Protein AF-A0A9D5D0B5-F1 (afdb_monomer_lite)

Sequence (788 aa):
MGEEVPELLLGNFDECSVLEGNWTSNTIGGKIYVIGGAGEQETHLTTVKVFDRSAGEWVTPAVLGRKPVACKLHSTIPVDDARILVIKSDSPSNDSLWFLEVDTPFVRVQRKALGTEVVAWSKVVQGDALKPVVISGPSGVGKGTLISKLVKEFPSTFGFSVSHTTRMPREKEMNGVHYHFTERSKMEKDIREGKFLESALVHGNLYGTSIEAVEAVTDSGKTCILDIDVQGARSVRASSLEAIFIFICPPSFKELEKRLRARGTESEEQVQKRLRNASAELEQGKLPGLFDYVLVNDDLKTCYGDLKKILLLDDVTDSTCNLPAKGIRIPEGHAVSTRDQKVLIQCGGDEGLAPTLYKINVSSLIGGAPGRTRGIMDFGSLSICQVEVEFQGARISLLMGKEVPELFLGNFYEFSVLEGNWTSNTIGGKIYVIGGPGERETHLTSVKVFDRSMGEWLTPTVLGRKPIACKLHSTIPVDDSRILVIKSNSPSNDSLWFLEVDTPFVRVQRKILGTEVVAWSKVVQGDSLKTVVISGPSGVGKGTLISKLMKEFPSTFGFSVSHTTRMPREKEMDGVHYHFTERSKMEKDIREGKFLESALVHGNLYGTSIEAVETVTDSGKTCILDIGVQGARSVRASSLEAIFIFICPPSFEELEKRLRARGTESEEQVQKRLRNASAELEQGKLPGLFDYVLVNDDLETCYGDLKKILLLDDVTDSMRNLPAKGIRIPEGHAVSTRDQKVLIQCGGDEGLAPTLYKIDVSSLIGGAPGRTRGINIDCIDLSTEDSL

InterPro domains:
  IPR003593 AAA+ ATPase domain [SM00382] (129-367)
  IPR003593 AAA+ ATPase domain [SM00382] (528-769)
  IPR008144 Guanylate kinase-like domain [PS50052] (130-312)
  IPR008144 Guanylate kinase-like domain [PS50052] (529-711)
  IPR008145 Guanylate kinase/L-type calcium channel beta subunit [PF00625] (131-311)
  IPR008145 Guanylate kinase/L-type calcium channel beta subunit [PF00625] (530-710)
  IPR008145 Guanylate kinase/L-type calcium channel beta subunit [SM00072] (129-315)
  IPR008145 Guanylate kinase/L-type calcium channel beta subunit [SM00072] (528-714)
  IPR011043 Galactose oxidase/kelch, beta-propeller [SSF50965] (28-106)
  IPR011043 Galactose oxidase/kelch, beta-propeller [SSF50965] (331-508)
  IPR015915 Kelch-type beta-propeller [G3DSA:2.120.10.80] (13-126)
  IPR015915 Kelch-type beta-propeller [G3DSA:2.120.10.80] (391-526)
  IPR017665 Guanylate kinase [MF_00328] (125-315)
  IPR017665 Guanylate kinase [MF_00328] (524-714)
  IPR017665 Guanylate kinase [TIGR03263] (132-311)
  IPR017665 Guanylate kinase [TIGR03263] (531-710)
  IPR020590 Guanylate kinase, conserved site [PS00856] (165-182)
  IPR020590 Guanylate kinase, conserved site [PS00856] (564-581)
  IPR027417 P-loop containing nucleoside triphosphate hydrolase [G3DSA:3.40.50.300] (127-316)
  IPR027417 P-loop containing nucleoside triphosphate hydrolase [G3DSA:3.40.50.300] (527-714)

Organism: NCBI:txid325984

Secondary structure (DSSP, 8-state):
-------SS-----S-----S-EEEEEETTEEEEEE---TT-----EEEEEETTTTEEE--EEESPPPPP-S-EEEEEEETTEEEEEETT--TTTSEEEEESSSHHHHHHHHHHTS-EEEEEEEEESSPPPPEEEE--TTSSHHHHHHHHHHH-TTTEEE---EESSPPPTT--BTTTBEE--HHHHHHHHHTT-EEEEEEETTEEEEEEHHHHHHHHHTT-EEEEE--HHHHHHHHTSS---EEEEEE-S-HHHHHHHHHTT--S-HHHHHHHHHHHHHHHHHHTSTTT-SEEEE-SSHHHHHHHHHHHTT-TT--GGGS-PPP---PPPSSEEEEEETTEEEEEEPPPTTSPPEEEEEE-TT-EE-TTSEEEEEEEEEEE--EEEEEEETTEEEEEEE-S---GGGTTT-S------SEEEEEEETTEEEEEEE-SSSS--B-EEEEEETTTTEEE--EEESPPPBP-S-EEEEEEETTEEEEEEBT--TTTSEEEEESSSHHHHHHHHHHSS-EEEEEEEEES-PPPEEEEE--TTSSHHHHHHHHHHH-TTTEEE---EESSPPPTT--BTTTBEE--HHHHHHHHHTT-EEEEEEETTEEEEEEHHHHHHHHHTT-EEEEE--HHHHHHHHTSS--EEEEEEE-S-HHHHHHHHHHT--S-HHHHHHHHHHHHHHHHHHTSTTT-SEEEE-SSHHHHHHHHHHHTT-SS--GGGS-------PBPSSEEEEEETTEEEEEEP--TT---EEEEEE-TT-EE-TTSEEEEEEEEEEETT-GGG-

Radius of gyration: 38.88 Å; chains: 1; bounding box: 96×48×115 Å

Foldseek 3Di:
DDDDDDLQPDDDPPDDDDQPADWDWDDAPQKIKIWADDHPPDFDFIAIWIQRNVVRDIFRALEAADTAGHARDWDWDDLDNFWIWIAGAQDDLQRGIKIWGQHPPVQVVVCVVVVGRHIYIFGAFEADQAAAAEEEAAPLLCRVVLVVVCCVQQVLAEDEQAKAKCDDDDPPDDDPPNHPHDHPVVVVVCVSRNQFLDWDQDPNMIITGGLVSCVVQSQSFYHYYHYDYLRRLVSNLPALRGHAFEYRYEPDLVVSLVSLVVVVPDDPVVSVVSSVVNVVRVVSVPDPPSHPYYFYPHDVVVSSVVVCVSVVNNPDHSVRGGDRRRGHHAHPAWDWDDDPQKIWIWHDADPPGDIWIWIWRRPQWGGDPPYHIYDTPRGDRQPQPLVQDDDPHDGHGDGDGPDDPCLLVPDPPDDDDFAADWDWDDAPQKIKIWAGHADDDPAFIAIWIQRNVVRDIFRALEAADTAGGHRDWDWADLDNFWIWIAHAQDPLQRGIKIWGQHPPVQVVVCVVVVGRHIYIFGEFEDDAAAAAEEEAAPLLCRVVLVVVCCVVCVLAEDEQAKAKCDDDDPPDDDPPNHPHDHPVVVVVCVSSNQFLDWDQDPNMIITGGLVSCCVGVLSSYHYYHYDYLRRLVSNLPALRGHAFEYRAEPDLVVSLVSLVVVVPDDPVVSVVSSVVNVVRVVSVPDPPSHPYYFYPHDPVVSSVVVCVSSVNPPDDPVVRDDNRRRDHAHPAWDWDDDPQKIWIWHDDDVPRATKIKIWRRPQWGGDPPYHTYPIHIDIDRPPDPVSD

pLDDT: mean 73.99, std 18.56, range [22.03, 95.75]

Structure (mmCIF, N/CA/C/O backbone):
data_AF-A0A9D5D0B5-F1
#
_entry.id   AF-A0A9D5D0B5-F1
#
loop_
_atom_site.group_PDB
_atom_site.id
_atom_site.type_symbol
_atom_site.label_atom_id
_atom_site.label_alt_id
_atom_site.label_comp_id
_atom_site.label_asym_id
_atom_site.label_entity_id
_atom_site.label_seq_id
_atom_site.pdbx_PDB_ins_code
_atom_site.Cartn_x
_atom_site.Cartn_y
_atom_site.Cartn_z
_atom_site.occupancy
_atom_site.B_iso_or_equiv
_atom_site.auth_seq_id
_atom_site.auth_comp_id
_atom_site.auth_asym_id
_atom_site.auth_atom_id
_atom_site.pdbx_PDB_model_num
ATOM 1 N N . MET A 1 1 ? -12.702 19.718 -26.760 1.00 28.34 1 MET A N 1
ATOM 2 C CA . MET A 1 1 ? -13.807 19.457 -27.710 1.00 28.34 1 MET A CA 1
ATOM 3 C C . MET A 1 1 ? -13.940 17.958 -27.876 1.00 28.34 1 MET A C 1
ATOM 5 O O . MET A 1 1 ? -12.925 17.327 -28.145 1.00 28.34 1 MET A O 1
ATOM 9 N N . GLY A 1 2 ? -15.162 17.443 -27.731 1.00 22.03 2 GLY A N 1
ATOM 10 C CA . GLY A 1 2 ? -15.517 16.027 -27.861 1.00 22.03 2 GLY A CA 1
ATOM 11 C C . GLY A 1 2 ? -15.998 15.455 -26.531 1.00 22.03 2 GLY A C 1
ATOM 12 O O . GLY A 1 2 ? -15.176 15.160 -25.675 1.00 22.03 2 GLY A O 1
ATOM 13 N N . GLU A 1 3 ? -17.318 15.400 -26.367 1.00 34.88 3 GLU A N 1
ATOM 14 C CA . GLU A 1 3 ? -18.067 14.857 -25.229 1.00 34.88 3 GLU A CA 1
ATOM 15 C C . GLU A 1 3 ? -17.767 13.363 -25.003 1.00 34.88 3 GLU A C 1
ATOM 17 O O . GLU A 1 3 ? -17.709 12.613 -25.972 1.00 34.88 3 GLU A O 1
ATOM 22 N N . GLU A 1 4 ? -17.571 12.992 -23.729 1.00 29.36 4 GLU A N 1
ATOM 23 C CA . GLU A 1 4 ? -17.689 11.671 -23.063 1.00 29.36 4 GLU A CA 1
ATOM 24 C C . GLU A 1 4 ? -16.629 11.555 -21.946 1.00 29.36 4 GLU A C 1
ATOM 26 O O . GLU A 1 4 ? -15.592 10.903 -22.069 1.00 29.36 4 GLU A O 1
ATOM 31 N N . VAL A 1 5 ? -16.892 12.231 -20.823 1.00 27.95 5 VAL A N 1
ATOM 32 C CA . VAL A 1 5 ? -16.221 11.983 -19.537 1.00 27.95 5 VAL A CA 1
ATOM 33 C C . VAL A 1 5 ? -16.988 10.849 -18.841 1.00 27.95 5 VAL A C 1
ATOM 35 O O . VAL A 1 5 ? -18.199 10.988 -18.679 1.00 27.95 5 VAL A O 1
ATOM 38 N N . PRO A 1 6 ? -16.369 9.728 -18.419 1.00 31.47 6 PRO A N 1
ATOM 39 C CA . PRO A 1 6 ? -17.108 8.693 -17.700 1.00 31.47 6 PRO A CA 1
ATOM 40 C C . PRO A 1 6 ? -17.428 9.134 -16.261 1.00 31.47 6 PRO A C 1
ATOM 42 O O . PRO A 1 6 ? -16.527 9.253 -15.429 1.00 31.47 6 PRO A O 1
ATOM 45 N N . GLU A 1 7 ? -18.722 9.300 -15.981 1.00 32.03 7 GLU A N 1
ATOM 46 C CA . GLU A 1 7 ? -19.424 9.557 -14.704 1.00 32.03 7 GLU A CA 1
ATOM 47 C C . GLU A 1 7 ? -19.163 8.531 -13.564 1.00 32.03 7 GLU A C 1
ATOM 49 O O . GLU A 1 7 ? -20.060 8.184 -12.801 1.00 32.03 7 GLU A O 1
ATOM 54 N N . LEU A 1 8 ? -17.951 7.990 -13.395 1.00 33.81 8 LEU A N 1
ATOM 55 C CA . LEU A 1 8 ? -17.695 6.886 -12.446 1.00 33.81 8 LEU A CA 1
ATOM 56 C C . LEU A 1 8 ? -16.987 7.269 -11.135 1.00 33.81 8 LEU A C 1
ATOM 58 O O . LEU A 1 8 ? -16.683 6.383 -10.334 1.00 33.81 8 LEU A O 1
ATOM 62 N N . LEU A 1 9 ? -16.751 8.559 -10.874 1.00 33.00 9 LEU A N 1
ATOM 63 C CA . LEU A 1 9 ? -16.178 9.032 -9.598 1.00 33.00 9 LEU A CA 1
ATOM 64 C C . LEU A 1 9 ? -16.916 10.204 -8.940 1.00 33.00 9 LEU A C 1
ATOM 66 O O . LEU A 1 9 ? -16.649 10.493 -7.776 1.00 33.00 9 LEU A O 1
ATOM 70 N N . LEU A 1 10 ? -17.869 10.829 -9.627 1.00 35.06 10 LEU A N 1
ATOM 71 C CA . LEU A 1 10 ? -18.663 11.932 -9.098 1.00 35.06 10 LEU A CA 1
ATOM 72 C C . LEU A 1 10 ? -20.118 11.691 -9.500 1.00 35.06 10 LEU A C 1
ATOM 74 O O . LEU A 1 10 ? -20.547 12.076 -10.580 1.00 35.06 10 LEU A O 1
ATOM 78 N N . GLY A 1 11 ? -20.865 10.982 -8.652 1.00 28.33 11 GLY A N 1
ATOM 79 C CA . GLY A 1 11 ? -22.324 11.046 -8.718 1.00 28.33 11 GLY A CA 1
ATOM 80 C C . GLY A 1 11 ? -22.751 12.486 -8.435 1.00 28.33 11 GLY A C 1
ATOM 81 O O . GLY A 1 11 ? -22.185 13.100 -7.530 1.00 28.33 11 GLY A O 1
ATOM 82 N N . ASN A 1 12 ? -23.688 13.004 -9.235 1.00 27.80 12 ASN A N 1
ATOM 83 C CA . ASN A 1 12 ? -24.209 14.374 -9.209 1.00 27.80 12 ASN A CA 1
ATOM 84 C C . ASN A 1 12 ? -24.169 15.019 -7.813 1.00 27.80 12 ASN A C 1
ATOM 86 O O . ASN A 1 12 ? -24.950 14.677 -6.923 1.00 27.80 12 ASN A O 1
ATOM 90 N N . PHE A 1 13 ? -23.243 15.963 -7.642 1.00 32.72 13 PHE A N 1
ATOM 91 C CA . PHE A 1 13 ? -23.222 16.905 -6.531 1.00 32.72 13 PHE A CA 1
ATOM 92 C C . PHE A 1 13 ? -24.265 17.992 -6.810 1.00 32.72 13 PHE A C 1
ATOM 94 O O . PHE A 1 13 ? -23.942 19.043 -7.353 1.00 32.72 13 PHE A O 1
ATOM 101 N N . ASP A 1 14 ? -25.515 17.755 -6.425 1.00 29.45 14 ASP A N 1
ATOM 102 C CA . ASP A 1 14 ? -26.412 18.868 -6.126 1.00 29.45 14 ASP A CA 1
ATOM 103 C C . ASP A 1 14 ? -26.210 19.233 -4.646 1.00 29.45 14 ASP A C 1
ATOM 105 O O . ASP A 1 14 ? -26.448 18.420 -3.755 1.00 29.45 14 ASP A O 1
ATOM 109 N N . GLU A 1 15 ? -25.737 20.462 -4.421 1.00 29.14 15 GLU A N 1
ATOM 110 C CA . GLU A 1 15 ? -25.357 21.118 -3.154 1.00 29.14 15 GLU A CA 1
ATOM 111 C C . GLU A 1 15 ? -23.875 21.007 -2.723 1.00 29.14 15 GLU A C 1
ATOM 113 O O . GLU A 1 15 ? -23.423 20.094 -2.029 1.00 29.14 15 GLU A O 1
ATOM 118 N N . CYS A 1 16 ? -23.124 22.053 -3.094 1.00 29.75 16 CYS A N 1
ATOM 119 C CA . CYS A 1 16 ? -21.823 22.453 -2.561 1.00 29.75 16 CYS A CA 1
ATOM 120 C C . CYS A 1 16 ? -21.663 22.217 -1.046 1.00 29.75 16 CYS A C 1
ATOM 122 O O . CYS A 1 16 ? -22.206 22.950 -0.221 1.00 29.75 16 CYS A O 1
ATOM 124 N N . SER A 1 17 ? -20.775 21.290 -0.686 1.00 28.42 17 SER A N 1
ATOM 125 C CA . SER A 1 17 ? -19.920 21.421 0.498 1.00 28.42 17 SER A CA 1
ATOM 126 C C . SER A 1 17 ? -18.574 20.772 0.184 1.00 28.42 17 SER A C 1
ATOM 128 O O . SER A 1 17 ? -18.455 19.549 0.099 1.00 28.42 17 SER A O 1
ATOM 130 N N . VAL A 1 18 ? -17.559 21.608 -0.039 1.00 31.77 18 VAL A N 1
ATOM 131 C CA . VAL A 1 18 ? -16.155 21.192 -0.091 1.00 31.77 18 VAL A CA 1
ATOM 132 C C . VAL A 1 18 ? -15.869 20.384 1.179 1.00 31.77 18 VAL A C 1
ATOM 134 O O . VAL A 1 18 ? -16.164 20.840 2.284 1.00 31.77 18 VAL A O 1
ATOM 137 N N . LEU A 1 19 ? -15.355 19.159 1.043 1.00 34.03 19 LEU A N 1
ATOM 138 C CA . LEU A 1 19 ? -14.943 18.349 2.191 1.00 34.03 19 LEU A CA 1
ATOM 139 C C . LEU A 1 19 ? -13.651 18.947 2.778 1.00 34.03 19 LEU A C 1
ATOM 141 O O . LEU A 1 19 ? -12.556 18.487 2.477 1.00 34.03 19 LEU A O 1
ATOM 145 N N . GLU A 1 20 ? -13.763 19.990 3.600 1.00 33.16 20 GLU A N 1
ATOM 146 C CA . GLU A 1 20 ? -12.627 20.575 4.323 1.00 33.16 20 GLU A CA 1
ATOM 147 C C . GLU A 1 20 ? -12.105 19.622 5.424 1.00 33.16 20 GLU A C 1
ATOM 149 O O . GLU A 1 20 ? -12.875 18.913 6.083 1.00 33.16 20 GLU A O 1
ATOM 154 N N . GLY A 1 21 ? -10.784 19.593 5.640 1.00 42.25 21 GLY A N 1
ATOM 155 C CA . GLY A 1 21 ? -10.121 18.803 6.692 1.00 42.25 21 GLY A CA 1
ATOM 156 C C . GLY A 1 21 ? -9.474 17.494 6.216 1.00 42.25 21 GLY A C 1
ATOM 157 O O . GLY A 1 21 ? -9.387 17.218 5.024 1.00 42.25 21 GLY A O 1
ATOM 158 N N . ASN A 1 22 ? -8.982 16.679 7.156 1.00 55.41 22 ASN A N 1
ATOM 159 C CA . ASN A 1 22 ? -8.323 15.409 6.839 1.00 55.41 22 ASN A CA 1
ATOM 160 C C . ASN A 1 22 ? -9.346 14.281 6.660 1.00 55.41 22 ASN A C 1
ATOM 162 O O . ASN A 1 22 ? -10.187 14.039 7.533 1.00 55.41 22 ASN A O 1
ATOM 166 N N . TRP A 1 23 ? -9.259 13.579 5.528 1.00 59.19 23 TRP A N 1
ATOM 167 C CA . TRP A 1 23 ? -10.180 12.513 5.139 1.00 59.19 23 TRP A CA 1
ATOM 168 C C . TRP A 1 23 ? -9.430 11.254 4.723 1.00 59.19 23 TRP A C 1
ATOM 170 O O . TRP A 1 23 ? -8.370 11.297 4.108 1.00 59.19 23 TRP A O 1
ATOM 180 N N . THR A 1 24 ? -10.033 10.113 5.030 1.00 58.78 24 THR A N 1
ATOM 181 C CA . THR A 1 24 ? -9.556 8.785 4.634 1.00 58.78 24 THR A CA 1
ATOM 182 C C . THR A 1 24 ? -10.705 8.016 4.000 1.00 58.78 24 THR A C 1
ATOM 184 O O . THR A 1 24 ? -11.865 8.262 4.336 1.00 58.78 24 THR A O 1
ATOM 187 N N . SER A 1 25 ? -10.416 7.087 3.089 1.00 66.19 25 SER A N 1
ATOM 188 C CA . SER A 1 25 ? -11.454 6.266 2.462 1.00 66.19 25 SER A CA 1
ATOM 189 C C . SER A 1 25 ? -11.077 4.790 2.423 1.00 66.19 25 SER A C 1
ATOM 191 O O . SER A 1 25 ? -9.916 4.438 2.232 1.00 66.19 25 SER A O 1
ATOM 193 N N . ASN A 1 26 ? -12.067 3.915 2.611 1.00 69.31 26 ASN A N 1
ATOM 194 C CA . ASN A 1 26 ? -11.901 2.461 2.540 1.00 69.31 26 ASN A CA 1
ATOM 195 C C . ASN A 1 26 ? -13.060 1.839 1.770 1.00 69.31 26 ASN A C 1
ATOM 197 O O . ASN A 1 26 ? -14.185 2.322 1.844 1.00 69.31 26 ASN A O 1
ATOM 201 N N . THR A 1 27 ? -12.806 0.750 1.045 1.00 68.69 27 THR A N 1
ATOM 202 C CA . THR A 1 27 ? -13.859 0.002 0.343 1.00 68.69 27 THR A CA 1
ATOM 203 C C . THR A 1 27 ? -14.138 -1.311 1.071 1.00 68.69 27 THR A C 1
ATOM 205 O O . THR A 1 27 ? -13.216 -2.104 1.234 1.00 68.69 27 THR A O 1
ATOM 208 N N . ILE A 1 28 ? -15.391 -1.560 1.457 1.00 73.44 28 ILE A N 1
ATOM 209 C CA . ILE A 1 28 ? -15.858 -2.839 2.021 1.00 73.44 28 ILE A CA 1
ATOM 210 C C . ILE A 1 28 ? -17.192 -3.196 1.364 1.00 73.44 28 ILE A C 1
ATOM 212 O O . ILE A 1 28 ? -18.058 -2.336 1.219 1.00 73.44 28 ILE A O 1
ATOM 216 N N . GLY A 1 29 ? -17.357 -4.451 0.932 1.00 71.69 29 GLY A N 1
ATOM 217 C CA . GLY A 1 29 ? -18.640 -4.949 0.414 1.00 71.69 29 GLY A CA 1
ATOM 218 C C . GLY A 1 29 ? -19.213 -4.147 -0.764 1.00 71.69 29 GLY A C 1
ATOM 219 O O . GLY A 1 29 ? -20.426 -4.012 -0.879 1.00 71.69 29 GLY A O 1
ATOM 220 N N . GLY A 1 30 ? -18.356 -3.558 -1.606 1.00 70.25 30 GLY A N 1
ATOM 221 C CA . GLY A 1 30 ? -18.777 -2.717 -2.733 1.00 70.25 30 GLY A CA 1
ATOM 222 C C . GLY A 1 30 ? -19.176 -1.280 -2.368 1.00 70.25 30 GLY A C 1
ATOM 223 O O . GLY A 1 30 ? -19.493 -0.511 -3.268 1.00 70.25 30 GLY A O 1
ATOM 224 N N . LYS A 1 31 ? -19.104 -0.879 -1.095 1.00 78.06 31 LYS A N 1
ATOM 225 C CA . LYS A 1 31 ? -19.344 0.499 -0.638 1.00 78.06 31 LYS A CA 1
ATOM 226 C C . LYS A 1 31 ? -18.031 1.195 -0.294 1.00 78.06 31 LYS A C 1
ATOM 228 O O . LYS A 1 31 ? -17.093 0.549 0.175 1.00 78.06 31 LYS A O 1
ATOM 233 N N . ILE A 1 32 ? -17.948 2.502 -0.536 1.00 72.25 32 ILE A N 1
ATOM 234 C CA . ILE A 1 32 ? -16.803 3.333 -0.134 1.00 72.25 32 ILE A CA 1
ATOM 235 C C . ILE A 1 32 ? -17.191 4.111 1.120 1.00 72.25 32 ILE A C 1
ATOM 237 O O . ILE A 1 32 ? -18.140 4.883 1.098 1.00 72.25 32 ILE A O 1
ATOM 241 N N . TYR A 1 33 ? -16.447 3.921 2.200 1.00 77.00 33 TYR A N 1
ATOM 242 C CA . TYR A 1 33 ? -16.625 4.611 3.471 1.00 77.00 33 TYR A CA 1
ATOM 243 C C . TYR A 1 33 ? -15.587 5.718 3.572 1.00 77.00 33 TYR A C 1
ATOM 245 O O . TYR A 1 33 ? -14.390 5.434 3.579 1.00 77.00 33 TYR A O 1
ATOM 253 N N . VAL A 1 34 ? -16.045 6.962 3.649 1.00 73.06 34 VAL A N 1
ATOM 254 C CA . VAL A 1 34 ? -15.213 8.157 3.799 1.00 73.06 34 VAL A CA 1
ATOM 255 C C . VAL A 1 34 ? -15.317 8.638 5.241 1.00 73.06 34 VAL A C 1
ATOM 257 O O . VAL A 1 34 ? -16.417 8.884 5.730 1.00 73.06 34 VAL A O 1
ATOM 260 N N . ILE A 1 35 ? -14.179 8.725 5.930 1.00 72.50 35 ILE A N 1
ATOM 261 C CA . ILE A 1 35 ? -14.071 8.966 7.374 1.00 72.50 35 ILE A CA 1
ATOM 262 C C . ILE A 1 35 ? -13.156 10.170 7.597 1.00 72.50 35 ILE A C 1
ATOM 264 O O . ILE A 1 35 ? -11.988 10.133 7.193 1.00 72.50 35 ILE A O 1
ATOM 268 N N . GLY A 1 36 ? -13.659 11.218 8.247 1.00 69.69 36 GLY A N 1
ATOM 269 C CA . GLY A 1 36 ? -12.892 12.442 8.489 1.00 69.69 36 GLY A CA 1
ATOM 270 C C . GLY A 1 36 ? -13.749 13.656 8.833 1.00 69.69 36 GLY A C 1
ATOM 271 O O . GLY A 1 36 ? -14.898 13.512 9.254 1.00 69.69 36 GLY A O 1
ATOM 272 N N . GLY A 1 37 ? -13.169 14.842 8.666 1.00 59.25 37 GLY A N 1
ATOM 273 C CA . GLY A 1 37 ? -13.849 16.128 8.838 1.00 59.25 37 GLY A CA 1
ATOM 274 C C . GLY A 1 37 ? -13.470 16.873 10.121 1.00 59.25 37 GLY A C 1
ATOM 275 O O . GLY A 1 37 ? -13.672 16.363 11.224 1.00 59.25 37 GLY A O 1
ATOM 276 N N . ALA A 1 38 ? -12.899 18.066 9.913 1.00 47.44 38 ALA A N 1
ATOM 277 C CA . ALA A 1 38 ? -12.905 19.285 10.736 1.00 47.44 38 ALA A CA 1
ATOM 278 C C . ALA A 1 38 ? -11.807 20.225 10.186 1.00 47.44 38 ALA A C 1
ATOM 280 O O . ALA A 1 38 ? -10.619 19.911 10.290 1.00 47.44 38 ALA A O 1
ATOM 281 N N . GLY A 1 39 ? -12.201 21.344 9.567 1.00 45.38 39 GLY A N 1
ATOM 282 C CA . GLY A 1 39 ? -11.309 22.468 9.250 1.00 45.38 39 GLY A CA 1
ATOM 283 C C . GLY A 1 39 ? -10.926 23.259 10.509 1.00 45.38 39 GLY A C 1
ATOM 284 O O . GLY A 1 39 ? -11.441 22.993 11.595 1.00 45.38 39 GLY A O 1
ATOM 285 N N . GLU A 1 40 ? -10.033 24.246 10.376 1.00 39.09 40 GLU A N 1
ATOM 286 C CA . GLU A 1 40 ? -9.392 24.983 11.488 1.00 39.09 40 GLU A CA 1
ATOM 287 C C . GLU A 1 40 ? -10.348 25.674 12.489 1.00 39.09 40 GLU A C 1
ATOM 289 O O . GLU A 1 40 ? -9.890 26.149 13.529 1.00 39.09 40 GLU A O 1
ATOM 294 N N . GLN A 1 41 ? -11.661 25.729 12.224 1.00 38.62 41 GLN A N 1
ATOM 295 C CA . GLN A 1 41 ? -12.627 26.488 13.029 1.00 38.62 41 GLN A CA 1
ATOM 296 C C . GLN A 1 41 ? -13.815 25.703 13.613 1.00 38.62 41 GLN A C 1
ATOM 298 O O . GLN A 1 41 ? -14.553 26.282 14.409 1.00 38.62 41 GLN A O 1
ATOM 303 N N . GLU A 1 42 ? -13.992 24.405 13.340 1.00 38.50 42 GLU A N 1
ATOM 304 C CA . GLU A 1 42 ? -15.075 23.624 13.962 1.00 38.50 42 GLU A CA 1
ATOM 305 C C . GLU A 1 42 ? -14.541 22.504 14.864 1.00 38.50 42 GLU A C 1
ATOM 307 O O . GLU A 1 42 ? -14.028 21.476 14.426 1.00 38.50 42 GLU A O 1
ATOM 312 N N . THR A 1 43 ? -14.749 22.650 16.175 1.00 47.47 43 THR A N 1
ATOM 313 C CA . THR A 1 43 ? -14.973 21.470 17.015 1.00 47.47 43 THR A CA 1
ATOM 314 C C . THR A 1 43 ? -16.212 20.777 16.464 1.00 47.47 43 THR A C 1
ATOM 316 O O . THR A 1 43 ? -17.174 21.499 16.298 1.00 47.47 43 THR A O 1
ATOM 319 N N . HIS A 1 44 ? -16.224 19.465 16.196 1.00 53.28 44 HIS A N 1
ATOM 320 C CA . HIS A 1 44 ? -17.341 18.530 16.468 1.00 53.28 44 HIS A CA 1
ATOM 321 C C . HIS A 1 44 ? -17.181 17.209 15.678 1.00 53.28 44 HIS A C 1
ATOM 323 O O . HIS A 1 44 ? -17.747 17.068 14.609 1.00 53.28 44 HIS A O 1
ATOM 329 N N . LEU A 1 45 ? -16.516 16.215 16.294 1.00 55.06 45 LEU A N 1
ATOM 330 C CA . LEU A 1 45 ? -16.616 14.752 16.058 1.00 55.06 45 LEU A CA 1
ATOM 331 C C . LEU A 1 45 ? -16.353 14.219 14.626 1.00 55.06 45 LEU A C 1
ATOM 333 O O . LEU A 1 45 ? -16.881 14.711 13.642 1.00 55.06 45 LEU A O 1
ATOM 337 N N . THR A 1 46 ? -15.623 13.103 14.507 1.00 63.22 46 THR A N 1
ATOM 338 C CA . THR A 1 46 ? -15.354 12.463 13.202 1.00 63.22 46 THR A CA 1
ATOM 339 C C . THR A 1 46 ? -16.649 12.111 12.456 1.00 63.22 46 THR A C 1
ATOM 341 O O . THR A 1 46 ? -17.531 11.430 12.997 1.00 63.22 46 THR A O 1
ATOM 344 N N . THR A 1 47 ? -16.755 12.554 11.201 1.00 72.81 47 THR A N 1
ATOM 345 C CA . THR A 1 47 ? -17.907 12.303 10.326 1.00 72.81 47 THR A CA 1
ATOM 346 C C . THR A 1 47 ? -17.668 11.107 9.403 1.00 72.81 47 THR A C 1
ATOM 348 O O . THR A 1 47 ? -16.527 10.703 9.161 1.00 72.81 47 THR A O 1
ATOM 351 N N . VAL A 1 48 ? -18.761 10.505 8.921 1.00 80.06 48 VAL A N 1
ATOM 352 C CA . VAL A 1 48 ? -18.732 9.351 8.014 1.00 80.06 48 VAL A CA 1
ATOM 353 C C . VAL A 1 48 ? -19.723 9.572 6.874 1.00 80.06 48 VAL A C 1
ATOM 355 O O . VAL A 1 48 ? -20.897 9.837 7.134 1.00 80.06 48 VAL A O 1
ATOM 358 N N . LYS A 1 49 ? -19.266 9.416 5.630 1.00 77.69 49 LYS A N 1
ATOM 359 C CA . LYS A 1 49 ? -20.104 9.346 4.420 1.00 77.69 49 LYS A CA 1
ATOM 360 C C . LYS A 1 49 ? -19.913 7.993 3.735 1.00 77.69 49 LYS A C 1
ATOM 362 O O . LYS A 1 49 ? -18.831 7.410 3.819 1.00 77.69 49 LYS A O 1
ATOM 367 N N . VAL A 1 50 ? -20.949 7.484 3.069 1.00 78.12 50 VAL A N 1
ATOM 368 C CA . VAL A 1 50 ? -20.902 6.195 2.363 1.00 78.12 50 VAL A CA 1
ATOM 369 C C . VAL A 1 50 ? -21.290 6.402 0.908 1.00 78.12 50 VAL A C 1
ATOM 371 O O . VAL A 1 50 ? -22.314 7.007 0.640 1.00 78.12 50 VAL A O 1
ATOM 374 N N . PHE A 1 51 ? -20.505 5.890 -0.030 1.00 73.50 51 PHE A N 1
ATOM 375 C CA . PHE A 1 51 ? -20.875 5.828 -1.441 1.00 73.50 51 PHE A CA 1
ATOM 376 C C . PHE A 1 51 ? -21.239 4.388 -1.803 1.00 73.50 51 PHE A C 1
ATOM 378 O O . PHE A 1 51 ? -20.401 3.484 -1.686 1.00 73.50 51 PHE A O 1
ATOM 385 N N . ASP A 1 52 ? -22.486 4.166 -2.212 1.00 74.12 52 ASP A N 1
ATOM 386 C CA . ASP A 1 52 ? -22.959 2.864 -2.673 1.00 74.12 52 ASP A CA 1
ATOM 387 C C . ASP A 1 52 ? -22.700 2.729 -4.174 1.00 74.12 52 ASP A C 1
ATOM 389 O O . ASP A 1 52 ? -23.384 3.335 -4.995 1.00 74.12 52 ASP A O 1
ATOM 393 N N . ARG A 1 53 ? -21.715 1.904 -4.552 1.00 66.69 53 ARG A N 1
ATOM 394 C CA . ARG A 1 53 ? -21.343 1.725 -5.964 1.00 66.69 53 ARG A CA 1
ATOM 395 C C . ARG A 1 53 ? -22.413 1.023 -6.790 1.00 66.69 53 ARG A C 1
ATOM 397 O O . ARG A 1 53 ? -22.385 1.141 -8.007 1.00 66.69 53 ARG A O 1
ATOM 404 N N . SER A 1 54 ? -23.296 0.250 -6.156 1.00 69.00 54 SER A N 1
ATOM 405 C CA . SER A 1 54 ? -24.364 -0.455 -6.867 1.00 69.00 54 SER A CA 1
ATOM 406 C C . SER A 1 54 ? -25.501 0.485 -7.254 1.00 69.00 54 SER A C 1
ATOM 408 O O . SER A 1 54 ? -26.098 0.311 -8.313 1.00 69.00 54 SER A O 1
ATOM 410 N N . ALA A 1 55 ? -25.754 1.497 -6.421 1.00 71.62 55 ALA A N 1
ATOM 411 C CA . ALA A 1 55 ? -26.727 2.548 -6.685 1.00 71.62 55 ALA A CA 1
ATOM 412 C C . ALA A 1 55 ? -26.118 3.752 -7.426 1.00 71.62 55 ALA A C 1
ATOM 414 O O . ALA A 1 55 ? -26.846 4.481 -8.086 1.00 71.62 55 ALA A O 1
ATOM 415 N N . GLY A 1 56 ? -24.798 3.954 -7.336 1.00 67.88 56 GLY A N 1
ATOM 416 C CA . GLY A 1 56 ? -24.121 5.141 -7.867 1.00 67.88 56 GLY A CA 1
ATOM 417 C C . GLY A 1 56 ? -24.356 6.402 -7.027 1.00 67.88 56 GLY A C 1
ATOM 418 O O . GLY A 1 56 ? -24.153 7.506 -7.519 1.00 67.88 56 GLY A O 1
ATOM 419 N N . GLU A 1 57 ? -24.778 6.254 -5.768 1.00 75.50 57 GLU A N 1
ATOM 420 C CA . GLU A 1 57 ? -25.267 7.356 -4.934 1.00 75.50 57 GLU A CA 1
ATOM 421 C C . GLU A 1 57 ? -24.504 7.484 -3.610 1.00 75.50 57 GLU A C 1
ATOM 423 O O . GLU A 1 57 ? -24.041 6.505 -3.009 1.00 75.50 57 GLU A O 1
ATOM 428 N N . TRP A 1 58 ? -24.411 8.723 -3.122 1.00 73.38 58 TRP A N 1
ATOM 429 C CA . TRP A 1 58 ? -23.959 9.016 -1.767 1.00 73.38 58 TRP A CA 1
ATOM 430 C C . TRP A 1 58 ? -25.093 8.832 -0.768 1.00 73.38 58 TRP A C 1
ATOM 432 O O . TRP A 1 58 ? -26.184 9.376 -0.908 1.00 73.38 58 TRP A O 1
ATOM 442 N N . VAL A 1 59 ? -24.789 8.122 0.307 1.00 79.75 59 VAL A N 1
ATOM 443 C CA . VAL A 1 59 ? -25.680 7.885 1.429 1.00 79.75 59 VAL A CA 1
ATOM 444 C C . VAL A 1 59 ? -25.051 8.487 2.677 1.00 79.75 59 VAL A C 1
ATOM 446 O O . VAL A 1 59 ? -23.899 8.210 3.023 1.00 79.75 59 VAL A O 1
ATOM 449 N N . THR A 1 60 ? -25.824 9.309 3.384 1.00 82.56 60 THR A N 1
ATOM 450 C CA . THR A 1 60 ? -25.468 9.734 4.740 1.00 82.56 60 THR A CA 1
ATOM 451 C C . THR A 1 60 ? -25.950 8.654 5.705 1.00 82.56 60 THR A C 1
ATOM 453 O O . THR A 1 60 ? -27.162 8.524 5.898 1.00 82.56 60 THR A O 1
ATOM 456 N N . PRO A 1 61 ? -25.050 7.842 6.290 1.00 86.12 61 PRO A N 1
ATOM 457 C CA . PRO A 1 61 ? -25.473 6.764 7.165 1.00 86.12 61 PRO A CA 1
ATOM 458 C C . PRO A 1 61 ? -25.979 7.321 8.499 1.00 86.12 61 PRO A C 1
ATOM 460 O O . PRO A 1 61 ? -25.490 8.334 9.007 1.00 86.12 61 PRO A O 1
ATOM 463 N N . ALA A 1 62 ? -26.897 6.601 9.135 1.00 86.75 62 ALA A N 1
ATOM 464 C CA . ALA A 1 62 ? -27.122 6.759 10.561 1.00 86.75 62 ALA A CA 1
ATOM 465 C C . ALA A 1 62 ? -25.868 6.276 11.310 1.00 86.75 62 ALA A C 1
ATOM 467 O O . ALA A 1 62 ? -25.499 5.103 11.245 1.00 86.75 62 ALA A O 1
ATOM 468 N N . VAL A 1 63 ? -25.197 7.200 12.003 1.00 87.06 63 VAL A N 1
ATOM 469 C CA . VAL A 1 63 ? -23.982 6.921 12.781 1.00 87.06 63 VAL A CA 1
ATOM 470 C C . VAL A 1 63 ? -24.370 6.640 14.228 1.00 87.06 63 VAL A C 1
ATOM 472 O O . VAL A 1 63 ? -24.802 7.549 14.937 1.00 87.06 63 VAL A O 1
ATOM 475 N N . LEU A 1 64 ? -24.199 5.392 14.659 1.00 84.56 64 LEU A N 1
ATOM 476 C CA . LEU A 1 64 ? -24.524 4.930 16.008 1.00 84.56 64 LEU A CA 1
ATOM 477 C C . LEU A 1 64 ? -23.281 4.834 16.901 1.00 84.56 64 LEU A C 1
ATOM 479 O O . LEU A 1 64 ? -22.150 4.716 16.425 1.00 84.56 64 LEU A O 1
ATOM 483 N N . GLY A 1 65 ? -23.512 4.824 18.213 1.00 78.06 65 GLY A N 1
ATOM 484 C CA . GLY A 1 65 ? -22.463 4.683 19.221 1.00 78.06 65 GLY A CA 1
ATOM 485 C C . GLY A 1 65 ? -21.742 5.994 19.534 1.00 78.06 65 GLY A C 1
ATOM 486 O O . GLY A 1 65 ? -22.047 7.065 19.000 1.00 78.06 65 GLY A O 1
ATOM 487 N N . ARG A 1 66 ? -20.775 5.922 20.453 1.00 77.44 66 ARG A N 1
ATOM 488 C CA . ARG A 1 66 ? -19.977 7.088 20.837 1.00 77.44 66 ARG A CA 1
ATOM 489 C C . ARG A 1 66 ? -19.018 7.440 19.705 1.00 77.44 66 ARG A C 1
ATOM 491 O O . ARG A 1 66 ? -18.160 6.641 19.350 1.00 77.44 66 ARG A O 1
ATOM 498 N N . LYS A 1 67 ? -19.142 8.653 19.169 1.00 80.75 67 LYS A N 1
ATOM 499 C CA . LYS A 1 67 ? -18.229 9.142 18.134 1.00 80.75 67 LYS A CA 1
ATOM 500 C C . LYS A 1 67 ? -16.849 9.446 18.737 1.00 80.75 67 LYS A C 1
ATOM 502 O O . LYS A 1 67 ? -16.799 10.037 19.823 1.00 80.75 67 LYS A O 1
ATOM 507 N N . PRO A 1 68 ? -15.752 9.098 18.044 1.00 79.31 68 PRO A N 1
ATOM 508 C CA . PRO A 1 68 ? -14.422 9.517 18.451 1.00 79.31 68 PRO A CA 1
ATOM 509 C C . PRO A 1 68 ? -14.315 11.044 18.446 1.00 79.31 68 PRO A C 1
ATOM 511 O O . PRO A 1 68 ? -14.937 11.737 17.633 1.00 79.31 68 PRO A O 1
ATOM 514 N N . VAL A 1 69 ? -13.501 11.570 19.363 1.00 76.50 69 VAL A N 1
ATOM 515 C CA . VAL A 1 69 ? -13.133 12.991 19.345 1.00 76.50 69 VAL A CA 1
ATOM 516 C C . VAL A 1 69 ? -12.397 13.277 18.036 1.00 76.50 69 VAL A C 1
ATOM 518 O O . VAL A 1 69 ? -11.606 12.445 17.591 1.00 76.50 69 VAL A O 1
ATOM 521 N N . ALA A 1 70 ? -12.654 14.423 17.410 1.00 67.62 70 ALA A N 1
ATOM 522 C CA . ALA A 1 70 ? -11.913 14.814 16.217 1.00 67.62 70 ALA A CA 1
ATOM 523 C C . ALA A 1 70 ? -10.412 14.930 16.542 1.00 67.62 70 ALA A C 1
ATOM 525 O O . ALA A 1 70 ? -10.034 15.402 17.615 1.00 67.62 70 ALA A O 1
ATOM 526 N N . CYS A 1 71 ? -9.564 14.485 15.623 1.00 65.81 71 CYS A N 1
ATOM 527 C CA . CYS A 1 71 ? -8.113 14.614 15.708 1.00 65.81 71 CYS A CA 1
ATOM 528 C C . CYS A 1 71 ? -7.595 15.256 14.426 1.00 65.81 71 CYS A C 1
ATOM 530 O O . CYS A 1 71 ? -8.240 15.158 13.383 1.00 65.81 71 CYS A O 1
ATOM 532 N N . LYS A 1 72 ? -6.420 15.888 14.503 1.00 62.19 72 LYS A N 1
ATOM 533 C CA . LYS A 1 72 ? -5.805 16.516 13.333 1.00 62.19 72 LYS A CA 1
ATOM 534 C C . LYS A 1 72 ? -5.512 15.490 12.251 1.00 62.19 72 LYS A C 1
ATOM 536 O O . LYS A 1 72 ? -5.886 15.709 11.114 1.00 62.19 72 LYS A O 1
ATOM 541 N N . LEU A 1 73 ? -4.884 14.372 12.605 1.00 65.06 73 LEU A N 1
ATOM 542 C CA . LEU A 1 73 ? -4.477 13.339 11.658 1.00 65.06 73 LEU A CA 1
ATOM 543 C C . LEU A 1 73 ? -4.974 11.970 12.117 1.00 65.06 73 LEU A C 1
ATOM 545 O O . LEU A 1 73 ? -4.893 11.630 13.300 1.00 65.06 73 LEU A O 1
ATOM 549 N N . HIS A 1 74 ? -5.460 11.173 11.172 1.00 70.31 74 HIS A N 1
ATOM 550 C CA . HIS A 1 74 ? -5.812 9.776 11.389 1.00 70.31 74 HIS A CA 1
ATOM 551 C C . HIS A 1 74 ? -5.501 8.940 10.154 1.00 70.31 74 HIS A C 1
ATOM 553 O O . HIS A 1 74 ? -5.551 9.421 9.025 1.00 70.31 74 HIS A O 1
ATOM 559 N N . SER A 1 75 ? -5.226 7.665 10.394 1.00 69.38 75 SER A N 1
ATOM 560 C CA . SER A 1 75 ? -5.117 6.634 9.369 1.00 69.38 75 SER A CA 1
ATOM 561 C C . SER A 1 75 ? -6.248 5.633 9.527 1.00 69.38 75 SER A C 1
ATOM 563 O O . SER A 1 75 ? -6.756 5.406 10.628 1.00 69.38 75 SER A O 1
ATOM 565 N N . THR A 1 76 ? -6.628 4.982 8.436 1.00 75.31 76 THR A N 1
ATOM 566 C CA . THR A 1 76 ? -7.667 3.950 8.461 1.00 75.31 76 THR A CA 1
ATOM 567 C C . THR A 1 76 ? -7.258 2.748 7.645 1.00 75.31 76 THR A C 1
ATOM 569 O O . THR A 1 76 ? -6.627 2.916 6.603 1.00 75.31 76 THR A O 1
ATOM 572 N N . ILE A 1 77 ? -7.650 1.556 8.086 1.00 75.88 77 ILE A N 1
ATOM 573 C CA . ILE A 1 77 ? -7.363 0.324 7.360 1.00 75.88 77 ILE A CA 1
ATOM 574 C C . ILE A 1 77 ? -8.495 -0.698 7.537 1.00 75.88 77 ILE A C 1
ATOM 576 O O . ILE A 1 77 ? -8.986 -0.866 8.658 1.00 75.88 77 ILE A O 1
ATOM 580 N N . PRO A 1 78 ? -8.932 -1.404 6.478 1.00 77.06 78 PRO A N 1
ATOM 581 C CA . PRO A 1 78 ? -9.873 -2.508 6.624 1.00 77.06 78 PRO A CA 1
ATOM 582 C C . PRO A 1 78 ? -9.184 -3.659 7.362 1.00 77.06 78 PRO A C 1
ATOM 584 O O . PRO A 1 78 ? -8.042 -4.001 7.043 1.00 77.06 78 PRO A O 1
ATOM 587 N N . VAL A 1 79 ? -9.863 -4.266 8.337 1.00 79.12 79 VAL A N 1
ATOM 588 C CA . VAL A 1 79 ? -9.335 -5.453 9.044 1.00 79.12 79 VAL A CA 1
ATOM 589 C C . VAL A 1 79 ? -10.060 -6.740 8.656 1.00 79.12 79 VAL A C 1
ATOM 591 O O . VAL A 1 79 ? -9.452 -7.808 8.636 1.00 79.12 79 VAL A O 1
ATOM 594 N N . ASP A 1 80 ? -11.343 -6.630 8.320 1.00 82.75 80 ASP A N 1
ATOM 595 C CA . ASP A 1 80 ? -12.216 -7.702 7.853 1.00 82.75 80 ASP A CA 1
ATOM 596 C C . ASP A 1 80 ? -13.333 -7.103 6.968 1.00 82.75 80 ASP A C 1
ATOM 598 O O . ASP A 1 80 ? -13.366 -5.893 6.727 1.00 82.75 80 ASP A O 1
ATOM 602 N N . ASP A 1 81 ? -14.260 -7.936 6.489 1.00 84.88 81 ASP A N 1
ATOM 603 C CA . ASP A 1 81 ? -15.375 -7.511 5.626 1.00 84.88 81 ASP A CA 1
ATOM 604 C C . ASP A 1 81 ? -16.491 -6.741 6.366 1.00 84.88 81 ASP A C 1
ATOM 606 O O . ASP A 1 81 ? -17.531 -6.435 5.784 1.00 84.88 81 ASP A O 1
ATOM 610 N N . ALA A 1 82 ? -16.317 -6.439 7.653 1.00 86.56 82 ALA A N 1
ATOM 611 C CA . ALA A 1 82 ? -17.322 -5.799 8.497 1.00 86.56 82 ALA A CA 1
ATOM 612 C C . ALA A 1 82 ? -16.795 -4.602 9.303 1.00 86.56 82 ALA A C 1
ATOM 614 O O . ALA A 1 82 ? -17.609 -3.869 9.882 1.00 86.56 82 ALA A O 1
ATOM 615 N N . ARG A 1 83 ? -15.474 -4.391 9.370 1.00 90.62 83 ARG A N 1
ATOM 616 C CA . ARG A 1 83 ? -14.828 -3.423 10.262 1.00 90.62 83 ARG A CA 1
ATOM 617 C C . ARG A 1 83 ? -13.660 -2.695 9.599 1.00 90.62 83 ARG A C 1
ATOM 619 O O . ARG A 1 83 ? -12.782 -3.292 8.973 1.00 90.62 83 ARG A O 1
ATOM 626 N N . ILE A 1 84 ? -13.598 -1.391 9.851 1.00 86.06 84 ILE A N 1
ATOM 627 C CA . ILE A 1 84 ? -12.475 -0.517 9.497 1.00 86.06 84 ILE A CA 1
ATOM 628 C C . ILE A 1 84 ? -11.815 -0.059 10.796 1.00 86.06 84 ILE A C 1
ATOM 630 O O . ILE A 1 84 ? -12.484 0.519 11.651 1.00 86.06 84 ILE A O 1
ATOM 634 N N . LEU A 1 85 ? -10.517 -0.307 10.958 1.00 88.00 85 LEU A N 1
ATOM 635 C CA . LEU A 1 85 ? -9.737 0.235 12.069 1.00 88.00 85 LEU A CA 1
ATOM 636 C C . LEU A 1 85 ? -9.377 1.693 11.769 1.00 88.00 85 LEU A C 1
ATOM 638 O O . LEU A 1 85 ? -8.846 1.991 10.703 1.00 88.00 85 LEU A O 1
ATOM 642 N N . VAL A 1 86 ? -9.633 2.579 12.724 1.00 85.81 86 VAL A N 1
ATOM 643 C CA . VAL A 1 86 ? -9.312 4.007 12.703 1.00 85.81 86 VAL A CA 1
ATOM 644 C C . VAL A 1 86 ? -8.267 4.285 13.779 1.00 85.81 86 VAL A C 1
ATOM 646 O O . VAL A 1 86 ? -8.483 4.010 14.962 1.00 85.81 86 VAL A O 1
ATOM 649 N N . ILE A 1 87 ? -7.122 4.811 13.352 1.00 81.50 87 ILE A N 1
ATOM 650 C CA . ILE A 1 87 ? -5.940 5.076 14.171 1.00 81.50 87 ILE A CA 1
ATOM 651 C C . ILE A 1 87 ? -5.741 6.585 14.211 1.00 81.50 87 ILE A C 1
ATOM 653 O O . ILE A 1 87 ? -5.456 7.205 13.191 1.00 81.50 87 ILE A O 1
ATOM 657 N N . LYS A 1 88 ? -5.914 7.179 15.386 1.00 81.88 88 LYS A N 1
ATOM 658 C CA . LYS A 1 88 ? -5.831 8.623 15.592 1.00 81.88 88 LYS A CA 1
ATOM 659 C C . LYS A 1 88 ? -4.444 9.007 16.095 1.00 81.88 88 LYS A C 1
ATOM 661 O O . LYS A 1 88 ? -3.966 8.432 17.075 1.00 81.88 88 LYS A O 1
ATOM 666 N N . SER A 1 89 ? -3.829 9.994 15.450 1.00 72.50 89 SER A N 1
ATOM 667 C CA . SER A 1 89 ? -2.578 10.603 15.909 1.00 72.50 89 SER A CA 1
ATOM 668 C C . SER A 1 89 ? -2.822 11.498 17.120 1.00 72.50 89 SER A C 1
ATOM 670 O O . SER A 1 89 ? -3.889 12.106 17.251 1.00 72.50 89 SER A O 1
ATOM 672 N N . ASP A 1 90 ? -1.826 11.569 18.001 1.00 67.31 90 ASP A N 1
ATOM 673 C CA . ASP A 1 90 ? -1.714 12.497 19.133 1.00 67.31 90 ASP A CA 1
ATOM 674 C C . ASP A 1 90 ? -2.962 12.646 20.008 1.00 67.31 90 ASP A C 1
ATOM 676 O O . ASP A 1 90 ? -3.222 13.667 20.647 1.00 67.31 90 ASP A O 1
ATOM 680 N N . SER A 1 91 ? -3.730 11.565 20.088 1.00 68.12 91 SER A N 1
ATOM 681 C CA . SER A 1 91 ? -4.906 11.472 20.937 1.00 68.12 91 SER A CA 1
ATOM 682 C C . SER A 1 91 ? -4.530 10.968 22.335 1.00 68.12 91 SER A C 1
ATOM 684 O O . SER A 1 91 ? -3.496 10.307 22.509 1.00 68.12 91 SER A O 1
ATOM 686 N N . PRO A 1 92 ? -5.356 11.255 23.363 1.00 68.81 92 PRO A N 1
ATOM 687 C CA . PRO A 1 92 ? -5.224 10.619 24.664 1.00 68.81 92 PRO A CA 1
ATOM 688 C C . PRO A 1 92 ? -5.117 9.109 24.504 1.00 68.81 92 PRO A C 1
ATOM 690 O O . PRO A 1 92 ? -5.726 8.510 23.622 1.00 68.81 92 PRO A O 1
ATOM 693 N N . SER A 1 93 ? -4.340 8.479 25.373 1.00 65.94 93 SER A N 1
ATOM 694 C CA . SER A 1 93 ? -3.926 7.096 25.174 1.00 65.94 93 SER A CA 1
ATOM 695 C C . SER A 1 93 ? -5.113 6.104 25.173 1.00 65.94 93 SER A C 1
ATOM 697 O O . SER A 1 93 ? -5.076 5.036 24.568 1.00 65.94 93 SER A O 1
ATOM 699 N N . ASN A 1 94 ? -6.230 6.484 25.782 1.00 68.25 94 ASN A N 1
ATOM 700 C CA . ASN A 1 94 ? -7.487 5.748 25.750 1.00 68.25 94 ASN A CA 1
ATOM 701 C C . ASN A 1 94 ? -8.403 6.113 24.563 1.00 68.25 94 ASN A C 1
ATOM 703 O O . ASN A 1 94 ? -9.542 5.678 24.572 1.00 68.25 94 ASN A O 1
ATOM 707 N N . ASP A 1 95 ? -7.974 6.904 23.581 1.00 77.56 95 ASP A N 1
ATOM 708 C CA . ASP A 1 95 ? -8.800 7.423 22.474 1.00 77.56 95 ASP A CA 1
ATOM 709 C C . ASP A 1 95 ? -8.119 7.290 21.092 1.00 77.56 95 ASP A C 1
ATOM 711 O O . ASP A 1 95 ? -8.645 7.754 20.083 1.00 77.56 95 ASP A O 1
ATOM 715 N N . SER A 1 96 ? -6.958 6.632 21.020 1.00 80.19 96 SER A N 1
ATOM 716 C CA . SER A 1 96 ? -6.170 6.526 19.781 1.00 80.19 96 SER A CA 1
ATOM 717 C C . SER A 1 96 ? -6.660 5.466 18.792 1.00 80.19 96 SER A C 1
ATOM 719 O O . SER A 1 96 ? -6.279 5.513 17.629 1.00 80.19 96 SER A O 1
ATOM 721 N N . LEU A 1 97 ? -7.466 4.490 19.221 1.00 86.31 97 LEU A N 1
ATOM 722 C CA . LEU A 1 97 ? -7.878 3.354 18.387 1.00 86.31 97 LEU A CA 1
ATOM 723 C C . LEU A 1 97 ? -9.392 3.133 18.454 1.00 86.31 97 LEU A C 1
ATOM 725 O O . LEU A 1 97 ? -9.966 2.966 19.535 1.00 86.31 97 LEU A O 1
ATOM 729 N N . TRP A 1 98 ? -10.022 3.078 17.285 1.00 88.81 98 TRP A N 1
ATOM 730 C CA . TRP A 1 98 ? -11.464 2.908 17.117 1.00 88.81 98 TRP A CA 1
ATOM 731 C C . TRP A 1 98 ? -11.761 1.964 15.960 1.00 88.81 98 TRP A C 1
ATOM 733 O O . TRP A 1 98 ? -11.006 1.913 14.999 1.00 88.81 98 TRP A O 1
ATOM 743 N N . PHE A 1 99 ? -12.879 1.251 16.017 1.00 90.75 99 PHE A N 1
ATOM 744 C CA . PHE A 1 99 ? -13.436 0.585 14.848 1.00 90.75 99 PHE A CA 1
ATOM 745 C C . PHE A 1 99 ? -14.667 1.336 14.360 1.00 90.75 99 PHE A C 1
ATOM 747 O O . PHE A 1 99 ? -15.543 1.697 15.150 1.00 90.75 99 PHE A O 1
ATOM 754 N N . LEU A 1 100 ? -14.737 1.533 13.047 1.00 91.75 100 LEU A N 1
ATOM 755 C CA . LEU A 1 100 ? -15.987 1.803 12.362 1.00 91.75 100 LEU A CA 1
ATOM 756 C C . LEU A 1 100 ? -16.560 0.467 11.891 1.00 91.75 100 LEU A C 1
ATOM 758 O O . LEU A 1 100 ? -16.002 -0.199 11.017 1.00 91.75 100 LEU A O 1
ATOM 762 N N . GLU A 1 101 ? -17.673 0.072 12.492 1.00 92.00 101 GLU A N 1
ATOM 763 C CA . GLU A 1 101 ? -18.415 -1.123 12.122 1.00 92.00 101 GLU A CA 1
ATOM 764 C C . GLU A 1 101 ? -19.389 -0.794 11.010 1.00 92.00 101 GLU A C 1
ATOM 766 O O . GLU A 1 101 ? -20.244 0.085 11.145 1.00 92.00 101 GLU A O 1
ATOM 771 N N . VAL A 1 102 ? -19.245 -1.520 9.910 1.00 91.31 102 VAL A N 1
ATOM 772 C CA . VAL A 1 102 ? -19.983 -1.262 8.678 1.00 91.31 102 VAL A CA 1
ATOM 773 C C . VAL A 1 102 ? -20.860 -2.433 8.263 1.00 91.31 102 VAL A C 1
ATOM 775 O O . VAL A 1 102 ? -21.821 -2.233 7.528 1.00 91.31 102 VAL A O 1
ATOM 778 N N . ASP A 1 103 ? -20.585 -3.651 8.741 1.00 89.94 103 ASP A N 1
ATOM 779 C CA . ASP A 1 103 ? -21.427 -4.813 8.428 1.00 89.94 103 ASP A CA 1
ATOM 780 C C . ASP A 1 103 ? -21.432 -5.911 9.509 1.00 89.94 103 ASP A C 1
ATOM 782 O O . ASP A 1 103 ? -21.652 -7.093 9.237 1.00 89.94 103 ASP A O 1
ATOM 786 N N . THR A 1 104 ? -21.208 -5.539 10.772 1.00 88.12 104 THR A N 1
ATOM 787 C CA . THR A 1 104 ? -21.319 -6.476 11.903 1.00 88.12 104 THR A CA 1
ATOM 788 C C . THR A 1 104 ? -22.781 -6.903 12.130 1.00 88.12 104 THR A C 1
ATOM 790 O O . THR A 1 104 ? -23.707 -6.209 11.693 1.00 88.12 104 THR A O 1
ATOM 793 N N . PRO A 1 105 ? -23.056 -8.024 12.836 1.00 86.06 105 PRO A N 1
ATOM 794 C CA . PRO A 1 105 ? -24.430 -8.447 13.128 1.00 86.06 105 PRO A CA 1
ATOM 795 C C . PRO A 1 105 ? -25.289 -7.345 13.764 1.00 86.06 105 PRO A C 1
ATOM 797 O O . PRO A 1 105 ? -26.449 -7.188 13.389 1.00 86.06 105 PRO A O 1
ATOM 800 N N . PHE A 1 106 ? -24.709 -6.543 14.665 1.00 84.31 106 PHE A N 1
ATOM 801 C CA . PHE A 1 106 ? -25.377 -5.382 15.253 1.00 84.31 106 PHE A CA 1
ATOM 8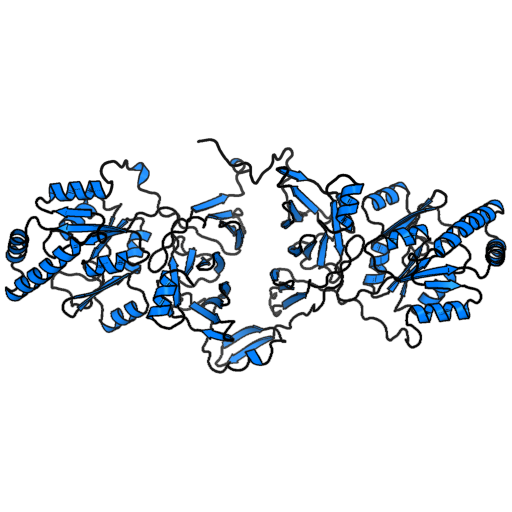02 C C . PHE A 1 106 ? -25.784 -4.360 14.185 1.00 84.31 106 PHE A C 1
ATOM 804 O O . PHE A 1 106 ? -26.959 -3.999 14.104 1.00 84.31 106 PHE A O 1
ATOM 811 N N . VAL A 1 107 ? -24.847 -3.953 13.321 1.00 88.31 107 VAL A N 1
ATOM 812 C CA . VAL A 1 107 ? -25.111 -3.006 12.226 1.00 88.31 107 VAL A CA 1
ATOM 813 C C . VAL A 1 107 ? -26.199 -3.533 11.292 1.00 88.31 107 VAL A C 1
ATOM 815 O O . VAL A 1 107 ? -27.108 -2.786 10.945 1.00 88.31 107 VAL A O 1
ATOM 818 N N . ARG A 1 108 ? -26.194 -4.827 10.951 1.00 88.12 108 ARG A N 1
ATOM 819 C CA . ARG A 1 108 ? -27.232 -5.440 10.100 1.00 88.12 108 ARG A CA 1
ATOM 820 C C . ARG A 1 108 ? -28.624 -5.391 10.735 1.00 88.12 108 ARG A C 1
ATOM 822 O O . ARG A 1 108 ? -29.597 -5.084 10.044 1.00 88.12 108 ARG A O 1
ATOM 829 N N . VAL A 1 109 ? -28.736 -5.671 12.039 1.00 84.56 109 VAL A N 1
ATOM 830 C CA . VAL A 1 109 ? -30.016 -5.560 12.762 1.00 84.56 109 VAL A CA 1
ATOM 831 C C . VAL A 1 109 ? -30.501 -4.110 12.777 1.00 84.56 109 VAL A C 1
ATOM 833 O O . VAL A 1 109 ? -31.671 -3.865 12.481 1.00 84.56 109 VAL A O 1
ATOM 836 N N . GLN A 1 110 ? -29.615 -3.151 13.058 1.00 85.06 110 GLN A N 1
ATOM 837 C CA . GLN A 1 110 ? -29.970 -1.729 13.090 1.00 85.06 110 GLN A CA 1
ATOM 838 C C . GLN A 1 110 ? -30.336 -1.188 11.704 1.00 85.06 110 GLN A C 1
ATOM 840 O O . GLN A 1 110 ? -31.346 -0.501 11.573 1.00 85.06 110 GLN A O 1
ATOM 845 N N . ARG A 1 111 ? -29.597 -1.566 10.653 1.00 89.94 111 ARG A N 1
ATOM 846 C CA . ARG A 1 111 ? -29.898 -1.228 9.251 1.00 89.94 111 ARG A CA 1
ATOM 847 C C . ARG A 1 111 ? -31.309 -1.681 8.874 1.00 89.94 111 ARG A C 1
ATOM 849 O O . ARG A 1 111 ? -32.083 -0.911 8.313 1.00 89.94 111 ARG A O 1
ATOM 856 N N . LYS A 1 112 ? -31.689 -2.906 9.260 1.00 87.44 112 LYS A N 1
ATOM 857 C CA . LYS A 1 112 ? -33.045 -3.435 9.043 1.00 87.44 112 LYS A CA 1
ATOM 858 C C . LYS A 1 112 ? -34.111 -2.697 9.860 1.00 87.44 112 LYS A C 1
ATOM 860 O O . LYS A 1 112 ? -35.211 -2.494 9.358 1.00 87.44 112 LYS A O 1
ATOM 865 N N . ALA A 1 113 ? -33.812 -2.332 11.106 1.00 82.94 113 ALA A N 1
ATOM 866 C CA . ALA A 1 113 ? -34.759 -1.655 11.992 1.00 82.94 113 ALA A CA 1
ATOM 867 C C . ALA A 1 113 ? -35.015 -0.193 11.590 1.00 82.94 113 ALA A C 1
ATOM 869 O O . ALA A 1 113 ? -36.148 0.272 11.677 1.00 82.94 113 ALA A O 1
ATOM 870 N N . LEU A 1 114 ? -33.973 0.517 11.151 1.00 84.00 114 LEU A N 1
ATOM 871 C CA . LEU A 1 114 ? -34.041 1.929 10.769 1.00 84.00 114 LEU A CA 1
ATOM 872 C C . LEU A 1 114 ? -34.397 2.135 9.291 1.00 84.00 114 LEU A C 1
ATOM 874 O O . LEU A 1 114 ? -34.808 3.231 8.923 1.00 84.00 114 LEU A O 1
ATOM 878 N N . GLY A 1 115 ? -34.241 1.110 8.445 1.00 85.69 115 GLY A N 1
ATOM 879 C CA . GLY A 1 115 ? -34.542 1.194 7.013 1.00 85.69 115 GLY A CA 1
ATOM 880 C C . GLY A 1 115 ? -33.615 2.137 6.235 1.00 85.69 115 GLY A C 1
ATOM 881 O O . GLY A 1 115 ? -33.979 2.593 5.159 1.00 85.69 115 GLY A O 1
ATOM 882 N N . THR A 1 116 ? -32.438 2.444 6.781 1.00 87.31 116 THR A N 1
ATOM 883 C CA . THR A 1 116 ? -31.415 3.316 6.184 1.00 87.31 116 THR A CA 1
ATOM 884 C C . THR A 1 116 ? -30.032 2.693 6.363 1.00 87.31 116 THR A C 1
ATOM 886 O O . THR A 1 116 ? -29.884 1.738 7.129 1.00 87.31 116 THR A O 1
ATOM 889 N N . GLU A 1 117 ? -29.016 3.213 5.672 1.00 88.94 117 GLU A N 1
ATOM 890 C CA . GLU A 1 117 ? -27.631 2.787 5.873 1.00 88.94 117 GLU A CA 1
ATOM 891 C C . GLU A 1 117 ? -27.175 3.113 7.298 1.00 88.94 117 GLU A C 1
ATOM 893 O O . GLU A 1 117 ? -27.452 4.192 7.820 1.00 88.94 117 GLU A O 1
ATOM 898 N N . VAL A 1 118 ? -26.475 2.179 7.940 1.00 90.44 118 VAL A N 1
ATOM 899 C CA . VAL A 1 118 ? -26.043 2.313 9.333 1.00 90.44 118 VAL A CA 1
ATOM 900 C C . VAL A 1 118 ? -24.563 1.997 9.421 1.00 90.44 118 VAL A C 1
ATOM 902 O O . VAL A 1 118 ? -24.098 1.003 8.869 1.00 90.44 118 VAL A O 1
ATOM 905 N N . VAL A 1 119 ? -23.846 2.820 10.176 1.00 92.12 119 VAL A N 1
ATOM 906 C CA . VAL A 1 119 ? -22.494 2.526 10.655 1.00 92.12 119 VAL A CA 1
ATOM 907 C C . VAL A 1 119 ? -22.458 2.738 12.161 1.00 92.12 119 VAL A C 1
ATOM 909 O O . VAL A 1 119 ? -23.234 3.532 12.697 1.00 92.12 119 VAL A O 1
ATOM 912 N N . ALA A 1 120 ? -21.574 2.042 12.866 1.00 90.31 120 ALA A N 1
ATOM 913 C CA . ALA A 1 120 ? -21.478 2.179 14.313 1.00 90.31 120 ALA A CA 1
ATOM 914 C C . ALA A 1 120 ? -20.027 2.283 14.783 1.00 90.31 120 ALA A C 1
ATOM 916 O O . ALA A 1 120 ? -19.170 1.514 14.359 1.00 90.31 120 ALA A O 1
ATOM 917 N N . TRP A 1 121 ? -19.753 3.229 15.677 1.00 90.38 121 TRP A N 1
ATOM 918 C CA . TRP A 1 121 ? -18.446 3.353 16.312 1.00 90.38 121 TRP A CA 1
ATOM 919 C C . TRP A 1 121 ? -18.328 2.401 17.496 1.00 90.38 121 TRP A C 1
ATOM 921 O O . TRP A 1 121 ? -19.217 2.348 18.349 1.00 90.38 121 TRP A O 1
ATOM 931 N N . SER A 1 122 ? -17.203 1.695 17.583 1.00 86.94 122 SER A N 1
ATOM 932 C CA . SER A 1 122 ? -16.833 0.933 18.771 1.00 86.94 122 SER A CA 1
ATOM 933 C C . SER A 1 122 ? -15.394 1.220 19.182 1.00 86.94 122 SER A C 1
ATOM 935 O O . SER A 1 122 ? -14.461 1.253 18.378 1.00 86.94 122 SER A O 1
ATOM 937 N N . LYS A 1 123 ? -15.213 1.470 20.477 1.00 84.50 123 LYS A N 1
ATOM 938 C CA . LYS A 1 123 ? -13.914 1.796 21.058 1.00 84.50 123 LYS A CA 1
ATOM 939 C C . LYS A 1 123 ? -13.071 0.533 21.229 1.00 84.50 123 LYS A C 1
ATOM 941 O O . LYS A 1 123 ? -13.583 -0.494 21.679 1.00 84.50 123 LYS A O 1
ATOM 946 N N . VAL A 1 124 ? -11.777 0.614 20.931 1.00 81.75 124 VAL A N 1
ATOM 947 C CA . VAL A 1 124 ? -10.837 -0.501 21.119 1.00 81.75 124 VAL A CA 1
ATOM 948 C C . VAL A 1 124 ? -10.456 -0.668 22.595 1.00 81.75 124 VAL A C 1
ATOM 950 O O . VAL A 1 124 ? -10.347 0.312 23.341 1.00 81.75 124 VAL A O 1
ATOM 953 N N . VAL A 1 125 ? -10.248 -1.916 23.032 1.00 72.12 125 VAL A N 1
ATOM 954 C CA . VAL A 1 125 ? -9.632 -2.253 24.331 1.00 72.12 125 VAL A CA 1
ATOM 955 C C . VAL A 1 125 ? -8.503 -3.250 24.127 1.00 72.12 125 VAL A C 1
ATOM 957 O O . VAL A 1 125 ? -8.658 -4.216 23.381 1.00 72.12 125 VAL A O 1
ATOM 960 N N . GLN A 1 126 ? -7.384 -3.027 24.812 1.00 63.28 126 GLN A N 1
ATOM 961 C CA . GLN A 1 126 ? -6.276 -3.975 24.854 1.00 63.28 126 GLN A CA 1
ATOM 962 C C . GLN A 1 126 ? -6.587 -5.109 25.845 1.00 63.28 126 GLN A C 1
ATOM 964 O O . GLN A 1 126 ? -6.960 -4.836 26.987 1.00 63.28 126 GLN A O 1
ATOM 969 N N . GLY A 1 127 ? -6.395 -6.363 25.419 1.00 61.03 127 GLY A N 1
ATOM 970 C CA . GLY A 1 127 ? -6.607 -7.558 26.246 1.00 61.03 127 GLY A CA 1
ATOM 971 C C . GLY A 1 127 ? -8.077 -7.917 26.504 1.00 61.03 127 GLY A C 1
ATOM 972 O O . GLY A 1 127 ? -8.997 -7.409 25.853 1.00 61.03 127 GLY A O 1
ATOM 973 N N . ASP A 1 128 ? -8.291 -8.811 27.472 1.00 55.78 128 ASP A N 1
ATOM 974 C CA . ASP A 1 128 ? -9.622 -9.180 27.954 1.00 55.78 128 ASP A CA 1
ATOM 975 C C . ASP A 1 128 ? -10.140 -8.074 28.875 1.00 55.78 128 ASP A C 1
ATOM 977 O O . ASP A 1 128 ? -9.855 -8.043 30.072 1.00 55.78 128 ASP A O 1
ATOM 981 N N . ALA A 1 129 ? -10.876 -7.113 28.312 1.00 57.44 129 ALA A N 1
ATOM 982 C CA . ALA A 1 129 ? -11.526 -6.092 29.128 1.00 57.44 129 ALA A CA 1
ATOM 983 C C . ALA A 1 129 ? -12.414 -6.757 30.192 1.00 57.44 129 ALA A C 1
ATOM 985 O O . ALA A 1 129 ? -13.142 -7.710 29.889 1.00 57.44 129 ALA A O 1
ATOM 986 N N . LEU A 1 130 ? -12.378 -6.222 31.414 1.00 68.31 130 LEU A N 1
ATOM 987 C CA . LEU A 1 130 ? -13.167 -6.721 32.537 1.00 68.31 130 LEU A CA 1
ATOM 988 C C . LEU A 1 130 ? -14.649 -6.771 32.156 1.00 68.31 130 LEU A C 1
ATOM 990 O O . LEU A 1 130 ? -15.237 -5.755 31.781 1.00 68.31 130 LEU A O 1
ATOM 994 N N . LYS A 1 131 ? -15.245 -7.965 32.239 1.00 79.56 131 LYS A N 1
ATOM 995 C CA . LYS A 1 131 ? -16.664 -8.172 31.937 1.00 79.56 131 LYS A CA 1
ATOM 996 C C . LYS A 1 131 ? -17.499 -7.378 32.942 1.00 79.56 131 LYS A C 1
ATOM 998 O O . LYS A 1 131 ? -17.346 -7.613 34.143 1.00 79.56 131 LYS A O 1
ATOM 1003 N N . PRO A 1 132 ? -18.387 -6.472 32.502 1.00 87.56 132 PRO A N 1
ATOM 1004 C CA . PRO A 1 132 ? -19.303 -5.813 33.417 1.00 87.56 132 PRO A CA 1
ATOM 1005 C C . PRO A 1 132 ? -20.175 -6.830 34.157 1.00 87.56 132 PRO A C 1
ATOM 1007 O O . PRO A 1 132 ? -20.458 -7.917 33.648 1.00 87.56 132 PRO A O 1
ATOM 1010 N N . VAL A 1 133 ? -20.626 -6.467 35.353 1.00 91.44 133 VAL A N 1
ATOM 1011 C CA . VAL A 1 133 ? -21.522 -7.291 36.166 1.00 91.44 133 VAL A CA 1
ATOM 1012 C C . VAL A 1 133 ? -22.903 -6.656 36.146 1.00 91.44 133 VAL A C 1
ATOM 1014 O O . VAL A 1 133 ? -23.114 -5.572 36.688 1.00 91.44 133 VAL A O 1
ATOM 1017 N N . VAL A 1 134 ? -23.853 -7.340 35.521 1.00 92.25 134 VAL A N 1
ATOM 1018 C CA . VAL A 1 134 ? -25.267 -6.975 35.523 1.00 92.25 134 VAL A CA 1
ATOM 1019 C C . VAL A 1 134 ? -25.921 -7.602 36.746 1.00 92.25 134 VAL A C 1
ATOM 1021 O O . VAL A 1 134 ? -25.995 -8.825 36.862 1.00 92.25 134 VAL A O 1
ATOM 1024 N N . ILE A 1 135 ? -26.426 -6.767 37.650 1.00 93.25 135 ILE A N 1
ATOM 1025 C CA . ILE A 1 135 ? -27.200 -7.195 38.815 1.00 93.25 135 ILE A CA 1
ATOM 1026 C C . ILE A 1 135 ? -28.642 -6.750 38.604 1.00 93.25 135 ILE A C 1
ATOM 1028 O O . ILE A 1 135 ? -28.937 -5.560 38.543 1.00 93.25 135 ILE A O 1
ATOM 1032 N N . SER A 1 136 ? -29.547 -7.722 38.519 1.00 92.12 136 SER A N 1
ATOM 1033 C CA . SER A 1 136 ? -30.974 -7.483 38.311 1.00 92.12 136 SER A CA 1
ATOM 1034 C C . SER A 1 136 ? -31.826 -8.152 39.379 1.00 92.12 136 SER A C 1
ATOM 1036 O O . SER A 1 136 ? -31.361 -9.006 40.128 1.00 92.12 136 SER A O 1
ATOM 1038 N N . GLY A 1 137 ? -33.085 -7.743 39.492 1.00 90.56 137 GLY A N 1
ATOM 1039 C CA . GLY A 1 137 ? -34.028 -8.295 40.460 1.00 90.56 137 GLY A CA 1
ATOM 1040 C C . GLY A 1 137 ? -35.108 -7.301 40.884 1.00 90.56 137 GLY A C 1
ATOM 1041 O O . GLY A 1 137 ? -34.902 -6.089 40.762 1.00 90.56 137 GLY A O 1
ATOM 1042 N N . PRO A 1 138 ? -36.220 -7.774 41.471 1.00 87.81 138 PRO A N 1
ATOM 1043 C CA . PRO A 1 138 ? -37.306 -6.912 41.920 1.00 87.81 138 PRO A CA 1
ATOM 1044 C C . PRO A 1 138 ? -36.890 -5.806 42.890 1.00 87.81 138 PRO A C 1
ATOM 1046 O O . PRO A 1 138 ? -35.920 -5.901 43.651 1.00 87.81 138 PRO A O 1
ATOM 1049 N N . SER A 1 139 ? -37.663 -4.724 42.922 1.00 82.50 139 SER A N 1
ATOM 1050 C CA . SER A 1 139 ? -37.504 -3.707 43.965 1.00 82.50 139 SER A CA 1
ATOM 1051 C C . SER A 1 139 ? -37.763 -4.317 45.347 1.00 82.50 139 SER A C 1
ATOM 1053 O O . SER A 1 139 ? -38.799 -4.932 45.565 1.00 82.50 139 SER A O 1
ATOM 1055 N N . GLY A 1 140 ? -36.831 -4.140 46.291 1.00 80.81 140 GLY A N 1
ATOM 1056 C CA . GLY A 1 140 ? -36.951 -4.660 47.665 1.00 80.81 140 GLY A CA 1
ATOM 1057 C C . GLY A 1 140 ? -36.130 -5.918 47.973 1.00 80.81 140 GLY A C 1
ATOM 1058 O O . GLY A 1 140 ? -36.017 -6.290 49.139 1.00 80.81 140 GLY A O 1
ATOM 1059 N N . VAL A 1 141 ? -35.478 -6.529 46.978 1.00 88.94 141 VAL A N 1
ATOM 1060 C CA . VAL A 1 141 ? -34.667 -7.751 47.178 1.00 88.94 141 VAL A CA 1
ATOM 1061 C C . VAL A 1 141 ? -33.279 -7.509 47.777 1.00 88.94 141 VAL A C 1
ATOM 1063 O O . VAL A 1 141 ? -32.620 -8.463 48.157 1.00 88.94 141 VAL A O 1
ATOM 1066 N N . GLY A 1 142 ? -32.830 -6.255 47.897 1.00 87.25 142 GLY A N 1
ATOM 1067 C CA . GLY A 1 142 ? -31.546 -5.904 48.529 1.00 87.25 142 GLY A CA 1
ATOM 1068 C C . GLY A 1 142 ? -30.370 -5.635 47.580 1.00 87.25 142 GLY A C 1
ATOM 1069 O O . GLY A 1 142 ? -29.249 -5.507 48.064 1.00 87.25 142 GLY A O 1
ATOM 1070 N N . LYS A 1 143 ? -30.610 -5.480 46.267 1.00 90.06 143 LYS A N 1
ATOM 1071 C CA . LYS A 1 143 ? -29.573 -5.177 45.251 1.00 90.06 143 LYS A CA 1
ATOM 1072 C C . LYS A 1 143 ? -28.632 -4.045 45.670 1.00 90.06 143 LYS A C 1
ATOM 1074 O O . LYS A 1 143 ? -27.436 -4.260 45.809 1.00 90.06 143 LYS A O 1
ATOM 1079 N N . GLY A 1 144 ? -29.192 -2.870 45.976 1.00 87.06 144 GLY A N 1
ATOM 1080 C CA . GLY A 1 144 ? -28.404 -1.696 46.362 1.00 87.06 144 GLY A CA 1
ATOM 1081 C C . GLY A 1 144 ? -27.512 -1.929 47.586 1.00 87.06 144 GLY A C 1
ATOM 1082 O O . GLY A 1 144 ? -26.394 -1.426 47.630 1.00 87.06 144 GLY A O 1
ATOM 1083 N N . THR A 1 145 ? -27.958 -2.741 48.552 1.00 89.31 145 THR A N 1
ATOM 1084 C CA . THR A 1 145 ? -27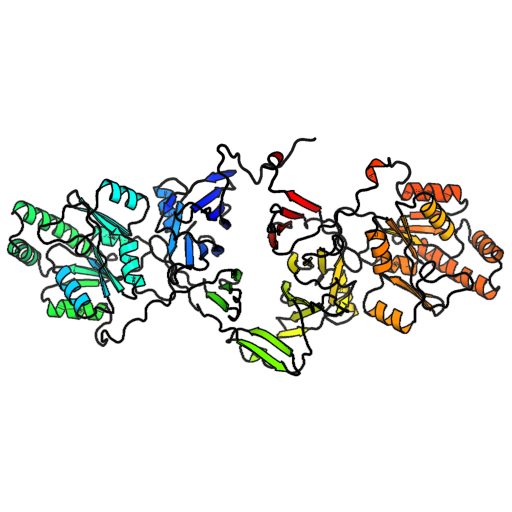.163 -3.099 49.737 1.00 89.31 145 THR A CA 1
ATOM 1085 C C . THR A 1 145 ? -25.981 -3.999 49.378 1.00 89.31 145 THR A C 1
ATOM 1087 O O . THR A 1 145 ? -24.877 -3.752 49.857 1.00 89.31 145 THR A O 1
ATOM 1090 N N . LEU A 1 146 ? -26.191 -5.006 48.522 1.00 91.81 146 LEU A N 1
ATOM 1091 C CA . LEU A 1 146 ? -25.120 -5.883 48.031 1.00 91.81 146 LEU A CA 1
ATOM 1092 C C . LEU A 1 146 ? -24.088 -5.091 47.217 1.00 91.81 146 LEU A C 1
ATOM 1094 O O . LEU A 1 146 ? -22.895 -5.195 47.481 1.00 91.81 146 LEU A O 1
ATOM 1098 N N . ILE A 1 147 ? -24.554 -4.236 46.301 1.00 90.81 147 ILE A N 1
ATOM 1099 C CA . ILE A 1 147 ? -23.704 -3.393 45.447 1.00 90.81 147 ILE A CA 1
ATOM 1100 C C . ILE A 1 147 ? -22.882 -2.414 46.286 1.00 90.81 147 ILE A C 1
ATOM 1102 O O . ILE A 1 147 ? -21.668 -2.331 46.128 1.00 90.81 147 ILE A O 1
ATOM 1106 N N . SER A 1 148 ? -23.520 -1.707 47.224 1.00 89.19 148 SER A N 1
ATOM 1107 C CA . SER A 1 148 ? -22.824 -0.760 48.106 1.00 89.19 148 SER A CA 1
ATOM 1108 C C . SER A 1 148 ? -21.766 -1.447 48.963 1.00 89.19 148 SER A C 1
ATOM 1110 O O . SER A 1 148 ? -20.714 -0.869 49.222 1.00 89.19 148 SER A O 1
ATOM 1112 N N . LYS A 1 149 ? -22.026 -2.684 49.402 1.00 91.62 149 LYS A N 1
ATOM 1113 C CA . LYS A 1 149 ? -21.051 -3.469 50.157 1.00 91.62 149 LYS A CA 1
ATOM 1114 C C . LYS A 1 149 ? -19.868 -3.889 49.281 1.00 91.62 149 LYS A C 1
ATOM 1116 O O . LYS A 1 149 ? -18.735 -3.697 49.709 1.00 91.62 149 LYS A O 1
ATOM 1121 N N . LEU A 1 150 ? -20.135 -4.353 48.058 1.00 90.62 150 LEU A N 1
ATOM 1122 C CA . LEU A 1 150 ? -19.116 -4.763 47.089 1.00 90.62 150 LEU A CA 1
ATOM 1123 C C . LEU A 1 150 ? -18.187 -3.599 46.711 1.00 90.62 150 LEU A C 1
ATOM 1125 O O . LEU A 1 150 ? -16.975 -3.723 46.832 1.00 90.62 150 LEU A O 1
ATOM 1129 N N . VAL A 1 151 ? -18.747 -2.439 46.348 1.00 89.56 151 VAL A N 1
ATOM 1130 C CA . VAL A 1 151 ? -17.968 -1.238 45.983 1.00 89.56 151 VAL A CA 1
ATOM 1131 C C . VAL A 1 151 ? -17.183 -0.678 47.175 1.00 89.56 151 VAL A C 1
ATOM 1133 O O . VAL A 1 151 ? -16.105 -0.122 46.996 1.00 89.56 151 VAL A O 1
ATOM 1136 N N . LYS A 1 152 ? -17.698 -0.820 48.404 1.00 89.44 152 LYS A N 1
ATOM 1137 C CA . LYS A 1 152 ? -17.003 -0.364 49.617 1.00 89.44 152 LYS A CA 1
ATOM 1138 C C . LYS A 1 152 ? -15.848 -1.283 50.024 1.00 89.44 152 LYS A C 1
ATOM 1140 O O . LYS A 1 152 ? -14.858 -0.786 50.550 1.00 89.44 152 LYS A O 1
ATOM 1145 N N . GLU A 1 153 ? -15.998 -2.595 49.851 1.00 89.50 153 GLU A N 1
ATOM 1146 C CA . GLU A 1 153 ? -14.952 -3.583 50.159 1.00 89.50 153 GLU A CA 1
ATOM 1147 C C . GLU A 1 153 ? -13.869 -3.614 49.075 1.00 89.50 153 GLU A C 1
ATOM 1149 O O . GLU A 1 153 ? -12.701 -3.784 49.410 1.00 89.50 153 GLU A O 1
ATOM 1154 N N . PHE A 1 154 ? -14.247 -3.371 47.814 1.00 88.75 154 PHE A N 1
ATOM 1155 C CA . PHE A 1 154 ? -13.356 -3.423 46.654 1.00 88.75 154 PHE A CA 1
ATOM 1156 C C . PHE A 1 154 ? -13.394 -2.140 45.789 1.00 88.75 154 PHE A C 1
ATOM 1158 O O . PHE A 1 154 ? -13.779 -2.185 44.610 1.00 88.75 154 PHE A O 1
ATOM 1165 N N . PRO A 1 155 ? -13.053 -0.965 46.354 1.00 86.31 155 PRO A N 1
ATOM 1166 C CA . PRO A 1 155 ? -13.147 0.320 45.661 1.00 86.31 155 PRO A CA 1
ATOM 1167 C C . PRO A 1 155 ? -12.155 0.481 44.504 1.00 86.31 155 PRO A C 1
ATOM 1169 O O . PRO A 1 155 ? -12.405 1.313 43.622 1.00 86.31 155 PRO A O 1
ATOM 1172 N N . SER A 1 156 ? -11.036 -0.254 44.491 1.00 81.56 156 SER A N 1
ATOM 1173 C CA . SER A 1 156 ? -10.093 -0.256 43.365 1.00 81.56 156 SER A CA 1
ATOM 1174 C C . SER A 1 156 ? -10.568 -1.163 42.224 1.00 81.56 156 SER A C 1
ATOM 1176 O O . SER A 1 156 ? -10.258 -0.894 41.068 1.00 81.56 156 SER A O 1
ATOM 1178 N N . THR A 1 157 ? -11.374 -2.182 42.538 1.00 83.44 157 THR A N 1
ATOM 1179 C CA . THR A 1 157 ? -11.780 -3.223 41.585 1.00 83.44 157 THR A CA 1
ATOM 1180 C C . THR A 1 157 ? -13.109 -2.915 40.902 1.00 83.44 157 THR A C 1
ATOM 1182 O O . THR A 1 157 ? -13.252 -3.171 39.709 1.00 83.44 157 THR A O 1
ATOM 1185 N N . PHE A 1 158 ? -14.092 -2.363 41.622 1.00 87.88 158 PHE A N 1
ATOM 1186 C CA . PHE A 1 158 ? -15.439 -2.132 41.091 1.00 87.88 158 PHE A CA 1
ATOM 1187 C C . PHE A 1 158 ? -15.812 -0.653 41.056 1.00 87.88 158 PHE A C 1
ATOM 1189 O O . PHE A 1 158 ? -15.501 0.123 41.960 1.00 87.88 158 PHE A O 1
ATOM 1196 N N . GLY A 1 159 ? -16.548 -0.268 40.017 1.00 86.56 159 GLY A N 1
ATOM 1197 C CA . GLY A 1 159 ? -17.206 1.030 39.936 1.00 86.56 159 GLY A CA 1
ATOM 1198 C C . GLY A 1 159 ? -18.669 0.881 39.543 1.00 86.56 159 GLY A C 1
ATOM 1199 O O . GLY A 1 159 ? -19.068 -0.087 38.895 1.00 86.56 159 GLY A O 1
ATOM 1200 N N . PHE A 1 160 ? -19.481 1.846 39.956 1.00 86.31 160 PHE A N 1
ATOM 1201 C CA . PHE A 1 160 ? -20.913 1.848 39.688 1.00 86.31 160 PHE A CA 1
ATOM 1202 C C . PHE A 1 160 ? -21.227 2.733 38.482 1.00 86.31 160 PHE A C 1
ATOM 1204 O O . PHE A 1 160 ? -20.815 3.894 38.455 1.00 86.31 160 PHE A O 1
ATOM 1211 N N . SER A 1 161 ? -21.956 2.203 37.498 1.00 85.25 161 SER A N 1
ATOM 1212 C CA . SER A 1 161 ? -22.476 3.023 36.402 1.00 85.25 161 SER A CA 1
ATOM 1213 C C . SER A 1 161 ? -23.704 3.795 36.876 1.00 85.25 161 SER A C 1
ATOM 1215 O O . SER A 1 161 ? -24.740 3.205 37.176 1.00 85.25 161 SER A O 1
ATOM 1217 N N . VAL A 1 162 ? -23.610 5.122 36.907 1.00 85.69 162 VAL A N 1
ATOM 1218 C CA . VAL A 1 162 ? -24.749 5.987 37.228 1.00 85.69 162 VAL A CA 1
ATOM 1219 C C . VAL A 1 162 ? -25.664 6.072 36.001 1.00 85.69 162 VAL A C 1
ATOM 1221 O O . VAL A 1 162 ? -25.333 6.708 35.002 1.00 85.69 162 VAL A O 1
ATOM 1224 N N . SER A 1 163 ? -26.821 5.410 36.043 1.00 87.38 163 SER A N 1
ATOM 1225 C CA . SER A 1 163 ? -27.806 5.433 34.949 1.00 87.38 163 SER A CA 1
ATOM 1226 C C . SER A 1 163 ? -28.512 6.794 34.832 1.00 87.38 163 SER A C 1
ATOM 1228 O O . SER A 1 163 ? -28.484 7.618 35.743 1.00 87.38 163 SER A O 1
ATOM 1230 N N . HIS A 1 164 ? -29.188 7.042 33.713 1.00 90.75 164 HIS A N 1
ATOM 1231 C CA . HIS A 1 164 ? -30.002 8.233 33.474 1.00 90.75 164 HIS A CA 1
ATOM 1232 C C . HIS A 1 164 ? -31.479 7.969 33.775 1.00 90.75 164 HIS A C 1
ATOM 1234 O O . HIS A 1 164 ? -31.967 6.846 33.625 1.00 90.75 164 HIS A O 1
ATOM 1240 N N . THR A 1 165 ? -32.215 9.010 34.168 1.00 91.00 165 THR A N 1
ATOM 1241 C CA . THR A 1 165 ? -33.677 8.948 34.269 1.00 91.00 165 THR A CA 1
ATOM 1242 C C . THR A 1 165 ? -34.346 10.285 33.970 1.00 91.00 165 THR A C 1
ATOM 1244 O O . THR A 1 165 ? -33.800 11.343 34.279 1.00 91.00 165 THR A O 1
ATOM 1247 N N . THR A 1 166 ? -35.561 10.233 33.416 1.00 92.44 166 THR A N 1
ATOM 1248 C CA . THR A 1 166 ? -36.425 11.414 33.217 1.00 92.44 166 THR A CA 1
ATOM 1249 C C . THR A 1 166 ? -37.318 11.721 34.411 1.00 92.44 166 THR A C 1
ATOM 1251 O O . THR A 1 166 ? -38.104 12.666 34.379 1.00 92.44 166 THR A O 1
ATOM 1254 N N . ARG A 1 167 ? -37.269 10.885 35.450 1.00 90.56 167 ARG A N 1
ATOM 1255 C CA . ARG A 1 167 ? -38.012 11.110 36.689 1.00 90.56 167 ARG A CA 1
ATOM 1256 C C . ARG A 1 167 ? -37.363 12.251 37.471 1.00 90.56 167 ARG A C 1
ATOM 1258 O O . ARG A 1 167 ? -36.147 12.314 37.549 1.00 90.56 167 ARG A O 1
ATOM 1265 N N . MET A 1 168 ? -38.151 13.073 38.160 1.00 85.12 168 MET A N 1
ATOM 1266 C CA . MET A 1 168 ? -37.602 14.051 39.108 1.00 85.12 168 MET A CA 1
ATOM 1267 C C . MET A 1 168 ? -36.875 13.372 40.292 1.00 85.12 168 MET A C 1
ATOM 1269 O O . MET A 1 168 ? -37.350 12.332 40.777 1.00 85.12 168 MET A O 1
ATOM 1273 N N . PRO A 1 169 ? -35.756 13.937 40.788 1.00 87.00 169 PRO A N 1
ATOM 1274 C CA . PRO A 1 169 ? -35.065 13.436 41.978 1.00 87.00 169 PRO A CA 1
ATOM 1275 C C . PRO A 1 169 ? -35.974 13.458 43.218 1.00 87.00 169 PRO A C 1
ATOM 1277 O O . PRO A 1 169 ? -36.798 14.355 43.384 1.00 87.00 169 PRO A O 1
ATOM 1280 N N . ARG A 1 170 ? -35.834 12.460 44.100 1.00 82.44 170 ARG A N 1
ATOM 1281 C CA . ARG A 1 170 ? -36.444 12.461 45.450 1.00 82.44 170 ARG A CA 1
ATOM 1282 C C . ARG A 1 170 ? -35.627 13.337 46.405 1.00 82.44 170 ARG A C 1
ATOM 1284 O O . ARG A 1 170 ? -34.459 13.587 46.141 1.00 82.44 170 ARG A O 1
ATOM 1291 N N . GLU A 1 171 ? -36.189 13.687 47.566 1.00 75.12 171 GLU A N 1
ATOM 1292 C CA . GLU A 1 171 ? -35.566 14.584 48.568 1.00 75.12 171 GLU A CA 1
ATOM 1293 C C . GLU A 1 171 ? -34.116 14.242 48.967 1.00 75.12 171 GLU A C 1
ATOM 1295 O O . GLU A 1 171 ? -33.372 15.132 49.365 1.00 75.12 171 GLU A O 1
ATOM 1300 N N . LYS A 1 172 ? -33.695 12.972 48.868 1.00 80.44 172 LYS A N 1
ATOM 1301 C CA . LYS A 1 172 ? -32.333 12.513 49.215 1.00 80.44 172 LYS A CA 1
ATOM 1302 C C . LYS A 1 172 ? -31.479 12.097 48.013 1.00 80.44 172 LYS A C 1
ATOM 1304 O O . LYS A 1 172 ? -30.349 11.654 48.197 1.00 80.44 172 LYS A O 1
ATOM 1309 N N . GLU A 1 173 ? -32.013 12.173 46.798 1.00 81.62 173 GLU A N 1
ATOM 1310 C CA . GLU A 1 173 ? -31.289 11.765 45.595 1.00 81.62 173 GLU A CA 1
ATOM 1311 C C . GLU A 1 173 ? -30.508 12.947 45.018 1.00 81.62 173 GLU A C 1
ATOM 1313 O O . GLU A 1 173 ? -31.044 14.028 44.798 1.00 81.62 173 GLU A O 1
ATOM 1318 N N . MET A 1 174 ? -29.229 12.714 44.736 1.00 82.44 174 MET A N 1
ATOM 1319 C CA . MET A 1 174 ? -28.332 13.693 44.122 1.00 82.44 174 MET A CA 1
ATOM 1320 C C . MET A 1 174 ? -28.033 13.322 42.669 1.00 82.44 174 MET A C 1
ATOM 1322 O O . MET A 1 174 ? -27.758 12.152 42.365 1.00 82.44 174 MET A O 1
ATOM 1326 N N . ASN A 1 175 ? -28.064 14.328 41.790 1.00 87.25 175 ASN A N 1
ATOM 1327 C CA . ASN A 1 175 ? -27.704 14.192 40.381 1.00 87.25 175 ASN A CA 1
ATOM 1328 C C . ASN A 1 175 ? -26.237 13.770 40.220 1.00 87.25 175 ASN A C 1
ATOM 1330 O O . ASN A 1 175 ? -25.369 14.300 40.909 1.00 87.25 175 ASN A O 1
ATOM 1334 N N . GLY A 1 176 ? -25.972 12.817 39.324 1.00 81.38 176 GLY A N 1
ATOM 1335 C CA . GLY A 1 176 ? -24.631 12.269 39.082 1.00 81.38 176 GLY A CA 1
ATOM 1336 C C . GLY A 1 176 ? -24.123 11.307 40.162 1.00 81.38 176 GLY A C 1
ATOM 1337 O O . GLY A 1 176 ? -23.026 10.780 40.033 1.00 81.38 176 GLY A O 1
ATOM 1338 N N . VAL A 1 177 ? -24.919 11.053 41.207 1.00 79.75 177 VAL A N 1
ATOM 1339 C CA . VAL A 1 177 ? -24.618 10.051 42.244 1.00 79.75 177 VAL A CA 1
ATOM 1340 C C . VAL A 1 177 ? -25.598 8.888 42.159 1.00 79.75 177 VAL A C 1
ATOM 1342 O O . VAL A 1 177 ? -25.190 7.735 42.102 1.00 79.75 177 VAL A O 1
ATOM 1345 N N . HIS A 1 178 ? -26.899 9.189 42.153 1.00 79.38 178 HIS A N 1
ATOM 1346 C CA . HIS A 1 178 ? -27.944 8.162 42.103 1.00 79.38 178 HIS A CA 1
ATOM 1347 C C . HIS A 1 178 ? -28.395 7.907 40.669 1.00 79.38 178 HIS A C 1
ATOM 1349 O O . HIS A 1 178 ? -28.448 6.767 40.223 1.00 79.38 178 HIS A O 1
ATOM 1355 N N . TYR A 1 179 ? -28.706 8.990 39.959 1.00 84.75 179 TYR A N 1
ATOM 1356 C CA . TYR A 1 179 ? -29.001 8.998 38.536 1.00 84.75 179 TYR A CA 1
ATOM 1357 C C . TYR A 1 179 ? -28.479 10.298 37.924 1.00 84.75 179 TYR A C 1
ATOM 1359 O O . TYR A 1 179 ? -28.355 11.315 38.615 1.00 84.75 179 TYR A O 1
ATOM 1367 N N . HIS A 1 180 ? -28.237 10.285 36.620 1.00 88.19 180 HIS A N 1
ATOM 1368 C CA . HIS A 1 180 ? -28.240 11.493 35.809 1.00 88.19 180 HIS A CA 1
ATOM 1369 C C . HIS A 1 180 ? -29.694 11.851 35.483 1.00 88.19 180 HIS A C 1
ATOM 1371 O O . HIS A 1 180 ? -30.348 11.213 34.655 1.00 88.19 180 HIS A O 1
ATOM 1377 N N . PHE A 1 181 ? -30.223 12.848 36.183 1.00 91.12 181 PHE A N 1
ATOM 1378 C CA . PHE A 1 181 ? -31.572 13.353 35.962 1.00 91.12 181 PHE A CA 1
ATOM 1379 C C . PHE A 1 181 ? -31.564 14.243 34.719 1.00 91.12 181 PHE A C 1
ATOM 1381 O O . PHE A 1 181 ? -30.871 15.258 34.681 1.00 91.12 181 PHE A O 1
ATOM 1388 N N . THR A 1 182 ? -32.293 13.833 33.684 1.00 92.50 182 THR A N 1
ATOM 1389 C CA . THR A 1 182 ? -32.267 14.471 32.361 1.00 92.50 182 THR A CA 1
ATOM 1390 C C . THR A 1 182 ? -33.678 14.719 31.838 1.00 92.50 182 THR A C 1
ATOM 1392 O O . THR A 1 182 ? -34.647 14.112 32.289 1.00 92.50 182 THR A O 1
ATOM 1395 N N . GLU A 1 183 ? -33.812 15.609 30.863 1.00 93.25 183 GLU A N 1
ATOM 1396 C CA . GLU A 1 183 ? -35.088 15.854 30.198 1.00 93.25 183 GLU A CA 1
ATOM 1397 C C . GLU A 1 183 ? -35.459 14.701 29.256 1.00 93.25 183 GLU A C 1
ATOM 1399 O O . GLU A 1 183 ? -34.599 14.101 28.603 1.00 93.25 183 GLU A O 1
ATOM 1404 N N . ARG A 1 184 ? -36.763 14.413 29.144 1.00 92.31 184 ARG A N 1
ATOM 1405 C CA . ARG A 1 184 ? -37.280 13.343 28.274 1.00 92.31 184 ARG A CA 1
ATOM 1406 C C . ARG A 1 184 ? -36.880 13.527 26.813 1.00 92.31 184 ARG A C 1
ATOM 1408 O O . ARG A 1 184 ? -36.380 12.583 26.215 1.00 92.31 184 ARG A O 1
ATOM 1415 N N . SER A 1 185 ? -37.049 14.728 26.268 1.00 92.19 185 SER A N 1
ATOM 1416 C CA . SER A 1 185 ? -36.709 15.051 24.875 1.00 92.19 185 SER A CA 1
ATOM 1417 C C . SER A 1 185 ? -35.230 14.791 24.564 1.00 92.19 185 SER A C 1
ATOM 1419 O O . SER A 1 185 ? -34.901 14.199 23.534 1.00 92.19 185 SER A O 1
ATOM 1421 N N . LYS A 1 186 ? -34.337 15.185 25.481 1.00 91.12 186 LYS A N 1
ATOM 1422 C CA . LYS A 1 186 ? -32.895 14.937 25.381 1.00 91.12 186 LYS A CA 1
ATOM 1423 C C . LYS A 1 186 ? -32.587 13.441 25.420 1.00 91.12 186 LYS A C 1
ATOM 1425 O O . LYS A 1 186 ? -31.884 12.947 24.545 1.00 91.12 186 LYS A O 1
ATOM 1430 N N . MET A 1 187 ? -33.163 12.714 26.377 1.00 90.62 187 MET A N 1
ATOM 1431 C CA . MET A 1 187 ? -32.946 11.272 26.503 1.00 90.62 187 MET A CA 1
ATOM 1432 C C . MET A 1 187 ? -33.457 10.497 25.282 1.00 90.62 187 MET A C 1
ATOM 1434 O O . MET A 1 187 ? -32.764 9.618 24.789 1.00 90.62 187 MET A O 1
ATOM 1438 N N . GLU A 1 188 ? -34.623 10.845 24.736 1.00 90.44 188 GLU A N 1
ATOM 1439 C CA . GLU A 1 188 ? -35.172 10.225 23.518 1.00 90.44 188 GLU A CA 1
ATOM 1440 C C . GLU A 1 188 ? -34.320 10.507 22.274 1.00 90.44 188 GLU A C 1
ATOM 1442 O O . GLU A 1 188 ? -34.212 9.662 21.384 1.00 90.44 188 GLU A O 1
ATOM 1447 N N . LYS A 1 189 ? -33.699 11.689 22.190 1.00 86.00 189 LYS A N 1
ATOM 1448 C CA . LYS A 1 189 ? -32.707 11.992 21.152 1.00 86.00 189 LYS A CA 1
ATOM 1449 C C . LYS A 1 189 ? -31.464 11.113 21.315 1.00 86.00 189 LYS A C 1
ATOM 1451 O O . LYS A 1 189 ? -31.077 10.443 20.365 1.00 86.00 189 LYS A O 1
ATOM 1456 N N . ASP A 1 190 ? -30.893 11.059 22.512 1.00 85.44 190 ASP A N 1
ATOM 1457 C CA . ASP A 1 190 ? -29.679 10.287 22.787 1.00 85.44 190 ASP A CA 1
ATOM 1458 C C . ASP A 1 190 ? -29.892 8.765 22.624 1.00 85.44 190 ASP A C 1
ATOM 1460 O O . ASP A 1 190 ? -28.988 8.058 22.176 1.00 85.44 190 ASP A O 1
ATOM 1464 N N . ILE A 1 191 ? -31.094 8.255 22.925 1.00 84.12 191 ILE A N 1
ATOM 1465 C CA . ILE A 1 191 ? -31.491 6.864 22.645 1.00 84.12 191 ILE A CA 1
ATOM 1466 C C . ILE A 1 191 ? -31.510 6.606 21.133 1.00 84.12 191 ILE A C 1
ATOM 1468 O O . ILE A 1 191 ? -30.950 5.607 20.686 1.00 84.12 191 ILE A O 1
ATOM 1472 N N . ARG A 1 192 ? -32.102 7.507 20.333 1.00 79.62 192 ARG A N 1
ATOM 1473 C CA . ARG A 1 192 ? -32.119 7.388 18.861 1.00 79.62 192 ARG A CA 1
ATOM 1474 C C . ARG A 1 192 ? -30.724 7.457 18.245 1.00 79.62 192 ARG A C 1
ATOM 1476 O O . ARG A 1 192 ? -30.465 6.779 17.261 1.00 79.62 192 ARG A O 1
ATOM 1483 N N . GLU A 1 193 ? -29.827 8.238 18.840 1.00 73.50 193 GLU A N 1
ATOM 1484 C CA . GLU A 1 193 ? -28.415 8.325 18.444 1.00 73.50 193 GLU A CA 1
ATOM 1485 C C . GLU A 1 193 ? -27.579 7.120 18.928 1.00 73.50 193 GLU A C 1
ATOM 1487 O O . GLU A 1 193 ? -26.371 7.067 18.704 1.00 73.50 193 GLU A O 1
ATOM 1492 N N . GLY A 1 194 ? -28.196 6.138 19.598 1.00 76.81 194 GLY A N 1
ATOM 1493 C CA . GLY A 1 194 ? -27.521 4.920 20.042 1.00 76.81 194 GLY A CA 1
ATOM 1494 C C . GLY A 1 194 ? -26.503 5.151 21.160 1.00 76.81 194 GLY A C 1
ATOM 1495 O O . GLY A 1 194 ? -25.553 4.384 21.275 1.00 76.81 194 GLY A O 1
ATOM 1496 N N . LYS A 1 195 ? -26.668 6.199 21.981 1.00 82.38 195 LYS A N 1
ATOM 1497 C CA . LYS A 1 195 ? -25.775 6.498 23.123 1.00 82.38 195 LYS A CA 1
ATOM 1498 C C . LYS A 1 195 ? -26.089 5.682 24.379 1.00 82.38 195 LYS A C 1
ATOM 1500 O O . LYS A 1 195 ? -25.355 5.748 25.368 1.00 82.38 195 LYS A O 1
ATOM 1505 N N . PHE A 1 196 ? -27.190 4.939 24.358 1.00 84.50 196 PHE A N 1
ATOM 1506 C CA . PHE A 1 196 ? -27.657 4.116 25.463 1.00 84.50 196 PHE A CA 1
ATOM 1507 C C . PHE A 1 196 ? -27.408 2.641 25.177 1.00 84.50 196 PHE A C 1
ATOM 1509 O O . PHE A 1 196 ? -27.770 2.139 24.117 1.00 84.50 196 PHE A O 1
ATOM 1516 N N . LEU A 1 197 ? -26.809 1.956 26.150 1.00 80.69 197 LEU A N 1
ATOM 1517 C CA . LEU A 1 197 ? -26.640 0.507 26.124 1.00 80.69 197 LEU A CA 1
ATOM 1518 C C . LEU A 1 197 ? -27.998 -0.187 26.288 1.00 80.69 197 LEU A C 1
ATOM 1520 O O . LEU A 1 197 ? -28.306 -1.161 25.607 1.00 80.69 197 LEU A O 1
ATOM 1524 N N . GLU A 1 198 ? -28.814 0.339 27.198 1.00 83.38 198 GLU A N 1
ATOM 1525 C CA . GLU A 1 198 ? -30.195 -0.070 27.398 1.00 83.38 198 GLU A CA 1
ATOM 1526 C C . GLU A 1 198 ? -31.052 1.144 27.746 1.00 83.38 198 GLU A C 1
ATOM 1528 O O . GLU A 1 198 ? -30.562 2.142 28.287 1.00 83.38 198 GLU A O 1
ATOM 1533 N N . SER A 1 199 ? -32.335 1.057 27.408 1.00 86.75 199 SER A N 1
ATOM 1534 C CA . SER A 1 199 ? -33.340 1.972 27.924 1.00 86.75 199 SER A CA 1
ATOM 1535 C C . SER A 1 199 ? -34.669 1.252 28.124 1.00 86.75 199 SER A C 1
ATOM 1537 O O . SER A 1 199 ? -35.022 0.340 27.370 1.00 86.75 199 SER A O 1
ATOM 1539 N N . ALA A 1 200 ? -35.413 1.675 29.141 1.00 81.81 200 ALA A N 1
ATOM 1540 C CA . ALA A 1 200 ? -36.712 1.127 29.493 1.00 81.81 200 ALA A CA 1
ATOM 1541 C C . ALA A 1 200 ? -37.670 2.234 29.951 1.00 81.81 200 ALA A C 1
ATOM 1543 O O . ALA A 1 200 ? -37.290 3.191 30.631 1.00 81.81 200 ALA A O 1
ATOM 1544 N N . LEU A 1 201 ? -38.948 2.091 29.594 1.00 80.88 201 LEU A N 1
ATOM 1545 C CA . LEU A 1 201 ? -40.016 2.952 30.090 1.00 80.88 201 LEU A CA 1
ATOM 1546 C C . LEU A 1 201 ? -40.618 2.324 31.348 1.00 80.88 201 LEU A C 1
ATOM 1548 O O . LEU A 1 201 ? -41.467 1.437 31.273 1.00 80.88 201 LEU A O 1
ATOM 1552 N N . VAL A 1 202 ? -40.225 2.831 32.512 1.00 74.56 202 VAL A N 1
ATOM 1553 C CA . VAL A 1 202 ? -40.688 2.327 33.805 1.00 74.56 202 VAL A CA 1
ATOM 1554 C C . VAL A 1 202 ? -41.601 3.361 34.447 1.00 74.56 202 VAL A C 1
ATOM 1556 O O . VAL A 1 202 ? -41.211 4.484 34.763 1.00 74.56 202 VAL A O 1
ATOM 1559 N N . HIS A 1 203 ? -42.865 2.981 34.644 1.00 70.81 203 HIS A N 1
ATOM 1560 C CA . HIS A 1 203 ? -43.876 3.825 35.293 1.00 70.81 203 HIS A CA 1
ATOM 1561 C C . HIS A 1 203 ? -44.036 5.225 34.673 1.00 70.81 203 HIS A C 1
ATOM 1563 O O . HIS A 1 203 ? -44.280 6.194 35.387 1.00 70.81 203 HIS A O 1
ATOM 1569 N N . GLY A 1 204 ? -43.912 5.326 33.348 1.00 76.88 204 GLY A N 1
ATOM 1570 C CA . GLY A 1 204 ? -44.071 6.584 32.620 1.00 76.88 204 GLY A CA 1
ATOM 1571 C C . GLY A 1 204 ? -42.824 7.470 32.596 1.00 76.88 204 GLY A C 1
ATOM 1572 O O . GLY A 1 204 ? -42.884 8.526 31.972 1.00 76.88 204 GLY A O 1
ATOM 1573 N N . ASN A 1 205 ? -41.706 7.046 33.195 1.00 84.81 205 ASN A N 1
ATOM 1574 C CA . ASN A 1 205 ? -40.401 7.704 33.082 1.00 84.81 205 ASN A CA 1
ATOM 1575 C C . ASN A 1 205 ? -39.432 6.817 32.300 1.00 84.81 205 ASN A C 1
ATOM 1577 O O . ASN A 1 205 ? -39.502 5.592 32.398 1.00 84.81 205 ASN A O 1
ATOM 1581 N N . LEU A 1 206 ? -38.537 7.427 31.528 1.00 88.38 206 LEU A N 1
ATOM 1582 C CA . LEU A 1 206 ? -37.459 6.697 30.874 1.00 88.38 206 LEU A CA 1
ATOM 1583 C C . LEU A 1 206 ? -36.315 6.497 31.864 1.00 88.38 206 LEU A C 1
ATOM 1585 O O . LEU A 1 206 ? -35.990 7.387 32.656 1.00 88.38 206 LEU A O 1
ATOM 1589 N N . TYR A 1 207 ? -35.734 5.311 31.808 1.00 87.19 207 TYR A N 1
ATOM 1590 C CA . TYR A 1 207 ? -34.506 4.926 32.480 1.00 87.19 207 TYR A CA 1
ATOM 1591 C C . TYR A 1 207 ? -33.575 4.344 31.431 1.00 87.19 207 TYR A C 1
ATOM 1593 O O . TYR A 1 207 ? -34.040 3.814 30.423 1.00 87.19 207 TYR A O 1
ATOM 1601 N N . GLY A 1 208 ? -32.276 4.478 31.640 1.00 89.12 208 GLY A N 1
ATOM 1602 C CA . GLY A 1 208 ? -31.319 3.898 30.719 1.00 89.12 208 GLY A CA 1
ATOM 1603 C C . GLY A 1 208 ? -29.894 4.108 31.168 1.00 89.12 208 GLY A C 1
ATOM 1604 O O . GLY A 1 208 ? -29.559 5.104 31.808 1.00 89.12 208 GLY A O 1
ATOM 1605 N N . THR A 1 209 ? -29.043 3.170 30.810 1.00 88.31 209 THR A N 1
ATOM 1606 C CA . THR A 1 209 ? -27.621 3.207 31.114 1.00 88.31 209 THR A CA 1
ATOM 1607 C C . THR A 1 209 ? -26.867 3.653 29.869 1.00 88.31 209 THR A C 1
ATOM 1609 O O . THR A 1 209 ? -26.955 3.010 28.821 1.00 88.31 209 THR A O 1
ATOM 1612 N N . SER A 1 210 ? -26.169 4.790 29.950 1.00 86.81 210 SER A N 1
ATOM 1613 C CA . SER A 1 210 ? -25.414 5.312 28.810 1.00 86.81 210 SER A CA 1
ATOM 1614 C C . SER A 1 210 ? -24.130 4.511 28.606 1.00 86.81 210 SER A C 1
ATOM 1616 O O . SER A 1 210 ? -23.519 4.036 29.564 1.00 86.81 210 SER A O 1
ATOM 1618 N N . ILE A 1 211 ? -23.703 4.384 27.349 1.00 82.38 211 ILE A N 1
ATOM 1619 C CA . ILE A 1 211 ? -22.423 3.752 26.997 1.00 82.38 211 ILE A CA 1
ATOM 1620 C C . ILE A 1 211 ? -21.276 4.496 27.694 1.00 82.38 211 ILE A C 1
ATOM 1622 O O . ILE A 1 211 ? -20.391 3.874 28.271 1.00 82.38 211 ILE A O 1
ATOM 1626 N N . GLU A 1 212 ? -21.352 5.828 27.735 1.00 81.81 212 GLU A N 1
ATOM 1627 C CA . GLU A 1 212 ? -20.375 6.692 28.404 1.00 81.81 212 GLU A CA 1
ATOM 1628 C C . GLU A 1 212 ? -20.216 6.382 29.900 1.00 81.81 212 GLU A C 1
ATOM 1630 O O . GLU A 1 212 ? -19.091 6.342 30.392 1.00 81.81 212 GLU A O 1
ATOM 1635 N N . ALA A 1 213 ? -21.309 6.116 30.626 1.00 84.19 213 ALA A N 1
ATOM 1636 C CA . ALA A 1 213 ? -21.238 5.801 32.054 1.00 84.19 213 ALA A CA 1
ATOM 1637 C C . ALA A 1 213 ? -20.505 4.472 32.308 1.00 84.19 213 ALA A C 1
ATOM 1639 O O . ALA A 1 213 ? -19.707 4.362 33.241 1.00 84.19 213 ALA A O 1
ATOM 1640 N N . VAL A 1 214 ? -20.725 3.478 31.443 1.00 83.31 214 VAL A N 1
ATOM 1641 C CA . VAL A 1 214 ? -20.033 2.182 31.502 1.00 83.31 214 VAL A CA 1
ATOM 1642 C C . VAL A 1 214 ? -18.560 2.333 31.112 1.00 83.31 214 VAL A C 1
ATOM 1644 O O . VAL A 1 214 ? -17.673 1.793 31.782 1.00 83.31 214 VAL A O 1
ATOM 1647 N N . GLU A 1 215 ? -18.279 3.098 30.054 1.00 79.06 215 GLU A N 1
ATOM 1648 C CA . GLU A 1 215 ? -16.919 3.384 29.595 1.00 79.06 215 GLU A CA 1
ATOM 1649 C C . GLU A 1 215 ? -16.105 4.140 30.642 1.00 79.06 215 GLU A C 1
ATOM 1651 O O . GLU A 1 215 ? -14.961 3.769 30.872 1.00 79.06 215 GLU A O 1
ATOM 1656 N N . ALA A 1 216 ? -16.681 5.133 31.324 1.00 80.38 216 ALA A N 1
ATOM 1657 C CA . ALA A 1 216 ? -15.986 5.913 32.348 1.00 80.38 216 ALA A CA 1
ATOM 1658 C C . ALA A 1 216 ? -15.476 5.034 33.501 1.00 80.38 216 ALA A C 1
ATOM 1660 O O . ALA A 1 216 ? -14.343 5.193 33.961 1.00 80.38 216 ALA A O 1
ATOM 1661 N N . VAL A 1 217 ? -16.286 4.066 33.942 1.00 82.56 217 VAL A N 1
ATOM 1662 C CA . VAL A 1 217 ? -15.872 3.100 34.968 1.00 82.56 217 VAL A CA 1
ATOM 1663 C C . VAL A 1 217 ? -14.778 2.176 34.434 1.00 82.56 217 VAL A C 1
ATOM 1665 O O . VAL A 1 217 ? -13.755 1.983 35.091 1.00 82.56 217 VAL A O 1
ATOM 1668 N N . THR A 1 218 ? -14.961 1.652 33.225 1.00 78.38 218 THR A N 1
ATOM 1669 C CA . THR A 1 218 ? -14.023 0.699 32.614 1.00 78.38 218 THR A CA 1
ATOM 1670 C C . THR A 1 218 ? -12.664 1.342 32.318 1.00 78.38 218 THR A C 1
ATOM 1672 O O . THR A 1 218 ? -11.623 0.756 32.600 1.00 78.38 218 THR A O 1
ATOM 1675 N N . ASP A 1 219 ? -12.657 2.575 31.807 1.00 75.81 219 ASP A N 1
ATOM 1676 C CA . ASP A 1 219 ? -11.450 3.353 31.510 1.00 75.81 219 ASP A CA 1
ATOM 1677 C C . ASP A 1 219 ? -10.684 3.736 32.788 1.00 75.81 219 ASP A C 1
ATOM 1679 O O . ASP A 1 219 ? -9.478 3.963 32.732 1.00 75.81 219 ASP A O 1
ATOM 1683 N N . SER A 1 220 ? -11.348 3.737 33.952 1.00 76.19 220 SER A N 1
ATOM 1684 C CA . SER A 1 220 ? -10.686 3.870 35.258 1.00 76.19 220 SER A CA 1
ATOM 1685 C C . SER A 1 220 ? -10.024 2.575 35.759 1.00 76.19 220 SER A C 1
ATOM 1687 O O . SER A 1 220 ? -9.478 2.558 36.859 1.00 76.19 220 SER A O 1
ATOM 1689 N N . GLY A 1 221 ? -10.060 1.496 34.965 1.00 74.81 221 GLY A N 1
ATOM 1690 C CA . GLY A 1 221 ? -9.487 0.187 35.301 1.00 74.81 221 GLY A CA 1
ATOM 1691 C C . GLY A 1 221 ? -10.394 -0.702 36.155 1.00 74.81 221 GLY A C 1
ATOM 1692 O O . GLY A 1 221 ? -9.941 -1.732 36.649 1.00 74.81 221 GLY A O 1
ATOM 1693 N N . LYS A 1 222 ? -11.665 -0.323 36.332 1.00 83.00 222 LYS A N 1
ATOM 1694 C CA . LYS A 1 222 ? -12.607 -1.003 37.229 1.00 83.00 222 LYS A CA 1
ATOM 1695 C C . LYS A 1 222 ? -13.627 -1.837 36.466 1.00 83.00 222 LYS A C 1
ATOM 1697 O O . LYS A 1 222 ? -14.082 -1.460 35.388 1.00 83.00 222 LYS A O 1
ATOM 1702 N N . THR A 1 223 ? -14.074 -2.926 37.078 1.00 86.38 223 THR A N 1
ATOM 1703 C CA . THR A 1 223 ? -15.239 -3.689 36.635 1.00 86.38 223 THR A CA 1
ATOM 1704 C C . THR A 1 223 ? -16.505 -2.866 36.863 1.00 86.38 223 THR A C 1
ATOM 1706 O O . THR A 1 223 ? -16.820 -2.469 37.989 1.00 86.38 223 THR A O 1
ATOM 1709 N N . CYS A 1 224 ? -17.245 -2.605 35.787 1.00 89.44 224 CYS A N 1
ATOM 1710 C CA . CYS A 1 224 ? -18.486 -1.846 35.849 1.00 89.44 224 CYS A CA 1
ATOM 1711 C C . CYS A 1 224 ? -19.642 -2.696 36.391 1.00 89.44 224 CYS A C 1
ATOM 1713 O O . CYS A 1 224 ? -19.904 -3.784 35.881 1.00 89.44 224 CYS A O 1
ATOM 1715 N N . ILE A 1 225 ? -20.352 -2.189 37.400 1.00 91.69 225 ILE A N 1
ATOM 1716 C CA . ILE A 1 225 ? -21.597 -2.774 37.910 1.00 91.69 225 ILE A CA 1
ATOM 1717 C C . ILE A 1 225 ? -22.788 -2.030 37.297 1.00 91.69 225 ILE A C 1
ATOM 1719 O O . ILE A 1 225 ? -22.889 -0.806 37.428 1.00 91.69 225 ILE A O 1
ATOM 1723 N N . LEU A 1 226 ? -23.706 -2.781 36.684 1.00 90.50 226 LEU A N 1
ATOM 1724 C CA . LEU A 1 226 ? -24.979 -2.292 36.156 1.00 90.50 226 LEU A CA 1
ATOM 1725 C C . LEU A 1 226 ? -26.136 -2.773 37.045 1.00 90.50 226 LEU A C 1
ATOM 1727 O O . LEU A 1 226 ? -26.410 -3.971 37.103 1.00 90.50 226 LEU A O 1
ATOM 1731 N N . ASP A 1 227 ? -26.829 -1.845 37.714 1.00 89.38 227 ASP A N 1
ATOM 1732 C CA . ASP A 1 227 ? -28.089 -2.111 38.434 1.00 89.38 227 ASP A CA 1
ATOM 1733 C C . ASP A 1 227 ? -29.277 -1.816 37.510 1.00 89.38 227 ASP A C 1
ATOM 1735 O O . ASP A 1 227 ? -29.724 -0.673 37.399 1.00 89.38 227 ASP A O 1
ATOM 1739 N N . ILE A 1 228 ? -29.757 -2.846 36.810 1.00 86.56 228 ILE A N 1
ATOM 1740 C CA . ILE A 1 228 ? -30.821 -2.732 35.800 1.00 86.56 228 ILE A CA 1
ATOM 1741 C C . ILE A 1 228 ? -31.940 -3.740 36.063 1.00 86.56 228 ILE A C 1
ATOM 1743 O O . ILE A 1 228 ? -31.734 -4.793 36.668 1.00 86.56 228 ILE A O 1
ATOM 1747 N N . ASP A 1 229 ? -33.155 -3.434 35.614 1.00 85.62 229 ASP A N 1
ATOM 1748 C CA . ASP A 1 229 ? -34.285 -4.359 35.734 1.00 85.62 229 ASP A CA 1
ATOM 1749 C C . ASP A 1 229 ? -34.187 -5.533 34.736 1.00 85.62 229 ASP A C 1
ATOM 1751 O O . ASP A 1 229 ? -33.228 -5.658 33.970 1.00 85.62 229 ASP A O 1
ATOM 1755 N N . VAL A 1 230 ? -35.166 -6.441 34.769 1.00 85.56 230 VAL A N 1
ATOM 1756 C CA . VAL A 1 230 ? -35.160 -7.642 33.917 1.00 85.56 230 VAL A CA 1
ATOM 1757 C C . VAL A 1 230 ? -35.310 -7.290 32.432 1.00 85.56 230 VAL A C 1
ATOM 1759 O O . VAL A 1 230 ? -34.787 -8.000 31.571 1.00 85.56 230 VAL A O 1
ATOM 1762 N N . GLN A 1 231 ? -35.990 -6.185 32.116 1.00 83.44 231 GLN A N 1
ATOM 1763 C CA . GLN A 1 231 ? -36.121 -5.697 30.747 1.00 83.44 231 GLN A CA 1
ATOM 1764 C C . GLN A 1 231 ? -34.781 -5.146 30.246 1.00 83.44 231 GLN A C 1
ATOM 1766 O O . GLN A 1 231 ? -34.339 -5.531 29.165 1.00 83.44 231 GLN A O 1
ATOM 1771 N N . GLY A 1 232 ? -34.104 -4.324 31.048 1.00 83.56 232 GLY A N 1
ATOM 1772 C CA . GLY A 1 232 ? -32.756 -3.836 30.780 1.00 83.56 232 GLY A CA 1
ATOM 1773 C C . GLY A 1 232 ? -31.766 -4.987 30.616 1.00 83.56 232 GLY A C 1
ATOM 1774 O O . GLY A 1 232 ? -31.028 -5.022 29.636 1.00 83.56 232 GLY A O 1
ATOM 1775 N N . ALA A 1 233 ? -31.804 -5.992 31.500 1.00 86.62 233 ALA A N 1
ATOM 1776 C CA . ALA A 1 233 ? -30.947 -7.175 31.401 1.00 86.62 233 ALA A CA 1
ATOM 1777 C C . ALA A 1 233 ? -31.133 -7.922 30.069 1.00 86.62 233 ALA A C 1
ATOM 1779 O O . ALA A 1 233 ? -30.150 -8.312 29.446 1.00 86.62 233 ALA A O 1
ATOM 1780 N N . ARG A 1 234 ? -32.370 -8.062 29.575 1.00 84.94 234 ARG A N 1
ATOM 1781 C CA . ARG A 1 234 ? -32.634 -8.642 28.244 1.00 84.94 234 ARG A CA 1
ATOM 1782 C C . ARG A 1 234 ? -32.034 -7.809 27.121 1.00 84.94 234 ARG A C 1
ATOM 1784 O O . ARG A 1 234 ? -31.424 -8.378 26.221 1.00 84.94 234 ARG A O 1
ATOM 1791 N N . SER A 1 235 ? -32.186 -6.488 27.184 1.00 81.69 235 SER A N 1
ATOM 1792 C CA . SER A 1 235 ? -31.614 -5.571 26.195 1.00 81.69 235 SER A CA 1
ATOM 1793 C C . SER A 1 235 ? -30.089 -5.678 26.150 1.00 81.69 235 SER A C 1
ATOM 1795 O O . SER A 1 235 ? -29.521 -5.825 25.071 1.00 81.69 235 SER A O 1
ATOM 1797 N N . VAL A 1 236 ? -29.426 -5.703 27.314 1.00 83.25 236 VAL A N 1
ATOM 1798 C CA . VAL A 1 236 ? -27.968 -5.877 27.391 1.00 83.25 236 VAL A CA 1
ATOM 1799 C C . VAL A 1 236 ? -27.553 -7.262 26.887 1.00 83.25 236 VAL A C 1
ATOM 1801 O O . VAL A 1 236 ? -26.606 -7.360 26.113 1.00 83.25 236 VAL A O 1
ATOM 1804 N N . ARG A 1 237 ? -28.280 -8.328 27.246 1.00 83.88 237 ARG A N 1
ATOM 1805 C CA . ARG A 1 237 ? -27.998 -9.707 26.799 1.00 83.88 237 ARG A CA 1
ATOM 1806 C C . ARG A 1 237 ? -28.146 -9.886 25.285 1.00 83.88 237 ARG A C 1
ATOM 1808 O O . ARG A 1 237 ? -27.458 -10.717 24.707 1.00 83.88 237 ARG A O 1
ATOM 1815 N N . ALA A 1 238 ? -29.038 -9.126 24.652 1.00 77.44 238 ALA A N 1
ATOM 1816 C CA . ALA A 1 238 ? -29.218 -9.109 23.200 1.00 77.44 238 ALA A CA 1
ATOM 1817 C C . ALA A 1 238 ? -28.174 -8.246 22.462 1.00 77.44 238 ALA A C 1
ATOM 1819 O O . ALA A 1 238 ? -28.118 -8.275 21.232 1.00 77.44 238 ALA A O 1
ATOM 1820 N N . SER A 1 239 ? -27.373 -7.463 23.191 1.00 72.75 239 SER A N 1
ATOM 1821 C CA . SER A 1 239 ? -26.300 -6.641 22.628 1.00 72.75 239 SER A CA 1
ATOM 1822 C C . SER A 1 239 ? -24.996 -7.435 22.457 1.00 72.75 239 SER A C 1
ATOM 1824 O O . SER A 1 239 ? -24.884 -8.588 22.867 1.00 72.75 239 SER A O 1
ATOM 1826 N N . SER A 1 240 ? -23.977 -6.801 21.878 1.00 67.69 240 SER A N 1
ATOM 1827 C CA . SER A 1 240 ? -22.611 -7.337 21.788 1.00 67.69 240 SER A CA 1
ATOM 1828 C C . SER A 1 240 ? -21.836 -7.298 23.118 1.00 67.69 240 SER A C 1
ATOM 1830 O O . SER A 1 240 ? -20.681 -7.736 23.162 1.00 67.69 240 SER A O 1
ATOM 1832 N N . LEU A 1 241 ? -22.425 -6.745 24.190 1.00 76.06 241 LEU A N 1
ATOM 1833 C CA . LEU A 1 241 ? -21.767 -6.621 25.485 1.00 76.06 241 LEU A CA 1
ATOM 1834 C C . LEU A 1 241 ? -21.748 -7.963 26.219 1.00 76.06 241 LEU A C 1
ATOM 1836 O O . LEU A 1 241 ? -22.768 -8.468 26.683 1.00 76.06 241 LEU A O 1
ATOM 1840 N N . GLU A 1 242 ? -20.551 -8.508 26.391 1.00 78.12 242 GLU A N 1
ATOM 1841 C CA . GLU A 1 242 ? -20.336 -9.689 27.215 1.00 78.12 242 GLU A CA 1
ATOM 1842 C C . GLU A 1 242 ? -20.230 -9.282 28.689 1.00 78.12 242 GLU A C 1
ATOM 1844 O O . GLU A 1 242 ? -19.265 -8.639 29.107 1.00 78.12 242 GLU A O 1
ATOM 1849 N N . ALA A 1 243 ? -21.232 -9.657 29.473 1.00 86.44 243 ALA A N 1
ATOM 1850 C CA . ALA A 1 243 ? -21.342 -9.334 30.890 1.00 86.44 243 ALA A CA 1
ATOM 1851 C C . ALA A 1 243 ? -21.700 -10.586 31.701 1.00 86.44 243 ALA A C 1
ATOM 1853 O O . ALA A 1 243 ? -22.199 -11.565 31.148 1.00 86.44 243 ALA A O 1
ATOM 1854 N N . ILE A 1 244 ? -21.448 -10.541 33.010 1.00 90.38 244 ILE A N 1
ATOM 1855 C CA . ILE A 1 244 ? -21.907 -11.552 33.970 1.00 90.38 244 ILE A CA 1
ATOM 1856 C C . ILE A 1 244 ? -23.290 -11.129 34.463 1.00 90.38 244 ILE A C 1
ATOM 1858 O O . ILE A 1 244 ? -23.430 -10.055 35.043 1.00 90.38 244 ILE A O 1
ATOM 1862 N N . PHE A 1 245 ? -24.310 -11.957 34.251 1.00 93.19 245 PHE A N 1
ATOM 1863 C CA . PHE A 1 245 ? -25.696 -11.651 34.598 1.00 93.19 245 PHE A CA 1
ATOM 1864 C C . PHE A 1 245 ? -26.117 -12.384 35.870 1.00 93.19 245 PHE A C 1
ATOM 1866 O O . PHE A 1 245 ? -26.220 -13.610 35.892 1.00 93.19 245 PHE A O 1
ATOM 1873 N N . ILE A 1 246 ? -26.416 -11.623 36.921 1.00 94.50 246 ILE A N 1
ATOM 1874 C CA . ILE A 1 246 ? -26.801 -12.136 38.236 1.00 94.50 246 ILE A CA 1
ATOM 1875 C C . ILE A 1 246 ? -28.203 -11.632 38.586 1.00 94.50 246 ILE A C 1
ATOM 1877 O O . ILE A 1 246 ? -28.447 -10.425 38.663 1.00 94.50 246 ILE A O 1
ATOM 1881 N N . PHE A 1 247 ? -29.129 -12.554 38.836 1.00 95.06 247 PHE A N 1
ATOM 1882 C CA . PHE A 1 247 ? -30.474 -12.239 39.310 1.00 95.06 247 PHE A CA 1
ATOM 1883 C C . PHE A 1 247 ? -30.580 -12.421 40.823 1.00 95.06 247 PHE A C 1
ATOM 1885 O O . PHE A 1 247 ? -30.317 -13.501 41.345 1.00 95.06 247 PHE A O 1
ATOM 1892 N N . ILE A 1 248 ? -31.006 -11.381 41.537 1.00 94.44 248 ILE A N 1
ATOM 1893 C CA . ILE A 1 248 ? -31.241 -11.413 42.982 1.00 94.44 248 ILE A CA 1
ATOM 1894 C C . ILE A 1 248 ? -32.735 -11.601 43.243 1.00 94.44 248 ILE A C 1
ATOM 1896 O O . ILE A 1 248 ? -33.557 -10.751 42.892 1.00 94.44 248 ILE A O 1
ATOM 1900 N N . CYS A 1 249 ? -33.093 -12.687 43.921 1.00 92.06 249 CYS A N 1
ATOM 1901 C CA . CYS A 1 249 ? -34.468 -13.016 44.276 1.00 92.06 249 CYS A CA 1
ATOM 1902 C C . CYS A 1 249 ? -34.690 -12.993 45.803 1.00 92.06 249 CYS A C 1
ATOM 1904 O O . CYS A 1 249 ? -33.758 -13.204 46.583 1.00 92.06 249 CYS A O 1
ATOM 1906 N N . PRO A 1 250 ? -35.911 -12.680 46.272 1.00 91.25 250 PRO A N 1
ATOM 1907 C CA . PRO A 1 250 ? -36.248 -12.756 47.687 1.00 91.25 250 PRO A CA 1
ATOM 1908 C C . PRO A 1 250 ? -36.463 -14.221 48.115 1.00 91.25 250 PRO A C 1
ATOM 1910 O O . PRO A 1 250 ? -36.832 -15.045 47.278 1.00 91.25 250 PRO A O 1
ATOM 1913 N N . PRO A 1 251 ? -36.346 -14.547 49.418 1.00 90.38 251 PRO A N 1
ATOM 1914 C CA . PRO A 1 251 ? -36.616 -15.898 49.924 1.00 90.38 251 PRO A CA 1
ATOM 1915 C C . PRO A 1 251 ? -38.077 -16.317 49.728 1.00 90.38 251 PRO A C 1
ATOM 1917 O O . PRO A 1 251 ? -38.386 -17.486 49.531 1.00 90.38 251 PRO A O 1
ATOM 1920 N N . SER A 1 252 ? -38.999 -15.354 49.789 1.00 90.81 252 SER A N 1
ATOM 1921 C CA . SER A 1 252 ? -40.409 -15.557 49.472 1.00 90.81 252 SER A CA 1
ATOM 1922 C C . SER A 1 252 ? -41.063 -14.242 49.053 1.00 90.81 252 SER A C 1
ATOM 1924 O O . SER A 1 252 ? -40.596 -13.155 49.406 1.00 90.81 252 SER A O 1
ATOM 1926 N N . PHE A 1 253 ? -42.189 -14.334 48.343 1.00 88.88 253 PHE A N 1
ATOM 1927 C CA . PHE A 1 253 ? -42.988 -13.161 47.975 1.00 88.88 253 PHE A CA 1
ATOM 1928 C C . PHE A 1 253 ? -43.527 -12.417 49.212 1.00 88.88 253 PHE A C 1
ATOM 1930 O O . PHE A 1 253 ? -43.554 -11.190 49.242 1.00 88.88 253 PHE A O 1
ATOM 1937 N N . LYS A 1 254 ? -43.865 -13.157 50.278 1.00 89.38 254 LYS A N 1
ATOM 1938 C CA . LYS A 1 254 ? -44.326 -12.598 51.558 1.00 89.38 254 LYS A CA 1
ATOM 1939 C C . LYS A 1 254 ? -43.247 -11.752 52.242 1.00 89.38 254 LYS A C 1
ATOM 1941 O O . LYS A 1 254 ? -43.543 -10.684 52.774 1.00 89.38 254 LYS A O 1
ATOM 1946 N N . GLU A 1 255 ? -41.992 -12.198 52.204 1.00 88.44 255 GLU A N 1
ATOM 1947 C CA . GLU A 1 255 ? -40.875 -11.410 52.736 1.00 88.44 255 GLU A CA 1
ATOM 1948 C C . GLU A 1 255 ? -40.567 -10.180 51.877 1.00 88.44 255 GLU A C 1
ATOM 1950 O O . GLU A 1 255 ? -40.240 -9.122 52.413 1.00 88.44 255 GLU A O 1
ATOM 1955 N N . LEU A 1 256 ? -40.737 -10.266 50.553 1.00 88.19 256 LEU A N 1
ATOM 1956 C CA . LEU A 1 256 ? -40.630 -9.094 49.683 1.00 88.19 256 LEU A CA 1
ATOM 1957 C C . LEU A 1 256 ? -41.675 -8.025 50.040 1.00 88.19 256 LEU A C 1
ATOM 1959 O O . LEU A 1 256 ? -41.329 -6.852 50.179 1.00 88.19 256 LEU A O 1
ATOM 1963 N N . GLU A 1 257 ? -42.933 -8.428 50.237 1.00 89.00 257 GLU A N 1
ATOM 1964 C CA . GLU A 1 257 ? -44.014 -7.531 50.660 1.00 89.00 257 GLU A CA 1
ATOM 1965 C C . GLU A 1 257 ? -43.719 -6.874 52.008 1.00 89.00 257 GLU A C 1
ATOM 1967 O O . GLU A 1 257 ? -43.810 -5.650 52.137 1.00 89.00 257 GLU A O 1
ATOM 1972 N N . LYS A 1 258 ? -43.287 -7.664 52.995 1.00 87.69 258 LYS A N 1
ATOM 1973 C CA . LYS A 1 258 ? -42.889 -7.150 54.308 1.00 87.69 258 LYS A CA 1
ATOM 1974 C C . LYS A 1 258 ? -41.770 -6.108 54.190 1.00 87.69 258 LYS A C 1
ATOM 1976 O O . LYS A 1 258 ? -41.863 -5.049 54.809 1.00 87.69 258 LYS A O 1
ATOM 1981 N N . ARG A 1 259 ? -40.747 -6.362 53.359 1.00 86.19 259 ARG A N 1
ATOM 1982 C CA . ARG A 1 259 ? -39.630 -5.428 53.105 1.00 86.19 259 ARG A CA 1
ATOM 1983 C C . ARG A 1 259 ? -40.083 -4.138 52.414 1.00 86.19 259 ARG A C 1
ATOM 1985 O O . ARG A 1 259 ? -39.557 -3.076 52.739 1.00 86.19 259 ARG A O 1
ATOM 1992 N N . LEU A 1 260 ? -41.031 -4.203 51.477 1.00 83.44 260 LEU A N 1
ATOM 1993 C CA . LEU A 1 260 ? -41.570 -3.017 50.799 1.00 83.44 260 LEU A CA 1
ATOM 1994 C C . LEU A 1 260 ? -42.397 -2.148 51.754 1.00 83.44 260 LEU A C 1
ATOM 1996 O O . LEU A 1 260 ? -42.161 -0.944 51.829 1.00 83.44 260 LEU A O 1
ATOM 2000 N N . ARG A 1 261 ? -43.294 -2.757 52.537 1.00 86.44 261 ARG A N 1
ATOM 2001 C CA . ARG A 1 261 ? -44.133 -2.051 53.522 1.00 86.44 261 ARG A CA 1
ATOM 2002 C C . ARG A 1 261 ? -43.308 -1.405 54.637 1.00 86.44 261 ARG A C 1
ATOM 2004 O O . ARG A 1 261 ? -43.580 -0.274 55.024 1.00 86.44 261 ARG A O 1
ATOM 2011 N N . ALA A 1 262 ? -42.261 -2.085 55.108 1.00 83.94 262 ALA A N 1
ATOM 2012 C CA . ALA A 1 262 ? -41.393 -1.586 56.177 1.00 83.94 262 ALA A CA 1
ATOM 2013 C C . ALA A 1 262 ? -40.605 -0.312 55.811 1.00 83.94 262 ALA A C 1
ATOM 2015 O O . ALA A 1 262 ? -40.114 0.369 56.707 1.00 83.94 262 ALA A O 1
ATOM 2016 N N . ARG A 1 263 ? -40.475 0.034 54.520 1.00 75.69 263 ARG A N 1
ATOM 2017 C CA . ARG A 1 263 ? -39.779 1.261 54.093 1.00 75.69 263 ARG A CA 1
ATOM 2018 C C . ARG A 1 263 ? -40.545 2.537 54.439 1.00 75.69 263 ARG A C 1
ATOM 2020 O O . ARG A 1 263 ? -39.903 3.568 54.597 1.00 75.69 263 ARG A O 1
ATOM 2027 N N . GLY A 1 264 ? -41.876 2.481 54.536 1.00 71.75 264 GLY A N 1
ATOM 2028 C CA . GLY A 1 264 ? -42.720 3.606 54.963 1.00 71.75 264 GLY A CA 1
ATOM 2029 C C . GLY A 1 264 ? -42.692 4.852 54.064 1.00 71.75 264 GLY A C 1
ATOM 2030 O O . GLY A 1 264 ? -43.148 5.907 54.488 1.00 71.75 264 GLY A O 1
ATOM 2031 N N . THR A 1 265 ? -42.148 4.764 52.847 1.00 68.88 265 THR A N 1
ATOM 2032 C CA . THR A 1 265 ? -41.955 5.908 51.935 1.00 68.88 265 THR A CA 1
ATOM 2033 C C . THR A 1 265 ? -42.972 5.975 50.793 1.00 68.88 265 THR A C 1
ATOM 2035 O O . THR A 1 265 ? -42.837 6.821 49.911 1.00 68.88 265 THR A O 1
ATOM 2038 N N . GLU A 1 266 ? -43.961 5.078 50.766 1.00 75.12 266 GLU A N 1
ATOM 2039 C CA . GLU A 1 266 ? -44.850 4.858 49.617 1.00 75.12 266 GLU A CA 1
ATOM 2040 C C . GLU A 1 266 ? -46.302 4.651 50.063 1.00 75.12 266 GLU A C 1
ATOM 2042 O O . GLU A 1 266 ? -46.543 4.125 51.151 1.00 75.12 266 GLU A O 1
ATOM 2047 N N . SER A 1 267 ? -47.269 5.036 49.221 1.00 82.38 267 SER A N 1
ATOM 2048 C CA . SER A 1 267 ? -48.693 4.759 49.465 1.00 82.38 267 SER A CA 1
ATOM 2049 C C . SER A 1 267 ? -49.030 3.281 49.236 1.00 82.38 267 SER A C 1
ATOM 2051 O O . SER A 1 267 ? -48.309 2.569 48.529 1.00 82.38 267 SER A O 1
ATOM 2053 N N . GLU A 1 268 ? -50.151 2.806 49.784 1.00 87.06 268 GLU A N 1
ATOM 2054 C CA . GLU A 1 268 ? -50.588 1.414 49.607 1.00 87.06 268 GLU A CA 1
ATOM 2055 C C . GLU A 1 268 ? -50.762 1.057 48.121 1.00 87.06 268 GLU A C 1
ATOM 2057 O O . GLU A 1 268 ? -50.333 -0.005 47.670 1.00 87.06 268 GLU A O 1
ATOM 2062 N N . GLU A 1 269 ? -51.297 1.974 47.314 1.00 84.25 269 GLU A N 1
ATOM 2063 C CA . GLU A 1 269 ? -51.469 1.787 45.872 1.00 84.25 269 GLU A CA 1
ATOM 2064 C C . GLU A 1 269 ? -50.121 1.620 45.151 1.00 84.25 269 GLU A C 1
ATOM 2066 O O . GLU A 1 269 ? -49.998 0.811 44.223 1.00 84.25 269 GLU A O 1
ATOM 2071 N N . GLN A 1 270 ? -49.092 2.356 45.584 1.00 79.62 270 GLN A N 1
ATOM 2072 C CA . GLN A 1 270 ? -47.733 2.250 45.050 1.00 79.62 270 GLN A CA 1
ATOM 2073 C C . GLN A 1 270 ? -47.078 0.919 45.444 1.00 79.62 270 GLN A C 1
ATOM 2075 O O . GLN A 1 270 ? -46.449 0.277 44.596 1.00 79.62 270 GLN A O 1
ATOM 2080 N N . VAL A 1 271 ? -47.279 0.463 46.686 1.00 83.88 271 VAL A N 1
ATOM 2081 C CA . VAL A 1 271 ? -46.802 -0.845 47.166 1.00 83.88 271 VAL A CA 1
ATOM 2082 C C . VAL A 1 271 ? -47.437 -1.979 46.359 1.00 83.88 271 VAL A C 1
ATOM 2084 O O . VAL A 1 271 ? -46.719 -2.825 45.822 1.00 83.88 271 VAL A O 1
ATOM 2087 N N . GLN A 1 272 ? -48.761 -1.959 46.172 1.00 86.06 272 GLN A N 1
ATOM 2088 C CA . GLN A 1 272 ? -49.468 -2.961 45.366 1.00 86.06 272 GLN A CA 1
ATOM 2089 C C . GLN A 1 272 ? -48.993 -2.976 43.908 1.00 86.06 272 GLN A C 1
ATOM 2091 O O . GLN A 1 272 ? -48.826 -4.039 43.305 1.00 86.06 272 GLN A O 1
ATOM 2096 N N . LYS A 1 273 ? -48.717 -1.801 43.328 1.00 83.12 273 LYS A N 1
ATOM 2097 C CA . LYS A 1 273 ? -48.150 -1.702 41.976 1.00 83.12 273 LYS A CA 1
ATOM 2098 C C . LYS A 1 273 ? -46.768 -2.361 41.889 1.00 83.12 273 LYS A C 1
ATOM 2100 O O . LYS A 1 273 ? -46.517 -3.097 40.938 1.00 83.12 273 LYS A O 1
ATOM 2105 N N . ARG A 1 274 ? -45.896 -2.148 42.880 1.00 81.94 274 ARG A N 1
ATOM 2106 C CA . ARG A 1 274 ? -44.569 -2.784 42.934 1.00 81.94 274 ARG A CA 1
ATOM 2107 C C . ARG A 1 274 ? -44.641 -4.295 43.115 1.00 81.94 274 ARG A C 1
ATOM 2109 O O . ARG A 1 274 ? -43.866 -4.997 42.479 1.00 81.94 274 ARG A O 1
ATOM 2116 N N . LEU A 1 275 ? -45.574 -4.795 43.923 1.00 86.75 275 LEU A N 1
ATOM 2117 C CA . LEU A 1 275 ? -45.782 -6.235 44.105 1.00 86.75 275 LEU A CA 1
ATOM 2118 C C . LEU A 1 275 ? -46.230 -6.921 42.811 1.00 86.75 275 LEU A C 1
ATOM 2120 O O . LEU A 1 275 ? -45.695 -7.972 42.459 1.00 86.75 275 LEU A O 1
ATOM 2124 N N . ARG A 1 276 ? -47.152 -6.301 42.061 1.00 85.19 276 ARG A N 1
ATOM 2125 C CA . ARG A 1 276 ? -47.559 -6.810 40.741 1.00 85.19 276 ARG A CA 1
ATOM 2126 C C . ARG A 1 276 ? -46.377 -6.893 39.773 1.00 85.19 276 ARG A C 1
ATOM 2128 O O . ARG A 1 276 ? -46.186 -7.931 39.146 1.00 85.19 276 ARG A O 1
ATOM 2135 N N . ASN A 1 277 ? -45.562 -5.841 39.700 1.00 82.62 277 ASN A N 1
ATOM 2136 C CA . ASN A 1 277 ? -44.362 -5.829 38.861 1.00 82.62 277 ASN A CA 1
ATOM 2137 C C . ASN A 1 277 ? -43.333 -6.879 39.298 1.00 82.62 277 ASN A C 1
ATOM 2139 O O . ASN A 1 277 ? -42.812 -7.613 38.464 1.00 82.62 277 ASN A O 1
ATOM 2143 N N . ALA A 1 278 ? -43.096 -7.003 40.607 1.00 86.94 278 ALA A N 1
ATOM 2144 C CA . ALA A 1 278 ? -42.163 -7.975 41.160 1.00 86.94 278 ALA A CA 1
ATOM 2145 C C . ALA A 1 278 ? -42.542 -9.418 40.809 1.00 86.94 278 ALA A C 1
ATOM 2147 O O . ALA A 1 278 ? -41.657 -10.227 40.554 1.00 86.94 278 ALA A O 1
ATOM 2148 N N . SER A 1 279 ? -43.840 -9.740 40.764 1.00 86.50 279 SER A N 1
ATOM 2149 C CA . SER A 1 279 ? -44.311 -11.060 40.327 1.00 86.50 279 SER A CA 1
ATOM 2150 C C . SER A 1 279 ? -43.873 -11.364 38.888 1.00 86.50 279 SER A C 1
ATOM 2152 O O . SER A 1 279 ? -43.262 -12.399 38.629 1.00 86.50 279 SER A O 1
ATOM 2154 N N . ALA A 1 280 ? -44.087 -10.418 37.967 1.00 84.69 280 ALA A N 1
ATOM 2155 C CA . ALA A 1 280 ? -43.673 -10.565 36.573 1.00 84.69 280 ALA A CA 1
ATOM 2156 C C . ALA A 1 280 ? -42.144 -10.656 36.420 1.00 84.69 280 ALA A C 1
ATOM 2158 O O . ALA A 1 280 ? -41.653 -11.481 35.653 1.00 84.69 280 ALA A O 1
ATOM 2159 N N . GLU A 1 281 ? -41.382 -9.851 37.163 1.00 87.75 281 GLU A N 1
ATOM 2160 C CA . GLU A 1 281 ? -39.915 -9.894 37.148 1.00 87.75 281 GLU A CA 1
ATOM 2161 C C . GLU A 1 281 ? -39.359 -11.218 37.695 1.00 87.75 281 GLU A C 1
ATOM 2163 O O . GLU A 1 281 ? -38.385 -11.735 37.155 1.00 87.75 281 GLU A O 1
ATOM 2168 N N . LEU A 1 282 ? -39.981 -11.802 38.728 1.00 88.81 282 LEU A N 1
ATOM 2169 C CA . LEU A 1 282 ? -39.569 -13.095 39.290 1.00 88.81 282 LEU A CA 1
ATOM 2170 C C . LEU A 1 282 ? -39.805 -14.256 38.328 1.00 88.81 282 LEU A C 1
ATOM 2172 O O . LEU A 1 282 ? -38.949 -15.130 38.223 1.00 88.81 282 LEU A O 1
ATOM 2176 N N . GLU A 1 283 ? -40.937 -14.270 37.625 1.00 85.75 283 GLU A N 1
ATOM 2177 C CA . GLU A 1 283 ? -41.208 -15.280 36.597 1.00 85.75 283 GLU A CA 1
ATOM 2178 C C . GLU A 1 283 ? -40.209 -15.166 35.443 1.00 85.75 283 GLU A C 1
ATOM 2180 O O . GLU A 1 283 ? -39.636 -16.162 35.006 1.00 85.75 283 GLU A O 1
ATOM 2185 N N . GLN A 1 284 ? -39.917 -13.941 35.000 1.00 83.00 284 GLN A N 1
ATOM 2186 C CA . GLN A 1 284 ? -38.933 -13.711 33.946 1.00 83.00 284 GLN A CA 1
ATOM 2187 C C . GLN A 1 284 ? -37.500 -14.043 34.378 1.00 83.00 284 GLN A C 1
ATOM 2189 O O . GLN A 1 284 ? -36.735 -14.558 33.567 1.00 83.00 284 GLN A O 1
ATOM 2194 N N . GLY A 1 285 ? -37.135 -13.766 35.632 1.00 81.12 285 GLY A N 1
ATOM 2195 C CA . GLY A 1 285 ? -35.804 -14.047 36.172 1.00 81.12 285 GLY A CA 1
ATOM 2196 C C . GLY A 1 285 ? -35.501 -15.534 36.356 1.00 81.12 285 GLY A C 1
ATOM 2197 O O . GLY A 1 285 ? -34.335 -15.912 36.389 1.00 81.12 285 GLY A O 1
ATOM 2198 N N . LYS A 1 286 ? -36.533 -16.385 36.423 1.00 78.00 286 LYS A N 1
ATOM 2199 C CA . LYS A 1 286 ? -36.396 -17.851 36.463 1.00 78.00 286 LYS A CA 1
ATOM 2200 C C . LYS A 1 286 ? -36.263 -18.492 35.080 1.00 78.00 286 LYS A C 1
ATOM 2202 O O . LYS A 1 286 ? -36.032 -19.698 35.001 1.00 78.00 286 LYS A O 1
ATOM 2207 N N . LEU A 1 287 ? -36.444 -17.733 33.996 1.00 77.19 287 LEU A N 1
ATOM 2208 C CA . LEU A 1 287 ? -36.333 -18.279 32.646 1.00 77.19 287 LEU A CA 1
ATOM 2209 C C . LEU A 1 287 ? -34.881 -18.697 32.357 1.00 77.19 287 LEU A C 1
ATOM 2211 O O . LEU A 1 287 ? -33.966 -17.891 32.552 1.00 77.19 287 LEU A O 1
ATOM 2215 N N . PRO A 1 288 ? -34.650 -19.923 31.855 1.00 74.81 288 PRO A N 1
ATOM 2216 C CA . PRO A 1 288 ? -33.310 -20.375 31.511 1.00 74.81 288 PRO A CA 1
ATOM 2217 C C . PRO A 1 288 ? -32.708 -19.521 30.383 1.00 74.81 288 PRO A C 1
ATOM 2219 O O . PRO A 1 288 ? -33.384 -19.190 29.410 1.00 74.81 288 PRO A O 1
ATOM 2222 N N . GLY A 1 289 ? -31.424 -19.176 30.517 1.00 79.69 289 GLY A N 1
ATOM 2223 C CA . GLY A 1 289 ? -30.618 -18.509 29.483 1.00 79.69 289 GLY A CA 1
ATOM 2224 C C . GLY A 1 289 ? -30.458 -16.988 29.616 1.00 79.69 289 GLY A C 1
ATOM 2225 O O . GLY A 1 289 ? -29.528 -16.436 29.023 1.00 79.69 289 GLY A O 1
ATOM 2226 N N . LEU A 1 290 ? -31.301 -16.307 30.406 1.00 86.00 290 LEU A N 1
ATOM 2227 C CA . LEU A 1 290 ? -31.206 -14.850 30.594 1.00 86.00 290 LEU A CA 1
ATOM 2228 C C . LEU A 1 290 ? -30.144 -14.443 31.625 1.00 86.00 290 LEU A C 1
ATOM 2230 O O . LEU A 1 290 ? -29.386 -13.507 31.384 1.00 86.00 290 LEU A O 1
ATOM 2234 N N . PHE A 1 291 ? -30.098 -15.143 32.756 1.00 92.00 291 PHE A N 1
ATOM 2235 C CA . PHE A 1 291 ? -29.137 -14.905 33.828 1.00 92.00 291 PHE A CA 1
ATOM 2236 C C . PHE A 1 291 ? -28.175 -16.082 33.937 1.00 92.00 291 PHE A C 1
ATOM 2238 O O . PHE A 1 291 ? -28.587 -17.234 33.800 1.00 92.00 291 PHE A O 1
ATOM 2245 N N . ASP A 1 292 ? -26.904 -15.781 34.188 1.00 91.56 292 ASP A N 1
ATOM 2246 C CA . ASP A 1 292 ? -25.863 -16.788 34.402 1.00 91.56 292 ASP A CA 1
ATOM 2247 C C . ASP A 1 292 ? -25.969 -17.370 35.817 1.00 91.56 292 ASP A C 1
ATOM 2249 O O . ASP A 1 292 ? -25.743 -18.560 36.024 1.00 91.56 292 ASP A O 1
ATOM 2253 N N . TYR A 1 293 ? -26.381 -16.537 36.781 1.00 92.31 293 TYR A N 1
ATOM 2254 C CA . TYR A 1 293 ? -26.530 -16.910 38.184 1.00 92.31 293 TYR A CA 1
ATOM 2255 C C . TYR A 1 293 ? -27.823 -16.360 38.789 1.00 92.31 293 TYR A C 1
ATOM 2257 O O . TYR A 1 293 ? -28.254 -15.248 38.479 1.00 92.31 293 TYR A O 1
ATOM 2265 N N . VAL A 1 294 ? -28.410 -17.119 39.716 1.00 92.00 294 VAL A N 1
ATOM 2266 C CA . VAL A 1 294 ? -29.557 -16.696 40.529 1.00 92.00 294 VAL A CA 1
ATOM 2267 C C . VAL A 1 294 ? -29.178 -16.813 42.003 1.00 92.00 294 VAL A C 1
ATOM 2269 O O . VAL A 1 294 ? -28.834 -17.896 42.467 1.00 92.00 294 VAL A O 1
ATOM 2272 N N . LEU A 1 295 ? -29.256 -15.706 42.742 1.00 92.94 295 LEU A N 1
ATOM 2273 C CA . LEU A 1 295 ? -28.976 -15.642 44.176 1.00 92.94 295 LEU A CA 1
ATOM 2274 C C . LEU A 1 295 ? -30.258 -15.369 44.961 1.00 92.94 295 LEU A C 1
ATOM 2276 O O . LEU A 1 295 ? -30.988 -14.419 44.671 1.00 92.94 295 LEU A O 1
ATOM 2280 N N . VAL A 1 296 ? -30.516 -16.174 45.991 1.00 92.94 296 VAL A N 1
ATOM 2281 C CA . VAL A 1 296 ? -31.600 -15.943 46.955 1.00 92.94 296 VAL A CA 1
ATOM 2282 C C . VAL A 1 296 ? -31.048 -15.100 48.103 1.00 92.94 296 VAL A C 1
ATOM 2284 O O . VAL A 1 296 ? -30.105 -15.510 48.768 1.00 92.94 296 VAL A O 1
ATOM 2287 N N . ASN A 1 297 ? -31.616 -13.916 48.343 1.00 92.69 297 ASN A N 1
ATOM 2288 C CA . ASN A 1 297 ? -31.187 -13.029 49.430 1.00 92.69 297 ASN A CA 1
ATOM 2289 C C . ASN A 1 297 ? -32.064 -13.195 50.683 1.00 92.69 297 ASN A C 1
ATOM 2291 O O . ASN A 1 297 ? -32.885 -12.321 51.019 1.00 92.69 297 ASN A O 1
ATOM 2295 N N . ASP A 1 298 ? -31.913 -14.346 51.337 1.00 89.94 298 ASP A N 1
ATOM 2296 C CA . ASP A 1 298 ? -32.512 -14.678 52.630 1.00 89.94 298 ASP A CA 1
ATOM 2297 C C . ASP A 1 298 ? -31.731 -14.040 53.795 1.00 89.94 298 ASP A C 1
ATOM 2299 O O . ASP A 1 298 ? -32.311 -13.266 54.561 1.00 89.94 298 ASP A O 1
ATOM 2303 N N . ASP A 1 299 ? -30.419 -14.280 53.844 1.00 90.00 299 ASP A N 1
ATOM 2304 C CA . ASP A 1 299 ? -29.432 -13.704 54.748 1.00 90.00 299 ASP A CA 1
ATOM 2305 C C . ASP A 1 299 ? -28.381 -12.911 53.957 1.00 90.00 299 ASP A C 1
ATOM 2307 O O . ASP A 1 299 ? -27.693 -13.422 53.069 1.00 90.00 299 ASP A O 1
ATOM 2311 N N . LEU A 1 300 ? -28.208 -11.642 54.332 1.00 89.12 300 LEU A N 1
ATOM 2312 C CA . LEU A 1 300 ? -27.324 -10.721 53.621 1.00 89.12 300 LEU A CA 1
ATOM 2313 C C . LEU A 1 300 ? -25.857 -11.175 53.653 1.00 89.12 300 LEU A C 1
ATOM 2315 O O . LEU A 1 300 ? -25.117 -10.908 52.707 1.00 89.12 300 LEU A O 1
ATOM 2319 N N . LYS A 1 301 ? -25.403 -11.807 54.743 1.00 90.19 301 LYS A N 1
ATOM 2320 C CA . LYS A 1 301 ? -23.997 -12.208 54.893 1.00 90.19 301 LYS A CA 1
ATOM 2321 C C . LYS A 1 301 ? -23.666 -13.377 53.968 1.00 90.19 301 LYS A C 1
ATOM 2323 O O . LYS A 1 301 ? -22.631 -13.337 53.307 1.00 90.19 301 LYS A O 1
ATOM 2328 N N . THR A 1 302 ? -24.553 -14.362 53.909 1.00 90.88 302 THR A N 1
ATOM 2329 C CA . THR A 1 302 ? -24.410 -15.574 53.097 1.00 90.88 302 THR A CA 1
ATOM 2330 C C . THR A 1 302 ? -24.544 -15.246 51.614 1.00 90.88 302 THR A C 1
ATOM 2332 O O . THR A 1 302 ? -23.627 -15.527 50.848 1.00 90.88 302 THR A O 1
ATOM 2335 N N . CYS A 1 303 ? -25.594 -14.508 51.235 1.00 92.44 303 CYS A N 1
ATOM 2336 C CA . CYS A 1 303 ? -25.809 -14.057 49.858 1.00 92.44 303 CYS A CA 1
ATOM 2337 C C . CYS A 1 303 ? -24.633 -13.214 49.329 1.00 92.44 303 CYS A C 1
ATOM 2339 O O . CYS A 1 303 ? -24.205 -13.377 48.187 1.00 92.44 303 CYS A O 1
ATOM 2341 N N . TYR A 1 304 ? -24.055 -12.347 50.169 1.00 93.62 304 TYR A N 1
ATOM 2342 C CA . TYR A 1 304 ? -22.859 -11.588 49.799 1.00 93.62 304 TYR A CA 1
ATOM 2343 C C . TYR A 1 304 ? -21.611 -12.472 49.650 1.00 93.62 304 TYR A C 1
ATOM 2345 O O . TYR A 1 304 ? -20.802 -12.229 48.762 1.00 93.62 304 TYR A O 1
ATOM 2353 N N . GLY A 1 305 ? -21.455 -13.505 50.484 1.00 90.44 305 GLY A N 1
ATOM 2354 C CA . GLY A 1 305 ? -20.389 -14.496 50.323 1.00 90.44 305 GLY A CA 1
ATOM 2355 C C . GLY A 1 305 ? -20.487 -15.242 48.990 1.00 90.44 305 GLY A C 1
ATOM 2356 O O . GLY A 1 305 ? -19.487 -15.382 48.297 1.00 90.44 305 GLY A O 1
ATOM 2357 N N . ASP A 1 306 ? -21.690 -15.646 48.586 1.00 91.38 306 ASP A N 1
ATOM 2358 C CA . ASP A 1 306 ? -21.898 -16.331 47.306 1.00 91.38 306 ASP A CA 1
ATOM 2359 C C . ASP A 1 306 ? -21.715 -15.400 46.100 1.00 91.38 306 ASP A C 1
ATOM 2361 O O . ASP A 1 306 ? -21.162 -15.814 45.082 1.00 91.38 306 ASP A O 1
ATOM 2365 N N . LEU A 1 307 ? -22.081 -14.119 46.231 1.00 92.44 307 LEU A N 1
ATOM 2366 C CA . LEU A 1 307 ? -21.749 -13.100 45.234 1.00 92.44 307 LEU A CA 1
ATOM 2367 C C . LEU A 1 307 ? -20.229 -12.982 45.033 1.00 92.44 307 LEU A C 1
ATOM 2369 O O . LEU A 1 307 ? -19.778 -12.889 43.894 1.00 92.44 307 LEU A O 1
ATOM 2373 N N . LYS A 1 308 ? -19.432 -13.026 46.111 1.00 91.69 308 LYS A N 1
ATOM 2374 C CA . LYS A 1 308 ? -17.962 -12.993 46.014 1.00 91.69 308 LYS A CA 1
ATOM 2375 C C . LYS A 1 308 ? -17.393 -14.222 45.306 1.00 91.69 308 LYS A C 1
ATOM 2377 O O . LYS A 1 308 ? -16.544 -14.047 44.436 1.00 91.69 308 LYS A O 1
ATOM 2382 N N . LYS A 1 309 ? -17.918 -15.417 45.588 1.00 88.06 309 LYS A N 1
ATOM 2383 C CA . LYS A 1 309 ? -17.530 -16.658 44.891 1.00 88.06 309 LYS A CA 1
ATOM 2384 C C . LYS A 1 309 ? -17.789 -16.581 43.390 1.00 88.06 309 LYS A C 1
ATOM 2386 O O . LYS A 1 309 ? -16.914 -16.903 42.595 1.00 88.06 309 LYS A O 1
ATOM 2391 N N . ILE A 1 310 ? -18.980 -16.118 42.995 1.00 88.12 310 ILE A N 1
ATOM 2392 C CA . ILE A 1 310 ? -19.361 -15.962 41.579 1.00 88.12 310 ILE A CA 1
ATOM 2393 C C . ILE A 1 310 ? -18.408 -15.009 40.848 1.00 88.12 310 ILE A C 1
ATOM 2395 O O . ILE A 1 310 ? -18.083 -15.226 39.683 1.00 88.12 310 ILE A O 1
ATOM 2399 N N . LEU A 1 311 ? -17.956 -13.962 41.538 1.00 87.88 311 LEU A N 1
ATOM 2400 C CA . LEU A 1 311 ? -17.025 -12.969 41.007 1.00 87.88 311 LEU A CA 1
ATOM 2401 C C . LEU A 1 311 ? -15.546 -13.345 41.212 1.00 87.88 311 LEU A C 1
ATOM 2403 O O . LEU A 1 311 ? -14.681 -12.540 40.877 1.00 87.88 311 LEU A O 1
ATOM 2407 N N . LEU A 1 312 ? -15.258 -14.550 41.725 1.00 83.44 312 LEU A N 1
ATOM 2408 C CA . LEU A 1 312 ? -13.912 -15.082 41.980 1.00 83.44 312 LEU A CA 1
ATOM 2409 C C . LEU A 1 312 ? -13.072 -14.220 42.949 1.00 83.44 312 LEU A C 1
ATOM 2411 O O . LEU A 1 312 ? -11.877 -14.023 42.746 1.00 83.44 312 LEU A O 1
ATOM 2415 N N . LEU A 1 313 ? -13.696 -13.703 44.014 1.00 81.19 313 LEU A N 1
ATOM 2416 C CA . LEU A 1 313 ? -13.088 -12.771 44.982 1.00 81.19 313 LEU A CA 1
ATOM 2417 C C . LEU A 1 313 ? -12.695 -13.415 46.328 1.00 81.19 313 LEU A C 1
ATOM 2419 O O . LEU A 1 313 ? -12.426 -12.694 47.290 1.00 81.19 313 LEU A O 1
ATOM 2423 N N . ASP A 1 314 ? -12.709 -14.745 46.446 1.00 65.94 314 ASP A N 1
ATOM 2424 C CA . ASP A 1 314 ? -12.606 -15.420 47.752 1.00 65.94 314 ASP A CA 1
ATOM 2425 C C . ASP A 1 314 ? -11.223 -15.301 48.424 1.00 65.94 314 ASP A C 1
ATOM 2427 O O . ASP A 1 314 ? -11.169 -15.259 49.653 1.00 65.94 314 ASP A O 1
ATOM 2431 N N . ASP A 1 315 ? -10.144 -15.138 47.644 1.00 60.34 315 ASP A N 1
ATOM 2432 C CA . ASP A 1 315 ? -8.747 -15.051 48.124 1.00 60.34 315 ASP A CA 1
ATOM 2433 C C . ASP A 1 315 ? -8.025 -13.753 47.698 1.00 60.34 315 ASP A C 1
ATOM 2435 O O . ASP A 1 315 ? -6.797 -13.653 47.731 1.00 60.34 315 ASP A O 1
ATOM 2439 N N . VAL A 1 316 ? -8.781 -12.740 47.272 1.00 61.25 316 VAL A N 1
ATOM 2440 C CA . VAL A 1 316 ? -8.242 -11.538 46.622 1.00 61.25 316 VAL A CA 1
ATOM 2441 C C . VAL A 1 316 ? -8.351 -10.330 47.557 1.00 61.25 316 VAL A C 1
ATOM 2443 O O . VAL A 1 316 ? -9.440 -9.979 48.010 1.00 61.25 316 VAL A O 1
ATOM 2446 N N . THR A 1 317 ? -7.234 -9.654 47.847 1.00 58.84 317 THR A N 1
ATOM 2447 C CA . THR A 1 317 ? -7.244 -8.346 48.531 1.00 58.84 317 THR A CA 1
ATOM 2448 C C . THR A 1 317 ? -7.325 -7.218 47.502 1.00 58.84 317 THR A C 1
ATOM 2450 O O . THR A 1 317 ? -6.691 -7.309 46.454 1.00 58.84 317 THR A O 1
ATOM 2453 N N . ASP A 1 318 ? -8.035 -6.119 47.795 1.00 59.28 318 ASP A N 1
ATOM 2454 C CA . ASP A 1 318 ? -8.240 -4.979 46.863 1.00 59.28 318 ASP A CA 1
ATOM 2455 C C . ASP A 1 318 ? -6.923 -4.357 46.330 1.00 59.28 318 ASP A C 1
ATOM 2457 O O . ASP A 1 318 ? -6.906 -3.660 45.322 1.00 59.28 318 ASP A O 1
ATOM 2461 N N . SER A 1 319 ? -5.788 -4.651 46.974 1.00 50.88 319 SER A N 1
ATOM 2462 C CA . SER A 1 319 ? -4.429 -4.288 46.551 1.00 50.88 319 SER A CA 1
ATOM 2463 C C . SER A 1 319 ? -3.837 -5.135 45.412 1.00 50.88 319 SER A C 1
ATOM 2465 O O . SER A 1 319 ? -2.772 -4.791 44.907 1.00 50.88 319 SER A O 1
ATOM 2467 N N . THR A 1 320 ? -4.475 -6.244 45.022 1.00 46.47 320 THR A N 1
ATOM 2468 C CA . THR A 1 320 ? -3.950 -7.208 44.029 1.00 46.47 320 THR A CA 1
ATOM 2469 C C . THR A 1 320 ? -4.589 -7.091 42.641 1.00 46.47 320 THR A C 1
ATOM 2471 O O . THR A 1 320 ? -4.208 -7.828 41.734 1.00 46.47 320 THR A O 1
ATOM 2474 N N . CYS A 1 321 ? -5.525 -6.156 42.437 1.00 45.03 321 CYS A N 1
ATOM 2475 C CA . CYS A 1 321 ? -6.369 -6.121 41.240 1.00 45.03 321 CYS A CA 1
ATOM 2476 C C . CYS A 1 321 ? -6.080 -4.945 40.297 1.00 45.03 321 CYS A C 1
ATOM 2478 O O . CYS A 1 321 ? -6.103 -3.789 40.702 1.00 45.03 321 CYS A O 1
ATOM 2480 N N . ASN A 1 322 ? -5.873 -5.308 39.025 1.00 50.12 322 ASN A N 1
ATOM 2481 C CA . ASN A 1 322 ? -5.900 -4.530 37.781 1.00 50.12 322 ASN A CA 1
ATOM 2482 C C . ASN A 1 322 ? -5.149 -3.191 37.744 1.00 50.12 322 ASN A C 1
ATOM 2484 O O . ASN A 1 322 ? -5.633 -2.138 38.150 1.00 50.12 322 ASN A O 1
ATOM 2488 N N . LEU A 1 323 ? -3.986 -3.222 37.086 1.00 44.75 323 LEU A N 1
ATOM 2489 C CA . LEU A 1 323 ? -3.406 -2.029 36.478 1.00 44.75 323 LEU A CA 1
ATOM 2490 C C . LEU A 1 323 ? -4.409 -1.462 35.452 1.00 44.75 323 LEU A C 1
ATOM 2492 O O . LEU A 1 323 ? -4.997 -2.247 34.702 1.00 44.75 323 LEU A O 1
ATOM 2496 N N . PRO A 1 324 ? -4.611 -0.132 35.386 1.00 47.06 324 PRO A N 1
ATOM 2497 C CA . PRO A 1 324 ? -5.462 0.469 34.366 1.00 47.06 324 PRO A CA 1
ATOM 2498 C C . PRO A 1 324 ? -5.008 0.007 32.980 1.00 47.06 324 PRO A C 1
ATOM 2500 O O . PRO A 1 324 ? -3.804 -0.133 32.737 1.00 47.06 324 PRO A O 1
ATOM 2503 N N . ALA A 1 325 ? -5.967 -0.231 32.077 1.00 48.41 325 ALA A N 1
ATOM 2504 C CA . ALA A 1 325 ? -5.667 -0.571 30.691 1.00 48.41 325 ALA A CA 1
ATOM 2505 C C . ALA A 1 325 ? -4.656 0.451 30.157 1.00 48.41 325 ALA A C 1
ATOM 2507 O O . ALA A 1 325 ? -4.911 1.658 30.176 1.00 48.41 325 ALA A O 1
ATOM 2508 N N . LYS A 1 326 ? -3.472 -0.029 29.768 1.00 50.75 326 LYS A N 1
ATOM 2509 C CA . LYS A 1 326 ? -2.360 0.822 29.353 1.00 50.75 326 LYS A CA 1
ATOM 2510 C C . LYS A 1 326 ? -2.778 1.484 28.044 1.00 50.75 326 LYS A C 1
ATOM 2512 O O . LYS A 1 326 ? -2.719 0.869 26.988 1.00 50.75 326 LYS A O 1
ATOM 2517 N N . GLY A 1 327 ? -3.296 2.706 28.125 1.00 54.88 327 GLY A N 1
ATOM 2518 C CA . GLY A 1 327 ? -3.676 3.438 26.930 1.00 54.88 327 GLY A CA 1
ATOM 2519 C C . GLY A 1 327 ? -2.465 3.601 26.009 1.00 54.88 327 GLY A C 1
ATOM 2520 O O . GLY A 1 327 ? -1.319 3.680 26.456 1.00 54.88 327 GLY A O 1
ATOM 2521 N N . ILE A 1 328 ? -2.733 3.699 24.717 1.00 63.66 328 ILE A N 1
ATOM 2522 C CA . ILE A 1 328 ? -1.756 3.765 23.641 1.00 63.66 328 ILE A CA 1
ATOM 2523 C C . ILE A 1 328 ? -1.808 5.158 23.036 1.00 63.66 328 ILE A C 1
ATOM 2525 O O . ILE A 1 328 ? -2.844 5.559 22.517 1.00 63.66 328 ILE A O 1
ATOM 2529 N N . ARG A 1 329 ? -0.698 5.892 23.062 1.00 71.00 329 ARG A N 1
ATOM 2530 C CA . ARG A 1 329 ? -0.564 7.142 22.307 1.00 71.00 329 ARG A CA 1
ATOM 2531 C C . ARG A 1 329 ? 0.203 6.855 21.019 1.00 71.00 329 ARG A C 1
ATOM 2533 O O . ARG A 1 329 ? 1.334 6.381 21.083 1.00 71.00 329 ARG A O 1
ATOM 2540 N N . ILE A 1 330 ? -0.424 7.118 19.876 1.00 70.25 330 ILE A N 1
ATOM 2541 C CA . ILE A 1 330 ? 0.213 7.023 18.558 1.00 70.25 330 ILE A CA 1
ATOM 2542 C C . ILE A 1 330 ? 0.684 8.435 18.169 1.00 70.25 330 ILE A C 1
ATOM 2544 O O . ILE A 1 330 ? -0.149 9.341 18.204 1.00 70.25 330 ILE A O 1
ATOM 2548 N N . PRO A 1 331 ? 1.973 8.659 17.851 1.00 63.59 331 PRO A N 1
ATOM 2549 C CA . PRO A 1 331 ? 2.474 9.973 17.439 1.00 63.59 331 PRO A CA 1
ATOM 2550 C C . PRO A 1 331 ? 1.877 10.437 16.102 1.00 63.59 331 PRO A C 1
ATOM 2552 O O . PRO A 1 331 ? 1.355 9.630 15.319 1.00 63.59 331 PRO A O 1
ATOM 2555 N N . GLU A 1 332 ? 1.991 11.733 15.816 1.00 59.66 332 GLU A N 1
ATOM 2556 C CA . GLU A 1 332 ? 1.869 12.254 14.453 1.00 59.66 332 GLU A CA 1
ATOM 2557 C C . GLU A 1 332 ? 2.910 11.619 13.502 1.00 59.66 332 GLU A C 1
ATOM 2559 O O . GLU A 1 332 ? 3.961 11.137 13.918 1.00 59.66 332 GLU A O 1
ATOM 2564 N N . GLY A 1 333 ? 2.581 11.534 12.206 1.00 54.12 333 GLY A N 1
ATOM 2565 C CA . GLY A 1 333 ? 3.473 10.933 11.205 1.00 54.12 333 GLY A CA 1
ATOM 2566 C C . GLY A 1 333 ? 3.606 9.408 11.308 1.00 54.12 333 GLY A C 1
ATOM 2567 O O . GLY A 1 333 ? 4.713 8.878 11.431 1.00 54.12 333 GLY A O 1
ATOM 2568 N N . HIS A 1 334 ? 2.483 8.683 11.240 1.00 56.03 334 HIS A N 1
ATOM 2569 C CA . HIS A 1 334 ? 2.478 7.220 11.229 1.00 56.03 334 HIS A CA 1
ATOM 2570 C C . HIS A 1 334 ? 1.967 6.634 9.903 1.00 56.03 334 HIS A C 1
ATOM 2572 O O . HIS A 1 334 ? 1.040 7.157 9.292 1.00 56.03 334 HIS A O 1
ATOM 2578 N N . ALA A 1 335 ? 2.551 5.513 9.480 1.00 55.09 335 ALA A N 1
ATOM 2579 C CA . ALA A 1 335 ? 2.116 4.721 8.334 1.00 55.09 335 ALA A CA 1
ATOM 2580 C C . ALA A 1 335 ? 1.497 3.404 8.809 1.00 55.09 335 ALA A C 1
ATOM 2582 O O . ALA A 1 335 ? 1.988 2.777 9.753 1.00 55.09 335 ALA A O 1
ATOM 2583 N N . VAL A 1 336 ? 0.424 2.971 8.146 1.00 52.19 336 VAL A N 1
ATOM 2584 C CA . VAL A 1 336 ? -0.337 1.778 8.534 1.00 52.19 336 VAL A CA 1
ATOM 2585 C C . VAL A 1 336 ? -0.354 0.774 7.394 1.00 52.19 336 VAL A C 1
ATOM 2587 O O . VAL A 1 336 ? -0.609 1.125 6.246 1.00 52.19 336 VAL A O 1
ATOM 2590 N N . SER A 1 337 ? -0.111 -0.493 7.712 1.00 53.97 337 SER A N 1
ATOM 2591 C CA . SER A 1 337 ? -0.275 -1.606 6.774 1.00 53.97 337 SER A CA 1
ATOM 2592 C C . SER A 1 337 ? -0.926 -2.801 7.462 1.00 53.97 337 SER A C 1
ATOM 2594 O O . SER A 1 337 ? -0.868 -2.932 8.683 1.00 53.97 337 SER A O 1
ATOM 2596 N N . THR A 1 338 ? -1.571 -3.671 6.687 1.00 54.19 338 THR A N 1
ATOM 2597 C CA . THR A 1 338 ? -2.213 -4.893 7.188 1.00 54.19 338 THR A CA 1
ATOM 2598 C C . THR A 1 338 ? -1.729 -6.095 6.391 1.00 54.19 338 THR A C 1
ATOM 2600 O O . THR A 1 338 ? -1.599 -6.022 5.168 1.00 54.19 338 THR A O 1
ATOM 2603 N N . ARG A 1 339 ? -1.429 -7.200 7.078 1.00 51.22 339 ARG A N 1
ATOM 2604 C CA . ARG A 1 339 ? -1.071 -8.485 6.465 1.00 51.22 339 ARG A CA 1
ATOM 2605 C C . ARG A 1 339 ? -1.373 -9.629 7.426 1.00 51.22 339 ARG A C 1
ATOM 2607 O O . ARG A 1 339 ? -1.004 -9.555 8.592 1.00 51.22 339 ARG A O 1
ATOM 2614 N N . ASP A 1 340 ? -2.002 -10.696 6.938 1.00 64.19 340 ASP A N 1
ATOM 2615 C CA . ASP A 1 340 ? -2.268 -11.927 7.703 1.00 64.19 340 ASP A CA 1
ATOM 2616 C C . ASP A 1 340 ? -2.929 -11.665 9.074 1.00 64.19 340 ASP A C 1
ATOM 2618 O O . ASP A 1 340 ? -2.462 -12.157 10.103 1.00 64.19 340 ASP A O 1
ATOM 2622 N N . GLN A 1 341 ? -3.992 -10.845 9.096 1.00 67.75 341 GLN A N 1
ATOM 2623 C CA . GLN A 1 341 ? -4.705 -10.450 10.324 1.00 67.75 341 GLN A CA 1
ATOM 2624 C C . GLN A 1 341 ? -3.806 -9.740 11.358 1.00 67.75 341 GLN A C 1
ATOM 2626 O O . GLN A 1 341 ? -4.036 -9.805 12.568 1.00 67.75 341 GLN A O 1
ATOM 2631 N N . LYS A 1 342 ? -2.761 -9.046 10.888 1.00 68.56 342 LYS A N 1
ATOM 2632 C CA . LYS A 1 342 ? -1.891 -8.189 11.697 1.00 68.56 342 LYS A CA 1
ATOM 2633 C C . LYS A 1 342 ? -1.828 -6.798 11.091 1.00 68.56 342 LYS A C 1
ATOM 2635 O O . LYS A 1 342 ? -1.505 -6.654 9.915 1.00 68.56 342 LYS A O 1
ATOM 2640 N N . VAL A 1 343 ? -2.074 -5.787 11.913 1.00 64.62 343 VAL A N 1
ATOM 2641 C CA . VAL A 1 343 ? -1.886 -4.383 11.547 1.00 64.62 343 VAL A CA 1
ATOM 2642 C C . VAL A 1 343 ? -0.544 -3.909 12.095 1.00 64.62 343 VAL A C 1
ATOM 2644 O O . VAL A 1 343 ? -0.229 -4.124 13.266 1.00 64.62 343 VAL A O 1
ATOM 2647 N N . LEU A 1 344 ? 0.257 -3.290 11.236 1.00 64.56 344 LEU A N 1
ATOM 2648 C CA . LEU A 1 344 ? 1.534 -2.674 11.570 1.00 64.56 344 LEU A CA 1
ATOM 2649 C C . LEU A 1 344 ? 1.374 -1.158 11.500 1.00 64.56 344 LEU A C 1
ATOM 2651 O O . LEU A 1 344 ? 0.951 -0.639 10.468 1.00 64.56 344 LEU A O 1
ATOM 2655 N N . ILE A 1 345 ? 1.720 -0.468 12.584 1.00 61.16 345 ILE A N 1
ATOM 2656 C CA . ILE A 1 345 ? 1.711 0.994 12.673 1.00 61.16 345 ILE A CA 1
ATOM 2657 C C . ILE A 1 345 ? 3.147 1.447 12.895 1.00 61.16 345 ILE A C 1
ATOM 2659 O O . ILE A 1 345 ? 3.702 1.283 13.982 1.00 61.16 345 ILE A O 1
ATOM 2663 N N . GLN A 1 346 ? 3.757 1.991 11.852 1.00 59.72 346 GLN A N 1
ATOM 2664 C CA . GLN A 1 346 ? 5.096 2.554 11.907 1.00 59.72 346 GLN A CA 1
ATOM 2665 C C . GLN A 1 346 ? 4.986 4.037 12.230 1.00 59.72 346 GLN A C 1
ATOM 2667 O O . GLN A 1 346 ? 4.407 4.777 11.447 1.00 59.72 346 GLN A O 1
ATOM 2672 N N . CYS A 1 347 ? 5.545 4.471 13.353 1.00 58.53 347 CYS A N 1
ATOM 2673 C CA . CYS A 1 347 ? 5.539 5.876 13.753 1.00 58.53 347 CYS A CA 1
ATOM 2674 C C . CYS A 1 347 ? 6.925 6.477 13.526 1.00 58.53 347 CYS A C 1
ATOM 2676 O O . CYS A 1 347 ? 7.929 5.872 13.928 1.00 58.53 347 CYS A O 1
ATOM 2678 N N . GLY A 1 348 ? 6.975 7.642 12.878 1.00 51.53 348 GLY A N 1
ATOM 2679 C CA . GLY A 1 348 ? 8.189 8.444 12.777 1.00 51.53 348 GLY A CA 1
ATOM 2680 C C . GLY A 1 348 ? 8.699 8.821 14.167 1.00 51.53 348 GLY A C 1
ATOM 2681 O O . GLY A 1 348 ? 7.917 9.024 15.093 1.00 51.53 348 GLY A O 1
ATOM 2682 N N . GLY A 1 349 ? 10.019 8.842 14.331 1.00 48.16 349 GLY A N 1
ATOM 2683 C CA . GLY A 1 349 ? 10.622 9.453 15.506 1.00 48.16 349 GLY A CA 1
ATOM 2684 C C . GLY A 1 349 ? 10.623 10.966 15.329 1.00 48.16 349 GLY A C 1
ATOM 2685 O O . GLY A 1 349 ? 11.209 11.442 14.357 1.00 48.16 349 GLY A O 1
ATOM 2686 N N . ASP A 1 350 ? 9.992 11.708 16.239 1.00 41.16 350 ASP A N 1
ATOM 2687 C CA . ASP A 1 350 ? 10.261 13.145 16.377 1.00 41.16 350 ASP A CA 1
ATOM 2688 C C . ASP A 1 350 ? 11.744 13.362 16.715 1.00 41.16 350 ASP A C 1
ATOM 2690 O O . ASP A 1 350 ? 12.405 12.440 17.201 1.00 41.16 350 ASP A O 1
ATOM 2694 N N . GLU A 1 351 ? 12.275 14.566 16.473 1.00 36.12 351 GLU A N 1
ATOM 2695 C CA . GLU A 1 351 ? 13.675 14.932 16.743 1.00 36.12 351 GLU A CA 1
ATOM 2696 C C . GLU A 1 351 ? 14.183 14.369 18.092 1.00 36.12 351 GLU A C 1
ATOM 2698 O O . GLU A 1 351 ? 13.877 14.879 19.169 1.00 36.12 351 GLU A O 1
ATOM 2703 N N . GLY A 1 352 ? 14.971 13.286 18.034 1.00 39.16 352 GLY A N 1
ATOM 2704 C CA . GLY A 1 352 ? 15.589 12.641 19.199 1.00 39.16 352 GLY A CA 1
ATOM 2705 C C . GLY A 1 352 ? 14.854 11.435 19.813 1.00 39.16 352 GLY A C 1
ATOM 2706 O O . GLY A 1 352 ? 15.387 10.844 20.753 1.00 39.16 352 GLY A O 1
ATOM 2707 N N . LEU A 1 353 ? 13.687 11.021 19.306 1.00 41.94 353 LEU A N 1
ATOM 2708 C CA . LEU A 1 353 ? 12.967 9.811 19.738 1.00 41.94 353 LEU A CA 1
ATOM 2709 C C . LEU A 1 353 ? 13.126 8.673 18.718 1.00 41.94 353 LEU A C 1
ATOM 2711 O O . LEU A 1 353 ? 13.002 8.873 17.515 1.00 41.94 353 LEU A O 1
ATOM 2715 N N . ALA A 1 354 ? 13.398 7.454 19.192 1.00 44.47 354 ALA A N 1
ATOM 2716 C CA . ALA A 1 354 ? 13.550 6.292 18.317 1.00 44.47 354 ALA A CA 1
ATOM 2717 C C . ALA A 1 354 ? 12.216 5.942 17.616 1.00 44.47 354 ALA A C 1
ATOM 2719 O O . ALA A 1 354 ? 11.161 5.974 18.266 1.00 44.47 354 ALA A O 1
ATOM 2720 N N . PRO A 1 355 ? 12.236 5.551 16.326 1.00 50.81 355 PRO A N 1
ATOM 2721 C CA . PRO A 1 355 ? 11.039 5.103 15.622 1.00 50.81 355 PRO A CA 1
ATOM 2722 C C . PRO A 1 355 ? 10.376 3.953 16.376 1.00 50.81 355 PRO A C 1
ATOM 2724 O O . PRO A 1 355 ? 11.049 3.046 16.872 1.00 50.81 355 PRO A O 1
ATOM 2727 N N . THR A 1 356 ? 9.049 3.978 16.456 1.00 54.56 356 THR A N 1
ATOM 2728 C CA . THR A 1 356 ? 8.286 2.953 17.174 1.00 54.56 356 THR A CA 1
ATOM 2729 C C . THR A 1 356 ? 7.381 2.213 16.200 1.00 54.56 356 THR A C 1
ATOM 2731 O O . THR A 1 356 ? 6.599 2.825 15.476 1.00 54.56 356 THR A O 1
ATOM 2734 N N . LEU A 1 357 ? 7.481 0.882 16.183 1.00 59.53 357 LEU A N 1
ATOM 2735 C CA . LEU A 1 357 ? 6.599 0.007 15.416 1.00 59.53 357 LEU A CA 1
ATOM 2736 C C . LEU A 1 357 ? 5.642 -0.669 16.388 1.00 59.53 357 LEU A C 1
ATOM 2738 O O . LEU A 1 357 ? 6.061 -1.428 17.268 1.00 59.53 357 LEU A O 1
ATOM 2742 N N . TYR A 1 358 ? 4.355 -0.414 16.197 1.00 66.50 358 TYR A N 1
ATOM 2743 C CA . TYR A 1 358 ? 3.298 -1.135 16.883 1.00 66.50 358 TYR A CA 1
ATOM 2744 C C . TYR A 1 358 ? 2.800 -2.262 15.992 1.00 66.50 358 TYR A C 1
ATOM 2746 O O . TYR A 1 358 ? 2.548 -2.079 14.800 1.00 66.50 358 TYR A O 1
ATOM 2754 N N . LYS A 1 359 ? 2.642 -3.436 16.591 1.00 68.56 359 LYS A N 1
ATOM 2755 C CA . LYS A 1 359 ? 2.010 -4.595 15.971 1.00 68.56 359 LYS A CA 1
ATOM 2756 C C . LYS A 1 359 ? 0.685 -4.835 16.681 1.00 68.56 359 LYS A C 1
ATOM 2758 O O . LYS A 1 359 ? 0.629 -4.811 17.904 1.00 68.56 359 LYS A O 1
ATOM 2763 N N . ILE A 1 360 ? -0.372 -5.060 15.914 1.00 74.88 360 ILE A N 1
ATOM 2764 C CA . ILE A 1 360 ? -1.717 -5.340 16.415 1.00 74.88 360 ILE A CA 1
ATOM 2765 C C . ILE A 1 360 ? -2.173 -6.648 15.788 1.00 74.88 360 ILE A C 1
ATOM 2767 O O . ILE A 1 360 ? -2.274 -6.734 14.566 1.00 74.88 360 ILE A O 1
ATOM 2771 N N . ASN A 1 361 ? -2.454 -7.668 16.594 1.00 75.12 361 ASN A N 1
ATOM 2772 C CA . ASN A 1 361 ? -3.090 -8.883 16.099 1.00 75.12 361 ASN A CA 1
ATOM 2773 C C . ASN A 1 361 ? -4.616 -8.710 16.127 1.00 75.12 361 ASN A C 1
ATOM 2775 O O . ASN A 1 361 ? -5.191 -8.475 17.189 1.00 75.12 361 ASN A O 1
ATOM 2779 N N . VAL A 1 362 ? -5.257 -8.825 14.963 1.00 80.12 362 VAL A N 1
ATOM 2780 C CA . VAL A 1 362 ? -6.712 -8.682 14.780 1.00 80.12 362 VAL A CA 1
ATOM 2781 C C . VAL A 1 362 ? -7.407 -10.015 14.459 1.00 80.12 362 VAL A C 1
ATOM 2783 O O . VAL A 1 362 ? -8.587 -10.040 14.138 1.00 80.12 362 VAL A O 1
ATOM 2786 N N . SER A 1 363 ? -6.717 -11.151 14.604 1.00 77.56 363 SER A N 1
ATOM 2787 C CA . SER A 1 363 ? -7.300 -12.478 14.323 1.00 77.56 363 SER A CA 1
ATOM 2788 C C . SER A 1 363 ? -8.387 -12.927 15.310 1.00 77.56 363 SER A C 1
ATOM 2790 O O . SER A 1 363 ? -9.197 -13.787 14.972 1.00 77.56 363 SER A O 1
ATOM 2792 N N . SER A 1 364 ? -8.430 -12.338 16.508 1.00 77.12 364 SER A N 1
ATOM 2793 C CA . SER A 1 364 ? -9.308 -12.761 17.610 1.00 77.12 364 SER A CA 1
ATOM 2794 C C . SER A 1 364 ? -10.309 -11.679 18.023 1.00 77.12 364 SER A C 1
ATOM 2796 O O . SER A 1 364 ? -10.721 -11.637 19.181 1.00 77.12 364 SER A O 1
ATOM 2798 N N . LEU A 1 365 ? -10.685 -10.775 17.109 1.00 80.44 365 LEU A N 1
ATOM 2799 C CA . LEU A 1 365 ? -11.599 -9.677 17.432 1.00 80.44 365 LEU A CA 1
ATOM 2800 C C . LEU A 1 365 ? -12.970 -10.195 17.892 1.00 80.44 365 LEU A C 1
ATOM 2802 O O . LEU A 1 365 ? -13.666 -10.906 17.166 1.00 80.44 365 LEU A O 1
ATOM 2806 N N . ILE A 1 366 ? -13.385 -9.768 19.084 1.00 76.25 366 ILE A N 1
ATOM 2807 C CA . ILE A 1 366 ? -14.678 -10.104 19.695 1.00 76.25 366 ILE A CA 1
ATOM 2808 C C . ILE A 1 366 ? -15.402 -8.846 20.183 1.00 76.25 366 ILE A C 1
ATOM 2810 O O . ILE A 1 366 ? -14.787 -7.828 20.505 1.00 76.25 366 ILE A O 1
ATOM 2814 N N . GLY A 1 367 ? -16.729 -8.925 20.280 1.00 77.00 367 GLY A N 1
ATOM 2815 C CA . GLY A 1 367 ? -17.573 -7.784 20.633 1.00 77.00 367 GLY A CA 1
ATOM 2816 C C . GLY A 1 367 ? -17.807 -6.834 19.455 1.00 77.00 367 GLY A C 1
ATOM 2817 O O . GLY A 1 367 ? -17.851 -7.260 18.296 1.00 77.00 367 GLY A O 1
ATOM 2818 N N . GLY A 1 368 ? -17.995 -5.558 19.783 1.00 78.06 368 GLY A N 1
ATOM 2819 C CA . GLY A 1 368 ? -18.329 -4.496 18.840 1.00 78.06 368 GLY A CA 1
ATOM 2820 C C . GLY A 1 368 ? -19.412 -3.554 19.358 1.00 78.06 368 GLY A C 1
ATOM 2821 O O . GLY A 1 368 ? -19.808 -3.646 20.521 1.00 78.06 368 GLY A O 1
ATOM 2822 N N . ALA A 1 369 ? -19.917 -2.666 18.511 1.00 78.88 369 ALA A N 1
ATOM 2823 C CA . ALA A 1 369 ? -20.957 -1.701 18.831 1.00 78.88 369 ALA A CA 1
ATOM 2824 C C . ALA A 1 369 ? -22.248 -2.408 19.303 1.00 78.88 369 ALA A C 1
ATOM 2826 O O . ALA A 1 369 ? -22.563 -3.497 18.817 1.00 78.88 369 ALA A O 1
ATOM 2827 N N . PRO A 1 370 ? -22.987 -1.836 20.276 1.00 65.56 370 PRO A N 1
ATOM 2828 C CA . PRO A 1 370 ? -22.758 -0.541 20.928 1.00 65.56 370 PRO A CA 1
ATOM 2829 C C . PRO A 1 370 ? -21.711 -0.598 22.057 1.00 65.56 370 PRO A C 1
ATOM 2831 O O . PRO A 1 370 ? -21.436 0.412 22.697 1.00 65.56 370 PRO A O 1
ATOM 2834 N N . GLY A 1 371 ? -21.157 -1.781 22.333 1.00 72.12 371 GLY A N 1
ATOM 2835 C CA . GLY A 1 371 ? -20.072 -1.980 23.284 1.00 72.12 371 GLY A CA 1
ATOM 2836 C C . GLY A 1 371 ? -18.692 -1.676 22.691 1.00 72.12 371 GLY A C 1
ATOM 2837 O O . GLY A 1 371 ? -18.520 -0.838 21.807 1.00 72.12 371 GLY A O 1
ATOM 2838 N N . ARG A 1 372 ? -17.680 -2.378 23.201 1.00 78.44 372 ARG A N 1
ATOM 2839 C CA . ARG A 1 372 ? -16.277 -2.209 22.801 1.00 78.44 372 ARG A CA 1
ATOM 2840 C C . ARG A 1 372 ? -15.807 -3.399 21.972 1.00 78.44 372 ARG A C 1
ATOM 2842 O O . ARG A 1 372 ? -16.245 -4.530 22.202 1.00 78.44 372 ARG A O 1
ATOM 2849 N N . THR A 1 373 ? -14.877 -3.145 21.058 1.00 79.69 373 THR A N 1
ATOM 2850 C CA . THR A 1 373 ? -14.172 -4.212 20.341 1.00 79.69 373 THR A CA 1
ATOM 2851 C C . THR A 1 373 ? -12.948 -4.634 21.153 1.00 79.69 373 THR A C 1
ATOM 2853 O O . THR A 1 373 ? -12.128 -3.803 21.550 1.00 79.69 373 THR A O 1
ATOM 2856 N N . ARG A 1 374 ? -12.857 -5.935 21.433 1.00 75.81 374 ARG A N 1
ATOM 2857 C CA . ARG A 1 374 ? -11.830 -6.588 22.262 1.00 75.81 374 ARG A CA 1
ATOM 2858 C C . ARG A 1 374 ? -11.108 -7.657 21.443 1.00 75.81 374 ARG A C 1
ATOM 2860 O O . ARG A 1 374 ? -11.435 -7.872 20.278 1.00 75.81 374 ARG A O 1
ATOM 2867 N N . GLY A 1 375 ? -10.141 -8.338 22.055 1.00 66.81 375 GLY A N 1
ATOM 2868 C CA . GLY A 1 375 ? -9.403 -9.423 21.400 1.00 66.81 375 GLY A CA 1
ATOM 2869 C C . GLY A 1 375 ? -8.214 -8.952 20.563 1.00 66.81 375 GLY A C 1
ATOM 2870 O O . GLY A 1 375 ? -7.645 -9.733 19.803 1.00 66.81 375 GLY A O 1
ATOM 2871 N N . ILE A 1 376 ? -7.804 -7.690 20.735 1.00 68.75 376 ILE A N 1
ATOM 2872 C CA . ILE A 1 376 ? -6.484 -7.239 20.302 1.00 68.75 376 ILE A CA 1
ATOM 2873 C C . ILE A 1 376 ? -5.447 -7.827 21.262 1.00 68.75 376 ILE A C 1
ATOM 2875 O O . ILE A 1 376 ? -5.300 -7.369 22.400 1.00 68.75 376 ILE A O 1
ATOM 2879 N N . MET A 1 377 ? -4.754 -8.860 20.784 1.00 54.66 377 MET A N 1
ATOM 2880 C CA . MET A 1 377 ? -3.604 -9.477 21.447 1.00 54.66 377 MET A CA 1
ATOM 2881 C C . MET A 1 377 ? -2.294 -8.934 20.853 1.00 54.66 377 MET A C 1
ATOM 2883 O O . MET A 1 377 ? -2.284 -8.369 19.758 1.00 54.66 377 MET A O 1
ATOM 2887 N N . ASP A 1 378 ? -1.183 -9.099 21.574 1.00 53.66 378 ASP A N 1
ATOM 2888 C CA . ASP A 1 378 ? 0.165 -8.697 21.138 1.00 53.66 378 ASP A CA 1
ATOM 2889 C C . ASP A 1 378 ? 0.329 -7.213 20.780 1.00 53.66 378 ASP A C 1
ATOM 2891 O O . ASP A 1 378 ? 1.095 -6.877 19.876 1.00 53.66 378 ASP A O 1
ATOM 2895 N N . PHE A 1 379 ? -0.342 -6.306 21.498 1.00 55.12 379 PHE A N 1
ATOM 2896 C CA . PHE A 1 379 ? -0.027 -4.880 21.395 1.00 55.12 379 PHE A CA 1
ATOM 2897 C C . PHE A 1 379 ? 1.279 -4.586 22.149 1.00 55.12 379 PHE A C 1
ATOM 2899 O O . PHE A 1 379 ? 1.287 -4.183 23.314 1.00 55.12 379 PHE A O 1
ATOM 2906 N N . GLY A 1 380 ? 2.395 -4.863 21.485 1.00 47.53 380 GLY A N 1
ATOM 2907 C CA . GLY A 1 380 ? 3.729 -4.494 21.930 1.00 47.53 380 GLY A CA 1
ATOM 2908 C C . GLY A 1 380 ? 4.224 -3.307 21.120 1.00 47.53 380 GLY A C 1
ATOM 2909 O O . GLY A 1 380 ? 4.193 -3.346 19.887 1.00 47.53 380 GLY A O 1
ATOM 2910 N N . SER A 1 381 ? 4.740 -2.276 21.796 1.00 42.44 381 SER A N 1
ATOM 2911 C CA . SER A 1 381 ? 5.814 -1.521 21.167 1.00 42.44 381 SER A CA 1
ATOM 2912 C C . SER A 1 381 ? 6.957 -2.512 21.025 1.00 42.44 381 SER A C 1
ATOM 2914 O O . SER A 1 381 ? 7.541 -2.974 22.009 1.00 42.44 381 SER A O 1
ATOM 2916 N N . LEU A 1 382 ? 7.245 -2.912 19.792 1.00 39.34 382 LEU A N 1
ATOM 2917 C CA . LEU A 1 382 ? 8.543 -3.505 19.553 1.00 39.34 382 LEU A CA 1
ATOM 2918 C C . LEU A 1 382 ? 9.498 -2.366 19.874 1.00 39.34 382 LEU A C 1
ATOM 2920 O O . LEU A 1 382 ? 9.476 -1.345 19.187 1.00 39.34 382 LEU A O 1
ATOM 2924 N N . SER A 1 383 ? 10.247 -2.492 20.979 1.00 33.97 383 SER A N 1
ATOM 2925 C CA . SER A 1 383 ? 11.401 -1.634 21.192 1.00 33.97 383 SER A CA 1
ATOM 2926 C C . SER A 1 383 ? 12.280 -1.962 20.015 1.00 33.97 383 SER A C 1
ATOM 2928 O O . SER A 1 383 ? 12.928 -3.015 19.980 1.00 33.97 383 SER A O 1
ATOM 2930 N N . ILE A 1 384 ? 12.167 -1.130 18.996 1.00 34.97 384 ILE A N 1
ATOM 2931 C CA . ILE A 1 384 ? 13.043 -1.251 17.886 1.00 34.97 384 ILE A CA 1
ATOM 2932 C C . ILE A 1 384 ? 14.363 -0.831 18.497 1.00 34.97 384 ILE A C 1
ATOM 2934 O O . ILE A 1 384 ? 14.536 0.321 18.894 1.00 34.97 384 ILE A O 1
ATOM 2938 N N . CYS A 1 385 ? 15.257 -1.790 18.716 1.00 30.61 385 CYS A N 1
ATOM 2939 C CA . CYS A 1 385 ? 16.621 -1.398 18.964 1.00 30.61 385 CYS A CA 1
ATOM 2940 C C . CYS A 1 385 ? 17.021 -0.722 17.668 1.00 30.61 385 CYS A C 1
ATOM 2942 O O . CYS A 1 385 ? 17.246 -1.412 16.679 1.00 30.61 385 CYS A O 1
ATOM 2944 N N . GLN A 1 386 ? 17.068 0.610 17.682 1.00 34.88 386 GLN A N 1
ATOM 2945 C CA . GLN A 1 386 ? 18.056 1.317 16.903 1.00 34.88 386 GLN A CA 1
ATOM 2946 C C . GLN A 1 386 ? 19.376 0.772 17.434 1.00 34.88 386 GLN A C 1
ATOM 2948 O O . GLN A 1 386 ? 19.883 1.200 18.470 1.00 34.88 386 GLN A O 1
ATOM 2953 N N . VAL A 1 387 ? 19.825 -0.331 16.835 1.00 31.38 387 VAL A N 1
ATOM 2954 C CA . VAL A 1 387 ? 21.132 -0.880 17.143 1.00 31.38 387 VAL A CA 1
ATOM 2955 C C . VAL A 1 387 ? 22.083 0.115 16.513 1.00 31.38 387 VAL A C 1
ATOM 2957 O O . VAL A 1 387 ? 22.397 -0.011 15.335 1.00 31.38 387 VAL A O 1
ATOM 2960 N N . GLU A 1 388 ? 22.463 1.136 17.280 1.00 31.67 388 GLU A N 1
ATOM 2961 C CA . GLU A 1 388 ? 23.568 2.010 16.927 1.00 31.67 388 GLU A CA 1
ATOM 2962 C C . GLU A 1 388 ? 24.840 1.189 17.071 1.00 31.67 388 GLU A C 1
ATOM 2964 O O . GLU A 1 388 ? 25.448 1.089 18.135 1.00 31.67 388 GLU A O 1
ATOM 2969 N N . VAL A 1 389 ? 25.198 0.516 15.985 1.00 31.36 389 VAL A N 1
ATOM 2970 C CA . VAL A 1 389 ? 26.515 -0.090 15.875 1.00 31.36 389 VAL A CA 1
ATOM 2971 C C . VAL A 1 389 ? 27.445 1.023 15.429 1.00 31.36 389 VAL A C 1
ATOM 2973 O O . VAL A 1 389 ? 27.356 1.496 14.296 1.00 31.36 389 VAL A O 1
ATOM 2976 N N . GLU A 1 390 ? 28.308 1.468 16.337 1.00 28.61 390 GLU A N 1
ATOM 2977 C CA . GLU A 1 390 ? 29.421 2.340 15.994 1.00 28.61 390 GLU A CA 1
ATOM 2978 C C . GLU A 1 390 ? 30.606 1.457 15.611 1.00 28.61 390 GLU A C 1
ATOM 2980 O O . GLU A 1 390 ? 31.185 0.748 16.437 1.00 28.61 390 GLU A O 1
ATOM 2985 N N . PHE A 1 391 ? 30.942 1.457 14.325 1.00 29.02 391 PHE A N 1
ATOM 2986 C CA . PHE A 1 391 ? 32.082 0.704 13.826 1.00 29.02 391 PHE A CA 1
ATOM 2987 C C . PHE A 1 391 ? 32.802 1.523 12.761 1.00 29.02 391 PHE A C 1
ATOM 2989 O O . PHE A 1 391 ? 32.223 1.898 11.747 1.00 29.02 391 PHE A O 1
ATOM 2996 N N . GLN A 1 392 ? 34.070 1.842 13.035 1.00 25.48 392 GLN A N 1
ATOM 2997 C CA . GLN A 1 392 ? 34.926 2.702 12.207 1.00 25.48 392 GLN A CA 1
ATOM 2998 C C . GLN A 1 392 ? 34.338 4.094 11.894 1.00 25.48 392 GLN A C 1
ATOM 3000 O O . GLN A 1 392 ? 34.531 4.633 10.809 1.00 25.48 392 GLN A O 1
ATOM 3005 N N . GLY A 1 393 ? 33.663 4.704 12.875 1.00 30.67 393 GLY A N 1
ATOM 3006 C CA . GLY A 1 393 ? 33.261 6.115 12.827 1.00 30.67 393 GLY A CA 1
ATOM 3007 C C . GLY A 1 393 ? 31.929 6.410 12.131 1.00 30.67 393 GLY A C 1
ATOM 3008 O O . GLY A 1 393 ? 31.586 7.580 11.988 1.00 30.67 393 GLY A O 1
ATOM 3009 N N . ALA A 1 394 ? 31.166 5.388 11.734 1.00 25.66 394 ALA A N 1
ATOM 3010 C CA . ALA A 1 394 ? 29.802 5.538 11.230 1.00 25.66 394 ALA A CA 1
ATOM 3011 C C . ALA A 1 394 ? 28.782 4.940 12.211 1.00 25.66 394 ALA A C 1
ATOM 3013 O O . ALA A 1 394 ? 29.009 3.865 12.773 1.00 25.66 394 ALA A O 1
ATOM 3014 N N . ARG A 1 395 ? 27.653 5.641 12.388 1.00 30.11 395 ARG A N 1
ATOM 3015 C CA . ARG A 1 395 ? 26.488 5.191 13.161 1.00 30.11 395 ARG A CA 1
ATOM 3016 C C . ARG A 1 395 ? 25.448 4.616 12.209 1.00 30.11 395 ARG A C 1
ATOM 3018 O O . ARG A 1 395 ? 24.930 5.331 11.355 1.00 30.11 395 ARG A O 1
ATOM 3025 N N . ILE A 1 396 ? 25.156 3.330 12.347 1.00 32.00 396 ILE A N 1
ATOM 3026 C CA . ILE A 1 396 ? 24.119 2.647 11.568 1.00 32.00 396 ILE A CA 1
ATOM 3027 C C . ILE A 1 396 ? 22.869 2.528 12.438 1.00 32.00 396 ILE A C 1
ATOM 3029 O O . ILE A 1 396 ? 22.961 2.047 13.560 1.00 32.00 396 ILE A O 1
ATOM 3033 N N . SER A 1 397 ? 21.708 2.924 11.913 1.00 32.41 397 SER A N 1
ATOM 3034 C CA . SER A 1 397 ? 20.415 2.834 12.603 1.00 32.41 397 SER A CA 1
ATOM 3035 C C . SER A 1 397 ? 19.560 1.738 11.973 1.00 32.41 397 SER A C 1
ATOM 3037 O O . SER A 1 397 ? 18.816 1.979 11.026 1.00 32.41 397 SER A O 1
ATOM 3039 N N . LEU A 1 398 ? 19.680 0.506 12.468 1.00 32.78 398 LEU A N 1
ATOM 3040 C CA . LEU A 1 398 ? 18.829 -0.606 12.036 1.00 32.78 398 LEU A CA 1
ATOM 3041 C C . LEU A 1 398 ? 17.558 -0.635 12.874 1.00 32.78 398 LEU A C 1
ATOM 3043 O O . LEU A 1 398 ? 17.642 -0.592 14.095 1.00 32.78 398 LEU A O 1
ATOM 3047 N N . LEU A 1 399 ? 16.395 -0.743 12.230 1.00 33.78 399 LEU A N 1
ATOM 3048 C CA . LEU A 1 399 ? 15.123 -0.895 12.922 1.00 33.78 399 LEU A CA 1
ATOM 3049 C C . LEU A 1 399 ? 14.747 -2.385 13.015 1.00 33.78 399 LEU A C 1
ATOM 3051 O O . LEU A 1 399 ? 14.111 -2.918 12.110 1.00 33.78 399 LEU A O 1
ATOM 3055 N N . MET A 1 400 ? 15.147 -3.075 14.091 1.00 33.84 400 MET A N 1
ATOM 3056 C CA . MET A 1 400 ? 14.775 -4.480 14.333 1.00 33.84 400 MET A CA 1
ATOM 3057 C C . MET A 1 400 ? 13.905 -4.675 15.582 1.00 33.84 400 MET A C 1
ATOM 3059 O O . MET A 1 400 ? 14.192 -4.133 16.649 1.00 33.84 400 MET A O 1
ATOM 3063 N N . GLY A 1 401 ? 12.854 -5.492 15.458 1.00 30.12 401 GLY A N 1
ATOM 3064 C CA . GLY A 1 401 ? 12.040 -5.952 16.585 1.00 30.12 401 GLY A CA 1
ATOM 3065 C C . GLY A 1 401 ? 12.757 -7.023 17.418 1.00 30.12 401 GLY A C 1
ATOM 3066 O O . GLY A 1 401 ? 13.455 -7.865 16.867 1.00 30.12 401 GLY A O 1
ATOM 3067 N N . LYS A 1 402 ? 12.584 -7.010 18.745 1.00 30.48 402 LYS A N 1
ATOM 3068 C CA . LYS A 1 402 ? 13.314 -7.881 19.693 1.00 30.48 402 LYS A CA 1
ATOM 3069 C C . LYS A 1 402 ? 12.883 -9.356 19.757 1.00 30.48 402 LYS A C 1
ATOM 3071 O O . LYS A 1 402 ? 13.488 -10.114 20.504 1.00 30.48 402 LYS A O 1
ATOM 3076 N N . GLU A 1 403 ? 11.900 -9.784 18.973 1.00 28.52 403 GLU A N 1
ATOM 3077 C CA . GLU A 1 403 ? 11.546 -11.202 18.832 1.00 28.52 403 GLU A CA 1
ATOM 3078 C C . GLU A 1 403 ? 11.721 -11.632 17.381 1.00 28.52 403 GLU A C 1
ATOM 3080 O O . GLU A 1 403 ? 10.771 -11.734 16.603 1.00 28.52 403 GLU A O 1
ATOM 3085 N N . VAL A 1 404 ? 12.973 -11.870 17.010 1.00 30.61 404 VAL A N 1
ATOM 3086 C CA . VAL A 1 404 ? 13.293 -12.683 15.846 1.00 30.61 404 VAL A CA 1
ATOM 3087 C C . VAL A 1 404 ? 13.953 -13.954 16.382 1.00 30.61 404 VAL A C 1
ATOM 3089 O O . VAL A 1 404 ? 14.907 -13.834 17.153 1.00 30.61 404 VAL A O 1
ATOM 3092 N N . PRO A 1 405 ? 13.450 -15.161 16.049 1.00 27.08 405 PRO A N 1
ATOM 3093 C CA . PRO A 1 405 ? 14.092 -16.410 16.443 1.00 27.08 405 PRO A CA 1
ATOM 3094 C C . PRO A 1 405 ? 15.572 -16.394 16.051 1.00 27.08 405 PRO A C 1
ATOM 3096 O O . PRO A 1 405 ? 15.914 -15.872 14.988 1.00 27.08 405 PRO A O 1
ATOM 3099 N N . GLU A 1 406 ? 16.428 -17.014 16.868 1.00 27.91 406 GLU A N 1
ATOM 3100 C CA . GLU A 1 406 ? 17.885 -17.164 16.664 1.00 27.91 406 GLU A CA 1
ATOM 3101 C C . GLU A 1 406 ? 18.291 -17.655 15.253 1.00 27.91 406 GLU A C 1
ATOM 3103 O O . GLU A 1 406 ? 19.441 -17.503 14.853 1.00 27.91 406 GLU A O 1
ATOM 3108 N N . LEU A 1 407 ? 17.341 -18.142 14.449 1.00 31.48 407 LEU A N 1
ATOM 3109 C CA . LEU A 1 407 ? 17.472 -18.420 13.016 1.00 31.48 407 LEU A CA 1
ATOM 3110 C C . LEU A 1 407 ? 17.855 -17.211 12.136 1.00 31.48 407 LEU A C 1
ATOM 3112 O O . LEU A 1 407 ? 18.457 -17.425 11.090 1.00 31.48 407 LEU A O 1
ATOM 3116 N N . PHE A 1 408 ? 17.560 -15.961 12.522 1.00 30.81 408 PHE A N 1
ATOM 3117 C CA . PHE A 1 408 ? 17.973 -14.768 11.749 1.00 30.81 408 PHE A CA 1
ATOM 3118 C C . PHE A 1 408 ? 19.375 -14.250 12.098 1.00 30.81 408 PHE A C 1
ATOM 3120 O O . PHE A 1 408 ? 19.969 -13.517 11.311 1.00 30.81 408 PHE A O 1
ATOM 3127 N N . LEU A 1 409 ? 19.903 -14.598 13.275 1.00 34.25 409 LEU A N 1
ATOM 3128 C CA . LEU A 1 409 ? 21.195 -14.099 13.762 1.00 34.25 409 LEU A CA 1
ATOM 3129 C C . LEU A 1 409 ? 22.377 -14.987 13.349 1.00 34.25 409 LEU A C 1
ATOM 3131 O O . LEU A 1 409 ? 23.526 -14.602 13.551 1.00 34.25 409 LEU A O 1
ATOM 3135 N N . GLY A 1 410 ? 22.111 -16.145 12.740 1.00 25.30 410 GLY A N 1
ATOM 3136 C CA . GLY A 1 410 ? 23.121 -17.171 12.486 1.00 25.30 410 GLY A CA 1
ATOM 3137 C C . GLY A 1 410 ? 24.278 -16.765 11.569 1.00 25.30 410 GLY A C 1
ATOM 3138 O O . GLY A 1 410 ? 25.347 -17.337 11.716 1.00 25.30 410 GLY A O 1
ATOM 3139 N N . ASN A 1 411 ? 24.120 -15.779 10.675 1.00 28.22 411 ASN A N 1
ATOM 3140 C CA . ASN A 1 411 ? 25.135 -15.459 9.655 1.00 28.22 411 ASN A CA 1
ATOM 3141 C C . ASN A 1 411 ? 25.304 -13.945 9.384 1.00 28.22 411 ASN A C 1
ATOM 3143 O O . ASN A 1 411 ? 25.402 -13.517 8.238 1.00 28.22 411 ASN A O 1
ATOM 3147 N N . PHE A 1 412 ? 25.371 -13.104 10.422 1.00 28.14 412 PHE A N 1
ATOM 3148 C CA . PHE A 1 412 ? 25.656 -11.659 10.279 1.00 28.14 412 PHE A CA 1
ATOM 3149 C C . PHE A 1 412 ? 27.156 -11.303 10.146 1.00 28.14 412 PHE A C 1
ATOM 3151 O O . PHE A 1 412 ? 27.543 -10.155 10.357 1.00 28.14 412 PHE A O 1
ATOM 3158 N N . TYR A 1 413 ? 28.019 -12.257 9.783 1.00 26.70 413 TYR A N 1
ATOM 3159 C CA . TYR A 1 413 ? 29.476 -12.055 9.755 1.00 26.70 413 TYR A CA 1
ATOM 3160 C C . TYR A 1 413 ? 30.060 -11.560 8.416 1.00 26.70 413 TYR A C 1
ATOM 3162 O O . TYR A 1 413 ? 31.270 -11.376 8.324 1.00 26.70 413 TYR A O 1
ATOM 3170 N N . GLU A 1 414 ? 29.239 -11.244 7.410 1.00 25.22 414 GLU A N 1
ATOM 3171 C CA . GLU A 1 414 ? 29.709 -10.662 6.140 1.00 25.22 414 GLU A CA 1
ATOM 3172 C C . GLU A 1 414 ? 28.779 -9.549 5.633 1.00 25.22 414 GLU A C 1
ATOM 3174 O O . GLU A 1 414 ? 27.999 -9.761 4.713 1.00 25.22 414 GLU A O 1
ATOM 3179 N N . PHE A 1 415 ? 28.848 -8.329 6.179 1.00 26.00 415 PHE A N 1
ATOM 3180 C CA . PHE A 1 415 ? 28.274 -7.175 5.472 1.00 26.00 415 PHE A CA 1
ATOM 3181 C C . PHE A 1 415 ? 29.094 -5.896 5.630 1.00 26.00 415 PHE A C 1
ATOM 3183 O O . PHE A 1 415 ? 29.220 -5.323 6.709 1.00 26.00 415 PHE A O 1
ATOM 3190 N N . SER A 1 416 ? 29.600 -5.425 4.492 1.00 24.67 416 SER A N 1
ATOM 3191 C CA . SER A 1 416 ? 30.093 -4.074 4.265 1.00 24.67 416 SER A CA 1
ATOM 3192 C C . SER A 1 416 ? 28.928 -3.106 3.978 1.00 24.67 416 SER A C 1
ATOM 3194 O O . SER A 1 416 ? 28.018 -3.409 3.205 1.00 24.67 416 SER A O 1
ATOM 3196 N N . VAL A 1 417 ? 28.980 -1.960 4.668 1.00 26.44 417 VAL A N 1
ATOM 3197 C CA . VAL A 1 417 ? 28.385 -0.626 4.425 1.00 26.44 417 VAL A CA 1
ATOM 3198 C C . VAL A 1 417 ? 27.175 -0.551 3.467 1.00 26.44 417 VAL A C 1
ATOM 3200 O O . VAL A 1 417 ? 27.327 -0.597 2.249 1.00 26.44 417 VAL A O 1
ATOM 3203 N N . LEU A 1 418 ? 25.971 -0.327 4.015 1.00 31.91 418 LEU A N 1
ATOM 3204 C CA . LEU A 1 418 ? 24.813 0.208 3.282 1.00 31.91 418 LEU A CA 1
ATOM 3205 C C . LEU A 1 418 ? 24.473 1.605 3.829 1.00 31.91 418 LEU A C 1
ATOM 3207 O O . LEU A 1 418 ? 23.936 1.721 4.925 1.00 31.91 418 LEU A O 1
ATOM 3211 N N . GLU A 1 419 ? 24.773 2.658 3.075 1.00 30.70 419 GLU A N 1
ATOM 3212 C CA . GLU A 1 419 ? 24.371 4.045 3.367 1.00 30.70 419 GLU A CA 1
ATOM 3213 C C . GLU A 1 419 ? 23.105 4.422 2.550 1.00 30.70 419 GLU A C 1
ATOM 3215 O O . GLU A 1 419 ? 22.898 3.871 1.468 1.00 30.70 419 GLU A O 1
ATOM 3220 N N . GLY A 1 420 ? 22.258 5.352 3.030 1.00 39.28 420 GLY A N 1
ATOM 3221 C CA . GLY A 1 420 ? 21.168 5.995 2.255 1.00 39.28 420 GLY A CA 1
ATOM 3222 C C . GLY A 1 420 ? 19.719 5.537 2.512 1.00 39.28 420 GLY A C 1
ATOM 3223 O O . GLY A 1 420 ? 19.467 4.810 3.466 1.00 39.28 420 GLY A O 1
ATOM 3224 N N . ASN A 1 421 ? 18.761 5.991 1.685 1.00 50.56 421 ASN A N 1
ATOM 3225 C CA . ASN A 1 421 ? 17.322 5.688 1.816 1.00 50.56 421 ASN A CA 1
ATOM 3226 C C . ASN A 1 421 ? 16.942 4.406 1.059 1.00 50.56 421 ASN A C 1
ATOM 3228 O O . ASN A 1 421 ? 17.401 4.188 -0.063 1.00 50.56 421 ASN A O 1
ATOM 3232 N N . TRP A 1 422 ? 16.104 3.558 1.672 1.00 55.72 422 TRP A N 1
ATOM 3233 C CA . TRP A 1 422 ? 15.758 2.221 1.171 1.00 55.72 422 TRP A CA 1
ATOM 3234 C C . TRP A 1 422 ? 14.259 1.933 1.277 1.00 55.72 422 TRP A C 1
ATOM 3236 O O . TRP A 1 422 ? 13.621 2.267 2.270 1.00 55.72 422 TRP A O 1
ATOM 3246 N N . THR A 1 423 ? 13.712 1.241 0.278 1.00 54.19 423 THR A N 1
ATOM 3247 C CA . THR A 1 423 ? 12.343 0.701 0.277 1.00 54.19 423 THR A CA 1
ATOM 3248 C C . THR A 1 423 ? 12.372 -0.805 0.031 1.00 54.19 423 THR A C 1
ATOM 3250 O O . THR A 1 423 ? 13.367 -1.335 -0.469 1.00 54.19 423 THR A O 1
ATOM 3253 N N . SER A 1 424 ? 11.305 -1.524 0.393 1.00 59.88 424 SER A N 1
ATOM 3254 C CA . SER A 1 424 ? 11.246 -2.976 0.194 1.00 59.88 424 SER A CA 1
ATOM 3255 C C . SER A 1 424 ? 9.894 -3.452 -0.321 1.00 59.88 424 SER A C 1
ATOM 3257 O O . SER A 1 424 ? 8.863 -2.972 0.138 1.00 59.88 424 SER A O 1
ATOM 3259 N N . ASN A 1 425 ? 9.903 -4.424 -1.235 1.00 62.66 425 ASN A N 1
ATOM 3260 C CA . ASN A 1 425 ? 8.700 -5.047 -1.794 1.00 62.66 425 ASN A CA 1
ATOM 3261 C C . ASN A 1 425 ? 8.830 -6.564 -1.818 1.00 62.66 425 ASN A C 1
ATOM 3263 O O . ASN A 1 425 ? 9.929 -7.093 -1.938 1.00 62.66 425 ASN A O 1
ATOM 3267 N N . THR A 1 426 ? 7.709 -7.279 -1.716 1.00 61.00 426 THR A N 1
ATOM 3268 C CA . THR A 1 426 ? 7.698 -8.747 -1.783 1.00 61.00 426 THR A CA 1
ATOM 3269 C C . THR A 1 426 ? 7.021 -9.214 -3.064 1.00 61.00 426 THR A C 1
ATOM 3271 O O . THR A 1 426 ? 5.853 -8.901 -3.264 1.00 61.00 426 THR A O 1
ATOM 3274 N N . ILE A 1 427 ? 7.724 -9.999 -3.883 1.00 70.00 427 ILE A N 1
ATOM 3275 C CA . ILE A 1 427 ? 7.191 -10.651 -5.090 1.00 70.00 427 ILE A CA 1
ATOM 3276 C C . ILE A 1 427 ? 7.658 -12.107 -5.089 1.00 70.00 427 ILE A C 1
ATOM 3278 O O . ILE A 1 427 ? 8.819 -12.384 -4.793 1.00 70.00 427 ILE A O 1
ATOM 3282 N N . GLY A 1 428 ? 6.753 -13.051 -5.370 1.00 68.50 428 GLY A N 1
ATOM 3283 C CA . GLY A 1 428 ? 7.108 -14.467 -5.542 1.00 68.50 428 GLY A CA 1
ATOM 3284 C C . GLY A 1 428 ? 7.852 -15.099 -4.355 1.00 68.50 428 GLY A C 1
ATOM 3285 O O . GLY A 1 428 ? 8.721 -15.940 -4.553 1.00 68.50 428 GLY A O 1
ATOM 3286 N N . GLY A 1 429 ? 7.571 -14.662 -3.121 1.00 63.50 429 GLY A N 1
ATOM 3287 C CA . GLY A 1 429 ? 8.249 -15.156 -1.914 1.00 63.50 429 GLY A CA 1
ATOM 3288 C C . GLY A 1 429 ? 9.637 -14.556 -1.646 1.00 63.50 429 GLY A C 1
ATOM 3289 O O . GLY A 1 429 ? 10.233 -14.872 -0.620 1.00 63.50 429 GLY A O 1
ATOM 3290 N N . LYS A 1 430 ? 10.131 -13.648 -2.492 1.00 70.56 430 LYS A N 1
ATOM 3291 C CA . LYS A 1 430 ? 11.385 -12.907 -2.292 1.00 70.56 430 LYS A CA 1
ATOM 3292 C C . LYS A 1 430 ? 11.107 -11.469 -1.869 1.00 70.56 430 LYS A C 1
ATOM 3294 O O . LYS A 1 430 ? 10.107 -10.882 -2.281 1.00 70.56 430 LYS A O 1
ATOM 3299 N N . ILE A 1 431 ? 11.974 -10.901 -1.033 1.00 64.19 431 ILE A N 1
ATOM 3300 C CA . ILE A 1 431 ? 11.928 -9.487 -0.635 1.00 64.19 431 ILE A CA 1
ATOM 3301 C C . ILE A 1 431 ? 13.016 -8.736 -1.398 1.00 64.19 431 ILE A C 1
ATOM 3303 O O . ILE A 1 431 ? 14.192 -9.046 -1.255 1.00 64.19 431 ILE A O 1
ATOM 3307 N N . TYR A 1 432 ? 12.626 -7.737 -2.178 1.00 70.00 432 TYR A N 1
ATOM 3308 C CA . TYR A 1 432 ? 13.513 -6.870 -2.944 1.00 70.00 432 TYR A CA 1
ATOM 3309 C C . TYR A 1 432 ? 13.698 -5.564 -2.184 1.00 70.00 432 TYR A C 1
ATOM 3311 O O . TYR A 1 432 ? 12.722 -4.856 -1.947 1.00 70.00 432 TYR A O 1
ATOM 3319 N N . VAL A 1 433 ? 14.933 -5.255 -1.801 1.00 64.94 433 VAL A N 1
ATOM 3320 C CA . VAL A 1 433 ? 15.316 -4.045 -1.066 1.00 64.94 433 VAL A CA 1
ATOM 3321 C C . VAL A 1 433 ? 16.059 -3.113 -2.017 1.00 64.94 433 VAL A C 1
ATOM 3323 O O . VAL A 1 433 ? 17.066 -3.510 -2.596 1.00 64.94 433 VAL A O 1
ATOM 3326 N N . ILE A 1 434 ? 15.544 -1.897 -2.205 1.00 67.81 434 ILE A N 1
ATOM 3327 C CA . ILE A 1 434 ? 15.939 -0.956 -3.264 1.00 67.81 434 ILE A CA 1
ATOM 3328 C C . ILE A 1 434 ? 16.341 0.378 -2.627 1.00 67.81 434 ILE A C 1
ATOM 3330 O O . ILE A 1 434 ? 15.512 0.999 -1.961 1.00 67.81 434 ILE A O 1
ATOM 3334 N N . GLY A 1 435 ? 17.573 0.848 -2.838 1.00 64.50 435 GLY A N 1
ATOM 3335 C CA . GLY A 1 435 ? 18.069 2.089 -2.221 1.00 64.50 435 GLY A CA 1
ATOM 3336 C C . GLY A 1 435 ? 19.560 2.364 -2.437 1.00 64.50 435 GLY A C 1
ATOM 3337 O O . GLY A 1 435 ? 20.218 1.650 -3.196 1.00 64.50 435 GLY A O 1
ATOM 3338 N N . GLY A 1 436 ? 20.106 3.411 -1.809 1.00 55.75 436 GLY A N 1
ATOM 3339 C CA . GLY A 1 436 ? 21.544 3.728 -1.873 1.00 55.75 436 GLY A CA 1
ATOM 3340 C C . GLY A 1 436 ? 21.945 5.095 -1.286 1.00 55.75 436 GLY A C 1
ATOM 3341 O O . GLY A 1 436 ? 21.059 5.919 -1.045 1.00 55.75 436 GLY A O 1
ATOM 3342 N N . PRO A 1 437 ? 23.257 5.340 -1.049 1.00 47.94 437 PRO A N 1
ATOM 3343 C CA . PRO A 1 437 ? 23.773 6.505 -0.320 1.00 47.94 437 PRO A CA 1
ATOM 3344 C C . PRO A 1 437 ? 23.357 7.822 -0.959 1.00 47.94 437 PRO A C 1
ATOM 3346 O O . PRO A 1 437 ? 23.466 7.969 -2.173 1.00 47.94 437 PRO A O 1
ATOM 3349 N N . GLY A 1 438 ? 22.918 8.776 -0.138 1.00 46.38 438 GLY A N 1
ATOM 3350 C CA . GLY A 1 438 ? 22.341 10.039 -0.595 1.00 46.38 438 GLY A CA 1
ATOM 3351 C C . GLY A 1 438 ? 23.330 11.134 -1.005 1.00 46.38 438 GLY A C 1
ATOM 3352 O O . GLY A 1 438 ? 22.891 12.060 -1.676 1.00 46.38 438 GLY A O 1
ATOM 3353 N N . GLU A 1 439 ? 24.619 11.091 -0.631 1.00 43.00 439 GLU A N 1
ATOM 3354 C CA . GLU A 1 439 ? 25.572 12.196 -0.889 1.00 43.00 439 GLU A CA 1
ATOM 3355 C C . GLU A 1 439 ? 27.045 11.694 -1.004 1.00 43.00 439 GLU A C 1
ATOM 3357 O O . GLU A 1 439 ? 27.494 10.964 -0.126 1.00 43.00 439 GLU A O 1
ATOM 3362 N N . ARG A 1 440 ? 27.779 12.083 -2.078 1.00 36.25 440 ARG A N 1
ATOM 3363 C CA . ARG A 1 440 ? 29.094 11.616 -2.656 1.00 36.25 440 ARG A CA 1
ATOM 3364 C C . ARG A 1 440 ? 29.130 10.741 -3.951 1.00 36.25 440 ARG A C 1
ATOM 3366 O O . ARG A 1 440 ? 29.251 9.519 -3.940 1.00 36.25 440 ARG A O 1
ATOM 3373 N N . GLU A 1 441 ? 29.124 11.453 -5.083 1.00 37.88 441 GLU A N 1
ATOM 3374 C CA . GLU A 1 441 ? 29.737 11.250 -6.422 1.00 37.88 441 GLU A CA 1
ATOM 3375 C C . GLU A 1 441 ? 29.689 9.912 -7.206 1.00 37.88 441 GLU A C 1
ATOM 3377 O O . GLU A 1 441 ? 30.001 9.941 -8.394 1.00 37.88 441 GLU A O 1
ATOM 3382 N N . THR A 1 442 ? 29.217 8.771 -6.684 1.00 48.38 442 THR A N 1
ATOM 3383 C CA . THR A 1 442 ? 28.962 7.564 -7.529 1.00 48.38 442 THR A CA 1
ATOM 3384 C C . THR A 1 442 ? 27.633 6.857 -7.217 1.00 48.38 442 THR A C 1
ATOM 3386 O O . THR A 1 442 ? 27.545 5.638 -7.080 1.00 48.38 442 THR A O 1
ATOM 3389 N N . HIS A 1 443 ? 26.564 7.645 -7.109 1.00 59.47 443 HIS A N 1
ATOM 3390 C CA . HIS A 1 443 ? 25.249 7.227 -6.617 1.00 59.47 443 HIS A CA 1
ATOM 3391 C C . HIS A 1 443 ? 24.365 6.548 -7.665 1.00 59.47 443 HIS A C 1
ATOM 3393 O O . HIS A 1 443 ? 23.576 7.204 -8.344 1.00 59.47 443 HIS A O 1
ATOM 3399 N N . LEU A 1 444 ? 24.442 5.226 -7.776 1.00 62.75 444 LEU A N 1
ATOM 3400 C CA . LEU A 1 444 ? 23.447 4.433 -8.502 1.00 62.75 444 LEU A CA 1
ATOM 3401 C C . LEU A 1 444 ? 22.556 3.685 -7.510 1.00 62.75 444 LEU A C 1
ATOM 3403 O O . LEU A 1 444 ? 23.050 3.164 -6.509 1.00 62.75 444 LEU A O 1
ATOM 3407 N N . THR A 1 445 ? 21.256 3.593 -7.797 1.00 67.25 445 THR A N 1
ATOM 3408 C CA . THR A 1 445 ? 20.322 2.807 -6.981 1.00 67.25 445 THR A CA 1
ATOM 3409 C C . THR A 1 445 ? 20.752 1.338 -6.963 1.00 67.25 445 THR A C 1
ATOM 3411 O O . THR A 1 445 ? 20.969 0.712 -8.006 1.00 67.25 445 THR A O 1
ATOM 3414 N N . SER A 1 446 ? 20.885 0.781 -5.762 1.00 68.94 446 SER A N 1
ATOM 3415 C CA . SER A 1 446 ? 21.304 -0.597 -5.521 1.00 68.94 446 SER A CA 1
ATOM 3416 C C . SER A 1 446 ? 20.127 -1.481 -5.108 1.00 68.94 446 SER A C 1
ATOM 3418 O O . SER A 1 446 ? 19.084 -0.990 -4.671 1.00 68.94 446 SER A O 1
ATOM 3420 N N . VAL A 1 447 ? 20.287 -2.794 -5.298 1.00 73.38 447 VAL A N 1
ATOM 3421 C CA . VAL A 1 447 ? 19.246 -3.792 -5.035 1.00 73.38 447 VAL A CA 1
ATOM 3422 C C . VAL A 1 447 ? 19.845 -4.968 -4.272 1.00 73.38 447 VAL A C 1
ATOM 3424 O O . VAL A 1 447 ? 20.877 -5.504 -4.677 1.00 73.38 447 VAL A O 1
ATOM 3427 N N . LYS A 1 448 ? 19.177 -5.392 -3.199 1.00 68.12 448 LYS A N 1
ATOM 3428 C CA . LYS A 1 448 ? 19.424 -6.659 -2.496 1.00 68.12 448 LYS A CA 1
ATOM 3429 C C . LYS A 1 448 ? 18.158 -7.505 -2.489 1.00 68.12 448 LYS A C 1
ATOM 3431 O O . LYS A 1 448 ? 17.057 -6.960 -2.495 1.00 68.12 448 LYS A O 1
ATOM 3436 N N . VAL A 1 449 ? 18.310 -8.826 -2.476 1.00 67.44 449 VAL A N 1
ATOM 3437 C CA . VAL A 1 449 ? 17.179 -9.762 -2.482 1.00 67.44 449 VAL A CA 1
ATOM 3438 C C . VAL A 1 449 ? 17.284 -10.675 -1.272 1.00 67.44 449 VAL A C 1
ATOM 3440 O O . VAL A 1 449 ? 18.351 -11.204 -1.003 1.00 67.44 449 VAL A O 1
ATOM 3443 N N . PHE A 1 450 ? 16.197 -10.872 -0.539 1.00 61.19 450 PHE A N 1
ATOM 3444 C CA . PHE A 1 450 ? 16.107 -11.879 0.515 1.00 61.19 450 PHE A CA 1
ATOM 3445 C C . PHE A 1 450 ? 15.154 -12.983 0.071 1.00 61.19 450 PHE A C 1
ATOM 3447 O O . PHE A 1 450 ? 13.972 -12.722 -0.179 1.00 61.19 450 PHE A O 1
ATOM 3454 N N . ASP A 1 451 ? 15.659 -14.207 -0.043 1.00 67.06 451 ASP A N 1
ATOM 3455 C CA . ASP A 1 451 ? 14.850 -15.370 -0.388 1.00 67.06 451 ASP A CA 1
ATOM 3456 C C . ASP A 1 451 ? 14.250 -15.975 0.882 1.00 67.06 451 ASP A C 1
ATOM 3458 O O . ASP A 1 451 ? 14.962 -16.530 1.717 1.00 67.06 451 ASP A O 1
ATOM 3462 N N . ARG A 1 452 ? 12.923 -15.881 1.041 1.00 53.53 452 ARG A N 1
ATOM 3463 C CA . ARG A 1 452 ? 12.247 -16.383 2.248 1.00 53.53 452 ARG A CA 1
ATOM 3464 C C . ARG A 1 452 ? 12.221 -17.906 2.331 1.00 53.53 452 ARG A C 1
ATOM 3466 O O . ARG A 1 452 ? 12.053 -18.425 3.427 1.00 53.53 452 ARG A O 1
ATOM 3473 N N . SER A 1 453 ? 12.328 -18.606 1.201 1.00 61.41 453 SER A N 1
ATOM 3474 C CA . SER A 1 453 ? 12.321 -20.072 1.184 1.00 61.41 453 SER A CA 1
ATOM 3475 C C . SER A 1 453 ? 13.644 -20.640 1.689 1.00 61.41 453 SER A C 1
ATOM 3477 O O . SER A 1 453 ? 13.652 -21.656 2.379 1.00 61.41 453 SER A O 1
ATOM 3479 N N . MET A 1 454 ? 14.742 -19.944 1.390 1.00 61.56 454 MET A N 1
ATOM 3480 C CA . MET A 1 454 ? 16.090 -20.316 1.815 1.00 61.56 454 MET A CA 1
ATOM 3481 C C . MET A 1 454 ? 16.494 -19.643 3.133 1.00 61.56 454 MET A C 1
ATOM 3483 O O . MET A 1 454 ? 17.347 -20.160 3.843 1.00 61.56 454 MET A O 1
ATOM 3487 N N . GLY A 1 455 ? 15.871 -18.512 3.480 1.00 50.19 455 GLY A N 1
ATOM 3488 C CA . GLY A 1 455 ? 16.252 -17.700 4.636 1.00 50.19 455 GLY A CA 1
ATOM 3489 C C . GLY A 1 455 ? 17.554 -16.919 4.427 1.00 50.19 455 GLY A C 1
ATOM 3490 O O . GLY A 1 455 ? 18.193 -16.536 5.403 1.00 50.19 455 GLY A O 1
ATOM 3491 N N . GLU A 1 456 ? 17.956 -16.681 3.175 1.00 60.81 456 GLU A N 1
ATOM 3492 C CA . GLU A 1 456 ? 19.270 -16.133 2.821 1.00 60.81 456 GLU A CA 1
ATOM 3493 C C . GLU A 1 456 ? 19.176 -14.816 2.039 1.00 60.81 456 GLU A C 1
ATOM 3495 O O . GLU A 1 456 ? 18.249 -14.577 1.258 1.00 60.81 456 GLU A O 1
ATOM 3500 N N . TRP A 1 457 ? 20.184 -13.960 2.230 1.00 61.94 457 TRP A N 1
ATOM 3501 C CA . TRP A 1 457 ? 20.392 -12.776 1.402 1.00 61.94 457 TRP A CA 1
ATOM 3502 C C . TRP A 1 457 ? 21.158 -13.139 0.136 1.00 61.94 457 TRP A C 1
ATOM 3504 O O . TRP A 1 457 ? 22.258 -13.682 0.177 1.00 61.94 457 TRP A O 1
ATOM 3514 N N . LEU A 1 458 ? 20.595 -12.751 -0.996 1.00 72.88 458 LEU A N 1
ATOM 3515 C CA . LEU A 1 458 ? 21.174 -12.880 -2.316 1.00 72.88 458 LEU A CA 1
ATOM 3516 C C . LEU A 1 458 ? 21.624 -11.497 -2.796 1.00 72.88 458 LEU A C 1
ATOM 3518 O O . LEU A 1 458 ? 20.882 -10.511 -2.725 1.00 72.88 458 LEU A O 1
ATOM 3522 N N . THR A 1 459 ? 22.841 -11.431 -3.330 1.00 76.56 459 THR A N 1
ATOM 3523 C CA . THR A 1 459 ? 23.292 -10.275 -4.111 1.00 76.56 459 THR A CA 1
ATOM 3524 C C . THR A 1 459 ? 22.945 -10.547 -5.572 1.00 76.56 459 THR A C 1
ATOM 3526 O O . THR A 1 459 ? 23.609 -11.378 -6.196 1.00 76.56 459 THR A O 1
ATOM 3529 N N . PRO A 1 460 ? 21.891 -9.919 -6.127 1.00 82.38 460 PRO A N 1
ATOM 3530 C CA . PRO A 1 460 ? 21.494 -10.198 -7.495 1.00 82.38 460 PRO A CA 1
ATOM 3531 C C . PRO A 1 460 ? 22.514 -9.618 -8.480 1.00 82.38 460 PRO A C 1
ATOM 3533 O O . PRO A 1 460 ? 23.117 -8.567 -8.251 1.00 82.38 460 PRO A O 1
ATOM 3536 N N . THR A 1 461 ? 22.645 -10.261 -9.634 1.00 86.06 461 THR A N 1
ATOM 3537 C CA . THR A 1 461 ? 23.249 -9.631 -10.806 1.00 86.06 461 THR A CA 1
ATOM 3538 C C . THR A 1 461 ? 22.264 -8.594 -11.340 1.00 86.06 461 THR A C 1
ATOM 3540 O O . THR A 1 461 ? 21.156 -8.936 -11.752 1.00 86.06 461 THR A O 1
ATOM 3543 N N . VAL A 1 462 ? 22.650 -7.318 -11.284 1.00 86.19 462 VAL A N 1
ATOM 3544 C CA . VAL A 1 462 ? 21.814 -6.191 -11.722 1.00 86.19 462 VAL A CA 1
ATOM 3545 C C . VAL A 1 462 ? 22.162 -5.841 -13.164 1.00 86.19 462 VAL A C 1
ATOM 3547 O O . VAL A 1 462 ? 23.276 -5.388 -13.424 1.00 86.19 462 VAL A O 1
ATOM 3550 N N . LEU A 1 463 ? 21.210 -6.032 -14.075 1.00 84.00 463 LEU A N 1
ATOM 3551 C CA . LEU A 1 463 ? 21.346 -5.730 -15.502 1.00 84.00 463 LEU A CA 1
ATOM 3552 C C . LEU A 1 463 ? 20.663 -4.404 -15.871 1.00 84.00 463 LEU A C 1
ATOM 3554 O O . LEU A 1 463 ? 19.768 -3.929 -15.168 1.00 84.00 463 LEU A O 1
ATOM 3558 N N . GLY A 1 464 ? 21.057 -3.833 -17.010 1.00 78.69 464 GLY A N 1
ATOM 3559 C CA . GLY A 1 464 ? 20.513 -2.573 -17.518 1.00 78.69 464 GLY A CA 1
ATOM 3560 C C . GLY A 1 464 ? 21.124 -1.331 -16.862 1.00 78.69 464 GLY A C 1
ATOM 3561 O O . GLY A 1 464 ? 21.963 -1.406 -15.958 1.00 78.69 464 GLY A O 1
ATOM 3562 N N . ARG A 1 465 ? 20.716 -0.153 -17.345 1.00 78.69 465 ARG A N 1
ATOM 3563 C CA . ARG A 1 465 ? 21.176 1.123 -16.788 1.00 78.69 465 ARG A CA 1
ATOM 3564 C C . ARG A 1 465 ? 20.544 1.336 -15.418 1.00 78.69 465 ARG A C 1
ATOM 3566 O O . ARG A 1 465 ? 19.326 1.357 -15.286 1.00 78.69 465 ARG A O 1
ATOM 3573 N N . LYS A 1 466 ? 21.381 1.521 -14.400 1.00 81.88 466 LYS A N 1
ATOM 3574 C CA . LYS A 1 466 ? 20.903 1.800 -13.045 1.00 81.88 466 LYS A CA 1
ATOM 3575 C C . LYS A 1 466 ? 20.385 3.245 -12.954 1.00 81.88 466 LYS A C 1
ATOM 3577 O O . LYS A 1 466 ? 21.051 4.137 -13.490 1.00 81.88 466 LYS A O 1
ATOM 3582 N N . PRO A 1 467 ? 19.264 3.489 -12.254 1.00 80.56 467 PRO A N 1
ATOM 3583 C CA . PRO A 1 467 ? 18.811 4.837 -11.951 1.00 80.56 467 PRO A CA 1
ATOM 3584 C C . PRO A 1 467 ? 19.864 5.584 -11.133 1.00 80.56 467 PRO A C 1
ATOM 3586 O O . PRO A 1 467 ? 20.565 4.987 -10.308 1.00 80.56 467 PRO A O 1
ATOM 3589 N N . ILE A 1 468 ? 19.936 6.900 -11.321 1.00 78.94 468 ILE A N 1
ATOM 3590 C CA . ILE A 1 468 ? 20.702 7.777 -10.426 1.00 78.94 468 ILE A CA 1
ATOM 3591 C C . ILE A 1 468 ? 20.049 7.702 -9.038 1.00 78.94 468 ILE A C 1
ATOM 3593 O O . ILE A 1 468 ? 18.822 7.710 -8.947 1.00 78.94 468 ILE A O 1
ATOM 3597 N N . ALA A 1 469 ? 20.808 7.592 -7.951 1.00 67.62 469 ALA A N 1
ATOM 3598 C CA . ALA A 1 469 ? 20.177 7.611 -6.635 1.00 67.62 469 ALA A CA 1
ATOM 3599 C C . ALA A 1 469 ? 19.577 8.999 -6.364 1.00 67.62 469 ALA A C 1
ATOM 3601 O O . ALA A 1 469 ? 20.138 10.025 -6.747 1.00 67.62 469 ALA A O 1
ATOM 3602 N N . CYS A 1 470 ? 18.426 9.027 -5.706 1.00 62.78 470 CYS A N 1
ATOM 3603 C CA . CYS A 1 470 ? 17.770 10.249 -5.262 1.00 62.78 470 CYS A CA 1
ATOM 3604 C C . CYS A 1 470 ? 17.605 10.209 -3.745 1.00 62.78 470 CYS A C 1
ATOM 3606 O O . CYS A 1 470 ? 17.697 9.145 -3.130 1.00 62.78 470 CYS A O 1
ATOM 3608 N N . LYS A 1 471 ? 17.354 11.376 -3.140 1.00 60.72 471 LYS A N 1
ATOM 3609 C CA . LYS A 1 471 ? 17.133 11.455 -1.695 1.00 60.72 471 LYS A CA 1
ATOM 3610 C C . LYS A 1 471 ? 15.914 10.639 -1.293 1.00 60.72 471 LYS A C 1
ATOM 3612 O O . LYS A 1 471 ? 16.017 9.861 -0.363 1.00 60.72 471 LYS A O 1
ATOM 3617 N N . LEU A 1 472 ? 14.790 10.758 -1.992 1.00 63.22 472 LEU A N 1
ATOM 3618 C CA . LEU A 1 472 ? 13.557 10.050 -1.645 1.00 63.22 472 LEU A CA 1
ATOM 3619 C C . LEU A 1 472 ? 12.990 9.318 -2.861 1.00 63.22 472 LEU A C 1
ATOM 3621 O O . LEU A 1 472 ? 12.945 9.870 -3.963 1.00 63.22 472 LEU A O 1
ATOM 3625 N N . HIS A 1 473 ? 12.554 8.077 -2.655 1.00 66.06 473 HIS A N 1
ATOM 3626 C CA . HIS A 1 473 ? 11.836 7.283 -3.648 1.00 66.06 473 HIS A CA 1
ATOM 3627 C C . HIS A 1 473 ? 10.762 6.421 -2.990 1.00 66.06 473 HIS A C 1
ATOM 3629 O O . HIS A 1 473 ? 10.945 5.909 -1.887 1.00 66.06 473 HIS A O 1
ATOM 3635 N N . SER A 1 474 ? 9.671 6.217 -3.718 1.00 67.81 474 SER A N 1
ATOM 3636 C CA . SER A 1 474 ? 8.604 5.277 -3.387 1.00 67.81 474 SER A CA 1
ATOM 3637 C C . SER A 1 474 ? 8.668 4.086 -4.332 1.00 67.81 474 SER A C 1
ATOM 3639 O O . SER A 1 474 ? 9.104 4.207 -5.479 1.00 67.81 474 SER A O 1
ATOM 3641 N N . THR A 1 475 ? 8.244 2.914 -3.872 1.00 72.56 475 THR A N 1
ATOM 3642 C CA . THR A 1 475 ? 8.213 1.711 -4.707 1.00 72.56 475 THR A CA 1
ATOM 3643 C C . THR A 1 475 ? 6.909 0.964 -4.523 1.00 72.56 475 THR A C 1
ATOM 3645 O O . THR A 1 475 ? 6.383 0.899 -3.414 1.00 72.56 475 THR A O 1
ATOM 3648 N N . ILE A 1 476 ? 6.376 0.419 -5.616 1.00 74.19 476 ILE A N 1
ATOM 3649 C CA . ILE A 1 476 ? 5.113 -0.313 -5.594 1.00 74.19 476 ILE A CA 1
ATOM 3650 C C . ILE A 1 476 ? 5.135 -1.478 -6.594 1.00 74.19 476 ILE A C 1
ATOM 3652 O O . ILE A 1 476 ? 5.569 -1.291 -7.735 1.00 74.19 476 ILE A O 1
ATOM 3656 N N . PRO A 1 477 ? 4.700 -2.692 -6.215 1.00 76.81 477 PRO A N 1
ATOM 3657 C CA . PRO A 1 477 ? 4.535 -3.786 -7.165 1.00 76.81 477 PRO A CA 1
ATOM 3658 C C . PRO A 1 477 ? 3.390 -3.453 -8.125 1.00 76.81 477 PRO A C 1
ATOM 3660 O O . PRO A 1 477 ? 2.317 -3.042 -7.678 1.00 76.81 477 PRO A O 1
ATOM 3663 N N . VAL A 1 478 ? 3.611 -3.628 -9.428 1.00 79.19 478 VAL A N 1
ATOM 3664 C CA . VAL A 1 478 ? 2.551 -3.450 -10.443 1.00 79.19 478 VAL A CA 1
ATOM 3665 C C . VAL A 1 478 ? 1.986 -4.785 -10.927 1.00 79.19 478 VAL A C 1
ATOM 3667 O O . VAL A 1 478 ? 0.805 -4.882 -11.252 1.00 79.19 478 VAL A O 1
ATOM 3670 N N . ASP A 1 479 ? 2.820 -5.824 -10.926 1.00 82.19 479 ASP A N 1
ATOM 3671 C CA . ASP A 1 479 ? 2.483 -7.204 -11.259 1.00 82.19 479 ASP A CA 1
ATOM 3672 C C . ASP A 1 479 ? 3.476 -8.165 -10.568 1.00 82.19 479 ASP A C 1
ATOM 3674 O O . ASP A 1 479 ? 4.372 -7.736 -9.836 1.00 82.19 479 ASP A O 1
ATOM 3678 N N . ASP A 1 480 ? 3.340 -9.472 -10.808 1.00 84.44 480 ASP A N 1
ATOM 3679 C CA . ASP A 1 480 ? 4.197 -10.515 -10.216 1.00 84.44 480 ASP A CA 1
ATOM 3680 C C . ASP A 1 480 ? 5.629 -10.567 -10.792 1.00 84.44 480 ASP A C 1
ATOM 3682 O O . ASP A 1 480 ? 6.404 -11.473 -10.485 1.00 84.44 480 ASP A O 1
ATOM 3686 N N . SER A 1 481 ? 6.000 -9.621 -11.653 1.00 87.31 481 SER A N 1
ATOM 3687 C CA . SER A 1 481 ? 7.276 -9.589 -12.369 1.00 87.31 481 SER A CA 1
ATOM 3688 C C . SER A 1 481 ? 7.984 -8.231 -12.346 1.00 87.31 481 SER A C 1
ATOM 3690 O O . SER A 1 481 ? 9.169 -8.172 -12.701 1.00 87.31 481 SER A O 1
ATOM 3692 N N . ARG A 1 482 ? 7.305 -7.156 -11.921 1.00 90.88 482 ARG A N 1
ATOM 3693 C CA . ARG A 1 482 ? 7.787 -5.768 -11.990 1.00 90.88 482 ARG A CA 1
ATOM 3694 C C . ARG A 1 482 ? 7.436 -4.953 -10.744 1.00 90.88 482 ARG A C 1
ATOM 3696 O O . ARG A 1 482 ? 6.312 -4.972 -10.245 1.00 90.88 482 ARG A O 1
ATOM 3703 N N . ILE A 1 483 ? 8.400 -4.148 -10.301 1.00 85.81 483 ILE A N 1
ATOM 3704 C CA . ILE A 1 483 ? 8.236 -3.137 -9.248 1.00 85.81 483 ILE A CA 1
ATOM 3705 C C . ILE A 1 483 ? 8.437 -1.762 -9.881 1.00 85.81 483 ILE A C 1
ATOM 3707 O O . ILE A 1 483 ? 9.497 -1.501 -10.447 1.00 85.81 483 ILE A O 1
ATOM 3711 N N . LEU A 1 484 ? 7.445 -0.879 -9.781 1.00 88.50 484 LEU A N 1
ATOM 3712 C CA . LEU A 1 484 ? 7.580 0.520 -10.175 1.00 88.50 484 LEU A CA 1
ATOM 3713 C C . LEU A 1 484 ? 8.335 1.287 -9.083 1.00 88.50 484 LEU A C 1
ATOM 3715 O O . LEU A 1 484 ? 8.006 1.192 -7.902 1.00 88.50 484 LEU A O 1
ATOM 3719 N N . VAL A 1 485 ? 9.337 2.057 -9.491 1.00 85.50 485 VAL A N 1
ATOM 3720 C CA . VAL A 1 485 ? 10.168 2.924 -8.658 1.00 85.50 485 VAL A CA 1
ATOM 3721 C C . VAL A 1 485 ? 9.925 4.370 -9.069 1.00 85.50 485 VAL A C 1
ATOM 3723 O O . VAL A 1 485 ? 10.136 4.750 -10.221 1.00 85.50 485 VAL A O 1
ATOM 3726 N N . ILE A 1 486 ? 9.470 5.163 -8.105 1.00 81.50 486 ILE A N 1
ATOM 3727 C CA . ILE A 1 486 ? 9.032 6.547 -8.259 1.00 81.50 486 ILE A CA 1
ATOM 3728 C C . ILE A 1 486 ? 10.014 7.428 -7.499 1.00 81.50 486 ILE A C 1
ATOM 3730 O O . ILE A 1 486 ? 10.107 7.347 -6.277 1.00 81.50 486 ILE A O 1
ATOM 3734 N N . LYS A 1 487 ? 10.770 8.256 -8.214 1.00 82.50 487 LYS A N 1
ATOM 3735 C CA . LYS A 1 487 ? 11.839 9.078 -7.645 1.00 82.50 487 LYS A CA 1
ATOM 3736 C C . LYS A 1 487 ? 11.380 10.523 -7.459 1.00 82.50 487 LYS A C 1
ATOM 3738 O O . LYS A 1 487 ? 11.020 11.190 -8.433 1.00 82.50 487 LYS A O 1
ATOM 3743 N N . SER A 1 488 ? 11.451 11.016 -6.223 1.00 74.62 488 SER A N 1
ATOM 3744 C CA . SER A 1 488 ? 11.157 12.414 -5.890 1.00 74.62 488 SER A CA 1
ATOM 3745 C C . SER A 1 488 ? 12.235 13.344 -6.434 1.00 74.62 488 SER A C 1
ATOM 3747 O O . SER A 1 488 ? 13.412 12.974 -6.498 1.00 74.62 488 SER A O 1
ATOM 3749 N N . ASN A 1 489 ? 11.839 14.564 -6.800 1.00 70.38 489 ASN A N 1
ATOM 3750 C CA . ASN A 1 489 ? 12.715 15.679 -7.174 1.00 70.38 489 ASN A CA 1
ATOM 3751 C C . ASN A 1 489 ? 13.787 15.351 -8.228 1.00 70.38 489 ASN A C 1
ATOM 3753 O O . ASN A 1 489 ? 14.789 16.052 -8.356 1.00 70.38 489 ASN A O 1
ATOM 3757 N N . SER A 1 490 ? 13.556 14.307 -9.023 1.00 73.31 490 SER A N 1
ATOM 3758 C CA . SER A 1 490 ? 14.438 13.900 -10.114 1.00 73.31 490 SER A CA 1
ATOM 3759 C C . SER A 1 490 ? 14.075 14.633 -11.412 1.00 73.31 490 SER A C 1
ATOM 3761 O O . SER A 1 490 ? 12.943 15.112 -11.547 1.00 73.31 490 SER A O 1
ATOM 3763 N N . PRO A 1 491 ? 15.010 14.744 -12.377 1.00 74.56 491 PRO A N 1
ATOM 3764 C CA . PRO A 1 491 ? 14.695 15.214 -13.719 1.00 74.56 491 PRO A CA 1
ATOM 3765 C C . PRO A 1 491 ? 13.513 14.441 -14.298 1.00 74.56 491 PRO A C 1
ATOM 3767 O O . PRO A 1 491 ? 13.361 13.248 -14.055 1.00 74.56 491 PRO A O 1
ATOM 3770 N N . SER A 1 492 ? 12.696 15.115 -15.099 1.00 69.81 492 SER A N 1
ATOM 3771 C CA . SER A 1 492 ? 11.431 14.578 -15.606 1.00 69.81 492 SER A CA 1
ATOM 3772 C C . SER A 1 492 ? 11.595 13.286 -16.429 1.00 69.81 492 SER A C 1
ATOM 3774 O O . SER A 1 492 ? 10.697 12.448 -16.491 1.00 69.81 492 SER A O 1
ATOM 3776 N N . ASN A 1 493 ? 12.774 13.093 -17.023 1.00 71.44 493 ASN A N 1
ATOM 3777 C CA . ASN A 1 493 ? 13.174 11.892 -17.745 1.00 71.44 493 ASN A CA 1
ATOM 3778 C C . ASN A 1 493 ? 13.861 10.836 -16.858 1.00 71.44 493 ASN A C 1
ATOM 3780 O O . ASN A 1 493 ? 14.383 9.880 -17.404 1.00 71.44 493 ASN A O 1
ATOM 3784 N N . ASP A 1 494 ? 13.913 10.982 -15.537 1.00 80.31 494 ASP A N 1
ATOM 3785 C CA . ASP A 1 494 ? 14.563 10.059 -14.588 1.00 80.31 494 ASP A CA 1
ATOM 3786 C C . ASP A 1 494 ? 13.675 9.767 -13.355 1.00 80.31 494 ASP A C 1
ATOM 3788 O O . ASP A 1 494 ? 14.100 9.114 -12.403 1.00 80.31 494 ASP A O 1
ATOM 3792 N N . SER A 1 495 ? 12.421 10.228 -13.365 1.00 82.31 495 SER A N 1
ATOM 3793 C CA . SER A 1 495 ? 11.496 10.097 -12.232 1.00 82.31 495 SER A CA 1
ATOM 3794 C C . SER A 1 495 ? 10.822 8.730 -12.098 1.00 82.31 495 SER A C 1
ATOM 3796 O O . SER A 1 495 ? 10.361 8.404 -11.008 1.00 82.31 495 SER A O 1
ATOM 3798 N N . LEU A 1 496 ? 10.753 7.923 -13.161 1.00 87.69 496 LEU A N 1
ATOM 3799 C CA . LEU A 1 496 ? 10.018 6.652 -13.168 1.00 87.69 496 LEU A CA 1
ATOM 3800 C C . LEU A 1 496 ? 10.851 5.519 -13.781 1.00 87.69 496 LEU A C 1
ATOM 3802 O O . LEU A 1 496 ? 11.343 5.625 -14.908 1.00 87.69 496 LEU A O 1
ATOM 3806 N N . TRP A 1 497 ? 10.966 4.413 -13.048 1.00 90.19 497 TRP A N 1
ATOM 3807 C CA . TRP A 1 497 ? 11.738 3.229 -13.432 1.00 90.19 497 TRP A CA 1
ATOM 3808 C C . TRP A 1 497 ? 11.008 1.952 -13.043 1.00 90.19 497 TRP A C 1
ATOM 3810 O O . TRP A 1 497 ? 10.326 1.921 -12.027 1.00 90.19 497 TRP A O 1
ATOM 3820 N N . PHE A 1 498 ? 11.202 0.872 -13.789 1.00 91.62 498 PHE A N 1
ATOM 3821 C CA . PHE A 1 498 ? 10.839 -0.465 -13.340 1.00 91.62 498 PHE A CA 1
ATOM 3822 C C . PHE A 1 498 ? 12.076 -1.241 -12.915 1.00 91.62 498 PHE A C 1
ATOM 3824 O O . PHE A 1 498 ? 13.083 -1.274 -13.626 1.00 91.62 498 PHE A O 1
ATOM 3831 N N . LEU A 1 499 ? 11.967 -1.907 -11.770 1.00 92.19 499 LEU A N 1
ATOM 3832 C CA . LEU A 1 499 ? 12.809 -3.042 -11.440 1.00 92.19 499 LEU A CA 1
ATOM 3833 C C . LEU A 1 499 ? 12.090 -4.316 -11.888 1.00 92.19 499 LEU A C 1
ATOM 3835 O O . LEU A 1 499 ? 11.075 -4.714 -11.315 1.00 92.19 499 LEU A O 1
ATOM 3839 N N . GLU A 1 500 ? 12.624 -4.952 -12.921 1.00 92.56 500 GLU A N 1
ATOM 3840 C CA . GLU A 1 500 ? 12.158 -6.236 -13.423 1.00 92.56 500 GLU A CA 1
ATOM 3841 C C . GLU A 1 500 ? 12.792 -7.357 -12.619 1.00 92.56 500 GLU A C 1
ATOM 3843 O O . GLU A 1 500 ? 14.018 -7.489 -12.558 1.00 92.56 500 GLU 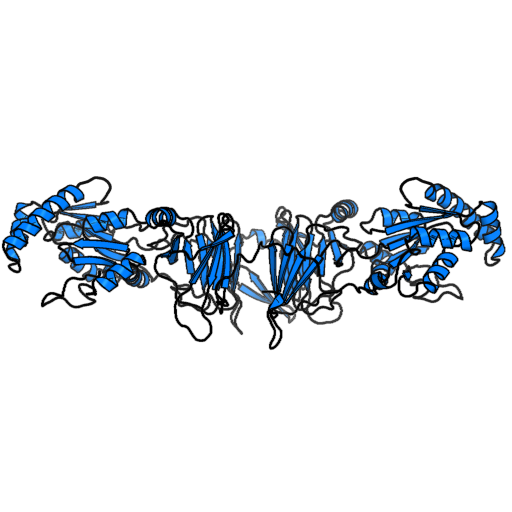A O 1
ATOM 3848 N N . VAL A 1 501 ? 11.941 -8.167 -12.001 1.00 91.69 501 VAL A N 1
ATOM 3849 C CA . VAL A 1 501 ? 12.361 -9.220 -11.077 1.00 91.69 501 VAL A CA 1
ATOM 3850 C C . VAL A 1 501 ? 12.020 -10.616 -11.579 1.00 91.69 501 VAL A C 1
ATOM 3852 O O . VAL A 1 501 ? 12.675 -11.573 -11.175 1.00 91.69 501 VAL A O 1
ATOM 3855 N N . ASP A 1 502 ? 11.044 -10.755 -12.484 1.00 90.38 502 ASP A N 1
ATOM 3856 C CA . ASP A 1 502 ? 10.669 -12.066 -13.032 1.00 90.38 502 ASP A CA 1
ATOM 3857 C C . ASP A 1 502 ? 10.080 -12.033 -14.456 1.00 90.38 502 ASP A C 1
ATOM 3859 O O . ASP A 1 502 ? 9.332 -12.925 -14.860 1.00 90.38 502 ASP A O 1
ATOM 3863 N N . THR A 1 503 ? 10.425 -11.019 -15.255 1.00 88.94 503 THR A N 1
ATOM 3864 C CA . THR A 1 503 ? 10.017 -10.944 -16.669 1.00 88.94 503 THR A CA 1
ATOM 3865 C C . THR A 1 503 ? 10.668 -12.064 -17.502 1.00 88.94 503 THR A C 1
ATOM 3867 O O . THR A 1 503 ? 11.678 -12.643 -17.080 1.00 88.94 503 THR A O 1
ATOM 3870 N N . PRO A 1 504 ? 10.155 -12.403 -18.707 1.00 86.75 504 PRO A N 1
ATOM 3871 C CA . PRO A 1 504 ? 10.764 -13.430 -19.559 1.00 86.75 504 PRO A CA 1
ATOM 3872 C C . PRO A 1 504 ? 12.264 -13.212 -19.806 1.00 86.75 504 PRO A C 1
ATOM 3874 O O . PRO A 1 504 ? 13.035 -14.170 -19.764 1.00 86.75 504 PRO A O 1
ATOM 3877 N N . PHE A 1 505 ? 12.685 -11.953 -19.979 1.00 84.38 505 PHE A N 1
ATOM 3878 C CA . PHE A 1 505 ? 14.094 -11.580 -20.090 1.00 84.38 505 PHE A CA 1
ATOM 3879 C C . PHE A 1 505 ? 14.882 -11.961 -18.829 1.00 84.38 505 PHE A C 1
ATOM 3881 O O . PHE A 1 505 ? 15.872 -12.688 -18.924 1.00 84.38 505 PHE A O 1
ATOM 3888 N N . VAL A 1 506 ? 14.411 -11.548 -17.647 1.00 88.56 506 VAL A N 1
ATOM 3889 C CA . VAL A 1 506 ? 15.056 -11.870 -16.364 1.00 88.56 506 VAL A CA 1
ATOM 3890 C C . VAL A 1 506 ? 15.144 -13.382 -16.149 1.00 88.56 506 VAL A C 1
ATOM 3892 O O . VAL A 1 506 ? 16.194 -13.879 -15.753 1.00 88.56 506 VAL A O 1
ATOM 3895 N N . ARG A 1 507 ? 14.097 -14.147 -16.486 1.00 88.69 507 ARG A N 1
ATOM 3896 C CA . ARG A 1 507 ? 14.100 -15.618 -16.378 1.00 88.69 507 ARG A CA 1
ATOM 3897 C C . ARG A 1 507 ? 15.140 -16.275 -17.286 1.00 88.69 507 ARG A C 1
ATOM 3899 O O . ARG A 1 507 ? 15.792 -17.233 -16.869 1.00 88.69 507 ARG A O 1
ATOM 3906 N N . VAL A 1 508 ? 15.296 -15.788 -18.518 1.00 84.12 508 VAL A N 1
ATOM 3907 C CA . VAL A 1 508 ? 16.330 -16.277 -19.446 1.00 84.12 508 VAL A CA 1
ATOM 3908 C C . VAL A 1 508 ? 17.722 -15.945 -18.911 1.00 84.12 508 VAL A C 1
ATOM 3910 O O . VAL A 1 508 ? 18.568 -16.834 -18.844 1.00 84.12 508 VAL A O 1
ATOM 3913 N N . GLN A 1 509 ? 17.947 -14.711 -18.453 1.00 84.56 509 GLN A N 1
ATOM 3914 C CA . GLN A 1 509 ? 19.238 -14.298 -17.894 1.00 84.56 509 GLN A CA 1
ATOM 3915 C C . GLN A 1 509 ? 19.590 -15.064 -16.615 1.00 84.56 509 GLN A C 1
ATOM 3917 O O . GLN A 1 509 ? 20.720 -15.523 -16.480 1.00 84.56 509 GLN A O 1
ATOM 3922 N N . ARG A 1 510 ? 18.619 -15.308 -15.726 1.00 90.00 510 ARG A N 1
ATOM 3923 C CA . ARG A 1 510 ? 18.789 -16.137 -14.521 1.00 90.00 510 ARG A CA 1
ATOM 3924 C C . ARG A 1 510 ? 19.284 -17.545 -14.872 1.00 90.00 510 ARG A C 1
ATOM 3926 O O . ARG A 1 510 ? 20.183 -18.062 -14.219 1.00 90.00 510 ARG A O 1
ATOM 3933 N N . LYS A 1 511 ? 18.752 -18.150 -15.944 1.00 87.12 511 LYS A N 1
ATOM 3934 C CA . LYS A 1 511 ? 19.206 -19.462 -16.446 1.00 87.12 511 LYS A CA 1
ATOM 3935 C C . LYS A 1 511 ? 20.610 -19.420 -17.054 1.00 87.12 511 LYS A C 1
ATOM 3937 O O . LYS A 1 511 ? 21.364 -20.365 -16.863 1.00 87.12 511 LYS A O 1
ATOM 3942 N N . ILE A 1 512 ? 20.942 -18.362 -17.797 1.00 81.62 512 ILE A N 1
ATOM 3943 C CA . ILE A 1 512 ? 22.253 -18.207 -18.450 1.00 81.62 512 ILE A CA 1
ATOM 3944 C C . ILE A 1 512 ? 23.356 -17.959 -17.415 1.00 81.62 512 ILE A C 1
ATOM 3946 O O . ILE A 1 512 ? 24.432 -18.542 -17.514 1.00 81.62 512 ILE A O 1
ATOM 3950 N N . LEU A 1 513 ? 23.093 -17.090 -16.438 1.00 82.69 513 LEU A N 1
ATOM 3951 C CA . LEU A 1 513 ? 24.082 -16.633 -15.462 1.00 82.69 513 LEU A CA 1
ATOM 3952 C C . LEU A 1 513 ? 24.171 -17.541 -14.229 1.00 82.69 513 LEU A C 1
ATOM 3954 O O . LEU A 1 513 ? 25.185 -17.520 -13.539 1.00 82.69 513 LEU A O 1
ATOM 3958 N N . GLY A 1 514 ? 23.133 -18.336 -13.947 1.00 84.94 514 GLY A N 1
ATOM 3959 C CA . GLY A 1 514 ? 23.099 -19.242 -12.795 1.00 84.94 514 GLY A CA 1
ATOM 3960 C C . GLY A 1 514 ? 23.038 -18.533 -11.436 1.00 84.94 514 GLY A C 1
ATOM 3961 O O . GLY A 1 514 ? 23.263 -19.164 -10.409 1.00 84.94 514 GLY A O 1
ATOM 3962 N N . THR A 1 515 ? 22.743 -17.234 -11.421 1.00 86.88 515 THR A N 1
ATOM 3963 C CA . THR A 1 515 ? 22.625 -16.381 -10.230 1.00 86.88 515 THR A CA 1
ATOM 3964 C C . THR A 1 515 ? 21.240 -15.739 -10.181 1.00 86.88 515 THR A C 1
ATOM 3966 O O . THR A 1 515 ? 20.508 -15.757 -11.172 1.00 86.88 515 THR A O 1
ATOM 3969 N N . GLU A 1 516 ? 20.857 -15.153 -9.042 1.00 88.50 516 GLU A N 1
ATOM 3970 C CA . GLU A 1 516 ? 19.668 -14.296 -9.005 1.00 88.50 516 GLU A CA 1
ATOM 3971 C C . GLU A 1 516 ? 19.898 -13.062 -9.884 1.00 88.50 516 GLU A C 1
ATOM 3973 O O . GLU A 1 516 ? 20.958 -12.443 -9.819 1.00 88.50 516 GLU A O 1
ATOM 3978 N N . VAL A 1 517 ? 18.911 -12.700 -10.703 1.00 90.19 517 VAL A N 1
ATOM 3979 C CA . VAL A 1 517 ? 19.007 -11.589 -11.658 1.00 90.19 517 VAL A CA 1
ATOM 3980 C C . VAL A 1 517 ? 17.841 -10.636 -11.449 1.00 90.19 517 VAL A C 1
ATOM 3982 O O . VAL A 1 517 ? 16.703 -11.072 -11.293 1.00 90.19 517 VAL A O 1
ATOM 3985 N N . VAL A 1 518 ? 18.137 -9.339 -11.499 1.00 91.50 518 VAL A N 1
ATOM 3986 C CA . VAL A 1 518 ? 17.151 -8.261 -11.636 1.00 91.50 518 VAL A CA 1
ATOM 3987 C C . VAL A 1 518 ? 17.605 -7.325 -12.751 1.00 91.50 518 VAL A C 1
ATOM 3989 O O . VAL A 1 518 ? 18.803 -7.228 -13.026 1.00 91.50 518 VAL A O 1
ATOM 3992 N N . ALA A 1 519 ? 16.679 -6.629 -13.399 1.00 90.31 519 ALA A N 1
ATOM 3993 C CA . ALA A 1 519 ? 17.023 -5.713 -14.479 1.00 90.31 519 ALA A CA 1
ATOM 3994 C C . ALA A 1 519 ? 16.271 -4.387 -14.363 1.00 90.31 519 ALA A C 1
ATOM 3996 O O . ALA A 1 519 ? 15.079 -4.365 -14.078 1.00 90.31 519 ALA A O 1
ATOM 3997 N N . TRP A 1 520 ? 16.970 -3.279 -14.589 1.00 90.50 520 TRP A N 1
ATOM 3998 C CA . TRP A 1 520 ? 16.356 -1.956 -14.640 1.00 90.50 520 TRP A CA 1
ATOM 3999 C C . TRP A 1 520 ? 15.839 -1.658 -16.045 1.00 90.50 520 TRP A C 1
ATOM 4001 O O . TRP A 1 520 ? 16.560 -1.857 -17.025 1.00 90.50 520 TRP A O 1
ATOM 4011 N N . SER A 1 521 ? 14.619 -1.132 -16.139 1.00 87.56 521 SER A N 1
ATOM 4012 C CA . SER A 1 521 ? 14.084 -0.564 -17.375 1.00 87.56 521 SER A CA 1
ATOM 4013 C C . SER A 1 521 ? 13.448 0.799 -17.124 1.00 87.56 521 SER A C 1
ATOM 4015 O O . SER A 1 521 ? 12.720 1.025 -16.156 1.00 87.56 521 SER A O 1
ATOM 4017 N N . LYS A 1 522 ? 13.762 1.750 -17.999 1.00 85.25 522 LYS A N 1
ATOM 4018 C CA . LYS A 1 522 ? 13.297 3.132 -17.895 1.00 85.25 522 LYS A CA 1
ATOM 4019 C C . LYS A 1 522 ? 11.867 3.261 -18.420 1.00 85.25 522 LYS A C 1
ATOM 4021 O O . LYS A 1 522 ? 11.552 2.683 -19.462 1.00 85.25 522 LYS A O 1
ATOM 4026 N N . VAL A 1 523 ? 11.024 4.045 -17.747 1.00 83.44 523 VAL A N 1
ATOM 4027 C CA . VAL A 1 523 ? 9.646 4.310 -18.197 1.00 83.44 523 VAL A CA 1
ATOM 4028 C C . VAL A 1 523 ? 9.626 5.300 -19.367 1.00 83.44 523 VAL A C 1
ATOM 4030 O O . VAL A 1 523 ? 10.448 6.221 -19.447 1.00 83.44 523 VAL A O 1
ATOM 4033 N N . VAL A 1 524 ? 8.687 5.103 -20.298 1.00 73.19 524 VAL A N 1
ATOM 4034 C CA . VAL A 1 524 ? 8.361 6.048 -21.380 1.00 73.19 524 VAL A CA 1
ATOM 4035 C C . VAL A 1 524 ? 6.855 6.236 -21.453 1.00 73.19 524 VAL A C 1
ATOM 4037 O O . VAL A 1 524 ? 6.117 5.251 -21.468 1.00 73.19 524 VAL A O 1
ATOM 4040 N N . GLN A 1 525 ? 6.412 7.490 -21.522 1.00 66.50 525 GLN A N 1
ATOM 4041 C CA . GLN A 1 525 ? 5.005 7.819 -21.733 1.00 66.50 525 GLN A CA 1
ATOM 4042 C C . GLN A 1 525 ? 4.626 7.634 -23.211 1.00 66.50 525 GLN A C 1
ATOM 4044 O O . GLN A 1 525 ? 5.355 8.092 -24.095 1.00 66.50 525 GLN A O 1
ATOM 4049 N N . GLY A 1 526 ? 3.476 7.000 -23.458 1.00 60.78 526 GLY A N 1
ATOM 4050 C CA . GLY A 1 526 ? 2.894 6.806 -24.790 1.00 60.78 526 GLY A CA 1
ATOM 4051 C C . GLY A 1 526 ? 3.643 5.829 -25.709 1.00 60.78 526 GLY A C 1
ATOM 4052 O O . GLY A 1 526 ? 4.595 5.145 -25.311 1.00 60.78 526 GLY A O 1
ATOM 4053 N N . ASP A 1 527 ? 3.206 5.790 -26.970 1.00 54.97 527 ASP A N 1
ATOM 4054 C CA . ASP A 1 527 ? 3.836 5.027 -28.050 1.00 54.97 527 ASP A CA 1
ATOM 4055 C C . ASP A 1 527 ? 5.053 5.796 -28.572 1.00 54.97 527 ASP A C 1
ATOM 4057 O O . ASP A 1 527 ? 4.999 6.524 -29.563 1.00 54.97 527 ASP A O 1
ATOM 4061 N N . SER A 1 528 ? 6.176 5.701 -27.858 1.00 56.75 528 SER A N 1
ATOM 4062 C CA . SER A 1 528 ? 7.421 6.304 -28.350 1.00 56.75 528 SER A CA 1
ATOM 4063 C C . SER A 1 528 ? 7.837 5.693 -29.693 1.00 56.75 528 SER A C 1
ATOM 4065 O O . SER A 1 528 ? 7.661 4.49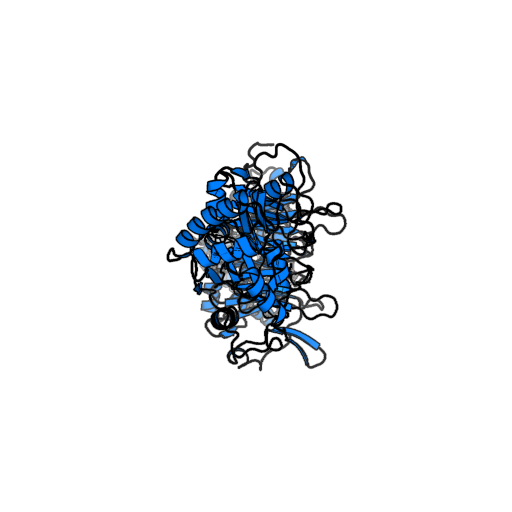8 -29.936 1.00 56.75 528 SER A O 1
ATOM 4067 N N . LEU A 1 529 ? 8.409 6.528 -30.566 1.00 65.69 529 LEU A N 1
ATOM 4068 C CA . LEU A 1 529 ? 8.815 6.145 -31.919 1.00 65.69 529 LEU A CA 1
ATOM 4069 C C . LEU A 1 529 ? 9.750 4.921 -31.884 1.00 65.69 529 LEU A C 1
ATOM 4071 O O . LEU A 1 529 ? 10.746 4.896 -31.150 1.00 65.69 529 LEU A O 1
ATOM 4075 N N . LYS A 1 530 ? 9.417 3.886 -32.668 1.00 79.75 530 LYS A N 1
ATOM 4076 C CA . LYS A 1 530 ? 10.187 2.632 -32.730 1.00 79.75 530 LYS A CA 1
ATOM 4077 C C . LYS A 1 530 ? 11.601 2.912 -33.229 1.00 79.75 530 LYS A C 1
ATOM 4079 O O . LYS A 1 530 ? 11.787 3.657 -34.184 1.00 79.75 530 LYS A O 1
ATOM 4084 N N . THR A 1 531 ? 12.600 2.283 -32.613 1.00 87.94 531 THR A N 1
ATOM 4085 C CA . THR A 1 531 ? 13.986 2.352 -33.110 1.00 87.94 531 THR A CA 1
ATOM 4086 C C . THR A 1 531 ? 14.058 1.756 -34.517 1.00 87.94 531 THR A C 1
ATOM 4088 O O . THR A 1 531 ? 13.350 0.798 -34.813 1.00 87.94 531 THR A O 1
ATOM 4091 N N . VAL A 1 532 ? 14.902 2.293 -35.392 1.00 93.00 532 VAL A N 1
ATOM 4092 C CA . VAL A 1 532 ? 15.098 1.772 -36.750 1.00 93.00 532 VAL A CA 1
ATOM 4093 C C . VAL A 1 532 ? 16.447 1.070 -36.813 1.00 93.00 532 VAL A C 1
ATOM 4095 O O . VAL A 1 532 ? 17.493 1.696 -36.669 1.00 93.00 532 VAL A O 1
ATOM 4098 N N . VAL A 1 533 ? 16.429 -0.239 -37.036 1.00 93.94 533 VAL A N 1
ATOM 4099 C CA . VAL A 1 533 ? 17.620 -1.053 -37.271 1.00 93.94 533 VAL A CA 1
ATOM 4100 C C . VAL A 1 533 ? 17.848 -1.146 -38.771 1.00 93.94 533 VAL A C 1
ATOM 4102 O O . VAL A 1 533 ? 17.042 -1.731 -39.490 1.00 93.94 533 VAL A O 1
ATOM 4105 N N . ILE A 1 534 ? 18.968 -0.606 -39.241 1.00 94.75 534 ILE A N 1
ATOM 4106 C CA . ILE A 1 534 ? 19.419 -0.735 -40.624 1.00 94.75 534 ILE A CA 1
ATOM 4107 C C . ILE A 1 534 ? 20.618 -1.676 -40.635 1.00 94.75 534 ILE A C 1
ATOM 4109 O O . ILE A 1 534 ? 21.651 -1.409 -40.025 1.00 94.75 534 ILE A O 1
ATOM 4113 N N . SER A 1 535 ? 20.478 -2.789 -41.347 1.00 93.62 535 SER A N 1
ATOM 4114 C CA . SER A 1 535 ? 21.523 -3.798 -41.491 1.00 93.62 535 SER A CA 1
ATOM 4115 C C . SER A 1 535 ? 21.806 -4.101 -42.953 1.00 93.62 535 SER A C 1
ATOM 4117 O O . SER A 1 535 ? 21.044 -3.736 -43.840 1.00 93.62 535 SER A O 1
ATOM 4119 N N . GLY A 1 536 ? 22.935 -4.740 -43.231 1.00 91.62 536 GLY A N 1
ATOM 4120 C CA . GLY A 1 536 ? 23.370 -5.051 -44.589 1.00 91.62 536 GLY A CA 1
ATOM 4121 C C . GLY A 1 536 ? 24.889 -5.163 -44.692 1.00 91.62 536 GLY A C 1
ATOM 4122 O O . GLY A 1 536 ? 25.594 -4.556 -43.878 1.00 91.62 536 GLY A O 1
ATOM 4123 N N . PRO A 1 537 ? 25.419 -5.850 -45.715 1.00 88.75 537 PRO A N 1
ATOM 4124 C CA . PRO A 1 537 ? 26.856 -5.960 -45.929 1.00 88.75 537 PRO A CA 1
ATOM 4125 C C . PRO A 1 537 ? 27.585 -4.616 -46.032 1.00 88.75 537 PRO A C 1
ATOM 4127 O O . PRO A 1 537 ? 27.022 -3.565 -46.361 1.00 88.75 537 PRO A O 1
ATOM 4130 N N . SER A 1 538 ? 28.893 -4.621 -45.779 1.00 82.88 538 SER A N 1
ATOM 4131 C CA . SER A 1 538 ? 29.730 -3.457 -46.089 1.00 82.88 538 SER A CA 1
ATOM 4132 C C . SER A 1 538 ? 29.725 -3.191 -47.599 1.00 82.88 538 SER A C 1
ATOM 4134 O O . SER A 1 538 ? 29.969 -4.103 -48.378 1.00 82.88 538 SER A O 1
ATOM 4136 N N . GLY A 1 539 ? 29.473 -1.944 -48.014 1.00 81.69 539 GLY A N 1
ATOM 4137 C CA . GLY A 1 539 ? 29.472 -1.540 -49.431 1.00 81.69 539 GLY A CA 1
ATOM 4138 C C . GLY A 1 539 ? 28.089 -1.357 -50.068 1.00 81.69 539 GLY A C 1
ATOM 4139 O O . GLY A 1 539 ? 28.001 -0.765 -51.138 1.00 81.69 539 GLY A O 1
ATOM 4140 N N . VAL A 1 540 ? 27.006 -1.753 -49.390 1.00 90.00 540 VAL A N 1
ATOM 4141 C CA . VAL A 1 540 ? 25.629 -1.663 -49.928 1.00 90.00 540 VAL A CA 1
ATOM 4142 C C . VAL A 1 540 ? 24.992 -0.270 -49.850 1.00 90.00 540 VAL A C 1
ATOM 4144 O O . VAL A 1 540 ? 23.885 -0.086 -50.330 1.00 90.00 540 VAL A O 1
ATOM 4147 N N . GLY A 1 541 ? 25.662 0.722 -49.254 1.00 88.06 541 GLY A N 1
ATOM 4148 C CA . GLY A 1 541 ? 25.184 2.115 -49.214 1.00 88.06 541 GLY A CA 1
ATOM 4149 C C . GLY A 1 541 ? 24.416 2.549 -47.955 1.00 88.06 541 GLY A C 1
ATOM 4150 O O . GLY A 1 541 ? 23.906 3.664 -47.937 1.00 88.06 541 GLY A O 1
ATOM 4151 N N . LYS A 1 542 ? 24.390 1.736 -46.885 1.00 91.25 542 LYS A N 1
ATOM 4152 C CA . LYS A 1 542 ? 23.725 2.062 -45.599 1.00 91.25 542 LYS A CA 1
ATOM 4153 C C . LYS A 1 542 ? 24.039 3.471 -45.089 1.00 91.25 542 LYS A C 1
ATOM 4155 O O . LYS A 1 542 ? 23.137 4.277 -44.906 1.00 91.25 542 LYS A O 1
ATOM 4160 N N . GLY A 1 543 ? 25.330 3.787 -44.944 1.00 88.75 543 GLY A N 1
ATOM 4161 C CA . GLY A 1 543 ? 25.772 5.087 -44.437 1.00 88.75 543 GLY A CA 1
ATOM 4162 C C . GLY A 1 543 ? 25.305 6.264 -45.297 1.00 88.75 543 GLY A C 1
ATOM 4163 O O . GLY A 1 543 ? 25.001 7.324 -44.759 1.00 88.75 543 GLY A O 1
ATOM 4164 N N . THR A 1 544 ? 25.180 6.083 -46.615 1.00 90.75 544 THR A N 1
ATOM 4165 C CA . THR A 1 544 ? 24.672 7.121 -47.523 1.00 90.75 544 THR A CA 1
ATOM 4166 C C . THR A 1 544 ? 23.174 7.350 -47.326 1.00 90.75 544 THR A C 1
ATOM 4168 O O . THR A 1 544 ? 22.754 8.500 -47.226 1.00 90.75 544 THR A O 1
ATOM 4171 N N . LEU A 1 545 ? 22.382 6.278 -47.207 1.00 93.31 545 LEU A N 1
ATOM 4172 C CA . LEU A 1 545 ? 20.945 6.363 -46.921 1.00 93.31 545 LEU A CA 1
ATOM 4173 C C . LEU A 1 545 ? 20.684 7.022 -45.560 1.00 93.31 545 LEU A C 1
ATOM 4175 O O . LEU A 1 545 ? 19.900 7.963 -45.474 1.00 93.31 545 LEU A O 1
ATOM 4179 N N . ILE A 1 546 ? 21.409 6.593 -44.522 1.00 92.69 546 ILE A N 1
ATOM 4180 C CA . ILE A 1 546 ? 21.331 7.169 -43.171 1.00 92.69 546 ILE A CA 1
ATOM 4181 C C . ILE A 1 546 ? 21.710 8.652 -43.193 1.00 92.69 546 ILE A C 1
ATOM 4183 O O . ILE A 1 546 ? 21.000 9.473 -42.624 1.00 92.69 546 ILE A O 1
ATOM 4187 N N . SER A 1 547 ? 22.790 9.020 -43.891 1.00 91.31 547 SER A N 1
ATOM 4188 C CA . SER A 1 547 ? 23.220 10.421 -43.994 1.00 91.31 547 SER A CA 1
ATOM 4189 C C . SER A 1 547 ? 22.174 11.299 -44.685 1.00 91.31 547 SER A C 1
ATOM 4191 O O . SER A 1 547 ? 21.959 12.431 -44.257 1.00 91.31 547 SER A O 1
ATOM 4193 N N . LYS A 1 548 ? 21.507 10.795 -45.735 1.00 93.44 548 LYS A N 1
ATOM 4194 C CA . LYS A 1 548 ? 20.404 11.515 -46.394 1.00 93.44 548 LYS A CA 1
ATOM 4195 C C . LYS A 1 548 ? 19.213 11.687 -45.451 1.00 93.44 548 LYS A C 1
ATOM 4197 O O . LYS A 1 548 ? 18.754 12.813 -45.288 1.00 93.44 548 LYS A O 1
ATOM 4202 N N . LEU A 1 549 ? 18.804 10.615 -44.767 1.00 91.44 549 LEU A N 1
ATOM 4203 C CA . LEU A 1 549 ? 17.692 10.631 -43.813 1.00 91.44 549 LEU A CA 1
ATOM 4204 C C . LEU A 1 549 ? 17.935 11.628 -42.669 1.00 91.44 549 LEU A C 1
ATOM 4206 O O . LEU A 1 549 ? 17.084 12.461 -42.373 1.00 91.44 549 LEU A O 1
ATOM 4210 N N . MET A 1 550 ? 19.133 11.598 -42.081 1.00 90.50 550 MET A N 1
ATOM 4211 C CA . MET A 1 550 ? 19.550 12.505 -41.006 1.00 90.50 550 MET A CA 1
ATOM 4212 C C . MET A 1 550 ? 19.638 13.970 -41.455 1.00 90.50 550 MET A C 1
ATOM 4214 O O . MET A 1 550 ? 19.411 14.871 -40.650 1.00 90.50 550 MET A O 1
ATOM 4218 N N . LYS A 1 551 ? 19.980 14.222 -42.727 1.00 91.94 551 LYS A N 1
ATOM 4219 C CA . LYS A 1 551 ? 20.068 15.575 -43.292 1.00 91.94 551 LYS A CA 1
ATOM 4220 C C . LYS A 1 551 ? 18.694 16.159 -43.623 1.00 91.94 551 LYS A C 1
ATOM 4222 O O . LYS A 1 551 ? 18.501 17.355 -43.436 1.00 91.94 551 LYS A O 1
ATOM 4227 N N . GLU A 1 552 ? 17.771 15.344 -44.130 1.00 91.56 552 GLU A N 1
ATOM 4228 C CA . GLU A 1 552 ? 16.406 15.769 -44.476 1.00 91.56 552 GLU A CA 1
ATOM 4229 C C . GLU A 1 552 ? 15.518 15.907 -43.231 1.00 91.56 552 GLU A C 1
ATOM 4231 O O . GLU A 1 552 ? 14.727 16.841 -43.153 1.00 91.56 552 GLU A O 1
ATOM 4236 N N . PHE A 1 553 ? 15.706 15.047 -42.220 1.00 89.19 553 PHE A N 1
ATOM 4237 C CA . PHE A 1 553 ? 14.877 15.001 -41.008 1.00 89.19 553 PHE A CA 1
ATOM 4238 C C . PHE A 1 553 ? 15.695 15.113 -39.698 1.00 89.19 553 PHE A C 1
ATOM 4240 O O . PHE A 1 553 ? 15.623 14.230 -38.832 1.00 89.19 553 PHE A O 1
ATOM 4247 N N . PRO A 1 554 ? 16.466 16.201 -39.496 1.00 87.00 554 PRO A N 1
ATOM 4248 C CA . PRO A 1 554 ? 17.392 16.341 -38.364 1.00 87.00 554 PRO A CA 1
ATOM 4249 C C . PRO A 1 554 ? 16.704 16.460 -36.992 1.00 87.00 554 PRO A C 1
ATOM 4251 O O . PRO A 1 554 ? 17.328 16.192 -35.960 1.00 87.00 554 PRO A O 1
ATOM 4254 N N . SER A 1 555 ? 15.435 16.876 -36.957 1.00 82.62 555 SER A N 1
ATOM 4255 C CA . SER A 1 555 ? 14.608 16.938 -35.744 1.00 82.62 555 SER A CA 1
ATOM 4256 C C . SER A 1 555 ? 13.939 15.603 -35.409 1.00 82.62 555 SER A C 1
ATOM 4258 O O . SER A 1 555 ? 13.586 15.392 -34.257 1.00 82.62 555 SER A O 1
ATOM 4260 N N . THR A 1 556 ? 13.793 14.697 -36.381 1.00 83.69 556 THR A N 1
ATOM 4261 C CA . THR A 1 556 ? 13.061 13.432 -36.214 1.00 83.69 556 THR A CA 1
ATOM 4262 C C . THR A 1 556 ? 13.981 12.262 -35.902 1.00 83.69 556 THR A C 1
ATOM 4264 O O . THR A 1 556 ? 13.609 11.408 -35.102 1.00 83.69 556 THR A O 1
ATOM 4267 N N . PHE A 1 557 ? 15.172 12.205 -36.504 1.00 89.31 557 PHE A N 1
ATOM 4268 C CA . PHE A 1 557 ? 16.086 11.072 -36.351 1.00 89.31 557 PHE A CA 1
ATOM 4269 C C . PHE A 1 557 ? 17.375 11.454 -35.628 1.00 89.31 557 PHE A C 1
ATOM 4271 O O . PHE A 1 557 ? 17.907 12.556 -35.779 1.00 89.31 557 PHE A O 1
ATOM 4278 N N . GLY A 1 558 ? 17.888 10.514 -34.840 1.00 89.19 558 GLY A N 1
ATOM 4279 C CA . GLY A 1 558 ? 19.212 10.571 -34.237 1.00 89.19 558 GLY A CA 1
ATOM 4280 C C . GLY A 1 558 ? 19.979 9.281 -34.501 1.00 89.19 558 GLY A C 1
ATOM 4281 O O . GLY A 1 558 ? 19.397 8.199 -34.561 1.00 89.19 558 GLY A O 1
ATOM 4282 N N . PHE A 1 559 ? 21.293 9.392 -34.657 1.00 90.31 559 PHE A N 1
ATOM 4283 C CA . PHE A 1 559 ? 22.162 8.249 -34.916 1.00 90.31 559 PHE A CA 1
ATOM 4284 C C . PHE A 1 559 ? 22.781 7.744 -33.611 1.00 90.31 559 PHE A C 1
ATOM 4286 O O . PHE A 1 559 ? 23.318 8.543 -32.844 1.00 90.31 559 PHE A O 1
ATOM 4293 N N . SER A 1 560 ? 22.708 6.435 -33.354 1.00 90.12 560 SER A N 1
ATOM 4294 C CA . SER A 1 560 ? 23.405 5.835 -32.215 1.00 90.12 560 SER A CA 1
ATOM 4295 C C . SER A 1 560 ? 24.878 5.624 -32.549 1.00 90.12 560 SER A C 1
ATOM 4297 O O . SER A 1 560 ? 25.211 4.940 -33.515 1.00 90.12 560 SER A O 1
ATOM 4299 N N . VAL A 1 561 ? 25.769 6.197 -31.742 1.00 89.19 561 VAL A N 1
ATOM 4300 C CA . VAL A 1 561 ? 27.213 5.991 -31.889 1.00 89.19 561 VAL A CA 1
ATOM 4301 C C . VAL A 1 561 ? 27.603 4.717 -31.132 1.00 89.19 561 VAL A C 1
ATOM 4303 O O . VAL A 1 561 ? 27.617 4.683 -29.902 1.00 89.19 561 VAL A O 1
ATOM 4306 N N . SER A 1 562 ? 27.902 3.636 -31.856 1.00 89.88 562 SER A N 1
ATOM 4307 C CA . SER A 1 562 ? 28.329 2.360 -31.260 1.00 89.88 562 SER A CA 1
ATOM 4308 C C . SER A 1 562 ? 29.740 2.446 -30.655 1.00 89.88 562 SER A C 1
ATOM 4310 O O . SER A 1 562 ? 30.513 3.356 -30.939 1.00 89.88 562 SER A O 1
ATOM 4312 N N . HIS A 1 563 ? 30.113 1.470 -29.832 1.00 93.19 563 HIS A N 1
ATOM 4313 C CA . HIS A 1 563 ? 31.447 1.335 -29.245 1.00 93.19 563 HIS A CA 1
ATOM 4314 C C . HIS A 1 563 ? 32.301 0.337 -30.030 1.00 93.19 563 HIS A C 1
ATOM 4316 O O . HIS A 1 563 ? 31.783 -0.627 -30.602 1.00 93.19 563 HIS A O 1
ATOM 4322 N N . THR A 1 564 ? 33.621 0.526 -30.023 1.00 93.38 564 THR A N 1
ATOM 4323 C CA . THR A 1 564 ? 34.561 -0.468 -30.555 1.00 93.38 564 THR A CA 1
ATOM 4324 C C . THR A 1 564 ? 35.885 -0.504 -29.801 1.00 93.38 564 THR A C 1
ATOM 4326 O O . THR A 1 564 ? 36.369 0.521 -29.327 1.00 93.38 564 THR A O 1
ATOM 4329 N N . THR A 1 565 ? 36.504 -1.688 -29.743 1.00 94.38 565 THR A N 1
ATOM 4330 C CA . THR A 1 565 ? 37.869 -1.874 -29.215 1.00 94.38 565 THR A CA 1
ATOM 4331 C C . THR A 1 565 ? 38.958 -1.703 -30.265 1.00 94.38 565 THR A C 1
ATOM 4333 O O . THR A 1 565 ? 40.140 -1.879 -29.974 1.00 94.38 565 THR A O 1
ATOM 4336 N N . ARG A 1 566 ? 38.571 -1.453 -31.517 1.00 92.25 566 ARG A N 1
ATOM 4337 C CA . ARG A 1 566 ? 39.511 -1.179 -32.601 1.00 92.25 566 ARG A CA 1
ATOM 4338 C C . ARG A 1 566 ? 40.081 0.228 -32.425 1.00 92.25 566 ARG A C 1
ATOM 4340 O O . ARG A 1 566 ? 39.340 1.137 -32.091 1.00 92.25 566 ARG A O 1
ATOM 4347 N N . MET A 1 567 ? 41.350 0.443 -32.758 1.00 86.88 567 MET A N 1
ATOM 4348 C CA . MET A 1 567 ? 41.905 1.801 -32.836 1.00 86.88 567 MET A CA 1
ATOM 4349 C C . MET A 1 567 ? 41.202 2.655 -33.915 1.00 86.88 567 MET A C 1
ATOM 4351 O O . MET A 1 567 ? 40.886 2.120 -34.990 1.00 86.88 567 MET A O 1
ATOM 4355 N N . PRO A 1 568 ? 40.985 3.964 -33.681 1.00 89.62 568 PRO A N 1
ATOM 4356 C CA . PRO A 1 568 ? 40.457 4.878 -34.695 1.00 89.62 568 PRO A CA 1
ATOM 4357 C C . PRO A 1 568 ? 41.365 4.933 -35.931 1.00 89.62 568 PRO A C 1
ATOM 4359 O O . PRO A 1 568 ? 42.589 4.854 -35.828 1.00 89.62 568 PRO A O 1
ATOM 4362 N N . ARG A 1 569 ? 40.767 5.051 -37.123 1.00 84.62 569 ARG A N 1
ATOM 4363 C CA . ARG A 1 569 ? 41.489 5.356 -38.377 1.00 84.62 569 ARG A CA 1
ATOM 4364 C C . ARG A 1 569 ? 41.800 6.853 -38.463 1.00 84.62 569 ARG A C 1
ATOM 4366 O O . ARG A 1 569 ? 41.148 7.642 -37.795 1.00 84.62 569 ARG A O 1
ATOM 4373 N N . GLU A 1 570 ? 42.699 7.254 -39.369 1.00 78.06 570 GLU A N 1
ATOM 4374 C CA . GLU A 1 570 ? 43.164 8.652 -39.529 1.00 78.06 570 GLU A CA 1
ATOM 4375 C C . GLU A 1 570 ? 42.055 9.720 -39.622 1.00 78.06 570 GLU A C 1
ATOM 4377 O O . GLU A 1 570 ? 42.289 10.865 -39.252 1.00 78.06 570 GLU A O 1
ATOM 4382 N N . LYS A 1 571 ? 40.858 9.372 -40.116 1.00 82.81 571 LYS A N 1
ATOM 4383 C CA . LYS A 1 571 ? 39.717 10.298 -40.268 1.00 82.81 571 LYS A CA 1
ATOM 4384 C C . LYS A 1 571 ? 38.566 10.044 -39.291 1.00 82.81 571 LYS A C 1
ATOM 4386 O O . LYS A 1 571 ? 37.549 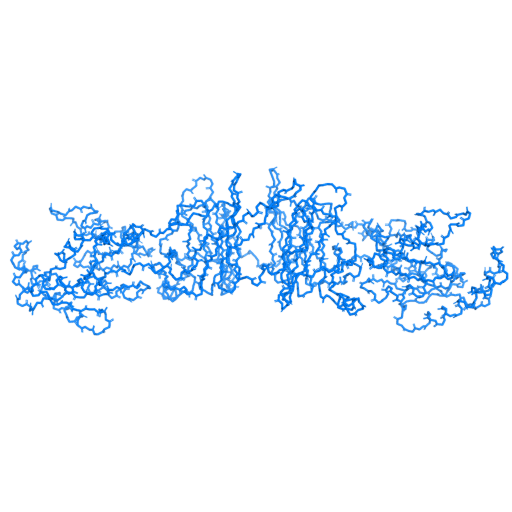10.726 -39.366 1.00 82.81 571 LYS A O 1
ATOM 4391 N N . GLU A 1 572 ? 38.680 9.040 -38.426 1.00 83.81 572 GLU A N 1
ATOM 4392 C CA . GLU A 1 572 ? 37.633 8.714 -37.460 1.00 83.81 572 GLU A CA 1
ATOM 4393 C C . GLU A 1 572 ? 37.834 9.528 -36.179 1.00 83.81 572 GLU A C 1
ATOM 4395 O O . GLU A 1 572 ? 38.929 9.599 -35.630 1.00 83.81 572 GLU A O 1
ATOM 4400 N N . MET A 1 573 ? 36.747 10.123 -35.699 1.00 84.81 573 MET A N 1
ATOM 4401 C CA . MET A 1 573 ? 36.700 10.885 -34.452 1.00 84.81 573 MET A CA 1
ATOM 4402 C C . MET A 1 573 ? 35.893 10.127 -33.400 1.00 84.81 573 MET A C 1
ATOM 4404 O O . MET A 1 573 ? 34.810 9.609 -33.709 1.00 84.81 573 MET A O 1
ATOM 4408 N N . ASP A 1 574 ? 36.423 10.090 -32.176 1.00 89.06 574 ASP A N 1
ATOM 4409 C CA . ASP A 1 574 ? 35.748 9.524 -31.008 1.00 89.06 574 ASP A CA 1
ATOM 4410 C C . ASP A 1 574 ? 34.448 10.274 -30.693 1.00 89.06 574 ASP A C 1
ATOM 4412 O O . ASP A 1 574 ? 34.366 11.491 -30.866 1.00 89.06 574 ASP A O 1
ATOM 4416 N N . GLY A 1 575 ? 33.408 9.533 -30.310 1.00 83.62 575 GLY A N 1
ATOM 4417 C CA . GLY A 1 575 ? 32.071 10.069 -30.029 1.00 83.62 575 GLY A CA 1
ATOM 4418 C C . GLY A 1 575 ? 31.284 10.537 -31.259 1.00 83.62 575 GLY A C 1
ATOM 4419 O O . GLY A 1 575 ? 30.131 10.936 -31.126 1.00 83.62 575 GLY A O 1
ATOM 4420 N N . VAL A 1 576 ? 31.875 10.461 -32.456 1.00 83.06 576 VAL A N 1
ATOM 4421 C CA . VAL A 1 576 ? 31.201 10.766 -33.729 1.00 83.06 576 VAL A CA 1
ATOM 4422 C C . VAL A 1 576 ? 31.008 9.499 -34.552 1.00 83.06 576 VAL A C 1
ATOM 4424 O O . VAL A 1 576 ? 29.903 9.212 -34.999 1.00 83.06 576 VAL A O 1
ATOM 4427 N N . HIS A 1 577 ? 32.086 8.741 -34.766 1.00 82.88 577 HIS A N 1
ATOM 4428 C CA . HIS A 1 577 ? 32.039 7.521 -35.577 1.00 82.88 577 HIS A CA 1
ATOM 4429 C C . HIS A 1 577 ? 31.817 6.289 -34.707 1.00 82.88 577 HIS A C 1
ATOM 4431 O O . HIS A 1 577 ? 30.959 5.464 -34.999 1.00 82.88 577 HIS A O 1
ATOM 4437 N N . TYR A 1 578 ? 32.608 6.186 -33.641 1.00 88.31 578 TYR A N 1
ATOM 4438 C CA . TYR A 1 578 ? 32.477 5.194 -32.588 1.00 88.31 578 TYR A CA 1
ATOM 4439 C C . TYR A 1 578 ? 32.912 5.825 -31.267 1.00 88.31 578 TYR A C 1
ATOM 4441 O O . TYR A 1 578 ? 33.689 6.780 -31.265 1.00 88.31 578 TYR A O 1
ATOM 4449 N N . HIS A 1 579 ? 32.466 5.248 -30.159 1.00 90.56 579 HIS A N 1
ATOM 4450 C CA . HIS A 1 579 ? 33.155 5.367 -28.881 1.00 90.56 579 HIS A CA 1
ATOM 4451 C C . HIS A 1 579 ? 34.287 4.333 -28.841 1.00 90.56 579 HIS A C 1
ATOM 4453 O O . HIS A 1 579 ? 34.058 3.125 -28.717 1.00 90.56 579 HIS A O 1
ATOM 4459 N N . PHE A 1 580 ? 35.518 4.799 -29.007 1.00 92.62 580 PHE A N 1
ATOM 4460 C CA . PHE A 1 580 ? 36.710 3.966 -28.980 1.00 92.62 580 PHE A CA 1
ATOM 4461 C C . PHE A 1 580 ? 37.073 3.658 -27.528 1.00 92.62 580 PHE A C 1
ATOM 4463 O O . PHE A 1 580 ? 37.304 4.553 -26.718 1.00 92.62 580 PHE A O 1
ATOM 4470 N N . THR A 1 581 ? 37.090 2.376 -27.173 1.00 93.75 581 THR A N 1
ATOM 4471 C CA . THR A 1 581 ? 37.249 1.947 -25.782 1.00 93.75 581 THR A CA 1
ATOM 4472 C C . THR A 1 581 ? 38.199 0.764 -25.642 1.00 93.75 581 THR A C 1
ATOM 4474 O O . THR A 1 581 ? 38.524 0.076 -26.606 1.00 93.75 581 THR A O 1
ATOM 4477 N N . GLU A 1 582 ? 38.662 0.502 -24.426 1.00 94.00 582 GLU A N 1
ATOM 4478 C CA . GLU A 1 582 ? 39.520 -0.646 -24.150 1.00 94.00 582 GLU A CA 1
ATOM 4479 C C . GLU A 1 582 ? 38.710 -1.948 -24.106 1.00 94.00 582 GLU A C 1
ATOM 4481 O O . GLU A 1 582 ? 37.584 -1.986 -23.603 1.00 94.00 582 GLU A O 1
ATOM 4486 N N . ARG A 1 583 ? 39.308 -3.052 -24.576 1.00 93.12 583 ARG A N 1
ATOM 4487 C CA . ARG A 1 583 ? 38.666 -4.378 -24.557 1.00 93.12 583 ARG A CA 1
ATOM 4488 C C . ARG A 1 583 ? 38.224 -4.799 -23.159 1.00 93.12 583 ARG A C 1
ATOM 4490 O O . ARG A 1 583 ? 37.086 -5.223 -23.000 1.00 93.12 583 ARG A O 1
ATOM 4497 N N . SER A 1 584 ? 39.092 -4.655 -22.162 1.00 92.75 584 SER A N 1
ATOM 4498 C CA . SER A 1 584 ? 38.807 -5.027 -20.769 1.00 92.75 584 SER A CA 1
ATOM 4499 C C . SER A 1 584 ? 37.592 -4.279 -20.208 1.00 92.75 584 SER A C 1
ATOM 4501 O O . SER A 1 584 ? 36.738 -4.879 -19.550 1.00 92.75 584 SER A O 1
ATOM 4503 N N . LYS A 1 585 ? 37.487 -2.976 -20.504 1.00 91.62 585 LYS A N 1
ATOM 4504 C CA . LYS A 1 585 ? 36.350 -2.132 -20.126 1.00 91.62 585 LYS A CA 1
ATOM 4505 C C . LYS A 1 585 ? 35.072 -2.581 -20.831 1.00 91.62 585 LYS A C 1
ATOM 4507 O O . LYS A 1 585 ? 34.074 -2.829 -20.161 1.00 91.62 585 LYS A O 1
ATOM 4512 N N . MET A 1 586 ? 35.122 -2.776 -22.149 1.00 91.56 586 MET A N 1
ATOM 4513 C CA . MET A 1 586 ? 33.960 -3.217 -22.924 1.00 91.56 586 MET A CA 1
ATOM 4514 C C . MET A 1 586 ? 33.456 -4.599 -22.486 1.00 91.56 586 MET A C 1
ATOM 4516 O O . MET A 1 586 ? 32.259 -4.786 -22.319 1.00 91.56 586 MET A O 1
ATOM 4520 N N . GLU A 1 587 ? 34.345 -5.560 -22.228 1.00 90.88 587 GLU A N 1
ATOM 4521 C CA . GLU A 1 587 ? 33.978 -6.896 -21.730 1.00 90.88 587 GLU A CA 1
ATOM 4522 C C . GLU A 1 587 ? 33.366 -6.856 -20.326 1.00 90.88 587 GLU A C 1
ATOM 4524 O O . GLU A 1 587 ? 32.488 -7.657 -19.998 1.00 90.88 587 GLU A O 1
ATOM 4529 N N . LYS A 1 588 ? 33.820 -5.934 -19.469 1.00 85.81 588 LYS A N 1
ATOM 4530 C CA . LYS A 1 588 ? 33.180 -5.678 -18.176 1.00 85.81 588 LYS A CA 1
ATOM 4531 C C . LYS A 1 588 ? 31.772 -5.112 -18.373 1.00 85.81 588 LYS A C 1
ATOM 4533 O O . LYS A 1 588 ? 30.829 -5.658 -17.814 1.00 85.81 588 LYS A O 1
ATOM 4538 N N . ASP A 1 589 ? 31.623 -4.085 -19.200 1.00 85.31 589 ASP A N 1
ATOM 4539 C CA . ASP A 1 589 ? 30.337 -3.430 -19.441 1.00 85.31 589 ASP A CA 1
ATOM 4540 C C . ASP A 1 589 ? 29.323 -4.357 -20.147 1.00 85.31 589 ASP A C 1
ATOM 4542 O O . ASP A 1 589 ? 28.129 -4.308 -19.848 1.00 85.31 589 ASP A O 1
ATOM 4546 N N . ILE A 1 590 ? 29.786 -5.256 -21.025 1.00 84.69 590 ILE A N 1
ATOM 4547 C CA . ILE A 1 590 ? 28.965 -6.323 -21.623 1.00 84.69 590 ILE A CA 1
ATOM 4548 C C . ILE A 1 590 ? 28.468 -7.287 -20.537 1.00 84.69 590 ILE A C 1
ATOM 4550 O O . ILE A 1 590 ? 27.280 -7.598 -20.504 1.00 84.69 590 ILE A O 1
ATOM 4554 N N . ARG A 1 591 ? 29.343 -7.731 -19.620 1.00 79.19 591 ARG A N 1
ATOM 4555 C CA . ARG A 1 591 ? 28.950 -8.603 -18.493 1.00 79.19 591 ARG A CA 1
ATOM 4556 C C . ARG A 1 591 ? 27.973 -7.926 -17.533 1.00 79.19 591 ARG A C 1
ATOM 4558 O O . ARG A 1 591 ? 27.105 -8.593 -16.987 1.00 79.19 591 ARG A O 1
ATOM 4565 N N . GLU A 1 592 ? 28.096 -6.615 -17.355 1.00 71.81 592 GLU A N 1
ATOM 4566 C CA . GLU A 1 592 ? 27.165 -5.797 -16.567 1.00 71.81 592 GLU A CA 1
ATOM 4567 C C . GLU A 1 592 ? 25.854 -5.487 -17.319 1.00 71.81 592 GLU A C 1
ATOM 4569 O O . GLU A 1 592 ? 24.998 -4.773 -16.801 1.00 71.81 592 GLU A O 1
ATOM 4574 N N . GLY A 1 593 ? 25.671 -6.010 -18.538 1.00 76.81 593 GLY A N 1
ATOM 4575 C CA . GLY A 1 593 ? 24.438 -5.852 -19.306 1.00 76.81 593 GLY A CA 1
ATOM 4576 C C . GLY A 1 593 ? 24.189 -4.425 -19.796 1.00 76.81 593 GLY A C 1
ATOM 4577 O O . GLY A 1 593 ? 23.037 -4.046 -19.979 1.00 76.81 593 GLY A O 1
ATOM 4578 N N . LYS A 1 594 ? 25.242 -3.619 -19.994 1.00 82.69 594 LYS A N 1
ATOM 4579 C CA . LYS A 1 594 ? 25.140 -2.236 -20.507 1.00 82.69 594 LYS A CA 1
ATOM 4580 C C . LYS A 1 594 ? 25.033 -2.153 -22.031 1.00 82.69 594 LYS A C 1
ATOM 4582 O O . LYS A 1 594 ? 24.819 -1.071 -22.579 1.00 82.69 594 LYS A O 1
ATOM 4587 N N . PHE A 1 595 ? 25.210 -3.277 -22.717 1.00 86.12 595 PHE A N 1
ATOM 4588 C CA . PHE A 1 595 ? 25.167 -3.376 -24.170 1.00 86.12 595 PHE A CA 1
ATOM 4589 C C . PHE A 1 595 ? 23.878 -4.044 -24.629 1.00 86.12 595 PHE A C 1
ATOM 4591 O O . PHE A 1 595 ? 23.521 -5.115 -24.147 1.00 86.12 595 PHE A O 1
ATOM 4598 N N . LEU A 1 596 ? 23.210 -3.407 -25.588 1.00 84.00 596 LEU A N 1
ATOM 4599 C CA . LEU A 1 596 ? 22.044 -3.964 -26.265 1.00 84.00 596 LEU A CA 1
ATOM 4600 C C . LEU A 1 596 ? 22.461 -5.122 -27.179 1.00 84.00 596 LEU A C 1
ATOM 4602 O O . LEU A 1 596 ? 21.813 -6.163 -27.233 1.00 84.00 596 LEU A O 1
ATOM 4606 N N . GLU A 1 597 ? 23.570 -4.935 -27.889 1.00 86.75 597 GLU A N 1
ATOM 4607 C CA . GLU A 1 597 ? 24.202 -5.959 -28.706 1.00 86.75 597 GLU A CA 1
ATOM 4608 C C . GLU A 1 597 ? 25.721 -5.820 -28.643 1.00 86.75 597 GLU A C 1
ATOM 4610 O O . GLU A 1 597 ? 26.257 -4.736 -28.398 1.00 86.75 597 GLU A O 1
ATOM 4615 N N . SER A 1 598 ? 26.413 -6.938 -28.841 1.00 89.25 598 SER A N 1
ATOM 4616 C CA . SER A 1 598 ? 27.848 -6.937 -29.081 1.00 89.25 598 SER A CA 1
ATOM 4617 C C . SER A 1 598 ? 28.238 -8.067 -30.027 1.00 89.25 598 SER A C 1
ATOM 4619 O O . SER A 1 598 ? 27.602 -9.125 -30.064 1.00 89.25 598 SER A O 1
ATOM 4621 N N . ALA A 1 599 ? 29.299 -7.843 -30.796 1.00 85.81 599 ALA A N 1
ATOM 4622 C CA . ALA A 1 599 ? 29.841 -8.798 -31.747 1.00 85.81 599 ALA A CA 1
ATOM 4623 C C . ALA A 1 599 ? 31.371 -8.714 -31.800 1.00 85.81 599 ALA A C 1
ATOM 4625 O O . ALA A 1 599 ? 31.965 -7.633 -31.778 1.00 85.81 599 ALA A O 1
ATOM 4626 N N . LEU A 1 600 ? 32.024 -9.872 -31.920 1.00 84.38 600 LEU A N 1
ATOM 4627 C CA . LEU A 1 600 ? 33.458 -9.957 -32.175 1.00 84.38 600 LEU A CA 1
ATOM 4628 C C . LEU A 1 600 ? 33.695 -10.005 -33.687 1.00 84.38 600 LEU A C 1
ATOM 4630 O O . LEU A 1 600 ? 33.533 -11.044 -34.323 1.00 84.38 600 LEU A O 1
ATOM 4634 N N . VAL A 1 601 ? 34.129 -8.885 -34.260 1.00 80.19 601 VAL A N 1
ATOM 4635 C CA . VAL A 1 601 ? 34.388 -8.761 -35.697 1.00 80.19 601 VAL A CA 1
ATOM 4636 C C . VAL A 1 601 ? 35.879 -8.555 -35.920 1.00 80.19 601 VAL A C 1
ATOM 4638 O O . VAL A 1 601 ? 36.474 -7.568 -35.492 1.00 80.19 601 VAL A O 1
ATOM 4641 N N . HIS A 1 602 ? 36.506 -9.510 -36.608 1.00 75.94 602 HIS A N 1
ATOM 4642 C CA . HIS A 1 602 ? 37.930 -9.456 -36.966 1.00 75.94 602 HIS A CA 1
ATOM 4643 C C . HIS A 1 602 ? 38.859 -9.200 -35.773 1.00 75.94 602 HIS A C 1
ATOM 4645 O O . HIS A 1 602 ? 39.799 -8.414 -35.865 1.00 75.94 602 HIS A O 1
ATOM 4651 N N . GLY A 1 603 ? 38.579 -9.865 -34.652 1.00 79.94 603 GLY A N 1
ATOM 4652 C CA . GLY A 1 603 ? 39.394 -9.758 -33.448 1.00 79.94 603 GLY A CA 1
ATOM 4653 C C . GLY A 1 603 ? 39.222 -8.444 -32.687 1.00 79.94 603 GLY A C 1
ATOM 4654 O O . GLY A 1 603 ? 40.009 -8.207 -31.780 1.00 79.94 603 GLY A O 1
ATOM 4655 N N . ASN A 1 604 ? 38.216 -7.620 -33.001 1.00 87.81 604 ASN A N 1
ATOM 4656 C CA . ASN A 1 604 ? 37.820 -6.442 -32.222 1.00 87.81 604 ASN A CA 1
ATOM 4657 C C . ASN A 1 604 ? 36.357 -6.576 -31.791 1.00 87.81 604 ASN A C 1
ATOM 4659 O O . ASN A 1 604 ? 35.549 -7.131 -32.536 1.00 87.81 604 ASN A O 1
ATOM 4663 N N . LEU A 1 605 ? 36.022 -6.090 -30.597 1.00 91.19 605 LEU A N 1
ATOM 4664 C CA . LEU A 1 605 ? 34.635 -6.034 -30.148 1.00 91.19 605 LEU A CA 1
ATOM 4665 C C . LEU A 1 605 ? 33.975 -4.773 -30.700 1.00 91.19 605 LEU A C 1
ATOM 4667 O O . LEU A 1 605 ? 34.592 -3.709 -30.768 1.00 91.19 605 LEU A O 1
ATOM 4671 N N . TYR A 1 606 ? 32.725 -4.931 -31.103 1.00 90.50 606 TYR A N 1
ATOM 4672 C CA . TYR A 1 606 ? 31.806 -3.869 -31.477 1.00 90.50 606 TYR A CA 1
ATOM 4673 C C . TYR A 1 606 ? 30.526 -4.071 -30.685 1.00 90.50 606 TYR A C 1
ATOM 4675 O O . TYR A 1 606 ? 30.202 -5.204 -30.328 1.00 90.50 606 TYR A O 1
ATOM 4683 N N . GLY A 1 607 ? 29.821 -2.992 -30.387 1.00 91.56 607 GLY A N 1
ATOM 4684 C CA . GLY A 1 607 ? 28.560 -3.102 -29.678 1.00 91.56 607 GLY A CA 1
ATOM 4685 C C . GLY A 1 607 ? 27.883 -1.765 -29.489 1.00 91.56 607 GLY A C 1
ATOM 4686 O O . GLY A 1 607 ? 28.531 -0.726 -29.387 1.00 91.56 607 GLY A O 1
ATOM 4687 N N . THR A 1 608 ? 26.569 -1.797 -29.412 1.00 91.00 608 THR A N 1
ATOM 4688 C CA . THR A 1 608 ? 25.736 -0.624 -29.184 1.00 91.00 608 THR A CA 1
ATOM 4689 C C . THR A 1 608 ? 25.315 -0.609 -27.720 1.00 91.00 608 THR A C 1
ATOM 4691 O O . THR A 1 608 ? 24.683 -1.556 -27.242 1.00 91.00 608 THR A O 1
ATOM 4694 N N . SER A 1 609 ? 25.706 0.433 -26.982 1.00 88.69 609 SER A N 1
ATOM 4695 C CA . SER A 1 609 ? 25.329 0.562 -25.573 1.00 88.69 609 SER A CA 1
ATOM 4696 C C . SER A 1 609 ? 23.862 0.972 -25.447 1.00 88.69 609 SER A C 1
ATOM 4698 O O . SER A 1 609 ? 23.328 1.679 -26.300 1.00 88.69 609 SER A O 1
ATOM 4700 N N . ILE A 1 610 ? 23.210 0.542 -24.365 1.00 84.81 610 ILE A N 1
ATOM 4701 C CA . ILE A 1 610 ? 21.839 0.964 -24.037 1.00 84.81 610 ILE A CA 1
ATOM 4702 C C . ILE A 1 610 ? 21.790 2.493 -23.917 1.00 84.81 610 ILE A C 1
ATOM 4704 O O . ILE A 1 610 ? 20.895 3.133 -24.461 1.00 84.81 610 ILE A O 1
ATOM 4708 N N . GLU A 1 611 ? 22.815 3.083 -23.297 1.00 83.31 611 GLU A N 1
ATOM 4709 C CA . GLU A 1 611 ? 22.964 4.532 -23.154 1.00 83.31 611 GLU A CA 1
ATOM 4710 C C . GLU A 1 611 ? 22.977 5.259 -24.505 1.00 83.31 611 GLU A C 1
ATOM 4712 O O . GLU A 1 611 ? 22.267 6.245 -24.661 1.00 83.31 611 GLU A O 1
ATOM 4717 N N . ALA A 1 612 ? 23.698 4.751 -25.512 1.00 87.19 612 ALA A N 1
ATOM 4718 C CA . ALA A 1 612 ? 23.757 5.388 -26.829 1.00 87.19 612 ALA A CA 1
ATOM 4719 C C . ALA A 1 612 ? 22.390 5.419 -27.538 1.00 87.19 612 ALA A C 1
ATOM 4721 O O . ALA A 1 612 ? 22.141 6.290 -28.373 1.00 87.19 612 ALA A O 1
ATOM 4722 N N . VAL A 1 613 ? 21.497 4.477 -27.225 1.00 86.00 613 VAL A N 1
ATOM 4723 C CA . VAL A 1 613 ? 20.107 4.470 -27.713 1.00 86.00 613 VAL A CA 1
ATOM 4724 C C . VAL A 1 613 ? 19.238 5.411 -26.879 1.00 86.00 613 VAL A C 1
ATOM 4726 O O . VAL A 1 613 ? 18.457 6.200 -27.419 1.00 86.00 613 VAL A O 1
ATOM 4729 N N . GLU A 1 614 ? 19.391 5.371 -25.555 1.00 80.25 614 GLU A N 1
ATOM 4730 C CA . GLU A 1 614 ? 18.661 6.233 -24.626 1.00 80.25 614 GLU A CA 1
ATOM 4731 C C . GLU A 1 614 ? 18.939 7.715 -24.868 1.00 80.25 614 GLU A C 1
ATOM 4733 O O . GLU A 1 614 ? 17.988 8.480 -24.941 1.00 80.25 614 GLU A O 1
ATOM 4738 N N . THR A 1 615 ? 20.190 8.124 -25.091 1.00 82.88 615 THR A N 1
ATOM 4739 C CA . THR A 1 615 ? 20.548 9.524 -25.376 1.00 82.88 615 THR A CA 1
ATOM 4740 C C . THR A 1 615 ? 19.784 10.078 -26.577 1.00 82.88 615 THR A C 1
ATOM 4742 O O . THR A 1 615 ? 19.301 11.209 -26.542 1.00 82.88 615 THR A O 1
ATOM 4745 N N . VAL A 1 616 ? 19.631 9.279 -27.638 1.00 84.75 616 VAL A N 1
ATOM 4746 C CA . VAL A 1 616 ? 18.880 9.693 -28.826 1.00 84.75 616 VAL A CA 1
ATOM 4747 C C . VAL A 1 616 ? 17.384 9.762 -28.528 1.00 84.75 616 VAL A C 1
ATOM 4749 O O . VAL A 1 616 ? 16.741 10.768 -28.828 1.00 84.75 616 VAL A O 1
ATOM 4752 N N . THR A 1 617 ? 16.830 8.721 -27.910 1.00 79.69 617 THR A N 1
ATOM 4753 C CA . THR A 1 617 ? 15.386 8.660 -27.629 1.00 79.69 617 THR A CA 1
ATOM 4754 C C . THR A 1 617 ? 14.938 9.687 -26.586 1.00 79.69 617 THR A C 1
ATOM 4756 O O . THR A 1 617 ? 13.876 10.284 -26.739 1.00 79.69 617 THR A O 1
ATOM 4759 N N . ASP A 1 618 ? 15.764 9.978 -25.579 1.00 77.19 618 ASP A N 1
ATOM 4760 C CA . ASP A 1 618 ? 15.524 11.021 -24.574 1.00 77.19 618 ASP A CA 1
ATOM 4761 C C . ASP A 1 618 ? 15.558 12.434 -25.179 1.00 77.19 618 ASP A C 1
ATOM 4763 O O . ASP A 1 618 ? 14.942 13.345 -24.631 1.00 77.19 618 ASP A O 1
ATOM 4767 N N . SER A 1 619 ? 16.212 12.619 -26.333 1.00 76.88 619 SER A N 1
ATOM 4768 C CA . SER A 1 619 ? 16.149 13.868 -27.107 1.00 76.88 619 SER A CA 1
ATOM 4769 C C . SER A 1 619 ? 14.871 14.012 -27.950 1.00 76.88 619 SER A C 1
ATOM 4771 O O . SER A 1 619 ? 14.746 14.968 -28.714 1.00 76.88 619 SER A O 1
ATOM 4773 N N . GLY A 1 620 ? 13.928 13.069 -27.831 1.00 76.12 620 GLY A N 1
ATOM 4774 C CA . GLY A 1 620 ? 12.668 13.055 -28.579 1.00 76.12 620 GLY A CA 1
ATOM 4775 C C . GLY A 1 620 ? 12.796 12.548 -30.017 1.00 76.12 620 GLY A C 1
ATOM 4776 O O . GLY A 1 620 ? 11.876 12.731 -30.808 1.00 76.12 620 GLY A O 1
ATOM 4777 N N . LYS A 1 621 ? 13.924 11.920 -30.374 1.00 84.06 621 LYS A N 1
ATOM 4778 C CA . LYS A 1 621 ? 14.210 11.464 -31.741 1.00 84.06 621 LYS A CA 1
ATOM 4779 C C . LYS A 1 621 ? 14.081 9.952 -31.890 1.00 84.06 621 LYS A C 1
ATOM 4781 O O . LYS A 1 621 ? 14.371 9.184 -30.973 1.00 84.06 621 LYS A O 1
ATOM 4786 N N . THR A 1 622 ? 13.739 9.517 -33.096 1.00 87.31 622 THR A N 1
ATOM 4787 C CA . THR A 1 622 ? 13.825 8.120 -33.524 1.00 87.31 622 THR A CA 1
ATOM 4788 C C . THR A 1 622 ? 15.289 7.711 -33.636 1.00 87.31 622 THR A C 1
ATOM 4790 O O . THR A 1 622 ? 16.050 8.295 -34.411 1.00 87.31 622 THR A O 1
ATOM 4793 N N . CYS A 1 623 ? 15.693 6.705 -32.864 1.00 90.94 623 CYS A N 1
ATOM 4794 C CA . CYS A 1 623 ? 17.057 6.193 -32.897 1.00 90.94 623 CYS A CA 1
ATOM 4795 C C . CYS A 1 623 ? 17.287 5.302 -34.124 1.00 90.94 623 CYS A C 1
ATOM 4797 O O . CYS A 1 623 ? 16.488 4.407 -34.393 1.00 90.94 623 CYS A O 1
ATOM 4799 N N . ILE A 1 624 ? 18.383 5.539 -34.847 1.00 93.62 624 ILE A N 1
ATOM 4800 C CA . ILE A 1 624 ? 18.862 4.694 -35.944 1.00 93.62 624 ILE A CA 1
ATOM 4801 C C . ILE A 1 624 ? 20.059 3.873 -35.458 1.00 93.62 624 ILE A C 1
ATOM 4803 O O . ILE A 1 624 ? 21.040 4.434 -34.963 1.00 93.62 624 ILE A O 1
ATOM 4807 N N . LEU A 1 625 ? 19.986 2.557 -35.657 1.00 93.00 625 LEU A N 1
ATOM 4808 C CA . LEU A 1 625 ? 21.056 1.595 -35.404 1.00 93.00 625 LEU A CA 1
ATOM 4809 C C . LEU A 1 625 ? 21.629 1.082 -36.731 1.00 93.00 625 LEU A C 1
ATOM 4811 O O . LEU A 1 625 ? 20.920 0.408 -37.475 1.00 93.00 625 LEU A O 1
ATOM 4815 N N . ASP A 1 626 ? 22.905 1.365 -37.014 1.00 91.56 626 ASP A N 1
ATOM 4816 C CA . ASP A 1 626 ? 23.658 0.750 -38.123 1.00 91.56 626 ASP A CA 1
ATOM 4817 C C . ASP A 1 626 ? 24.455 -0.449 -37.597 1.00 91.56 626 ASP A C 1
ATOM 4819 O O . ASP A 1 626 ? 25.565 -0.303 -37.085 1.00 91.56 626 ASP A O 1
ATOM 4823 N N . ILE A 1 627 ? 23.862 -1.642 -37.677 1.00 89.56 627 ILE A N 1
ATOM 4824 C CA . ILE A 1 627 ? 24.432 -2.871 -37.105 1.00 89.56 627 ILE A CA 1
ATOM 4825 C C . ILE A 1 627 ? 24.453 -4.012 -38.122 1.00 89.56 627 ILE A C 1
ATOM 4827 O O . ILE A 1 627 ? 23.616 -4.104 -39.019 1.00 89.56 627 ILE A O 1
ATOM 4831 N N . GLY A 1 628 ? 25.414 -4.926 -37.984 1.00 88.06 628 GLY A N 1
ATOM 4832 C CA . GLY A 1 628 ? 25.490 -6.133 -38.817 1.00 88.06 628 GLY A CA 1
ATOM 4833 C C . GLY A 1 628 ? 24.372 -7.139 -38.515 1.00 88.06 628 GLY A C 1
ATOM 4834 O O . GLY A 1 628 ? 23.642 -7.005 -37.534 1.00 88.06 628 GLY A O 1
ATOM 4835 N N . VAL A 1 629 ? 24.268 -8.197 -39.326 1.00 88.06 629 VAL A N 1
ATOM 4836 C CA . VAL A 1 629 ? 23.198 -9.209 -39.199 1.00 88.06 629 VAL A CA 1
ATOM 4837 C C . VAL A 1 629 ? 23.222 -9.921 -37.842 1.00 88.06 629 VAL A C 1
ATOM 4839 O O . VAL A 1 629 ? 22.174 -10.215 -37.268 1.00 88.06 629 VAL A O 1
ATOM 4842 N N . GLN A 1 630 ? 24.415 -10.155 -37.288 1.00 85.12 630 GLN A N 1
ATOM 4843 C CA . GLN A 1 630 ? 24.566 -10.705 -35.939 1.00 85.12 630 GLN A CA 1
ATOM 4844 C C . GLN A 1 630 ? 24.001 -9.757 -34.872 1.00 85.12 630 GLN A C 1
ATOM 4846 O O . GLN A 1 630 ? 23.259 -10.206 -34.003 1.00 85.12 630 GLN A O 1
ATOM 4851 N N . GLY A 1 631 ? 24.307 -8.459 -34.962 1.00 87.31 631 GLY A N 1
ATOM 4852 C CA . GLY A 1 631 ? 23.757 -7.445 -34.062 1.00 87.31 631 GLY A CA 1
ATOM 4853 C C . GLY A 1 631 ? 22.235 -7.366 -34.181 1.00 87.31 631 GLY A C 1
ATOM 4854 O O . GLY A 1 631 ? 21.541 -7.408 -33.172 1.00 87.31 631 GLY A O 1
ATOM 4855 N N . ALA A 1 632 ? 21.700 -7.368 -35.408 1.00 88.69 632 ALA A N 1
ATOM 4856 C CA . ALA A 1 632 ? 20.258 -7.371 -35.653 1.00 88.69 632 ALA A CA 1
ATOM 4857 C C . ALA A 1 632 ? 19.554 -8.567 -34.989 1.00 88.69 632 ALA A C 1
ATOM 4859 O O . ALA A 1 632 ? 18.508 -8.389 -34.373 1.00 88.69 632 ALA A O 1
ATOM 4860 N N . ARG A 1 633 ? 20.145 -9.770 -35.022 1.00 87.50 633 ARG A N 1
ATOM 4861 C CA . ARG A 1 633 ? 19.611 -10.942 -34.298 1.00 87.50 633 ARG A CA 1
ATOM 4862 C C . ARG A 1 633 ? 19.574 -10.727 -32.790 1.00 87.50 633 ARG A C 1
ATOM 4864 O O . ARG A 1 633 ? 18.567 -11.050 -32.166 1.00 87.50 633 ARG A O 1
ATOM 4871 N N . SER A 1 634 ? 20.643 -10.177 -32.220 1.00 84.50 634 SER A N 1
ATOM 4872 C CA . SER A 1 634 ? 20.713 -9.871 -30.788 1.00 84.50 634 SER A CA 1
ATOM 4873 C C . SER A 1 634 ? 19.645 -8.856 -30.379 1.00 84.50 634 SER A C 1
ATOM 4875 O O . SER A 1 634 ? 18.931 -9.085 -29.407 1.00 84.50 634 SER A O 1
ATOM 4877 N N . VAL A 1 635 ? 19.468 -7.784 -31.161 1.00 86.38 635 VAL A N 1
ATOM 4878 C CA . VAL A 1 635 ? 18.423 -6.781 -30.906 1.00 86.38 635 VAL A CA 1
ATOM 4879 C C . VAL A 1 635 ? 17.028 -7.391 -31.057 1.00 86.38 635 VAL A C 1
ATOM 4881 O O . VAL A 1 635 ? 16.179 -7.166 -30.200 1.00 86.38 635 VAL A O 1
ATOM 4884 N N . ARG A 1 636 ? 16.790 -8.219 -32.082 1.00 85.62 636 ARG A N 1
ATOM 4885 C CA . ARG A 1 636 ? 15.501 -8.897 -32.319 1.00 85.62 636 ARG A CA 1
ATOM 4886 C C . ARG A 1 636 ? 15.121 -9.871 -31.199 1.00 85.62 636 ARG A C 1
ATOM 4888 O O . ARG A 1 636 ? 13.941 -10.062 -30.938 1.00 85.62 636 ARG A O 1
ATOM 4895 N N . ALA A 1 637 ? 16.109 -10.489 -30.553 1.00 80.31 637 ALA A N 1
ATOM 4896 C CA . ALA A 1 637 ? 15.909 -11.363 -29.397 1.00 80.31 637 ALA A CA 1
ATOM 4897 C C . ALA A 1 637 ? 15.729 -10.593 -28.073 1.00 80.31 637 ALA A C 1
ATOM 4899 O O . ALA A 1 637 ? 15.407 -11.200 -27.050 1.00 80.31 637 ALA A O 1
ATOM 4900 N N . SER A 1 638 ? 15.964 -9.278 -28.074 1.00 76.75 638 SER A N 1
ATOM 4901 C CA . SER A 1 638 ? 15.750 -8.411 -26.918 1.00 76.75 638 SER A CA 1
ATOM 4902 C C . SER A 1 638 ? 14.299 -7.919 -26.843 1.00 76.75 638 SER A C 1
ATOM 4904 O O . SER A 1 638 ? 13.498 -8.115 -27.751 1.00 76.75 638 SER A O 1
ATOM 4906 N N . SER A 1 639 ? 13.963 -7.235 -25.754 1.00 70.94 639 SER A N 1
ATOM 4907 C CA . SER A 1 639 ? 12.687 -6.532 -25.564 1.00 70.94 639 SER A CA 1
ATOM 4908 C C . SER A 1 639 ? 12.613 -5.179 -26.290 1.00 70.94 639 SER A C 1
ATOM 4910 O O . SER A 1 639 ? 11.596 -4.488 -26.187 1.00 70.94 639 SER A O 1
ATOM 4912 N N . LEU A 1 640 ? 13.669 -4.774 -27.015 1.00 80.06 640 LEU A N 1
ATOM 4913 C CA . LEU A 1 640 ? 13.656 -3.540 -27.792 1.00 80.06 640 LEU A CA 1
ATOM 4914 C C . LEU A 1 640 ? 12.764 -3.691 -29.025 1.00 80.06 640 LEU A C 1
ATOM 4916 O O . LEU A 1 640 ? 13.109 -4.352 -30.002 1.00 80.06 640 LEU A O 1
ATOM 4920 N N . GLU A 1 641 ? 11.639 -2.990 -29.003 1.00 79.25 641 GLU A N 1
ATOM 4921 C CA . GLU A 1 641 ? 10.794 -2.844 -30.181 1.00 79.25 641 GLU A CA 1
ATOM 4922 C C . GLU A 1 641 ? 11.451 -1.924 -31.226 1.00 79.25 641 GLU A C 1
ATOM 4924 O O . GLU A 1 641 ? 11.727 -0.747 -30.956 1.00 79.25 641 GLU A O 1
ATOM 4929 N N . ALA A 1 642 ? 11.696 -2.470 -32.418 1.00 87.56 642 ALA A N 1
ATOM 4930 C CA . ALA A 1 642 ? 12.361 -1.785 -33.518 1.00 87.56 642 ALA A CA 1
ATOM 4931 C C . ALA A 1 642 ? 11.821 -2.240 -34.885 1.00 87.56 642 ALA A C 1
ATOM 4933 O O . ALA A 1 642 ? 11.296 -3.345 -35.008 1.00 87.56 642 ALA A O 1
ATOM 4934 N N . ILE A 1 643 ? 11.974 -1.389 -35.902 1.00 91.44 643 ILE A N 1
ATOM 4935 C CA . ILE A 1 643 ? 11.749 -1.707 -37.317 1.00 91.44 643 ILE A CA 1
ATOM 4936 C C . ILE A 1 643 ? 13.072 -2.202 -37.899 1.00 91.44 643 ILE A C 1
ATOM 4938 O O . ILE A 1 643 ? 14.066 -1.479 -37.864 1.00 91.44 643 ILE A O 1
ATOM 4942 N N . PHE A 1 644 ? 13.097 -3.415 -38.443 1.00 94.12 644 PHE A N 1
ATOM 4943 C CA . PHE A 1 644 ? 14.303 -4.049 -38.969 1.00 94.12 644 PHE A CA 1
ATOM 4944 C C . PHE A 1 644 ? 14.318 -4.006 -40.495 1.00 94.12 644 PHE A C 1
ATOM 4946 O O . PHE A 1 644 ? 13.503 -4.647 -41.155 1.00 94.12 644 PHE A O 1
ATOM 4953 N N . ILE A 1 645 ? 15.284 -3.284 -41.058 1.00 95.19 645 ILE A N 1
ATOM 4954 C CA . ILE A 1 645 ? 15.436 -3.073 -42.499 1.00 95.19 645 ILE A CA 1
ATOM 4955 C C . ILE A 1 645 ? 16.790 -3.630 -42.947 1.00 95.19 645 ILE A C 1
ATOM 4957 O O . ILE A 1 645 ? 17.839 -3.233 -42.436 1.00 95.19 645 ILE A O 1
ATOM 4961 N N . PHE A 1 646 ? 16.779 -4.536 -43.921 1.00 95.75 646 PHE A N 1
ATOM 4962 C CA . PHE A 1 646 ? 17.988 -5.088 -44.530 1.00 95.75 646 PHE A CA 1
ATOM 4963 C C . PHE A 1 646 ? 18.252 -4.466 -45.901 1.00 95.75 646 PHE A C 1
ATOM 4965 O O . PHE A 1 646 ? 17.401 -4.522 -46.784 1.00 95.75 646 PHE A O 1
ATOM 4972 N N . ILE A 1 647 ? 19.441 -3.901 -46.103 1.00 95.00 647 ILE A N 1
ATOM 4973 C CA . ILE A 1 647 ? 19.864 -3.290 -47.366 1.00 95.00 647 ILE A CA 1
ATOM 4974 C C . ILE A 1 647 ? 20.736 -4.278 -48.151 1.00 95.00 647 ILE A C 1
ATOM 4976 O O . ILE A 1 647 ? 21.823 -4.661 -47.709 1.00 95.00 647 ILE A O 1
ATOM 4980 N N . CYS A 1 648 ? 20.281 -4.650 -49.344 1.00 92.88 648 CYS A N 1
ATOM 4981 C CA . CYS A 1 648 ? 20.966 -5.533 -50.285 1.00 92.88 648 CYS A CA 1
ATOM 4982 C C . CYS A 1 648 ? 21.572 -4.752 -51.461 1.00 92.88 648 CYS A C 1
ATOM 4984 O O . CYS A 1 648 ? 21.009 -3.742 -51.884 1.00 92.88 648 CYS A O 1
ATOM 4986 N N . PRO A 1 649 ? 22.685 -5.221 -52.052 1.00 92.06 649 PRO A N 1
ATOM 4987 C CA . PRO A 1 649 ? 23.115 -4.756 -53.365 1.00 92.06 649 PRO A CA 1
ATOM 4988 C C . PRO A 1 649 ? 22.221 -5.358 -54.474 1.00 92.06 649 PRO A C 1
ATOM 4990 O O . PRO A 1 649 ? 21.599 -6.397 -54.243 1.00 92.06 649 PRO A O 1
ATOM 4993 N N . PRO A 1 650 ? 22.193 -4.770 -55.687 1.00 90.56 650 PRO A N 1
ATOM 4994 C CA . PRO A 1 650 ? 21.464 -5.336 -56.828 1.00 90.56 650 PRO A CA 1
ATOM 4995 C C . PRO A 1 650 ? 22.038 -6.681 -57.286 1.00 90.56 650 PRO A C 1
ATOM 4997 O O . PRO A 1 650 ? 21.296 -7.576 -57.679 1.00 90.56 650 PRO A O 1
ATOM 5000 N N . SER A 1 651 ? 23.361 -6.843 -57.206 1.00 91.50 651 SER A N 1
ATOM 5001 C CA . SER A 1 651 ? 24.049 -8.113 -57.434 1.00 91.50 651 SER A CA 1
ATOM 5002 C C . SER A 1 651 ? 25.337 -8.194 -56.610 1.00 91.50 651 SER A C 1
ATOM 5004 O O . SER A 1 651 ? 25.810 -7.193 -56.058 1.00 91.50 651 SER A O 1
ATOM 5006 N N . PHE A 1 652 ? 25.911 -9.394 -56.509 1.00 90.06 652 PHE A N 1
ATOM 5007 C CA . PHE A 1 652 ? 27.174 -9.600 -55.800 1.00 90.06 652 PHE A CA 1
ATOM 5008 C C . PHE A 1 652 ? 28.358 -8.972 -56.555 1.00 90.06 652 PHE A C 1
ATOM 5010 O O . PHE A 1 652 ? 29.248 -8.392 -55.936 1.00 90.06 652 PHE A O 1
ATOM 5017 N N . GLU A 1 653 ? 28.326 -8.997 -57.888 1.00 89.88 653 GLU A N 1
ATOM 5018 C CA . GLU A 1 653 ? 29.326 -8.374 -58.763 1.00 89.88 653 GLU A CA 1
ATOM 5019 C C . GLU A 1 653 ? 29.351 -6.851 -58.588 1.00 89.88 653 GLU A C 1
ATOM 5021 O O . GLU A 1 653 ? 30.419 -6.241 -58.517 1.00 89.88 653 GLU A O 1
ATOM 5026 N N . GLU A 1 654 ? 28.179 -6.223 -58.465 1.00 88.62 654 GLU A N 1
ATOM 5027 C CA . GLU A 1 654 ? 28.088 -4.780 -58.237 1.00 88.62 654 GLU A CA 1
ATOM 5028 C C . GLU A 1 654 ? 28.603 -4.402 -56.839 1.00 88.62 654 GLU A C 1
ATOM 5030 O O . GLU A 1 654 ? 29.275 -3.381 -56.670 1.00 88.62 654 GLU A O 1
ATOM 5035 N N . LEU A 1 655 ? 28.377 -5.254 -55.830 1.00 88.88 655 LEU A N 1
ATOM 5036 C CA . LEU A 1 655 ? 28.984 -5.082 -54.509 1.00 88.88 655 LEU A CA 1
ATOM 5037 C C . LEU A 1 655 ? 30.518 -5.164 -54.571 1.00 88.88 655 LEU A C 1
ATOM 5039 O O . LEU A 1 655 ? 31.200 -4.327 -53.975 1.00 88.88 655 LEU A O 1
ATOM 5043 N N . GLU A 1 656 ? 31.063 -6.137 -55.305 1.00 89.69 656 GLU A N 1
ATOM 5044 C CA . GLU A 1 656 ? 32.506 -6.282 -55.517 1.00 89.69 656 GLU A CA 1
ATOM 5045 C C . GLU A 1 656 ? 33.104 -5.062 -56.214 1.00 89.69 656 GLU A C 1
ATOM 5047 O O . GLU A 1 656 ? 34.093 -4.496 -55.735 1.00 89.69 656 GLU A O 1
ATOM 5052 N N . LYS A 1 657 ? 32.465 -4.593 -57.286 1.00 87.81 657 LYS A N 1
ATOM 5053 C CA . LYS A 1 657 ? 32.870 -3.379 -57.994 1.00 87.81 657 LYS A CA 1
ATOM 5054 C C . LYS A 1 657 ? 32.899 -2.168 -57.057 1.00 87.81 657 LYS A C 1
ATOM 5056 O O . LYS A 1 657 ? 33.888 -1.434 -57.046 1.00 87.81 657 LYS A O 1
ATOM 5061 N N . ARG A 1 658 ? 31.870 -1.990 -56.216 1.00 85.94 658 ARG A N 1
ATOM 5062 C CA . ARG A 1 658 ? 31.789 -0.905 -55.217 1.00 85.94 658 ARG A CA 1
ATOM 5063 C C . ARG A 1 658 ? 32.881 -1.002 -54.147 1.00 85.94 658 ARG A C 1
ATOM 5065 O O . ARG A 1 658 ? 33.408 0.030 -53.733 1.00 85.94 658 ARG A O 1
ATOM 5072 N N . LEU A 1 659 ? 33.233 -2.205 -53.688 1.00 83.69 659 LEU A N 1
ATOM 5073 C CA . LEU A 1 659 ? 34.309 -2.404 -52.708 1.00 83.69 659 LEU A CA 1
ATOM 5074 C C . LEU A 1 659 ? 35.687 -2.099 -53.306 1.00 83.69 659 LEU A C 1
ATOM 5076 O O . LEU A 1 659 ? 36.464 -1.374 -52.687 1.00 83.69 659 LEU A O 1
ATOM 5080 N N . ARG A 1 660 ? 35.964 -2.582 -54.523 1.00 86.88 660 ARG A N 1
ATOM 5081 C CA . ARG A 1 660 ? 37.231 -2.341 -55.235 1.00 86.88 660 ARG A CA 1
ATOM 5082 C C . ARG A 1 660 ? 37.426 -0.869 -55.596 1.00 86.88 660 ARG A C 1
ATOM 5084 O O . ARG A 1 660 ? 38.516 -0.335 -55.416 1.00 86.88 660 ARG A O 1
ATOM 5091 N N . ALA A 1 661 ? 36.363 -0.191 -56.033 1.00 84.00 661 ALA A N 1
ATOM 5092 C CA . ALA A 1 661 ? 36.409 1.219 -56.424 1.00 84.00 661 ALA A CA 1
ATOM 5093 C C . ALA A 1 661 ? 36.785 2.176 -55.276 1.00 84.00 661 ALA A C 1
ATOM 5095 O O . ALA A 1 661 ? 37.230 3.290 -55.537 1.00 84.00 661 ALA A O 1
ATOM 5096 N N . ARG A 1 662 ? 36.637 1.765 -54.007 1.00 76.31 662 ARG A N 1
ATOM 5097 C CA . ARG A 1 662 ? 37.024 2.594 -52.851 1.00 76.31 662 ARG A CA 1
ATOM 5098 C C . ARG A 1 662 ? 38.537 2.781 -52.728 1.00 76.31 662 ARG A C 1
ATOM 5100 O O . ARG A 1 662 ? 38.950 3.780 -52.156 1.00 76.31 662 ARG A O 1
ATOM 5107 N N . GLY A 1 663 ? 39.351 1.846 -53.228 1.00 70.81 663 GLY A N 1
ATOM 5108 C CA . GLY A 1 663 ? 40.815 1.976 -53.301 1.00 70.81 663 GLY A CA 1
ATOM 5109 C C . GLY A 1 663 ? 41.564 2.087 -51.962 1.00 70.81 663 GLY A C 1
ATOM 5110 O O . GLY A 1 663 ? 42.759 2.357 -51.959 1.00 70.81 663 GLY A O 1
ATOM 5111 N N . THR A 1 664 ? 40.893 1.898 -50.822 1.00 67.81 664 THR A N 1
ATOM 5112 C CA . THR A 1 664 ? 41.468 2.087 -49.475 1.00 67.81 664 THR A CA 1
ATOM 5113 C C . THR A 1 664 ? 41.969 0.795 -48.817 1.00 67.81 664 THR A C 1
ATOM 5115 O O . THR A 1 664 ? 42.336 0.821 -47.646 1.00 67.81 664 THR A O 1
ATOM 5118 N N . GLU A 1 665 ? 41.904 -0.348 -49.506 1.00 76.19 665 GLU A N 1
ATOM 5119 C CA . GLU A 1 665 ? 42.085 -1.683 -48.912 1.00 76.19 665 GLU A CA 1
ATOM 5120 C C . GLU A 1 665 ? 42.942 -2.590 -49.805 1.00 76.19 665 GLU A C 1
ATOM 5122 O O . GLU A 1 665 ? 42.933 -2.436 -51.026 1.00 76.19 665 GLU A O 1
ATOM 5127 N N . SER A 1 666 ? 43.662 -3.548 -49.209 1.00 83.00 666 SER A N 1
ATOM 5128 C CA . SER A 1 666 ? 44.415 -4.563 -49.962 1.00 83.00 666 SER A CA 1
ATOM 5129 C C . SER A 1 666 ? 43.483 -5.612 -50.585 1.00 83.00 666 SER A C 1
ATOM 5131 O O . SER A 1 666 ? 42.358 -5.811 -50.118 1.00 83.00 666 SER A O 1
ATOM 5133 N N . GLU A 1 667 ? 43.950 -6.333 -51.608 1.00 87.25 667 GLU A N 1
ATOM 5134 C CA . GLU A 1 667 ? 43.158 -7.384 -52.265 1.00 87.25 667 GLU A CA 1
ATOM 5135 C C . GLU A 1 667 ? 42.691 -8.454 -51.263 1.00 87.25 667 GLU A C 1
ATOM 5137 O O . GLU A 1 667 ? 41.535 -8.876 -51.273 1.00 87.25 667 GLU A O 1
ATOM 5142 N N . GLU A 1 668 ? 43.547 -8.835 -50.315 1.00 84.19 668 GLU A N 1
ATOM 5143 C CA . GLU A 1 668 ? 43.220 -9.809 -49.272 1.00 84.19 668 GLU A CA 1
ATOM 5144 C C . GLU A 1 668 ? 42.100 -9.306 -48.346 1.00 84.19 668 GLU A C 1
ATOM 5146 O O . GLU A 1 668 ? 41.246 -10.085 -47.907 1.00 84.19 668 GLU A O 1
ATOM 5151 N N . GLN A 1 669 ? 42.076 -8.001 -48.055 1.00 79.69 669 GLN A N 1
ATOM 5152 C CA . GLN A 1 669 ? 41.027 -7.363 -47.257 1.00 79.69 669 GLN A CA 1
ATOM 5153 C C . GLN A 1 669 ? 39.700 -7.299 -48.024 1.00 79.69 669 GLN A C 1
ATOM 5155 O O . GLN A 1 669 ? 38.650 -7.589 -47.441 1.00 79.69 669 GLN A O 1
ATOM 5160 N N . VAL A 1 670 ? 39.741 -6.999 -49.328 1.00 84.19 670 VAL A N 1
ATOM 5161 C CA . VAL A 1 670 ? 38.563 -7.002 -50.212 1.00 84.19 670 VAL A CA 1
ATOM 5162 C C . VAL A 1 670 ? 37.954 -8.403 -50.290 1.00 84.19 670 VAL A C 1
ATOM 5164 O O . VAL A 1 670 ? 36.767 -8.570 -50.009 1.00 84.19 670 VAL A O 1
ATOM 5167 N N . GLN A 1 671 ? 38.765 -9.434 -50.548 1.00 86.69 671 GLN A N 1
ATOM 5168 C CA . GLN A 1 671 ? 38.305 -10.828 -50.584 1.00 86.69 671 GLN A CA 1
ATOM 5169 C C . GLN A 1 671 ? 37.703 -11.283 -49.249 1.00 86.69 671 GLN A C 1
ATOM 5171 O O . GLN A 1 671 ? 36.711 -12.014 -49.199 1.00 86.69 671 GLN A O 1
ATOM 5176 N N . LYS A 1 672 ? 38.272 -10.835 -48.124 1.00 83.44 672 LYS A N 1
ATOM 5177 C CA . LYS A 1 672 ? 37.703 -11.101 -46.797 1.00 83.44 672 LYS A CA 1
ATOM 5178 C C . LYS A 1 672 ? 36.321 -10.460 -46.629 1.00 83.44 672 LYS A C 1
ATOM 5180 O O . LYS A 1 672 ? 35.415 -11.127 -46.135 1.00 83.44 672 LYS A O 1
ATOM 5185 N N . ARG A 1 673 ? 36.141 -9.208 -47.061 1.00 82.69 673 ARG A N 1
ATOM 5186 C CA . ARG A 1 673 ? 34.840 -8.519 -47.009 1.00 82.69 673 ARG A CA 1
ATOM 5187 C C . ARG A 1 673 ? 33.795 -9.175 -47.902 1.00 82.69 673 ARG A C 1
ATOM 5189 O O . ARG A 1 673 ? 32.662 -9.314 -47.460 1.00 82.69 673 ARG A O 1
ATOM 5196 N N . LEU A 1 674 ? 34.174 -9.626 -49.098 1.00 87.31 674 LEU A N 1
ATOM 5197 C CA . LEU A 1 674 ? 33.277 -10.345 -50.009 1.00 87.31 674 LEU A CA 1
ATOM 5198 C C . LEU A 1 674 ? 32.782 -11.665 -49.411 1.00 87.31 674 LEU A C 1
ATOM 5200 O O . LEU A 1 674 ? 31.584 -11.943 -49.442 1.00 87.31 674 LEU A O 1
ATOM 5204 N N . ARG A 1 675 ? 33.674 -12.441 -48.782 1.00 86.38 675 ARG A N 1
ATOM 5205 C CA . ARG A 1 675 ? 33.283 -13.669 -48.069 1.00 86.38 675 ARG A CA 1
ATOM 5206 C C . ARG A 1 675 ? 32.294 -13.394 -46.936 1.00 86.38 675 ARG A C 1
ATOM 5208 O O . ARG A 1 675 ? 31.285 -14.086 -46.839 1.00 86.38 675 ARG A O 1
ATOM 5215 N N . ASN A 1 676 ? 32.543 -12.372 -46.114 1.00 83.81 676 ASN A N 1
ATOM 5216 C CA . ASN A 1 676 ? 31.601 -11.989 -45.057 1.00 83.81 676 ASN A CA 1
ATOM 5217 C C . ASN A 1 676 ? 30.260 -11.520 -45.640 1.00 83.81 676 ASN A C 1
ATOM 5219 O O . ASN A 1 676 ? 29.208 -11.909 -45.146 1.00 83.81 676 ASN A O 1
ATOM 5223 N N . ALA A 1 677 ? 30.298 -10.713 -46.705 1.00 88.12 677 ALA A N 1
ATOM 5224 C CA . ALA A 1 677 ? 29.108 -10.180 -47.353 1.00 88.12 677 ALA A CA 1
ATOM 5225 C C . ALA A 1 677 ? 28.213 -11.289 -47.913 1.00 88.12 677 ALA A C 1
ATOM 5227 O O . ALA A 1 677 ? 26.999 -11.209 -47.769 1.00 88.12 677 ALA A O 1
ATOM 5228 N N . SER A 1 678 ? 28.798 -12.340 -48.495 1.00 88.19 678 SER A N 1
ATOM 5229 C CA . SER A 1 678 ? 28.048 -13.518 -48.941 1.00 88.19 678 SER A CA 1
ATOM 5230 C C . SER A 1 678 ? 27.285 -14.165 -47.778 1.00 88.19 678 SER A C 1
ATOM 5232 O O . SER A 1 678 ? 26.076 -14.364 -47.874 1.00 88.19 678 SER A O 1
ATOM 5234 N N . ALA A 1 679 ? 27.951 -14.393 -46.640 1.00 85.88 679 ALA A N 1
ATOM 5235 C CA . ALA A 1 679 ? 27.307 -14.958 -45.455 1.00 85.88 679 ALA A CA 1
ATOM 5236 C C . ALA A 1 679 ? 26.221 -14.039 -44.861 1.00 85.88 679 ALA A C 1
ATOM 5238 O O . ALA A 1 679 ? 25.192 -14.527 -44.398 1.00 85.88 679 ALA A O 1
ATOM 5239 N N . GLU A 1 680 ? 26.428 -12.720 -44.868 1.00 88.56 680 GLU A N 1
ATOM 5240 C CA . GLU A 1 680 ? 25.433 -11.746 -44.403 1.00 88.56 680 GLU A CA 1
ATOM 5241 C C . GLU A 1 680 ? 24.208 -11.674 -45.327 1.00 88.56 680 GLU A C 1
ATOM 5243 O O . GLU A 1 680 ? 23.090 -11.579 -44.828 1.00 88.56 680 GLU A O 1
ATOM 5248 N N . LEU A 1 681 ? 24.388 -11.767 -46.649 1.00 90.12 681 LEU A N 1
ATOM 5249 C CA . LEU A 1 681 ? 23.284 -11.777 -47.618 1.00 90.12 681 LEU A CA 1
ATOM 5250 C C . LEU A 1 681 ? 22.406 -13.019 -47.478 1.00 90.12 681 LEU A C 1
ATOM 5252 O O . LEU A 1 681 ? 21.185 -12.895 -47.489 1.00 90.12 681 LEU A O 1
ATOM 5256 N N . GLU A 1 682 ? 23.009 -14.196 -47.309 1.00 86.69 682 GLU A N 1
ATOM 5257 C CA . GLU A 1 682 ? 22.255 -15.432 -47.072 1.00 86.69 682 GLU A CA 1
ATOM 5258 C C . GLU A 1 682 ? 21.453 -15.347 -45.771 1.00 86.69 682 GLU A C 1
ATOM 5260 O O . GLU A 1 682 ? 20.272 -15.684 -45.735 1.00 86.69 682 GLU A O 1
ATOM 5265 N N . GLN A 1 683 ? 22.059 -14.817 -44.705 1.00 84.50 683 GLN A N 1
ATOM 5266 C CA . GLN A 1 683 ? 21.369 -14.641 -43.430 1.00 84.50 683 GLN A CA 1
ATOM 5267 C C . GLN A 1 683 ? 20.279 -13.565 -43.473 1.00 84.50 683 GLN A C 1
ATOM 5269 O O . GLN A 1 683 ? 19.265 -13.719 -42.796 1.00 84.50 683 GLN A O 1
ATOM 5274 N N . GLY A 1 684 ? 20.481 -12.487 -44.231 1.00 82.44 684 GLY A N 1
ATOM 5275 C CA . GLY A 1 684 ? 19.518 -11.394 -44.359 1.00 82.44 684 GLY A CA 1
ATOM 5276 C C . GLY A 1 684 ? 18.290 -11.739 -45.198 1.00 82.44 684 GLY A C 1
ATOM 5277 O O . GLY A 1 684 ? 17.243 -11.130 -45.011 1.00 82.44 684 GLY A O 1
ATOM 5278 N N . LYS A 1 685 ? 18.386 -12.757 -46.063 1.00 79.31 685 LYS A N 1
ATOM 5279 C CA . LYS A 1 685 ? 17.251 -13.311 -46.821 1.00 79.31 685 LYS A CA 1
ATOM 5280 C C . LYS A 1 685 ? 16.402 -14.304 -46.019 1.00 79.31 685 LYS A C 1
ATOM 5282 O O . LYS A 1 685 ? 15.357 -14.730 -46.508 1.00 79.31 685 LYS A O 1
ATOM 5287 N N . LEU A 1 686 ? 16.836 -14.707 -44.821 1.00 78.38 686 LEU A N 1
ATOM 5288 C CA . LEU A 1 686 ? 16.068 -15.635 -43.991 1.00 78.38 686 LEU A CA 1
ATOM 5289 C C . LEU A 1 686 ? 14.771 -14.970 -43.497 1.00 78.38 686 LEU A C 1
ATOM 5291 O O . LEU A 1 686 ? 14.820 -13.855 -42.967 1.00 78.38 686 LEU A O 1
ATOM 5295 N N . PRO A 1 687 ? 13.615 -15.649 -43.604 1.00 75.94 687 PRO A N 1
ATOM 5296 C CA . PRO A 1 687 ? 12.349 -15.103 -43.134 1.00 75.94 687 PRO A CA 1
ATOM 5297 C C . PRO A 1 687 ? 12.354 -14.901 -41.609 1.00 75.94 687 PRO A C 1
ATOM 5299 O O . PRO A 1 687 ? 12.854 -15.737 -40.858 1.00 75.94 687 PRO A O 1
ATOM 5302 N N . GLY A 1 688 ? 11.769 -13.788 -41.154 1.00 80.75 688 GLY A N 1
ATOM 5303 C CA . GLY A 1 688 ? 11.496 -13.503 -39.737 1.00 80.75 688 GLY A CA 1
ATOM 5304 C C . GLY A 1 688 ? 12.515 -12.617 -39.007 1.00 80.75 688 GLY A C 1
ATOM 5305 O O . GLY A 1 688 ? 12.190 -12.102 -37.935 1.00 80.75 688 GLY A O 1
ATOM 5306 N N . LEU A 1 689 ? 13.712 -12.396 -39.570 1.00 86.94 689 LEU A N 1
ATOM 5307 C CA . LEU A 1 689 ? 14.735 -11.541 -38.946 1.00 86.94 689 LEU A CA 1
ATOM 5308 C C . LEU A 1 689 ? 14.561 -10.050 -39.266 1.00 86.94 689 LEU A C 1
ATOM 5310 O O . LEU A 1 689 ? 14.724 -9.213 -38.381 1.00 86.94 689 LEU A O 1
ATOM 5314 N N . PHE A 1 690 ? 14.241 -9.733 -40.518 1.00 92.88 690 PHE A N 1
ATOM 5315 C CA . PHE A 1 690 ? 14.020 -8.370 -40.990 1.00 92.88 690 PHE A CA 1
ATOM 5316 C C . PHE A 1 690 ? 12.562 -8.194 -41.397 1.00 92.88 690 PHE A C 1
ATOM 5318 O O . PHE A 1 690 ? 11.969 -9.099 -41.982 1.00 92.88 690 PHE A O 1
ATOM 5325 N N . ASP A 1 691 ? 12.001 -7.032 -41.077 1.00 92.31 691 ASP A N 1
ATOM 5326 C CA . ASP A 1 691 ? 10.634 -6.665 -41.446 1.00 92.31 691 ASP A CA 1
ATOM 5327 C C . ASP A 1 691 ? 10.577 -6.236 -42.917 1.00 92.31 691 ASP A C 1
ATOM 5329 O O . ASP A 1 691 ? 9.602 -6.515 -43.611 1.00 92.31 691 ASP A O 1
ATOM 5333 N N . TYR A 1 692 ? 11.656 -5.612 -43.406 1.00 92.94 692 TYR A N 1
ATOM 5334 C CA . TYR A 1 692 ? 11.776 -5.123 -44.776 1.00 92.94 692 TYR A CA 1
ATOM 5335 C C . TYR A 1 692 ? 13.146 -5.442 -45.379 1.00 92.94 692 TYR A C 1
ATOM 5337 O O . TYR A 1 692 ? 14.171 -5.402 -44.694 1.00 92.94 692 TYR A O 1
ATOM 5345 N N . VAL A 1 693 ? 13.171 -5.694 -46.688 1.00 92.50 693 VAL A N 1
ATOM 5346 C CA . VAL A 1 693 ? 14.398 -5.840 -47.482 1.00 92.50 693 VAL A CA 1
ATOM 5347 C C . VAL A 1 693 ? 14.368 -4.812 -48.609 1.00 92.50 693 VAL A C 1
ATOM 5349 O O . VAL A 1 693 ? 13.441 -4.811 -49.413 1.00 92.50 693 VAL A O 1
ATOM 5352 N N . LEU A 1 694 ? 15.381 -3.948 -48.671 1.00 93.38 694 LEU A N 1
ATOM 5353 C CA . LEU A 1 694 ? 15.549 -2.935 -49.712 1.00 93.38 694 LEU A CA 1
ATOM 5354 C C . LEU A 1 694 ? 16.741 -3.284 -50.599 1.00 93.38 694 LEU A C 1
ATOM 5356 O O . LEU A 1 694 ? 17.832 -3.562 -50.101 1.00 93.38 694 LEU A O 1
ATOM 5360 N N . VAL A 1 695 ? 16.553 -3.237 -51.914 1.00 93.50 695 VAL A N 1
ATOM 5361 C CA . VAL A 1 695 ? 17.634 -3.402 -52.892 1.00 93.50 695 VAL A CA 1
ATOM 5362 C C . VAL A 1 695 ? 18.121 -2.015 -53.303 1.00 93.50 695 VAL A C 1
ATOM 5364 O O . VAL A 1 695 ? 17.349 -1.220 -53.817 1.00 93.50 695 VAL A O 1
ATOM 5367 N N . ASN A 1 696 ? 19.398 -1.715 -53.060 1.00 93.06 696 ASN A N 1
ATOM 5368 C CA . ASN A 1 696 ? 19.999 -0.420 -53.383 1.00 93.06 696 ASN A CA 1
ATOM 5369 C C . ASN A 1 696 ? 20.721 -0.458 -54.741 1.00 93.06 696 ASN A C 1
ATOM 5371 O O . ASN A 1 696 ? 21.965 -0.470 -54.812 1.00 93.06 696 ASN A O 1
ATOM 5375 N N . ASP A 1 697 ? 19.922 -0.535 -55.805 1.00 90.25 697 ASP A N 1
ATOM 5376 C CA . ASP A 1 697 ? 20.346 -0.406 -57.200 1.00 90.25 697 ASP A CA 1
ATOM 5377 C C . ASP A 1 697 ? 20.581 1.067 -57.576 1.00 90.25 697 ASP A C 1
ATOM 5379 O O . ASP A 1 697 ? 21.695 1.416 -57.974 1.00 90.25 697 ASP A O 1
ATOM 5383 N N . ASP A 1 698 ? 19.579 1.915 -57.336 1.00 90.44 698 ASP A N 1
ATOM 5384 C CA . ASP A 1 698 ? 19.576 3.367 -57.458 1.00 90.44 698 ASP A CA 1
ATOM 5385 C C . ASP A 1 698 ? 19.322 4.026 -56.094 1.00 90.44 698 ASP A C 1
ATOM 5387 O O . ASP A 1 698 ? 18.389 3.689 -55.359 1.00 90.44 698 ASP A O 1
ATOM 5391 N N . LEU A 1 699 ? 20.159 5.009 -55.758 1.00 89.69 699 LEU A N 1
ATOM 5392 C CA . LEU A 1 699 ? 20.151 5.630 -54.437 1.00 89.69 699 LEU A CA 1
ATOM 5393 C C . LEU A 1 699 ? 18.879 6.448 -54.175 1.00 89.69 699 LEU A C 1
ATOM 5395 O O . LEU A 1 699 ? 18.421 6.489 -53.033 1.00 89.69 699 LEU A O 1
ATOM 5399 N N . GLU A 1 700 ? 18.334 7.137 -55.180 1.00 92.12 700 GLU A N 1
ATOM 5400 C CA . GLU A 1 700 ? 17.150 7.988 -55.000 1.00 92.12 700 GLU A CA 1
ATOM 5401 C C . GLU A 1 700 ? 15.886 7.146 -54.837 1.00 92.12 700 GLU A C 1
ATOM 5403 O O . GLU A 1 700 ? 15.097 7.391 -53.924 1.00 92.12 700 GLU A O 1
ATOM 5408 N N . THR A 1 701 ? 15.743 6.105 -55.656 1.00 91.38 701 THR A N 1
ATOM 5409 C CA . THR A 1 701 ? 14.613 5.171 -55.601 1.00 91.38 701 THR A CA 1
ATOM 5410 C C . THR A 1 701 ? 14.605 4.402 -54.280 1.00 91.38 701 THR A C 1
ATOM 5412 O O . THR A 1 701 ? 13.610 4.432 -53.554 1.00 91.38 701 THR A O 1
ATOM 5415 N N . CYS A 1 702 ? 15.747 3.816 -53.893 1.00 93.06 702 CYS A N 1
ATOM 5416 C CA . CYS A 1 702 ? 15.882 3.105 -52.620 1.00 93.06 702 CYS A CA 1
ATOM 5417 C C . CYS A 1 702 ? 15.631 4.023 -51.411 1.00 93.06 702 CYS A C 1
ATOM 5419 O O . CYS A 1 702 ? 15.076 3.587 -50.400 1.00 93.06 702 CYS A O 1
ATOM 5421 N N . TYR A 1 703 ? 16.028 5.296 -51.495 1.00 94.44 703 TYR A N 1
ATOM 5422 C CA . TYR A 1 703 ? 15.751 6.276 -50.448 1.00 94.44 703 TYR A CA 1
ATOM 5423 C C . TYR A 1 703 ? 14.262 6.649 -50.377 1.00 94.44 703 TYR A C 1
ATOM 5425 O O . TYR A 1 703 ? 13.722 6.767 -49.279 1.00 94.44 703 TYR A O 1
ATOM 5433 N N . GLY A 1 704 ? 13.578 6.771 -51.518 1.00 91.56 704 GLY A N 1
ATOM 5434 C CA . GLY A 1 704 ? 12.124 6.948 -51.566 1.00 91.56 704 GLY A CA 1
ATOM 5435 C C . GLY A 1 704 ? 11.372 5.793 -50.899 1.00 91.56 704 GLY A C 1
ATOM 5436 O O . GLY A 1 704 ? 10.477 6.025 -50.091 1.00 91.56 704 GLY A O 1
ATOM 5437 N N . ASP A 1 705 ? 11.777 4.550 -51.153 1.00 92.12 705 ASP A N 1
ATOM 5438 C CA . ASP A 1 705 ? 11.152 3.382 -50.520 1.00 92.12 705 ASP A CA 1
ATOM 5439 C C . ASP A 1 705 ? 11.455 3.285 -49.018 1.00 92.12 705 ASP A C 1
ATOM 5441 O O . ASP A 1 705 ? 10.578 2.917 -48.233 1.00 92.12 705 ASP A O 1
ATOM 5445 N N . LEU A 1 706 ? 12.652 3.701 -48.588 1.00 92.94 706 LEU A N 1
ATOM 5446 C CA . LEU A 1 706 ? 12.965 3.855 -47.165 1.00 92.94 706 LEU A CA 1
ATOM 5447 C C . LEU A 1 706 ? 12.018 4.860 -46.487 1.00 92.94 706 LEU A C 1
ATOM 5449 O O . LEU A 1 706 ? 11.541 4.590 -45.385 1.00 92.94 706 LEU A O 1
ATOM 5453 N N . LYS A 1 707 ? 11.701 5.990 -47.137 1.00 92.00 707 LYS A N 1
ATOM 5454 C CA . LYS A 1 707 ? 10.756 6.982 -46.596 1.00 92.00 707 LYS A CA 1
ATOM 5455 C C . LYS A 1 707 ? 9.337 6.433 -46.459 1.00 92.00 707 LYS A C 1
ATOM 5457 O O . LYS A 1 707 ? 8.716 6.655 -45.419 1.00 92.00 707 LYS A O 1
ATOM 5462 N N . LYS A 1 708 ? 8.865 5.651 -47.435 1.00 89.12 708 LYS A N 1
ATOM 5463 C CA . LYS A 1 708 ? 7.562 4.964 -47.368 1.00 89.12 708 LYS A CA 1
ATOM 5464 C C . LYS A 1 708 ? 7.483 3.995 -46.194 1.00 89.12 708 LYS A C 1
ATOM 5466 O O . LYS A 1 708 ? 6.517 4.032 -45.440 1.00 89.12 708 LYS A O 1
ATOM 5471 N N . ILE A 1 709 ? 8.509 3.156 -46.010 1.00 89.19 709 ILE A N 1
ATOM 5472 C CA . ILE A 1 709 ? 8.575 2.188 -44.899 1.00 89.19 709 ILE A CA 1
ATOM 5473 C C . ILE A 1 709 ? 8.511 2.897 -43.543 1.00 89.19 709 ILE A C 1
ATOM 5475 O O . ILE A 1 709 ? 7.879 2.407 -42.610 1.00 89.19 709 ILE A O 1
ATOM 5479 N N . LEU A 1 710 ? 9.153 4.061 -43.439 1.00 88.38 710 LEU A N 1
ATOM 5480 C CA . LEU A 1 710 ? 9.166 4.881 -42.230 1.00 88.38 710 LEU A CA 1
ATOM 5481 C C . LEU A 1 710 ? 7.949 5.819 -42.114 1.00 88.38 710 LEU A C 1
ATOM 5483 O O . LEU A 1 710 ? 7.917 6.639 -41.198 1.00 88.38 710 LEU A O 1
ATOM 5487 N N . LEU A 1 711 ? 6.961 5.698 -43.012 1.00 83.12 711 LEU A N 1
ATOM 5488 C CA . LEU A 1 711 ? 5.732 6.501 -43.055 1.00 83.12 711 LEU A CA 1
ATOM 5489 C C . LEU A 1 711 ? 5.999 8.016 -43.091 1.00 83.12 711 LEU A C 1
ATOM 5491 O O . LEU A 1 711 ? 5.313 8.801 -42.442 1.00 83.12 711 LEU A O 1
ATOM 5495 N N . LEU A 1 712 ? 7.023 8.444 -43.833 1.00 79.56 712 LEU A N 1
ATOM 5496 C CA . LEU A 1 712 ? 7.443 9.849 -43.881 1.00 79.56 712 LEU A CA 1
ATOM 5497 C C . LEU A 1 712 ? 6.739 10.677 -44.967 1.00 79.56 712 LEU A C 1
ATOM 5499 O O . LEU A 1 712 ? 6.853 11.903 -44.930 1.00 79.56 712 LEU A O 1
ATOM 5503 N N . ASP A 1 713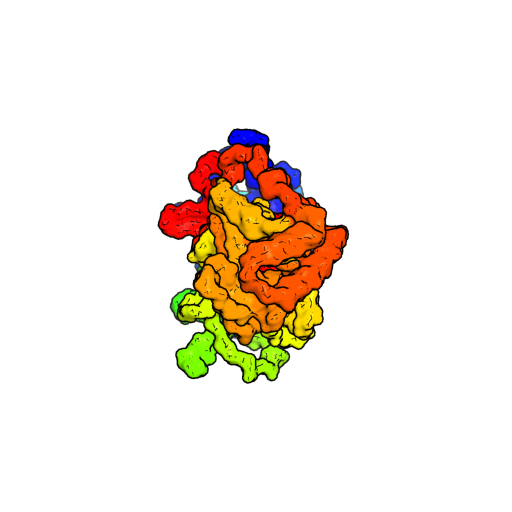 ? 6.005 10.033 -45.880 1.00 65.12 713 ASP A N 1
ATOM 5504 C CA . ASP A 1 713 ? 5.421 10.668 -47.070 1.00 65.12 713 ASP A CA 1
ATOM 5505 C C . ASP A 1 713 ? 4.081 11.405 -46.812 1.00 65.12 713 ASP A C 1
ATOM 5507 O O . ASP A 1 713 ? 3.766 12.327 -47.558 1.00 65.12 713 ASP A O 1
ATOM 5511 N N . ASP A 1 714 ? 3.343 11.088 -45.733 1.00 52.72 714 ASP A N 1
ATOM 5512 C CA . ASP A 1 714 ? 1.977 11.609 -45.463 1.00 52.72 714 ASP A CA 1
ATOM 5513 C C . ASP A 1 714 ? 1.848 12.527 -44.225 1.00 52.72 714 ASP A C 1
ATOM 5515 O O . ASP A 1 714 ? 0.748 12.860 -43.780 1.00 52.72 714 ASP A O 1
ATOM 5519 N N . VAL A 1 715 ? 2.953 12.955 -43.615 1.00 49.16 715 VAL A N 1
ATOM 5520 C CA . VAL A 1 715 ? 2.892 13.576 -42.279 1.00 49.16 715 VAL A CA 1
ATOM 5521 C C . VAL A 1 715 ? 2.987 15.103 -42.344 1.00 49.16 715 VAL A C 1
ATOM 5523 O O . VAL A 1 715 ? 4.057 15.666 -42.596 1.00 49.16 715 VAL A O 1
ATOM 5526 N N . THR A 1 716 ? 1.877 15.775 -42.025 1.00 45.69 716 THR A N 1
ATOM 5527 C CA . THR A 1 716 ? 1.843 17.201 -41.666 1.00 45.69 716 THR A CA 1
ATOM 5528 C C . THR A 1 716 ? 2.554 17.442 -40.332 1.00 45.69 716 THR A C 1
ATOM 5530 O O . THR A 1 716 ? 2.423 16.663 -39.389 1.00 45.69 716 THR A O 1
ATOM 5533 N N . ASP A 1 717 ? 3.279 18.556 -40.239 1.00 44.62 717 ASP A N 1
ATOM 5534 C CA . ASP A 1 717 ? 4.145 18.962 -39.115 1.00 44.62 717 ASP A CA 1
ATOM 5535 C C . ASP A 1 717 ? 3.450 18.981 -37.727 1.00 44.62 717 ASP A C 1
ATOM 5537 O O . ASP A 1 717 ? 4.102 18.956 -36.685 1.00 44.62 717 ASP A O 1
ATOM 5541 N N . SER A 1 718 ? 2.112 18.954 -37.698 1.00 41.53 718 SER A N 1
ATOM 5542 C CA . SER A 1 718 ? 1.265 18.965 -36.497 1.00 41.53 718 SER A CA 1
ATOM 5543 C C . SER A 1 718 ? 1.323 17.697 -35.630 1.00 41.53 718 SER A C 1
ATOM 5545 O O . SER A 1 718 ? 0.937 17.757 -34.467 1.00 41.53 718 SER A O 1
ATOM 5547 N N . MET A 1 719 ? 1.820 16.567 -36.146 1.00 41.56 719 MET A N 1
ATOM 5548 C CA . MET A 1 719 ? 1.927 15.295 -35.401 1.00 41.56 719 MET A CA 1
ATOM 5549 C C . MET A 1 719 ? 3.309 15.065 -34.756 1.00 41.56 719 MET A C 1
ATOM 5551 O O . MET A 1 719 ? 3.491 14.088 -34.033 1.00 41.56 719 MET A O 1
ATOM 5555 N N . ARG A 1 720 ? 4.314 15.914 -35.029 1.00 47.22 720 ARG A N 1
ATOM 5556 C CA . ARG A 1 720 ? 5.736 15.542 -34.857 1.00 47.22 720 ARG A CA 1
ATOM 5557 C C . ARG A 1 720 ? 6.450 16.051 -33.602 1.00 47.22 720 ARG A C 1
ATOM 5559 O O . ARG A 1 720 ? 7.585 15.649 -33.386 1.00 47.22 720 ARG A O 1
ATOM 5566 N N . ASN A 1 721 ? 5.831 16.880 -32.763 1.00 40.72 721 ASN A N 1
ATOM 5567 C CA . ASN A 1 721 ? 6.523 17.493 -31.621 1.00 40.72 721 ASN A CA 1
ATOM 5568 C C . ASN A 1 721 ? 5.682 17.489 -30.341 1.00 40.72 721 ASN A C 1
ATOM 5570 O O . ASN A 1 721 ? 5.305 18.539 -29.826 1.00 40.72 721 ASN A O 1
ATOM 5574 N N . LEU A 1 722 ? 5.439 16.309 -29.780 1.00 41.62 722 LEU A N 1
ATOM 5575 C CA . LEU A 1 722 ? 5.218 16.217 -28.342 1.00 41.62 722 LEU A CA 1
ATOM 5576 C C . LEU A 1 722 ? 6.502 15.637 -27.745 1.00 41.62 722 LEU A C 1
ATOM 5578 O O . LEU A 1 722 ? 6.736 14.438 -27.898 1.00 41.62 722 LEU A O 1
ATOM 5582 N N . PRO A 1 723 ? 7.382 16.455 -27.127 1.00 41.84 723 PRO A N 1
ATOM 5583 C CA . PRO A 1 723 ? 8.470 15.897 -26.333 1.00 41.84 723 PRO A CA 1
ATOM 5584 C C . PRO A 1 723 ? 7.866 14.902 -25.342 1.00 41.84 723 PRO A C 1
ATOM 5586 O O . PRO A 1 723 ? 6.751 15.127 -24.863 1.00 41.84 723 PRO A O 1
ATOM 5589 N N . ALA A 1 724 ? 8.581 13.813 -25.036 1.00 45.56 724 ALA A N 1
ATOM 5590 C CA . ALA A 1 724 ? 8.186 12.934 -23.943 1.00 45.56 724 ALA A CA 1
ATOM 5591 C C . ALA A 1 724 ? 7.944 13.828 -22.718 1.00 45.56 724 ALA A C 1
ATOM 5593 O O . ALA A 1 724 ? 8.889 14.439 -22.211 1.00 45.56 724 ALA A O 1
ATOM 5594 N N . LYS A 1 725 ? 6.677 13.992 -22.312 1.00 51.34 725 LYS A N 1
ATOM 5595 C CA . LYS A 1 725 ? 6.302 14.788 -21.144 1.00 51.34 725 LYS A CA 1
ATOM 5596 C C . LYS A 1 725 ? 6.786 14.011 -19.929 1.00 51.34 725 LYS A C 1
ATOM 5598 O O . LYS A 1 725 ? 6.061 13.246 -19.312 1.00 51.34 725 LYS A O 1
ATOM 5603 N N . GLY A 1 726 ? 8.070 14.149 -19.624 1.00 56.94 726 GLY A N 1
ATOM 5604 C CA . GLY A 1 726 ? 8.599 13.669 -18.367 1.00 56.94 726 GLY A CA 1
ATOM 5605 C C . GLY A 1 726 ? 7.807 14.314 -17.234 1.00 56.94 726 GLY A C 1
ATOM 5606 O O . GLY A 1 726 ? 7.391 15.471 -17.339 1.00 56.94 726 GLY A O 1
ATOM 5607 N N . ILE A 1 727 ? 7.647 13.596 -16.135 1.00 68.81 727 ILE A N 1
ATOM 5608 C CA . ILE A 1 727 ? 6.919 14.097 -14.973 1.00 68.81 727 ILE A CA 1
ATOM 5609 C C . ILE A 1 727 ? 7.912 14.335 -13.867 1.00 68.81 727 ILE A C 1
ATOM 5611 O O . ILE A 1 727 ? 8.737 13.475 -13.586 1.00 68.81 727 ILE A O 1
ATOM 5615 N N . ARG A 1 728 ? 7.824 15.504 -13.241 1.00 72.81 728 ARG A N 1
ATOM 5616 C CA . ARG A 1 728 ? 8.579 15.798 -12.033 1.00 72.81 728 ARG A CA 1
ATOM 5617 C C . ARG A 1 728 ? 7.667 15.577 -10.837 1.00 72.81 728 ARG A C 1
ATOM 5619 O O . ARG A 1 728 ? 6.655 16.253 -10.702 1.00 72.81 728 ARG A O 1
ATOM 5626 N N . ILE A 1 729 ? 8.042 14.631 -9.988 1.00 71.50 729 ILE A N 1
ATOM 5627 C CA . ILE A 1 729 ? 7.273 14.273 -8.797 1.00 71.50 729 ILE A CA 1
ATOM 5628 C C . ILE A 1 729 ? 7.929 14.963 -7.593 1.00 71.50 729 ILE A C 1
ATOM 5630 O O . ILE A 1 729 ? 9.121 14.730 -7.372 1.00 71.50 729 ILE A O 1
ATOM 5634 N N . PRO A 1 730 ? 7.219 15.833 -6.855 1.00 65.69 730 PRO A N 1
ATOM 5635 C CA . PRO A 1 730 ? 7.765 16.524 -5.689 1.00 65.69 730 PRO A CA 1
ATOM 5636 C C . PRO A 1 730 ? 8.052 15.571 -4.517 1.00 65.69 730 PRO A C 1
ATOM 5638 O O . PRO A 1 730 ? 7.692 14.385 -4.518 1.00 65.69 730 PRO A O 1
ATOM 5641 N N . GLU A 1 731 ? 8.744 16.100 -3.511 1.00 59.59 731 GLU A N 1
ATOM 5642 C CA . GLU A 1 731 ? 8.871 15.452 -2.205 1.00 59.59 731 GLU A CA 1
ATOM 5643 C C . GLU A 1 731 ? 7.519 15.465 -1.467 1.00 59.59 731 GLU A C 1
ATOM 5645 O O . GLU A 1 731 ? 6.641 16.255 -1.792 1.00 59.59 731 GLU A O 1
ATOM 5650 N N . GLY A 1 732 ? 7.298 14.525 -0.540 1.00 54.09 732 GLY A N 1
ATOM 5651 C CA . GLY A 1 732 ? 6.010 14.425 0.162 1.00 54.09 732 GLY A CA 1
ATOM 5652 C C . GLY A 1 732 ? 4.858 13.906 -0.711 1.00 54.09 732 GLY A C 1
ATOM 5653 O O . GLY A 1 732 ? 3.793 14.517 -0.779 1.00 54.09 732 GLY A O 1
ATOM 5654 N N . HIS A 1 733 ? 5.057 12.769 -1.386 1.00 56.53 733 HIS A N 1
ATOM 5655 C CA . HIS A 1 733 ? 4.015 12.117 -2.178 1.00 56.53 733 HIS A CA 1
ATOM 5656 C C . HIS A 1 733 ? 3.588 10.767 -1.584 1.00 56.53 733 HIS A C 1
ATOM 5658 O O . HIS A 1 733 ? 4.409 10.018 -1.056 1.00 56.53 733 HIS A O 1
ATOM 5664 N N . ALA A 1 734 ? 2.304 10.434 -1.713 1.00 57.16 734 ALA A N 1
ATOM 5665 C CA . ALA A 1 734 ? 1.743 9.133 -1.367 1.00 57.16 734 ALA A CA 1
ATOM 5666 C C . ALA A 1 734 ? 1.449 8.334 -2.640 1.00 57.16 734 ALA A C 1
ATOM 5668 O O . ALA A 1 734 ? 0.933 8.877 -3.618 1.00 57.16 734 ALA A O 1
ATOM 5669 N N . VAL A 1 735 ? 1.770 7.039 -2.629 1.00 52.56 735 VAL A N 1
ATOM 5670 C CA . VAL A 1 735 ? 1.563 6.140 -3.772 1.00 52.56 735 VAL A CA 1
ATOM 5671 C C . VAL A 1 735 ? 0.577 5.047 -3.390 1.00 52.56 735 VAL A C 1
ATOM 5673 O O . VAL A 1 735 ? 0.725 4.405 -2.352 1.00 52.56 735 VAL A O 1
ATOM 5676 N N . SER A 1 736 ? -0.408 4.801 -4.248 1.00 58.06 736 SER A N 1
ATOM 5677 C CA . SER A 1 736 ? -1.323 3.664 -4.129 1.00 58.06 736 SER A CA 1
ATOM 5678 C C . SER A 1 736 ? -1.551 3.004 -5.487 1.00 58.06 736 SER A C 1
ATOM 5680 O O . SER A 1 736 ? -1.357 3.631 -6.527 1.00 58.06 736 SER A O 1
ATOM 5682 N N . THR A 1 737 ? -1.949 1.732 -5.496 1.00 54.78 737 THR A N 1
ATOM 5683 C CA . THR A 1 737 ? -2.327 1.011 -6.720 1.00 54.78 737 THR A CA 1
ATOM 5684 C C . THR A 1 737 ? -3.715 0.412 -6.615 1.00 54.78 737 THR A C 1
ATOM 5686 O O . THR A 1 737 ? -4.117 -0.092 -5.566 1.00 54.78 737 THR A O 1
ATOM 5689 N N . ARG A 1 738 ? -4.447 0.436 -7.732 1.00 53.34 738 ARG A N 1
ATOM 5690 C CA . ARG A 1 738 ? -5.727 -0.255 -7.899 1.00 53.34 738 ARG A CA 1
ATOM 5691 C C . ARG A 1 738 ? -5.995 -0.527 -9.378 1.00 53.34 738 ARG A C 1
ATOM 5693 O O . ARG A 1 738 ? -5.822 0.370 -10.190 1.00 53.34 738 ARG A O 1
ATOM 5700 N N . ASP A 1 739 ? -6.427 -1.739 -9.723 1.00 67.06 739 ASP A N 1
ATOM 5701 C CA . ASP A 1 739 ? -6.877 -2.113 -11.077 1.00 67.06 739 ASP A CA 1
ATOM 5702 C C . ASP A 1 739 ? -5.892 -1.716 -12.200 1.00 67.06 739 ASP A C 1
ATOM 5704 O O . ASP A 1 739 ? -6.281 -1.090 -13.183 1.00 67.06 739 ASP A O 1
ATOM 5708 N N . GLN A 1 740 ? -4.600 -2.045 -12.038 1.00 71.31 740 GLN A N 1
ATOM 5709 C CA . GLN A 1 740 ? -3.526 -1.666 -12.977 1.00 71.31 740 GLN A CA 1
ATOM 5710 C C . GLN A 1 740 ? -3.384 -0.143 -13.178 1.00 71.31 740 GLN A C 1
ATOM 5712 O O . GLN A 1 740 ? -2.908 0.321 -14.210 1.00 71.31 740 GLN A O 1
ATOM 5717 N N . LYS A 1 741 ? -3.768 0.656 -12.177 1.00 74.62 741 LYS A N 1
ATOM 5718 C CA . LYS A 1 741 ? -3.539 2.103 -12.124 1.00 74.62 741 LYS A CA 1
ATOM 5719 C C . LYS A 1 741 ? -2.778 2.452 -10.854 1.00 74.62 741 LYS A C 1
ATOM 5721 O O . LYS A 1 741 ? -3.137 2.005 -9.765 1.00 74.62 741 LYS A O 1
ATOM 5726 N N . VAL A 1 742 ? -1.726 3.248 -10.993 1.00 70.56 742 VAL A N 1
ATOM 5727 C CA . VAL A 1 742 ? -0.943 3.796 -9.883 1.00 70.56 742 VAL A CA 1
ATOM 5728 C C . VAL A 1 742 ? -1.366 5.250 -9.698 1.00 70.56 742 VAL A C 1
ATOM 5730 O O . VAL A 1 742 ? -1.317 6.039 -10.639 1.00 70.56 742 VAL A O 1
ATOM 5733 N N . LEU A 1 743 ? -1.792 5.602 -8.491 1.00 68.62 743 LEU A N 1
ATOM 5734 C CA . LEU A 1 743 ? -2.128 6.966 -8.104 1.00 68.62 743 LEU A CA 1
ATOM 5735 C C . LEU A 1 743 ? -0.985 7.535 -7.271 1.00 68.62 743 LEU A C 1
ATOM 5737 O O . LEU A 1 743 ? -0.576 6.921 -6.283 1.00 68.62 743 LEU A O 1
ATOM 5741 N N . ILE A 1 744 ? -0.486 8.702 -7.669 1.00 63.97 744 ILE A N 1
ATOM 5742 C CA . ILE A 1 744 ? 0.547 9.446 -6.952 1.00 63.97 744 ILE A CA 1
ATOM 5743 C C . ILE A 1 744 ? -0.065 10.770 -6.528 1.00 63.97 744 ILE A C 1
ATOM 5745 O O . ILE A 1 744 ? -0.300 11.651 -7.355 1.00 63.97 744 ILE A O 1
ATOM 5749 N N . GLN A 1 745 ? -0.345 10.888 -5.238 1.00 62.25 745 GLN A N 1
ATOM 5750 C CA . GLN A 1 745 ? -0.853 12.110 -4.642 1.00 62.25 745 GLN A CA 1
ATOM 5751 C C . GLN A 1 745 ? 0.326 12.916 -4.119 1.00 62.25 745 GLN A C 1
ATOM 5753 O O . GLN A 1 745 ? 1.055 12.450 -3.246 1.00 62.25 745 GLN A O 1
ATOM 5758 N N . CYS A 1 746 ? 0.520 14.112 -4.653 1.00 61.91 746 CYS A N 1
ATOM 5759 C CA . CYS A 1 746 ? 1.584 15.009 -4.233 1.00 61.91 746 CYS A CA 1
ATOM 5760 C C . CYS A 1 746 ? 1.024 16.058 -3.273 1.00 61.91 746 CYS A C 1
ATOM 5762 O O . CYS A 1 746 ? 0.047 16.733 -3.606 1.00 61.91 746 CYS A O 1
ATOM 5764 N N . GLY A 1 747 ? 1.632 16.183 -2.088 1.00 54.31 747 GLY A N 1
ATOM 5765 C CA . GLY A 1 747 ? 1.354 17.299 -1.190 1.00 54.31 747 GLY A CA 1
ATOM 5766 C C . GLY A 1 747 ? 1.730 18.614 -1.866 1.00 54.31 747 GLY A C 1
ATOM 5767 O O . GLY A 1 747 ? 2.752 18.691 -2.548 1.00 54.31 747 GLY A O 1
ATOM 5768 N N . GLY A 1 748 ? 0.880 19.629 -1.727 1.00 50.12 748 GLY A N 1
ATOM 5769 C CA . GLY A 1 748 ? 1.250 20.981 -2.120 1.00 50.12 748 GLY A CA 1
ATOM 5770 C C . GLY A 1 748 ? 2.339 21.484 -1.181 1.00 50.12 748 GLY A C 1
ATOM 5771 O O . GLY A 1 748 ? 2.064 21.695 -0.001 1.00 50.12 748 GLY A O 1
ATOM 5772 N N . ASP A 1 749 ? 3.564 21.654 -1.678 1.00 42.88 749 ASP A N 1
ATOM 5773 C CA . ASP A 1 749 ? 4.542 22.515 -1.005 1.00 42.88 749 ASP A CA 1
ATOM 5774 C C . ASP A 1 749 ? 3.971 23.941 -0.910 1.00 42.88 749 ASP A C 1
ATOM 5776 O O . ASP A 1 749 ? 3.085 24.301 -1.689 1.00 42.88 749 ASP A O 1
ATOM 5780 N N . GLU A 1 750 ? 4.467 24.756 0.029 1.00 36.34 750 GLU A N 1
ATOM 5781 C CA . GLU A 1 750 ? 4.021 26.142 0.255 1.00 36.34 750 GLU A CA 1
ATOM 5782 C C . GLU A 1 750 ? 3.780 26.907 -1.068 1.00 36.34 750 GLU A C 1
ATOM 5784 O O . GLU A 1 750 ? 4.712 27.354 -1.738 1.00 36.34 750 GLU A O 1
ATOM 5789 N N . GLY A 1 751 ? 2.506 27.053 -1.456 1.00 40.34 751 GLY A N 1
ATOM 5790 C CA . GLY A 1 751 ? 2.073 27.798 -2.645 1.00 40.34 751 GLY A CA 1
ATOM 5791 C C . GLY A 1 751 ? 1.809 26.996 -3.931 1.00 40.34 751 GLY A C 1
ATOM 5792 O O . GLY A 1 751 ? 1.435 27.612 -4.928 1.00 40.34 751 GLY A O 1
ATOM 5793 N N . LEU A 1 752 ? 1.956 25.666 -3.947 1.00 43.28 752 LEU A N 1
ATOM 5794 C CA . LEU A 1 752 ? 1.623 24.802 -5.093 1.00 43.28 752 LEU A CA 1
ATOM 5795 C C . LEU A 1 752 ? 0.348 23.986 -4.827 1.00 43.28 752 LEU A C 1
ATOM 5797 O O . LEU A 1 752 ? 0.185 23.398 -3.762 1.00 43.28 752 LEU A O 1
ATOM 5801 N N . ALA A 1 753 ? -0.565 23.941 -5.802 1.00 48.75 753 ALA A N 1
ATOM 5802 C CA . ALA A 1 753 ? -1.810 23.184 -5.689 1.00 48.75 753 ALA A CA 1
ATOM 5803 C C . ALA A 1 753 ? -1.541 21.668 -5.560 1.00 48.75 753 ALA A C 1
ATOM 5805 O O . ALA A 1 753 ? -0.636 21.144 -6.224 1.00 48.75 753 ALA A O 1
ATOM 5806 N N . PRO A 1 754 ? -2.318 20.937 -4.737 1.00 53.88 754 PRO A N 1
ATOM 5807 C CA . PRO A 1 754 ? -2.202 19.488 -4.652 1.00 53.88 754 PRO A CA 1
ATOM 5808 C C . PRO A 1 754 ? -2.447 18.881 -6.035 1.00 53.88 754 PRO A C 1
ATOM 5810 O O . PRO A 1 754 ? -3.441 19.172 -6.697 1.00 53.88 754 PRO A O 1
ATOM 5813 N N . THR A 1 755 ? -1.512 18.048 -6.481 1.00 63.53 755 THR A N 1
ATOM 5814 C CA . THR A 1 755 ? -1.537 17.458 -7.823 1.00 63.53 755 THR A CA 1
ATOM 5815 C C . THR A 1 755 ? -1.695 15.949 -7.705 1.00 63.53 755 THR A C 1
ATOM 5817 O O . THR A 1 755 ? -0.971 15.303 -6.940 1.00 63.53 755 THR A O 1
ATOM 5820 N N . LEU A 1 756 ? -2.628 15.372 -8.463 1.00 69.50 756 LEU A N 1
ATOM 5821 C CA . LEU A 1 756 ? -2.813 13.926 -8.543 1.00 69.50 756 LEU A CA 1
ATOM 5822 C C . LEU A 1 756 ? -2.326 13.420 -9.901 1.00 69.50 756 LEU A C 1
ATOM 5824 O O . LEU A 1 756 ? -2.855 13.806 -10.942 1.00 69.50 756 LEU A O 1
ATOM 5828 N N . TYR A 1 757 ? -1.354 12.509 -9.892 1.00 72.25 757 TYR A N 1
ATOM 5829 C CA . TYR A 1 757 ? -0.943 11.788 -11.094 1.00 72.25 757 TYR A CA 1
ATOM 5830 C C . TYR A 1 757 ? -1.588 10.407 -11.122 1.00 72.25 757 TYR A C 1
ATOM 5832 O O . TYR A 1 757 ? -1.466 9.631 -10.173 1.00 72.25 757 TYR A O 1
ATOM 5840 N N . LYS A 1 758 ? -2.239 10.077 -12.236 1.00 76.12 758 LYS A N 1
ATOM 5841 C CA . LYS A 1 758 ? -2.783 8.748 -12.512 1.00 76.12 758 LYS A CA 1
ATOM 5842 C C . LYS A 1 758 ? -1.955 8.100 -13.613 1.00 76.12 758 LYS A C 1
ATOM 5844 O O . LYS A 1 758 ? -1.956 8.572 -14.744 1.00 76.12 758 LYS A O 1
ATOM 5849 N N . ILE A 1 759 ? -1.267 7.018 -13.276 1.00 81.00 759 ILE A N 1
ATOM 5850 C CA . ILE A 1 759 ? -0.436 6.232 -14.187 1.00 81.00 759 ILE A CA 1
ATOM 5851 C C . ILE A 1 759 ? -1.182 4.937 -14.507 1.00 81.00 759 ILE A C 1
ATOM 5853 O O . ILE A 1 759 ? -1.376 4.102 -13.626 1.00 81.00 759 ILE A O 1
ATOM 5857 N N . ASP A 1 760 ? -1.595 4.757 -15.755 1.00 81.00 760 ASP A N 1
ATOM 5858 C CA . ASP A 1 760 ? -2.167 3.497 -16.229 1.00 81.00 760 ASP A CA 1
ATOM 5859 C C . ASP A 1 760 ? -1.039 2.535 -16.627 1.00 81.00 760 ASP A C 1
ATOM 5861 O O . ASP A 1 760 ? -0.197 2.869 -17.460 1.00 81.00 760 ASP A O 1
ATOM 5865 N N . VAL A 1 761 ? -1.007 1.358 -16.001 1.00 83.75 761 VAL A N 1
ATOM 5866 C CA . VAL A 1 761 ? -0.031 0.284 -16.239 1.00 83.75 761 VAL A CA 1
ATOM 5867 C C . VAL A 1 761 ? -0.692 -0.974 -16.822 1.00 83.75 761 VAL A C 1
ATOM 5869 O O . VAL A 1 761 ? -0.104 -2.048 -16.820 1.00 83.75 761 VAL A O 1
ATOM 5872 N N . SER A 1 762 ? -1.908 -0.877 -17.363 1.00 80.50 762 SER A N 1
ATOM 5873 C CA . SER A 1 762 ? -2.615 -2.028 -17.951 1.00 80.50 762 SER A CA 1
ATOM 5874 C C . SER A 1 762 ? -2.017 -2.518 -19.274 1.00 80.50 762 SER A C 1
ATOM 5876 O O . SER A 1 762 ? -2.192 -3.679 -19.641 1.00 80.50 762 SER A O 1
ATOM 5878 N N . SER A 1 763 ? -1.303 -1.646 -19.989 1.00 79.94 763 SER A N 1
ATOM 5879 C CA . SER A 1 763 ? -0.835 -1.882 -21.361 1.00 79.94 763 SER A CA 1
ATOM 5880 C C . SER A 1 763 ? 0.691 -1.923 -21.467 1.00 79.94 763 SER A C 1
ATOM 5882 O O . SER A 1 763 ? 1.249 -1.535 -22.490 1.00 79.94 763 SER A O 1
ATOM 5884 N N . LEU A 1 764 ? 1.393 -2.370 -20.416 1.00 83.00 764 LEU A N 1
ATOM 5885 C CA . LEU A 1 764 ? 2.859 -2.362 -20.399 1.00 83.00 764 LEU A CA 1
ATOM 5886 C C . LEU A 1 764 ? 3.463 -3.250 -21.496 1.00 83.00 764 LEU A C 1
ATOM 5888 O O . LEU A 1 764 ? 3.294 -4.471 -21.490 1.00 83.00 764 LEU A O 1
ATOM 5892 N N . ILE A 1 765 ? 4.271 -2.649 -22.369 1.00 76.38 765 ILE A N 1
ATOM 5893 C CA . ILE A 1 765 ? 4.989 -3.331 -23.457 1.00 76.38 765 ILE A CA 1
ATOM 5894 C C . ILE A 1 765 ? 6.495 -3.062 -23.324 1.00 76.38 765 ILE A C 1
ATOM 5896 O O . ILE A 1 765 ? 6.918 -2.014 -22.832 1.00 76.38 765 ILE A O 1
ATOM 5900 N N . GLY A 1 766 ? 7.324 -4.008 -23.769 1.00 77.12 766 GLY A N 1
ATOM 5901 C CA . GLY A 1 766 ? 8.783 -3.904 -23.703 1.00 77.12 766 GLY A CA 1
ATOM 5902 C C . GLY A 1 766 ? 9.348 -4.366 -22.359 1.00 77.12 766 GLY A C 1
ATOM 5903 O O . GLY A 1 766 ? 8.825 -5.297 -21.742 1.00 77.12 766 GLY A O 1
ATOM 5904 N N . GLY A 1 767 ? 10.447 -3.746 -21.935 1.00 78.44 767 GLY A N 1
ATOM 5905 C CA . GLY A 1 767 ? 11.179 -4.092 -20.716 1.00 78.44 767 GLY A CA 1
ATOM 5906 C C . GLY A 1 767 ? 12.694 -4.050 -20.898 1.00 78.44 767 GLY A C 1
ATOM 5907 O O . GLY A 1 767 ? 13.182 -3.566 -21.914 1.00 78.44 767 GLY A O 1
ATOM 5908 N N . ALA A 1 768 ? 13.451 -4.569 -19.938 1.00 78.81 768 ALA A N 1
ATOM 5909 C CA . ALA A 1 768 ? 14.907 -4.637 -19.974 1.00 78.81 768 ALA A CA 1
ATOM 5910 C C . ALA A 1 768 ? 15.390 -5.627 -21.056 1.00 78.81 768 ALA A C 1
ATOM 5912 O O . ALA A 1 768 ? 14.716 -6.635 -21.295 1.00 78.81 768 ALA A O 1
ATOM 5913 N N . PRO A 1 769 ? 16.517 -5.364 -21.751 1.00 65.81 769 PRO A N 1
ATOM 5914 C CA . PRO A 1 769 ? 17.438 -4.233 -21.579 1.00 65.81 769 PRO A CA 1
ATOM 5915 C C . PRO A 1 769 ? 16.966 -2.929 -22.254 1.00 65.81 769 PRO A C 1
ATOM 5917 O O . PRO A 1 769 ? 17.688 -1.938 -22.225 1.00 65.81 769 PRO A O 1
ATOM 5920 N N . GLY A 1 770 ? 15.795 -2.934 -22.896 1.00 71.62 770 GLY A N 1
ATOM 5921 C CA . GLY A 1 770 ? 15.168 -1.748 -23.470 1.00 71.62 770 GLY A CA 1
ATOM 5922 C C . GLY A 1 770 ? 14.396 -0.915 -22.439 1.00 71.62 770 GLY A C 1
ATOM 5923 O O . GLY A 1 770 ? 14.741 -0.835 -21.259 1.00 71.62 770 GLY A O 1
ATOM 5924 N N . ARG A 1 771 ? 13.325 -0.270 -22.904 1.00 77.62 771 ARG A N 1
ATOM 5925 C CA . ARG A 1 771 ? 12.460 0.590 -22.087 1.00 77.62 771 ARG A CA 1
ATOM 5926 C C . ARG A 1 771 ? 11.089 -0.053 -21.915 1.00 77.62 771 ARG A C 1
ATOM 5928 O O . ARG A 1 771 ? 10.633 -0.779 -22.800 1.00 77.62 771 ARG A O 1
ATOM 5935 N N . THR A 1 772 ? 10.430 0.249 -20.802 1.00 80.69 772 THR A N 1
ATOM 5936 C CA . THR A 1 772 ? 9.032 -0.139 -20.585 1.00 80.69 772 THR A CA 1
ATOM 5937 C C . THR A 1 772 ? 8.126 0.998 -21.054 1.00 80.69 772 THR A C 1
ATOM 5939 O O . THR A 1 772 ? 8.279 2.142 -20.619 1.00 80.69 772 THR A O 1
ATOM 5942 N N . ARG A 1 773 ? 7.214 0.681 -21.976 1.00 76.44 773 ARG A N 1
ATOM 5943 C CA . ARG A 1 773 ? 6.263 1.598 -22.625 1.00 76.44 773 ARG A CA 1
ATOM 5944 C C . ARG A 1 773 ? 4.824 1.210 -22.288 1.00 76.44 773 ARG A C 1
ATOM 5946 O O . ARG A 1 773 ? 4.603 0.270 -21.529 1.00 76.44 773 ARG A O 1
ATOM 5953 N N . GLY A 1 774 ? 3.862 1.911 -22.891 1.00 71.56 774 GLY A N 1
ATOM 5954 C CA . GLY A 1 774 ? 2.436 1.631 -22.711 1.00 71.56 774 GLY A CA 1
ATOM 5955 C C . GLY A 1 774 ? 1.891 2.171 -21.394 1.00 71.56 774 GLY A C 1
ATOM 5956 O O . GLY A 1 774 ? 0.872 1.700 -20.897 1.00 71.56 774 GLY A O 1
ATOM 5957 N N . ILE A 1 775 ? 2.598 3.155 -20.830 1.00 75.88 775 ILE A N 1
ATOM 5958 C CA . ILE A 1 775 ? 2.130 3.935 -19.698 1.00 75.88 775 ILE A CA 1
ATOM 5959 C C . ILE A 1 775 ? 1.471 5.199 -20.228 1.00 75.88 775 ILE A C 1
ATOM 5961 O O . ILE A 1 775 ? 2.100 5.982 -20.950 1.00 75.88 775 ILE A O 1
ATOM 5965 N N . ASN A 1 776 ? 0.226 5.415 -19.815 1.00 74.56 776 ASN A N 1
ATOM 5966 C CA . ASN A 1 776 ? -0.415 6.713 -19.935 1.00 74.56 776 ASN A CA 1
ATOM 5967 C C . ASN A 1 776 ? -0.386 7.414 -18.578 1.00 74.56 776 ASN A C 1
ATOM 5969 O O . ASN A 1 776 ? -0.630 6.778 -17.552 1.00 74.56 776 ASN A O 1
ATOM 5973 N N . ILE A 1 777 ? -0.058 8.704 -18.577 1.00 76.31 777 ILE A N 1
ATOM 5974 C CA . ILE A 1 777 ? 0.007 9.487 -17.349 1.00 76.31 777 ILE A CA 1
ATOM 5975 C C . ILE A 1 777 ? -0.859 10.722 -17.489 1.00 76.31 777 ILE A C 1
ATOM 5977 O O . ILE A 1 777 ? -0.562 11.610 -18.290 1.00 76.31 777 ILE A O 1
ATOM 5981 N N . ASP A 1 778 ? -1.888 10.771 -16.656 1.00 73.12 778 ASP A N 1
ATOM 5982 C CA . ASP A 1 778 ? -2.791 11.902 -16.549 1.00 73.12 778 ASP A CA 1
ATOM 5983 C C . ASP A 1 778 ? -2.415 12.709 -15.304 1.00 73.12 778 ASP A C 1
ATOM 5985 O O . ASP A 1 778 ? -2.292 12.159 -14.207 1.00 73.12 778 ASP A O 1
ATOM 5989 N N . CYS A 1 779 ? -2.214 14.012 -15.486 1.00 69.12 779 CYS A N 1
ATOM 5990 C CA . CYS A 1 779 ? -2.048 14.970 -14.400 1.00 69.12 779 CYS A CA 1
ATOM 5991 C C . CYS A 1 779 ? -3.393 15.654 -14.168 1.00 69.12 779 CYS A C 1
ATOM 5993 O O . CYS A 1 779 ? -3.949 16.230 -15.105 1.00 69.12 779 CYS A O 1
ATOM 5995 N N . ILE A 1 780 ? -3.911 15.567 -12.948 1.00 63.50 780 ILE A N 1
ATOM 5996 C CA . ILE A 1 780 ? -5.155 16.211 -12.539 1.00 63.50 780 ILE A CA 1
ATOM 5997 C C . ILE A 1 780 ? -4.769 17.338 -11.585 1.00 63.50 780 ILE A C 1
ATOM 5999 O O . ILE A 1 780 ? -4.280 17.085 -10.478 1.00 63.50 780 ILE A O 1
ATOM 6003 N N . ASP A 1 781 ? -4.949 18.571 -12.056 1.00 56.75 781 ASP A N 1
ATOM 6004 C CA . ASP A 1 781 ? -4.866 19.763 -11.220 1.00 56.75 781 ASP A CA 1
ATOM 6005 C C . ASP A 1 781 ? -6.171 19.868 -10.430 1.00 56.75 781 ASP A C 1
ATOM 6007 O O . ASP A 1 781 ? -7.252 19.934 -11.008 1.00 56.75 781 ASP A O 1
ATOM 6011 N N . LEU A 1 782 ? -6.075 19.821 -9.104 1.00 54.78 782 LEU A N 1
ATOM 6012 C CA . LEU A 1 782 ? -7.242 19.839 -8.225 1.00 54.78 782 LEU A CA 1
ATOM 6013 C C . LEU A 1 782 ? -7.757 21.270 -7.962 1.00 54.78 782 LEU A C 1
ATOM 6015 O O . LEU A 1 782 ? -8.597 21.449 -7.084 1.00 54.78 782 LEU A O 1
ATOM 6019 N N . SER A 1 783 ? -7.247 22.288 -8.676 1.00 42.78 783 SER A N 1
ATOM 6020 C CA . SER A 1 783 ? -7.540 23.710 -8.429 1.00 42.78 783 SER A CA 1
ATOM 6021 C C . SER A 1 783 ? -8.472 24.412 -9.434 1.00 42.78 783 SER A C 1
ATOM 6023 O O . SER A 1 783 ? -8.849 25.556 -9.183 1.00 42.78 783 SER A O 1
ATOM 6025 N N . THR A 1 784 ? -8.881 23.780 -10.543 1.00 36.16 784 THR A N 1
ATOM 6026 C CA . THR A 1 784 ? -9.731 24.420 -11.573 1.00 36.16 784 THR A CA 1
ATOM 6027 C C . THR A 1 784 ? -11.215 24.031 -11.487 1.00 36.16 784 THR A C 1
ATOM 6029 O O . THR A 1 784 ? -11.548 22.854 -11.376 1.00 36.16 784 THR A O 1
ATOM 6032 N N . GLU A 1 785 ? -12.120 25.015 -11.591 1.00 35.84 785 GLU A N 1
ATOM 6033 C CA . GLU A 1 785 ? -13.587 24.813 -11.564 1.00 35.84 785 GLU A CA 1
ATOM 6034 C C . GLU A 1 785 ? -14.105 23.914 -12.703 1.00 35.84 785 GLU A C 1
ATOM 6036 O O . GLU A 1 785 ? -15.069 23.190 -12.503 1.00 35.84 785 GLU A O 1
ATOM 6041 N N . ASP A 1 786 ? -13.432 23.884 -13.860 1.00 31.98 786 ASP A N 1
ATOM 6042 C CA . ASP A 1 786 ? -13.802 23.026 -15.006 1.00 31.98 786 ASP A CA 1
ATOM 6043 C C . ASP A 1 786 ? -13.431 21.538 -14.816 1.00 31.98 786 ASP A C 1
ATOM 6045 O O . ASP A 1 786 ? -13.763 20.696 -15.653 1.00 31.98 786 ASP A O 1
ATOM 6049 N N . SER A 1 787 ? -12.702 21.208 -13.745 1.00 34.22 787 SER A N 1
ATOM 6050 C CA . SER A 1 787 ? -12.336 19.834 -13.364 1.00 34.22 787 SER A CA 1
ATOM 6051 C C . SER A 1 787 ? -13.142 19.285 -12.179 1.00 34.22 787 SER A C 1
ATOM 6053 O O . SER A 1 787 ? -12.845 18.175 -11.728 1.00 34.22 787 SER A O 1
ATOM 6055 N N . LEU A 1 788 ? -14.117 20.055 -11.678 1.00 28.50 788 LEU A N 1
ATOM 6056 C CA . LEU A 1 788 ? -15.022 19.674 -10.589 1.00 28.50 788 LEU A CA 1
ATOM 6057 C C . LEU A 1 788 ? -16.295 19.002 -11.104 1.00 28.50 788 LEU A C 1
ATOM 6059 O O . LEU A 1 788 ? -16.943 19.558 -12.017 1.00 28.50 788 LEU A O 1
#